Protein AF-0000000086132708 (afdb_homodimer)

Organism: Cryphonectria parasitica (strain ATCC 38755 / EP155) (NCBI:txid660469)

Foldseek 3Di:
DPPPDDDDDDDPPPDCVVPDDDDVVVVQVVLQVVLVVLCVVLQQVLLVLLWKEWEAADPDQTWIWGNNDDGIDIGRDDDDDTQKYAYAHSNLLVCLLALFAQQVCRQCVCCVPPVVRHMDHDQLSSSVSSQSSHPHRADAFAFDDVPSDPDAADADQDVVVQVVRCVQWQKHKHAQLDDLVLLVVVVCLQVVLQVVCVVVVNWAADAFPPKTKFWPCLQRDVSQLVVLVRCVCVVPVCVQQNPLWAFQTKIKMKAWARGAKDFWDFQVNVDTSDDLPHFFKKKKKAWSAWWDQQAWAKWWRTRQSPPRYDHSGRRDSGRTHGDTDGHNMIMMGGSSTTIITGHHNDPGDMIMIIMGMIGHLPDDGNDQCLPVPDPVSVVPHDLSNQSNNLQFACCPDNDDPPPRHGGDGHHDDPPRDDDDDDDDDDD/DPPPDDDDDDDPPPDCVVPDDDDVVVVQVVLQVVLVVLCVVLQQVLLVLLWKEWEAADPDQTWIWGNNDDGIDIGRDDDDDTQKYAYAHSNLLVCLLALFAQQVCRQCVCCVPPVVRHMDHDQLSSSVSSQSSHPHRADAFAFDDVPSDPDAADADQDVVVQVVRCVQWQKHKHAQLDDLVLLVVVVCLQVVLQVVCVVVVNWAADAQPPKTKFWDCLQRDPSQLVVLVRCVCVVPVCVQQNPLWAFQTKIKMKAWARGAKDFWDFQVNVDTSDDLPHFFKKKKKAWSAWWDQQQWAKWWRTRQSPPRYDHSGRRDSGRTHGDTDGHNMIMMGGSSTTIITGHHNDPGDMTMIIMGMIGHLPDDGNDQCLPVPDPVSVVPHDLSNQSNNLQFACAPPSDDPPPRPGGDGHHDDPPRDDDDDDDDDDD

Radius of gyration: 28.11 Å; Cα contacts (8 Å, |Δi|>4): 1958; chains: 2; bounding box: 77×79×69 Å

Nearest PDB structures (foldseek):
  5ybl-assembly1_A  TM=8.379E-01  e=7.961E-16  Aspergillus nidulans FGSC A4
  7cl2-assembly2_D-2  TM=8.169E-01  e=2.978E-14  Streptomyces kanamyceticus
  6s0r-assembly2_B  TM=8.099E-01  e=2.649E-14  Streptomyces kanamyceticus
  7cl2-assembly3_F  TM=8.192E-01  e=3.761E-14  Streptomyces kanamyceticus
  7cl5-assembly2_D-2  TM=8.161E-01  e=7.152E-14  Streptomyces kanamyceticus

pLDDT: mean 94.55, std 6.11, range [46.97, 98.94]

Structure (mmCIF, N/CA/C/O backbone):
data_AF-0000000086132708-model_v1
#
loop_
_entity.id
_entity.type
_entity.pdbx_description
1 polymer Dioxygenase
#
loop_
_atom_site.group_PDB
_atom_site.id
_atom_site.type_symbol
_atom_site.label_atom_id
_atom_site.label_alt_id
_atom_site.label_comp_id
_atom_site.label_asym_id
_atom_site.label_entity_id
_atom_site.label_seq_id
_atom_site.pdbx_PDB_ins_code
_atom_site.Cartn_x
_atom_site.Cartn_y
_atom_site.Cartn_z
_atom_site.occupancy
_atom_s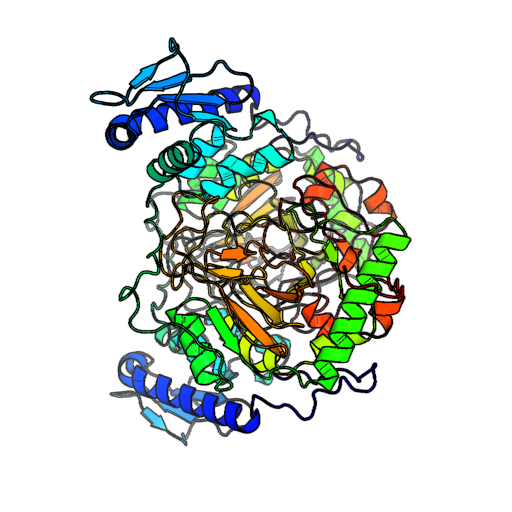ite.B_iso_or_equiv
_atom_site.auth_seq_id
_atom_site.auth_comp_id
_atom_site.auth_asym_id
_atom_site.auth_atom_id
_atom_site.pdbx_PDB_model_num
ATOM 1 N N . MET A 1 1 ? 19.234 -2.092 -1.113 1 46.97 1 MET A N 1
ATOM 2 C CA . MET A 1 1 ? 19.438 -1.603 -2.473 1 46.97 1 MET A CA 1
ATOM 3 C C . MET A 1 1 ? 19.812 -2.746 -3.412 1 46.97 1 MET A C 1
ATOM 5 O O . MET A 1 1 ? 20.266 -3.803 -2.963 1 46.97 1 MET A O 1
ATOM 9 N N . ALA A 1 2 ? 19.359 -2.666 -4.559 1 57.34 2 ALA A N 1
ATOM 10 C CA . ALA A 1 2 ? 19.922 -3.584 -5.539 1 57.34 2 ALA A CA 1
ATOM 11 C C . ALA A 1 2 ? 21.391 -3.865 -5.242 1 57.34 2 ALA A C 1
ATOM 13 O O . ALA A 1 2 ? 22.156 -2.949 -4.918 1 57.34 2 ALA A O 1
ATOM 14 N N . GLY A 1 3 ? 21.609 -5.223 -4.828 1 65.12 3 GLY A N 1
ATOM 15 C CA . GLY A 1 3 ? 23 -5.633 -4.758 1 65.12 3 GLY A CA 1
ATOM 16 C C . GLY A 1 3 ? 23.453 -5.984 -3.354 1 65.12 3 GLY A C 1
ATOM 17 O O . GLY A 1 3 ? 24.641 -6.059 -3.078 1 65.12 3 GLY A O 1
ATOM 18 N N . MET A 1 4 ? 22.422 -6.07 -2.373 1 80.44 4 MET A N 1
ATOM 19 C CA . MET A 1 4 ? 22.891 -6.508 -1.06 1 80.44 4 MET A CA 1
ATOM 20 C C . MET A 1 4 ? 23.516 -7.898 -1.136 1 80.44 4 MET A C 1
ATOM 22 O O . MET A 1 4 ? 22.984 -8.781 -1.812 1 80.44 4 MET A O 1
ATOM 26 N N . ALA A 1 5 ? 24.562 -8.031 -0.404 1 83.75 5 ALA A N 1
ATOM 27 C CA . ALA A 1 5 ? 25.281 -9.305 -0.405 1 83.75 5 ALA A CA 1
ATOM 28 C C . ALA A 1 5 ? 24.422 -10.414 0.199 1 83.75 5 ALA A C 1
ATOM 30 O O . ALA A 1 5 ? 23.688 -10.188 1.162 1 83.75 5 ALA A O 1
ATOM 31 N N . PRO A 1 6 ? 24.469 -11.617 -0.405 1 89.06 6 PRO A N 1
ATOM 32 C CA . PRO A 1 6 ? 23.766 -12.758 0.192 1 89.06 6 PRO A CA 1
ATOM 33 C C . PRO A 1 6 ? 24.25 -13.078 1.604 1 89.06 6 PRO A C 1
ATOM 35 O O . PRO A 1 6 ? 25.391 -12.742 1.961 1 89.06 6 PRO A O 1
ATOM 38 N N . GLY A 1 7 ? 23.375 -13.625 2.426 1 88.75 7 GLY A N 1
ATOM 39 C CA . GLY A 1 7 ? 23.781 -14.117 3.73 1 88.75 7 GLY A CA 1
ATOM 40 C C . GLY A 1 7 ? 24.641 -15.367 3.65 1 88.75 7 GLY A C 1
ATOM 41 O O . GLY A 1 7 ? 24.781 -15.961 2.584 1 88.75 7 GLY A O 1
ATOM 42 N N . LYS A 1 8 ? 25.219 -15.656 4.816 1 91.81 8 LYS A N 1
ATOM 43 C CA . LYS A 1 8 ? 25.984 -16.891 4.914 1 91.81 8 LYS A CA 1
ATOM 44 C C . LYS A 1 8 ? 25.125 -18.109 4.621 1 91.81 8 LYS A C 1
ATOM 46 O O . LYS A 1 8 ? 23.969 -18.188 5.059 1 91.81 8 LYS A O 1
ATOM 51 N N . THR A 1 9 ? 25.672 -19.016 3.785 1 94.62 9 THR A N 1
ATOM 52 C CA . THR A 1 9 ? 24.953 -20.25 3.498 1 94.62 9 THR A CA 1
ATOM 53 C C . THR A 1 9 ? 24.922 -21.156 4.727 1 94.62 9 THR A C 1
ATOM 55 O O . THR A 1 9 ? 25.969 -21.438 5.324 1 94.62 9 THR A O 1
ATOM 58 N N . LEU A 1 10 ? 23.766 -21.609 5.066 1 95.56 10 LEU A N 1
ATOM 59 C CA . LEU A 1 10 ? 23.578 -22.422 6.262 1 95.56 10 LEU A CA 1
ATOM 60 C C . LEU A 1 10 ? 23.453 -23.906 5.895 1 95.56 10 LEU A C 1
ATOM 62 O O . LEU A 1 10 ? 23.734 -24.781 6.723 1 95.56 10 LEU A O 1
ATOM 66 N N . THR A 1 11 ? 23 -24.219 4.695 1 96.38 11 THR A N 1
ATOM 67 C CA . THR A 1 11 ? 22.75 -25.594 4.238 1 96.38 11 THR A CA 1
ATOM 68 C C . THR A 1 11 ? 23.734 -25.969 3.141 1 96.38 11 THR A C 1
ATOM 70 O O . THR A 1 11 ? 23.703 -25.422 2.043 1 96.38 11 THR A O 1
ATOM 73 N N . PRO A 1 12 ? 24.609 -26.953 3.41 1 95.31 12 PRO A N 1
ATOM 74 C CA . PRO A 1 12 ? 25.516 -27.391 2.346 1 95.31 12 PRO A CA 1
ATOM 75 C C . PRO A 1 12 ? 24.781 -27.766 1.061 1 95.31 12 PRO A C 1
ATOM 77 O O . PRO A 1 12 ? 23.75 -28.438 1.107 1 95.31 12 PRO A O 1
ATOM 80 N N . GLY A 1 13 ? 25.234 -27.219 -0.01 1 95.12 13 GLY A N 1
ATOM 81 C CA . GLY A 1 13 ? 24.641 -27.531 -1.301 1 95.12 13 GLY A CA 1
ATOM 82 C C . GLY A 1 13 ? 23.703 -26.453 -1.796 1 95.12 13 GLY A C 1
ATOM 83 O O . GLY A 1 13 ? 23.281 -26.469 -2.953 1 95.12 13 GLY A O 1
ATOM 84 N N . LEU A 1 14 ? 23.375 -25.5 -0.91 1 95.94 14 LEU A N 1
ATOM 85 C CA . LEU A 1 14 ? 22.484 -24.406 -1.312 1 95.94 14 LEU A CA 1
ATOM 86 C C . LEU A 1 14 ? 23.25 -23.094 -1.418 1 95.94 14 LEU A C 1
ATOM 88 O O . LEU A 1 14 ? 22.812 -22.078 -0.877 1 95.94 14 LEU A O 1
ATOM 92 N N . GLU A 1 15 ? 24.375 -23.172 -1.996 1 93 15 GLU A N 1
ATOM 93 C CA . GLU A 1 15 ? 25.156 -22 -2.35 1 93 15 GLU A CA 1
ATOM 94 C C . GLU A 1 15 ? 24.734 -21.453 -3.715 1 93 15 GLU A C 1
ATOM 96 O O . GLU A 1 15 ? 24.578 -22.219 -4.668 1 93 15 GLU A O 1
ATOM 101 N N . PHE A 1 16 ? 24.5 -20.156 -3.781 1 92.44 16 PHE A N 1
ATOM 102 C CA . PHE A 1 16 ? 24.062 -19.578 -5.043 1 92.44 16 PHE A CA 1
ATOM 103 C C . PHE A 1 16 ? 25.125 -18.625 -5.602 1 92.44 16 PHE A C 1
ATOM 105 O O . PHE A 1 16 ? 24.859 -17.891 -6.551 1 92.44 16 PHE A O 1
ATOM 112 N N . SER A 1 17 ? 26.281 -18.625 -5.078 1 84 17 SER A N 1
ATOM 113 C CA . SER A 1 17 ? 27.328 -17.672 -5.43 1 84 17 SER A CA 1
ATOM 114 C C . SER A 1 17 ? 27.812 -17.906 -6.855 1 84 17 SER A C 1
ATOM 116 O O . SER A 1 17 ? 28.391 -17 -7.473 1 84 17 SER A O 1
ATOM 118 N N . ASP A 1 18 ? 27.578 -19.094 -7.359 1 81.44 18 ASP A N 1
ATOM 119 C CA . ASP A 1 18 ? 28.062 -19.406 -8.695 1 81.44 18 ASP A CA 1
ATOM 120 C C . ASP A 1 18 ? 27.078 -18.953 -9.766 1 81.44 18 ASP A C 1
ATOM 122 O O . ASP A 1 18 ? 27.359 -19.047 -10.961 1 81.44 18 ASP A O 1
ATOM 126 N N . GLN A 1 19 ? 25.984 -18.562 -9.305 1 81.38 19 GLN A N 1
ATOM 127 C CA . GLN A 1 19 ? 24.953 -18.078 -10.203 1 81.38 19 GLN A CA 1
ATOM 128 C C . GLN A 1 19 ? 24.875 -16.547 -10.172 1 81.38 19 GLN A C 1
ATOM 130 O O . GLN A 1 19 ? 24.859 -15.945 -9.102 1 81.38 19 GLN A O 1
ATOM 135 N N . SER A 1 20 ? 25.219 -15.875 -11.305 1 81.75 20 SER A N 1
ATOM 136 C CA . SER A 1 20 ? 25.094 -14.422 -11.375 1 81.75 20 SER A CA 1
ATOM 137 C C . SER A 1 20 ? 24.312 -13.992 -12.617 1 81.75 20 SER A C 1
ATOM 139 O O . SER A 1 20 ? 24.594 -14.461 -13.727 1 81.75 20 SER A O 1
ATOM 141 N N . TYR A 1 21 ? 23.312 -13.305 -12.344 1 87 21 TYR A N 1
ATOM 142 C CA . TYR A 1 21 ? 22.469 -12.867 -13.453 1 87 21 TYR A CA 1
ATOM 143 C C . TYR A 1 21 ? 22.703 -11.391 -13.758 1 87 21 TYR A C 1
ATOM 145 O O . TYR A 1 21 ? 22.297 -10.891 -14.805 1 87 21 TYR A O 1
ATOM 153 N N . VAL A 1 22 ? 23.422 -10.703 -12.859 1 83.56 22 VAL A N 1
ATOM 154 C CA . VAL A 1 22 ? 23.625 -9.266 -13.008 1 83.56 22 VAL A CA 1
ATOM 155 C C . VAL A 1 22 ? 25.094 -8.93 -12.844 1 83.56 22 VAL A C 1
ATOM 157 O O . VAL A 1 22 ? 25.734 -9.352 -11.883 1 83.56 22 VAL A O 1
ATOM 160 N N . ASP A 1 23 ? 25.609 -8.32 -13.789 1 85.06 23 ASP A N 1
ATOM 161 C CA . ASP A 1 23 ? 26.906 -7.691 -13.648 1 85.06 23 ASP A CA 1
ATOM 162 C C . ASP A 1 23 ? 26.781 -6.266 -13.117 1 85.06 23 ASP A C 1
ATOM 164 O O . ASP A 1 23 ? 26.5 -5.34 -13.883 1 85.06 23 ASP A O 1
ATOM 168 N N . TRP A 1 24 ? 27.047 -6.105 -11.938 1 82.69 24 TRP A N 1
ATOM 169 C CA . TRP A 1 24 ? 26.75 -4.863 -11.234 1 82.69 24 TRP A CA 1
ATOM 170 C C . TRP A 1 24 ? 27.625 -3.723 -11.758 1 82.69 24 TRP A C 1
ATOM 172 O O . TRP A 1 24 ? 27.172 -2.572 -11.812 1 82.69 24 TRP A O 1
ATOM 182 N N . ALA A 1 25 ? 28.859 -4 -12.055 1 82.44 25 ALA A N 1
ATOM 183 C CA . ALA A 1 25 ? 29.719 -2.967 -12.617 1 82.44 25 ALA A CA 1
ATOM 184 C C . ALA A 1 25 ? 29.203 -2.502 -13.977 1 82.44 25 ALA A C 1
ATOM 186 O O . ALA A 1 25 ? 29.125 -1.299 -14.242 1 82.44 25 ALA A O 1
ATOM 187 N N . LYS A 1 26 ? 28.828 -3.406 -14.711 1 89.19 26 LYS A N 1
ATOM 188 C CA . LYS A 1 26 ? 28.281 -3.08 -16.031 1 89.19 26 LYS A CA 1
ATOM 189 C C . LYS A 1 26 ? 26.938 -2.365 -15.914 1 89.19 26 LYS A C 1
ATOM 191 O O . LYS A 1 26 ? 26.641 -1.479 -16.719 1 89.19 26 LYS A O 1
ATOM 196 N N . LYS A 1 27 ? 26.281 -2.76 -14.938 1 88.75 27 LYS A N 1
ATOM 197 C CA . LYS A 1 27 ? 24.984 -2.133 -14.727 1 88.75 27 LYS A CA 1
ATOM 198 C C . LYS A 1 27 ? 25.141 -0.656 -14.367 1 88.75 27 LYS A C 1
ATOM 200 O O . LYS A 1 27 ? 24.375 0.187 -14.852 1 88.75 27 LYS A O 1
ATOM 205 N N . ALA A 1 28 ? 26.094 -0.323 -13.508 1 89.5 28 ALA A N 1
ATOM 206 C CA . ALA A 1 28 ? 26.344 1.062 -13.117 1 89.5 28 ALA A CA 1
ATOM 207 C C . ALA A 1 28 ? 26.688 1.923 -14.32 1 89.5 28 ALA A C 1
ATOM 209 O O . ALA A 1 28 ? 26.172 3.027 -14.484 1 89.5 28 ALA A O 1
ATOM 210 N N . ASP A 1 29 ? 27.562 1.368 -15.148 1 93.31 29 ASP A N 1
ATOM 211 C CA . ASP A 1 29 ? 27.953 2.078 -16.359 1 93.31 29 ASP A CA 1
ATOM 212 C C . ASP A 1 29 ? 26.766 2.246 -17.312 1 93.31 29 ASP A C 1
ATOM 214 O O . ASP A 1 29 ? 26.578 3.311 -17.906 1 93.31 29 ASP A O 1
ATOM 218 N N . ALA A 1 30 ? 26.031 1.211 -17.375 1 94.06 30 ALA A N 1
ATOM 219 C CA . ALA A 1 30 ? 24.859 1.251 -18.25 1 94.06 30 ALA A CA 1
ATOM 220 C C . ALA A 1 30 ? 23.844 2.281 -17.75 1 94.06 30 ALA A C 1
ATOM 222 O O . ALA A 1 30 ? 23.203 2.967 -18.562 1 94.06 30 ALA A O 1
ATOM 223 N N . ASP A 1 31 ? 23.656 2.393 -16.484 1 94.5 31 ASP A N 1
ATOM 224 C CA . ASP A 1 31 ? 22.75 3.369 -15.898 1 94.5 31 ASP A CA 1
ATOM 225 C C . ASP A 1 31 ? 23.203 4.797 -16.203 1 94.5 31 ASP A C 1
ATOM 227 O O . ASP A 1 31 ? 22.375 5.66 -16.5 1 94.5 31 ASP A O 1
ATOM 231 N N . ILE A 1 32 ? 24.438 5.004 -16.125 1 96 32 ILE A N 1
ATOM 232 C CA . ILE A 1 32 ? 25 6.324 -16.406 1 96 32 ILE A CA 1
ATOM 233 C C . ILE A 1 32 ? 24.812 6.664 -17.891 1 96 32 ILE A C 1
ATOM 235 O O . ILE A 1 32 ? 24.406 7.773 -18.234 1 96 32 ILE A O 1
ATOM 239 N N . GLU A 1 33 ? 25.125 5.684 -18.703 1 96.44 33 GLU A N 1
ATOM 240 C CA . GLU A 1 33 ? 24.938 5.879 -20.125 1 96.44 33 GLU A CA 1
ATOM 241 C C . GLU A 1 33 ? 23.484 6.195 -20.453 1 96.44 33 GLU A C 1
ATOM 243 O O . GLU A 1 33 ? 23.188 7.082 -21.266 1 96.44 33 GLU A O 1
ATOM 248 N N . ARG A 1 34 ? 22.625 5.465 -19.859 1 97.56 34 ARG A N 1
ATOM 249 C CA . ARG A 1 34 ? 21.203 5.695 -20.047 1 97.56 34 ARG A CA 1
ATOM 250 C C . ARG A 1 34 ? 20.797 7.086 -19.578 1 97.56 34 ARG A C 1
ATOM 252 O O . ARG A 1 34 ? 20.016 7.77 -20.219 1 97.56 34 ARG A O 1
ATOM 259 N N . ALA A 1 35 ? 21.297 7.508 -18.438 1 98.12 35 ALA A N 1
ATOM 260 C CA . ALA A 1 35 ? 21.016 8.844 -17.906 1 98.12 35 ALA A CA 1
ATOM 261 C C . ALA A 1 35 ? 21.438 9.922 -18.906 1 98.12 35 ALA A C 1
ATOM 263 O O . ALA A 1 35 ? 20.656 10.828 -19.219 1 98.12 35 ALA A O 1
ATOM 264 N N . HIS A 1 36 ? 22.609 9.773 -19.453 1 97.62 36 HIS A N 1
ATOM 265 C CA . HIS A 1 36 ? 23.109 10.734 -20.438 1 97.62 36 HIS A CA 1
ATOM 266 C C . HIS A 1 36 ? 22.234 10.742 -21.688 1 97.62 36 HIS A C 1
ATOM 268 O O . HIS A 1 36 ? 21.922 11.805 -22.234 1 97.62 36 HIS A O 1
ATOM 274 N N . ALA A 1 37 ? 21.891 9.555 -22.109 1 98.38 37 ALA A N 1
ATOM 275 C CA . ALA A 1 37 ? 21.062 9.445 -23.312 1 98.38 37 ALA A CA 1
ATOM 276 C C . ALA A 1 37 ? 19.719 10.148 -23.125 1 98.38 37 ALA A C 1
ATOM 278 O O . ALA A 1 37 ? 19.234 10.828 -24.031 1 98.38 37 ALA A O 1
ATOM 279 N N . ILE A 1 38 ? 19.109 9.984 -21.984 1 98.62 38 ILE A N 1
ATOM 280 C CA . ILE A 1 38 ? 17.828 10.602 -21.672 1 98.62 38 ILE A CA 1
ATOM 281 C C . ILE A 1 38 ? 17.984 12.125 -21.672 1 98.62 38 ILE A C 1
ATOM 283 O O . ILE A 1 38 ? 17.172 12.836 -22.25 1 98.62 38 ILE A O 1
ATOM 287 N N . ILE A 1 39 ? 19 12.609 -21 1 98.56 39 ILE A N 1
ATOM 288 C CA . ILE A 1 39 ? 19.25 14.047 -20.922 1 98.56 39 ILE A CA 1
ATOM 289 C C . ILE A 1 39 ? 19.438 14.617 -22.328 1 98.56 39 ILE A C 1
ATOM 291 O O . ILE A 1 39 ? 18.875 15.656 -22.672 1 98.56 39 ILE A O 1
ATOM 295 N N . LYS A 1 40 ? 20.203 13.914 -23.141 1 98.19 40 LYS A N 1
ATOM 296 C CA . LYS A 1 40 ? 20.438 14.359 -24.516 1 98.19 40 LYS A CA 1
ATOM 297 C C . LYS A 1 40 ? 19.141 14.406 -25.312 1 98.19 40 LYS A C 1
ATOM 299 O O . LYS A 1 40 ? 18.906 15.344 -26.078 1 98.19 40 LYS A O 1
ATOM 304 N N . GLU A 1 41 ? 18.359 13.383 -25.109 1 98.12 41 GLU A N 1
ATOM 305 C CA . GLU A 1 41 ? 17.062 13.352 -25.781 1 98.12 41 GLU A CA 1
ATOM 306 C C . GLU A 1 41 ? 16.219 14.562 -25.391 1 98.12 41 GLU A C 1
ATOM 308 O O . GLU A 1 41 ? 15.445 15.07 -26.203 1 98.12 41 GLU A O 1
ATOM 313 N N . LYS A 1 42 ? 16.328 15.023 -24.172 1 98.25 42 LYS A N 1
ATOM 314 C CA . LYS A 1 42 ? 15.469 16.047 -23.609 1 98.25 42 LYS A CA 1
ATOM 315 C C . LYS A 1 42 ? 16.094 17.438 -23.734 1 98.25 42 LYS A C 1
ATOM 317 O O . LYS A 1 42 ? 15.539 18.422 -23.266 1 98.25 42 LYS A O 1
ATOM 322 N N . LEU A 1 43 ? 17.234 17.625 -24.391 1 97.94 43 LEU A N 1
ATOM 323 C CA . LEU A 1 43 ? 17.969 18.875 -24.484 1 97.94 43 LEU A CA 1
ATOM 324 C C . LEU A 1 43 ? 17.094 19.984 -25.047 1 97.94 43 LEU A C 1
ATOM 326 O O . LEU A 1 43 ? 17.109 21.109 -24.531 1 97.94 43 LEU A O 1
ATOM 330 N N . PRO A 1 44 ? 16.281 19.688 -26.078 1 97.44 44 PRO A N 1
ATOM 331 C CA . PRO A 1 44 ? 15.445 20.781 -26.578 1 97.44 44 PRO A CA 1
ATOM 332 C C . PRO A 1 44 ? 14.523 21.344 -25.484 1 97.44 44 PRO A C 1
ATOM 334 O O . PRO A 1 44 ? 14.367 22.562 -25.391 1 97.44 44 PRO A O 1
ATOM 337 N N . LEU A 1 45 ? 13.945 20.516 -24.734 1 97.25 45 LEU A N 1
ATOM 338 C CA . LEU A 1 45 ? 13.047 20.938 -23.672 1 97.25 45 LEU A CA 1
ATOM 339 C C . LEU A 1 45 ? 13.828 21.609 -22.531 1 97.25 45 LEU A C 1
ATOM 341 O O . LEU A 1 45 ? 13.359 22.578 -21.938 1 97.25 45 LEU A O 1
ATOM 345 N N . LEU A 1 46 ? 15.039 21.094 -22.25 1 98.12 46 LEU A N 1
ATOM 346 C CA . LEU A 1 46 ? 15.852 21.562 -21.125 1 98.12 46 LEU A CA 1
ATOM 347 C C . LEU A 1 46 ? 16.453 22.938 -21.422 1 98.12 46 LEU A C 1
ATOM 349 O O . LEU A 1 46 ? 16.953 23.609 -20.516 1 98.12 46 LEU A O 1
ATOM 353 N N . SER A 1 47 ? 16.359 23.375 -22.562 1 97.38 47 SER A N 1
ATOM 354 C CA . SER A 1 47 ? 16.875 24.688 -22.953 1 97.38 47 SER A CA 1
ATOM 355 C C . SER A 1 47 ? 16.141 25.797 -22.219 1 97.38 47 SER A C 1
ATOM 357 O O . SER A 1 47 ? 16.641 26.922 -22.141 1 97.38 47 SER A O 1
ATOM 359 N N . GLN A 1 48 ? 15.016 25.516 -21.656 1 96.06 48 GLN A N 1
ATOM 360 C CA . GLN A 1 48 ? 14.227 26.531 -20.969 1 96.06 48 GLN A CA 1
ATOM 361 C C . GLN A 1 48 ? 14.758 26.781 -19.562 1 96.06 48 GLN A C 1
ATOM 363 O O . GLN A 1 48 ? 14.266 27.656 -18.859 1 96.06 48 GLN A O 1
ATOM 368 N N . LEU A 1 49 ? 15.742 26.062 -19.078 1 97.06 49 LEU A N 1
ATOM 369 C CA . LEU A 1 49 ? 16.25 26.156 -17.719 1 97.06 49 LEU A CA 1
ATOM 370 C C . LEU A 1 49 ? 17.031 27.469 -17.516 1 97.06 49 LEU A C 1
ATOM 372 O O . LEU A 1 49 ? 17.125 27.969 -16.391 1 97.06 49 LEU A O 1
ATOM 376 N N . HIS A 1 50 ? 17.719 27.938 -18.547 1 96.31 50 HIS A N 1
ATOM 377 C CA . HIS A 1 50 ? 18.438 29.203 -18.531 1 96.31 50 HIS A CA 1
ATOM 378 C C . HIS A 1 50 ? 19.484 29.234 -17.422 1 96.31 50 HIS A C 1
ATOM 380 O O . HIS A 1 50 ? 19.562 30.203 -16.656 1 96.31 50 HIS A O 1
ATOM 386 N N . GLY A 1 51 ? 20.25 28.188 -17.25 1 97.25 51 GLY A N 1
ATOM 387 C CA . GLY A 1 51 ? 21.328 28.047 -16.281 1 97.25 51 GLY A CA 1
ATOM 388 C C . GLY A 1 51 ? 22.234 26.859 -16.562 1 97.25 51 GLY A C 1
ATOM 389 O O . GLY A 1 51 ? 22.094 26.203 -17.594 1 97.25 51 GLY A O 1
ATOM 390 N N . VAL A 1 52 ? 23.188 26.672 -15.656 1 98.25 52 VAL A N 1
ATOM 391 C CA . VAL A 1 52 ? 24.109 25.547 -15.781 1 98.25 52 VAL A CA 1
ATOM 392 C C . VAL A 1 52 ? 23.922 24.609 -14.602 1 98.25 52 VAL A C 1
ATOM 394 O O . VAL A 1 52 ? 23.922 25.031 -13.445 1 98.25 52 VAL A O 1
ATOM 397 N N . ILE A 1 53 ? 23.703 23.391 -14.922 1 98.38 53 ILE A N 1
ATOM 398 C CA . ILE A 1 53 ? 23.547 22.375 -13.891 1 98.38 53 ILE A CA 1
ATOM 399 C C . ILE A 1 53 ? 24.75 21.422 -13.914 1 98.38 53 ILE A C 1
ATOM 401 O O . ILE A 1 53 ? 25.078 20.859 -14.961 1 98.38 53 ILE A O 1
ATOM 405 N N . SER A 1 54 ? 25.406 21.312 -12.781 1 98.31 54 SER A N 1
ATOM 406 C CA . SER A 1 54 ? 26.422 20.281 -12.594 1 98.31 54 SER A CA 1
ATOM 407 C C . SER A 1 54 ? 25.781 18.969 -12.125 1 98.31 54 SER A C 1
ATOM 409 O O . SER A 1 54 ? 25.109 18.938 -11.102 1 98.31 54 SER A O 1
ATOM 411 N N . LEU A 1 55 ? 25.969 17.953 -12.867 1 97.62 55 LEU A N 1
ATOM 412 C CA . LEU A 1 55 ? 25.406 16.641 -12.555 1 97.62 55 LEU A CA 1
ATOM 413 C C . LEU A 1 55 ? 26.5 15.625 -12.242 1 97.62 55 LEU A C 1
ATOM 415 O O . LEU A 1 55 ? 27.359 15.367 -13.086 1 97.62 55 LEU A O 1
ATOM 419 N N . THR A 1 56 ? 26.453 15.117 -11.055 1 96.5 56 THR A N 1
ATOM 420 C CA . THR A 1 56 ? 27.359 14.062 -10.656 1 96.5 56 THR A CA 1
ATOM 421 C C . THR A 1 56 ? 26.609 12.773 -10.328 1 96.5 56 THR A C 1
ATOM 423 O O . THR A 1 56 ? 25.641 12.797 -9.562 1 96.5 56 THR A O 1
ATOM 426 N N . PHE A 1 57 ? 27.062 11.68 -10.914 1 94.06 57 PHE A N 1
ATOM 427 C CA . PHE A 1 57 ? 26.484 10.367 -10.641 1 94.06 57 PHE A CA 1
ATOM 428 C C . PHE A 1 57 ? 27.484 9.492 -9.891 1 94.06 57 PHE A C 1
ATOM 430 O O . PHE A 1 57 ? 28.469 9.023 -10.469 1 94.06 57 PHE A O 1
ATOM 437 N N . GLY A 1 58 ? 27.188 9.328 -8.633 1 81.94 58 GLY A N 1
ATOM 438 C CA . GLY A 1 58 ? 28.078 8.523 -7.809 1 81.94 58 GLY A CA 1
ATOM 439 C C . GLY A 1 58 ? 29.469 9.125 -7.676 1 81.94 58 GLY A C 1
ATOM 440 O O . GLY A 1 58 ? 29.609 10.289 -7.281 1 81.94 58 GLY A O 1
ATOM 441 N N . ASP A 1 59 ? 30.484 8.312 -8.078 1 84.44 59 ASP A N 1
ATOM 442 C CA . ASP A 1 59 ? 31.875 8.75 -7.926 1 84.44 59 ASP A CA 1
ATOM 443 C C . ASP A 1 59 ? 32.469 9.172 -9.266 1 84.44 59 ASP A C 1
ATOM 445 O O . ASP A 1 59 ? 33.688 9.312 -9.398 1 84.44 59 ASP A O 1
ATOM 449 N N . ARG A 1 60 ? 31.578 9.406 -10.195 1 91 60 ARG A N 1
ATOM 450 C CA . ARG A 1 60 ? 32.062 9.789 -11.523 1 91 60 ARG A CA 1
ATOM 451 C C . ARG A 1 60 ? 32.312 11.297 -11.594 1 91 60 ARG A C 1
ATOM 453 O O . ARG A 1 60 ? 31.859 12.047 -10.734 1 91 60 ARG A O 1
ATOM 460 N N . GLN A 1 61 ? 33.031 11.672 -12.609 1 93.81 61 GLN A N 1
ATOM 461 C CA . GLN A 1 61 ? 33.219 13.094 -12.875 1 93.81 61 GLN A CA 1
ATOM 462 C C . GLN A 1 61 ? 31.922 13.758 -13.273 1 93.81 61 GLN A C 1
ATOM 464 O O . GLN A 1 61 ? 31.109 13.164 -13.984 1 93.81 61 GLN A O 1
ATOM 469 N N . PRO A 1 62 ? 31.75 14.961 -12.828 1 96.31 62 PRO A N 1
ATOM 470 C CA . PRO A 1 62 ? 30.516 15.664 -13.18 1 96.31 62 PRO A CA 1
ATOM 471 C C . PRO A 1 62 ? 30.438 15.984 -14.672 1 96.31 62 PRO A C 1
ATOM 473 O O . PRO A 1 62 ? 31.453 16.156 -15.336 1 96.31 62 PRO A O 1
ATOM 476 N N . VAL A 1 63 ? 29.297 15.969 -15.172 1 97.69 63 VAL A N 1
ATOM 477 C CA . VAL A 1 63 ? 28.953 16.547 -16.453 1 97.69 63 VAL A CA 1
ATOM 478 C C . VAL A 1 63 ? 28.109 17.812 -16.25 1 97.69 63 VAL A C 1
ATOM 480 O O . VAL A 1 63 ? 27.547 18.016 -15.172 1 97.69 63 VAL A O 1
ATOM 483 N N . PHE A 1 64 ? 28.125 18.656 -17.266 1 98.25 64 PHE A N 1
ATOM 484 C CA . PHE A 1 64 ? 27.469 19.938 -17.094 1 98.25 64 PHE A CA 1
ATOM 485 C C . PHE A 1 64 ? 26.422 20.156 -18.188 1 98.25 64 PHE A C 1
ATOM 487 O O . PHE A 1 64 ? 26.719 20.016 -19.375 1 98.25 64 PHE A O 1
ATOM 494 N N . LEU A 1 65 ? 25.219 20.391 -17.781 1 98.38 65 LEU A N 1
ATOM 495 C CA . LEU A 1 65 ? 24.156 20.828 -18.688 1 98.38 65 LEU A CA 1
ATOM 496 C C . LEU A 1 65 ? 24.156 22.344 -18.812 1 98.38 65 LEU A C 1
ATOM 498 O O . LEU A 1 65 ? 23.781 23.047 -17.859 1 98.38 65 LEU A O 1
ATOM 502 N N . ASP A 1 66 ? 24.531 22.828 -19.891 1 97.69 66 ASP A N 1
ATOM 503 C CA . ASP A 1 66 ? 24.594 24.266 -20.141 1 97.69 66 ASP A CA 1
ATOM 504 C C . ASP A 1 66 ? 23.422 24.75 -20.969 1 97.69 66 ASP A C 1
ATOM 506 O O . ASP A 1 66 ? 23.359 24.484 -22.172 1 97.69 66 ASP A O 1
ATOM 510 N N . ALA A 1 67 ? 22.547 25.391 -20.375 1 97.31 67 ALA A N 1
ATOM 511 C CA . ALA A 1 67 ? 21.344 25.875 -21.047 1 97.31 67 ALA A CA 1
ATOM 512 C C . ALA A 1 67 ? 21.281 27.406 -21.016 1 97.31 67 ALA A C 1
ATOM 514 O O . ALA A 1 67 ? 20.203 28 -21 1 97.31 67 ALA A O 1
ATOM 515 N N . ARG A 1 68 ? 22.312 28.062 -20.938 1 94.75 68 ARG A N 1
ATOM 516 C CA . ARG A 1 68 ? 22.359 29.516 -20.797 1 94.75 68 ARG A CA 1
ATOM 517 C C . ARG A 1 68 ? 21.953 30.203 -22.094 1 94.75 68 ARG A C 1
ATOM 519 O O . ARG A 1 68 ? 21.344 31.281 -22.062 1 94.75 68 ARG A O 1
ATOM 526 N N . SER A 1 69 ? 22.359 29.609 -23.141 1 89.69 69 SER A N 1
ATOM 527 C CA . SER A 1 69 ? 22.031 30.25 -24.406 1 89.69 69 SER A CA 1
ATOM 528 C C . SER A 1 69 ? 21.766 29.203 -25.5 1 89.69 69 SER A C 1
ATOM 530 O O . SER A 1 69 ? 22.516 28.219 -25.609 1 89.69 69 SER A O 1
ATOM 532 N N . GLY A 1 70 ? 20.688 29.438 -26.297 1 89 70 GLY A N 1
ATOM 533 C CA . GLY A 1 70 ? 20.359 28.531 -27.375 1 89 70 GLY A CA 1
ATOM 534 C C . GLY A 1 70 ? 19.891 27.172 -26.891 1 89 70 GLY A C 1
ATOM 535 O O . GLY A 1 70 ? 19.219 27.062 -25.859 1 89 70 GLY A O 1
ATOM 536 N N . GLU A 1 71 ? 20.141 26.188 -27.719 1 93.5 71 GLU A N 1
ATOM 537 C CA . GLU A 1 71 ? 19.797 24.828 -27.328 1 93.5 71 GLU A CA 1
ATOM 538 C C . GLU A 1 71 ? 20.75 24.312 -26.234 1 93.5 71 GLU A C 1
ATOM 540 O O . GLU A 1 71 ? 21.969 24.5 -26.344 1 93.5 71 GLU A O 1
ATOM 545 N N . ALA A 1 72 ? 20.25 23.766 -25.219 1 97.25 72 ALA A N 1
ATOM 546 C CA . ALA A 1 72 ? 21.047 23.25 -24.125 1 97.25 72 ALA A CA 1
ATOM 547 C C . ALA A 1 72 ? 22.047 22.203 -24.625 1 97.25 72 ALA A C 1
ATOM 549 O O . ALA A 1 72 ? 21.797 21.516 -25.609 1 97.25 72 ALA A O 1
ATOM 550 N N . LYS A 1 73 ? 23.172 22.125 -23.969 1 97.31 73 LYS A N 1
ATOM 551 C CA . LYS A 1 73 ? 24.219 21.172 -24.297 1 97.31 73 LYS A CA 1
ATOM 552 C C . LYS A 1 73 ? 24.719 20.453 -23.047 1 97.31 73 LYS A C 1
ATOM 554 O O . LYS A 1 73 ? 24.75 21.031 -21.969 1 97.31 73 LYS A O 1
ATOM 559 N N . LEU A 1 74 ? 25.047 19.25 -23.266 1 97.31 74 LEU A N 1
ATOM 560 C CA . LEU A 1 74 ? 25.734 18.484 -22.234 1 97.31 74 LEU A CA 1
ATOM 561 C C . LEU A 1 74 ? 27.234 18.406 -22.5 1 97.31 74 LEU A C 1
ATOM 563 O O . LEU A 1 74 ? 27.656 17.891 -23.531 1 97.31 74 LEU A O 1
ATOM 567 N N . VAL A 1 75 ? 28.047 18.953 -21.516 1 96.69 75 VAL A N 1
ATOM 568 C CA . VAL A 1 75 ? 29.484 19.062 -21.734 1 96.69 75 VAL A CA 1
ATOM 569 C C . VAL A 1 75 ? 30.25 18.438 -20.562 1 96.69 75 VAL A C 1
ATOM 571 O O . VAL A 1 75 ? 29.703 18.344 -19.453 1 96.69 75 VAL A O 1
ATOM 574 N N . ASP A 1 76 ? 31.453 18.125 -20.781 1 95.88 76 ASP A N 1
ATOM 575 C CA . ASP A 1 76 ? 32.219 17.391 -19.781 1 95.88 76 ASP A CA 1
ATOM 576 C C . ASP A 1 76 ? 33 18.344 -18.859 1 95.88 76 ASP A C 1
ATOM 578 O O . ASP A 1 76 ? 33.5 17.938 -17.812 1 95.88 76 ASP A O 1
ATOM 582 N N . SER A 1 77 ? 33.062 19.562 -19.266 1 95.25 77 SER A N 1
ATOM 583 C CA . SER A 1 77 ? 33.781 20.547 -18.453 1 95.25 77 SER A CA 1
ATOM 584 C C . SER A 1 77 ? 33.094 21.906 -18.5 1 95.25 77 SER A C 1
ATOM 586 O O . SER A 1 77 ? 32.438 22.25 -19.5 1 95.25 77 SER A O 1
ATOM 588 N N . PHE A 1 78 ? 33.125 22.578 -17.484 1 94.38 78 PHE A N 1
ATOM 589 C CA . PHE A 1 78 ? 32.531 23.906 -17.344 1 94.38 78 PHE A CA 1
ATOM 590 C C . PHE A 1 78 ? 33.406 24.797 -16.469 1 94.38 78 PHE A C 1
ATOM 592 O O . PHE A 1 78 ? 33.844 24.391 -15.391 1 94.38 78 PHE A O 1
ATOM 599 N N . SER A 1 79 ? 33.781 25.953 -17.125 1 92.25 79 SER A N 1
ATOM 600 C CA . SER A 1 79 ? 34.562 26.938 -16.375 1 92.25 79 SER A CA 1
ATOM 601 C C . SER A 1 79 ? 33.656 27.891 -15.602 1 92.25 79 SER A C 1
ATOM 603 O O . SER A 1 79 ? 32.719 28.469 -16.172 1 92.25 79 SER A O 1
ATOM 605 N N . GLY A 1 80 ? 33.719 27.938 -14.328 1 93.12 80 GLY A N 1
ATOM 606 C CA . GLY A 1 80 ? 32.906 28.797 -13.484 1 93.12 80 GLY A CA 1
ATOM 607 C C . GLY A 1 80 ? 32.094 28.016 -12.461 1 93.12 80 GLY A C 1
ATOM 608 O O . GLY A 1 80 ? 32.406 26.859 -12.172 1 93.12 80 GLY A O 1
ATOM 609 N N . GLU A 1 81 ? 31.156 28.781 -11.883 1 95.81 81 GLU A N 1
ATOM 610 C CA . GLU A 1 81 ? 30.281 28.156 -10.883 1 95.81 81 GLU A CA 1
ATOM 611 C C . GLU A 1 81 ? 28.938 27.781 -11.484 1 95.81 81 GLU A C 1
ATOM 613 O O . GLU A 1 81 ? 28.234 28.625 -12.031 1 95.81 81 GLU A O 1
ATOM 618 N N . PRO A 1 82 ? 28.578 26.547 -11.477 1 97.75 82 PRO A N 1
ATOM 619 C CA . PRO A 1 82 ? 27.25 26.188 -11.984 1 97.75 82 PRO A CA 1
ATOM 620 C C . PRO A 1 82 ? 26.109 26.844 -11.195 1 97.75 82 PRO A C 1
ATOM 622 O O . PRO A 1 82 ? 26.297 27.203 -10.031 1 97.75 82 PRO A O 1
ATOM 625 N N . THR A 1 83 ? 24.969 27.016 -11.852 1 98 83 THR A N 1
ATOM 626 C CA . THR A 1 83 ? 23.797 27.594 -11.203 1 98 83 THR A CA 1
ATOM 627 C C . THR A 1 83 ? 23.266 26.641 -10.125 1 98 83 THR A C 1
ATOM 629 O O . THR A 1 83 ? 22.75 27.094 -9.094 1 98 83 THR A O 1
ATOM 632 N N . THR A 1 84 ? 23.266 25.328 -10.398 1 97.44 84 THR A N 1
ATOM 633 C CA . THR A 1 84 ? 22.828 24.297 -9.477 1 97.44 84 THR A CA 1
ATOM 634 C C . THR A 1 84 ? 23.719 23.062 -9.594 1 97.44 84 THR A C 1
ATOM 636 O O . THR A 1 84 ? 24.25 22.766 -10.672 1 97.44 84 THR A O 1
ATOM 639 N N . THR A 1 85 ? 23.984 22.438 -8.43 1 97.19 85 THR A N 1
ATOM 640 C CA . THR A 1 85 ? 24.75 21.203 -8.375 1 97.19 85 THR A CA 1
ATOM 641 C C . THR A 1 85 ? 23.891 20.047 -7.836 1 97.19 85 THR A C 1
ATOM 643 O O . THR A 1 85 ? 23.312 20.156 -6.758 1 97.19 85 THR A O 1
ATOM 646 N N . LEU A 1 86 ? 23.828 19.031 -8.594 1 97.31 86 LEU A N 1
ATOM 647 C CA . LEU A 1 86 ? 23.078 17.828 -8.219 1 97.31 86 LEU A CA 1
ATOM 648 C C . LEU A 1 86 ? 24 16.609 -8.156 1 97.31 86 LEU A C 1
ATOM 650 O O . LEU A 1 86 ? 24.797 16.391 -9.055 1 97.31 86 LEU A O 1
ATOM 654 N N . ASN A 1 87 ? 23.953 15.93 -7.09 1 95.69 87 ASN A N 1
ATOM 655 C CA . ASN A 1 87 ? 24.609 14.641 -6.887 1 95.69 87 ASN A CA 1
ATOM 656 C C . ASN A 1 87 ? 23.594 13.547 -6.559 1 95.69 87 ASN A C 1
ATOM 658 O O . ASN A 1 87 ? 23.031 13.523 -5.469 1 95.69 87 ASN A O 1
ATOM 662 N N . MET A 1 88 ? 23.359 12.672 -7.469 1 94.06 88 MET A N 1
ATOM 663 C CA . MET A 1 88 ? 22.328 11.664 -7.293 1 94.06 88 MET A CA 1
ATOM 664 C C . MET A 1 88 ? 22.688 10.375 -8.031 1 94.06 88 MET A C 1
ATOM 666 O O . MET A 1 88 ? 23.641 10.344 -8.805 1 94.06 88 MET A O 1
ATOM 670 N N . LYS A 1 89 ? 21.969 9.352 -7.785 1 93.06 89 LYS A N 1
ATOM 671 C CA . LYS A 1 89 ? 22.125 8.109 -8.539 1 93.06 89 LYS A CA 1
ATOM 672 C C . LYS A 1 89 ? 21.672 8.273 -9.984 1 93.06 89 LYS A C 1
ATOM 674 O O . LYS A 1 89 ? 20.656 8.938 -10.25 1 93.06 89 LYS A O 1
ATOM 679 N N . ALA A 1 90 ? 22.422 7.645 -10.883 1 95.94 90 ALA A N 1
ATOM 680 C CA . ALA A 1 90 ? 22.109 7.762 -12.305 1 95.94 90 ALA A CA 1
ATOM 681 C C . ALA A 1 90 ? 20.719 7.195 -12.609 1 95.94 90 ALA A C 1
ATOM 683 O O . ALA A 1 90 ? 20.016 7.699 -13.492 1 95.94 90 ALA A O 1
ATOM 684 N N . GLU A 1 91 ? 20.328 6.207 -11.844 1 94.81 91 GLU A N 1
ATOM 685 C CA . GLU A 1 91 ? 19.062 5.523 -12.094 1 94.81 91 GLU A CA 1
ATOM 686 C C . GLU A 1 91 ? 17.875 6.457 -11.859 1 94.81 91 GLU A C 1
ATOM 688 O O . GLU A 1 91 ? 16.781 6.211 -12.359 1 94.81 91 GLU A O 1
ATOM 693 N N . TYR A 1 92 ? 18.078 7.551 -11.086 1 96.62 92 TYR A N 1
ATOM 694 C CA . TYR A 1 92 ? 16.984 8.477 -10.82 1 96.62 92 TYR A CA 1
ATOM 695 C C . TYR A 1 92 ? 16.562 9.188 -12.094 1 96.62 92 TYR A C 1
ATOM 697 O O . TYR A 1 92 ? 15.367 9.469 -12.289 1 96.62 92 TYR A O 1
ATOM 705 N N . ILE A 1 93 ? 17.516 9.438 -12.992 1 98.25 93 ILE A N 1
ATOM 706 C CA . ILE A 1 93 ? 17.188 10.094 -14.258 1 98.25 93 ILE A CA 1
ATOM 707 C C . ILE A 1 93 ? 16.203 9.234 -15.039 1 98.25 93 ILE A C 1
ATOM 709 O O . ILE A 1 93 ? 15.18 9.742 -15.516 1 98.25 93 ILE A O 1
ATOM 713 N N . ALA A 1 94 ? 16.516 7.98 -15.109 1 97.69 94 ALA A N 1
ATOM 714 C CA . ALA A 1 94 ? 15.625 7.066 -15.805 1 97.69 94 ALA A CA 1
ATOM 715 C C . ALA A 1 94 ? 14.273 6.969 -15.094 1 97.69 94 ALA A C 1
ATOM 717 O O . ALA A 1 94 ? 13.227 6.883 -15.742 1 97.69 94 ALA A O 1
ATOM 718 N N . GLN A 1 95 ? 14.258 7.004 -13.805 1 97.19 95 GLN A N 1
ATOM 719 C CA . GLN A 1 95 ? 13.023 6.898 -13.039 1 97.19 95 GLN A CA 1
ATOM 720 C C . GLN A 1 95 ? 12.164 8.148 -13.203 1 97.19 95 GLN A C 1
ATOM 722 O O . GLN A 1 95 ? 10.945 8.062 -13.305 1 97.19 95 GLN A O 1
ATOM 727 N N . PHE A 1 96 ? 12.82 9.336 -13.227 1 98.25 96 PHE A N 1
ATOM 728 C CA . PHE A 1 96 ? 12.078 10.547 -13.555 1 98.25 96 PHE A CA 1
ATOM 729 C C . PHE A 1 96 ? 11.43 10.43 -14.93 1 98.25 96 PHE A C 1
ATOM 731 O O . PHE A 1 96 ? 10.227 10.641 -15.078 1 98.25 96 PHE A O 1
ATOM 738 N N . TYR A 1 97 ? 12.242 9.977 -15.891 1 98.5 97 TYR A N 1
ATOM 739 C CA . TYR A 1 97 ? 11.859 9.883 -17.297 1 98.5 97 TYR A CA 1
ATOM 740 C C . TYR A 1 97 ? 10.688 8.93 -17.469 1 98.5 97 TYR A C 1
ATOM 742 O O . TYR A 1 97 ? 9.812 9.164 -18.312 1 98.5 97 TYR A O 1
ATOM 750 N N . GLU A 1 98 ? 10.641 7.922 -16.641 1 96.56 98 GLU A N 1
ATOM 751 C CA . GLU A 1 98 ? 9.609 6.898 -16.75 1 96.56 98 GLU A CA 1
ATOM 752 C C . GLU A 1 98 ? 8.445 7.184 -15.805 1 96.56 98 GLU A C 1
ATOM 754 O O . GLU A 1 98 ? 7.465 6.438 -15.766 1 96.56 98 GLU A O 1
ATOM 759 N N . GLY A 1 99 ? 8.523 8.219 -15.047 1 95.81 99 GLY A N 1
ATOM 760 C CA . GLY A 1 99 ? 7.465 8.586 -14.117 1 95.81 99 GLY A CA 1
ATOM 761 C C . GLY A 1 99 ? 7.406 7.68 -12.898 1 95.81 99 GLY A C 1
ATOM 762 O O . GLY A 1 99 ? 6.348 7.523 -12.289 1 95.81 99 GLY A O 1
ATOM 763 N N . LYS A 1 100 ? 8.523 7.098 -12.531 1 95.62 100 LYS A N 1
ATOM 764 C CA . LYS A 1 100 ? 8.539 6.094 -11.469 1 95.62 100 LYS A CA 1
ATOM 765 C C . LYS A 1 100 ? 9.008 6.695 -10.148 1 95.62 100 LYS A C 1
ATOM 767 O O . LYS A 1 100 ? 8.883 6.07 -9.094 1 95.62 100 LYS A O 1
ATOM 772 N N . LEU A 1 101 ? 9.516 7.914 -10.219 1 95.94 101 LEU A N 1
ATOM 773 C CA . LEU A 1 101 ? 10.047 8.594 -9.039 1 95.94 101 LEU A CA 1
ATOM 774 C C . LEU A 1 101 ? 9.688 10.078 -9.055 1 95.94 101 LEU A C 1
ATOM 776 O O . LEU A 1 101 ? 9.922 10.766 -10.055 1 95.94 101 LEU A O 1
ATOM 780 N N . GLU A 1 102 ? 9.07 10.5 -7.973 1 95.5 102 GLU A N 1
ATOM 781 C CA . GLU A 1 102 ? 8.75 11.914 -7.844 1 95.5 102 GLU A CA 1
ATOM 782 C C . GLU A 1 102 ? 10.016 12.758 -7.672 1 95.5 102 GLU A C 1
ATOM 784 O O . GLU A 1 102 ? 10.836 12.477 -6.801 1 95.5 102 GLU A O 1
ATOM 789 N N . PRO A 1 103 ? 10.203 13.805 -8.445 1 96.81 103 PRO A N 1
ATOM 790 C CA . PRO A 1 103 ? 11.453 14.57 -8.5 1 96.81 103 PRO A CA 1
ATOM 791 C C . PRO A 1 103 ? 11.836 15.156 -7.141 1 96.81 103 PRO A C 1
ATOM 793 O O . PRO A 1 103 ? 13 15.07 -6.734 1 96.81 103 PRO A O 1
ATOM 796 N N . ARG A 1 104 ? 10.938 15.766 -6.449 1 95.81 104 ARG A N 1
ATOM 797 C CA . ARG A 1 104 ? 11.266 16.375 -5.164 1 95.81 104 ARG A CA 1
ATOM 798 C C . ARG A 1 104 ? 11.727 15.328 -4.156 1 95.81 104 ARG A C 1
ATOM 800 O O . ARG A 1 104 ? 12.602 15.594 -3.33 1 95.81 104 ARG A O 1
ATOM 807 N N . TYR A 1 105 ? 11.164 14.211 -4.219 1 93.44 105 TYR A N 1
ATOM 808 C CA . TYR A 1 105 ? 11.609 13.117 -3.365 1 93.44 105 TYR A CA 1
ATOM 809 C C . TYR A 1 105 ? 12.977 12.602 -3.803 1 93.44 105 TYR A C 1
ATOM 811 O O . TYR A 1 105 ? 13.898 12.492 -2.988 1 93.44 105 TYR A O 1
ATOM 819 N N . GLY A 1 106 ? 13.133 12.328 -5.074 1 93.44 106 GLY A N 1
ATOM 820 C CA . GLY A 1 106 ? 14.352 11.758 -5.617 1 93.44 106 GLY A CA 1
ATOM 821 C C . GLY A 1 106 ? 15.562 12.648 -5.422 1 93.44 106 GLY A C 1
ATOM 822 O O . GLY A 1 106 ? 16.672 12.156 -5.172 1 93.44 106 GLY A O 1
ATOM 823 N N . LEU A 1 107 ? 15.383 13.945 -5.461 1 95.44 107 LEU A N 1
ATOM 824 C CA . LEU A 1 107 ? 16.484 14.891 -5.398 1 95.44 107 LEU A CA 1
ATOM 825 C C . LEU A 1 107 ? 17.031 15.008 -3.979 1 95.44 107 LEU A C 1
ATOM 827 O O . LEU A 1 107 ? 18.172 15.406 -3.775 1 95.44 107 LEU A O 1
ATOM 831 N N . PHE A 1 108 ? 16.156 14.578 -2.998 1 92.25 108 PHE A N 1
ATOM 832 C CA . PHE A 1 108 ? 16.562 14.938 -1.644 1 92.25 108 PHE A CA 1
ATOM 833 C C . PHE A 1 108 ? 16.688 13.695 -0.771 1 92.25 108 PHE A C 1
ATOM 835 O O . PHE A 1 108 ? 17.297 13.734 0.297 1 92.25 108 PHE A O 1
ATOM 842 N N . LYS A 1 109 ? 16.141 12.609 -1.148 1 87.75 109 LYS A N 1
ATOM 843 C CA . LYS A 1 109 ? 16 11.453 -0.262 1 87.75 109 LYS A CA 1
ATOM 844 C C . LYS A 1 109 ? 17.359 10.914 0.159 1 87.75 109 LYS A C 1
ATOM 846 O O . LYS A 1 109 ? 17.531 10.477 1.296 1 87.75 109 LYS A O 1
ATOM 851 N N . ASP A 1 110 ? 18.359 11.055 -0.693 1 87.38 110 ASP A N 1
ATOM 852 C CA . ASP A 1 110 ? 19.656 10.492 -0.37 1 87.38 110 ASP A CA 1
ATOM 853 C C . ASP A 1 110 ? 20.422 11.398 0.599 1 87.38 110 ASP A C 1
ATOM 855 O O . ASP A 1 110 ? 21.359 10.953 1.267 1 87.38 110 ASP A O 1
ATOM 859 N N . ALA A 1 111 ? 20.062 12.641 0.667 1 84.62 111 ALA A N 1
ATOM 860 C CA . ALA A 1 111 ? 20.766 13.617 1.487 1 84.62 111 ALA A CA 1
ATOM 861 C C . ALA A 1 111 ? 20.609 13.305 2.973 1 84.62 111 ALA A C 1
ATOM 863 O O . ALA A 1 111 ? 21.406 13.75 3.797 1 84.62 111 ALA A O 1
ATOM 864 N N . PHE A 1 112 ? 19.594 12.555 3.318 1 72.62 112 PHE A N 1
ATOM 865 C CA . PHE A 1 112 ? 19.375 12.156 4.707 1 72.62 112 PHE A CA 1
ATOM 866 C C . PHE A 1 112 ? 20.531 11.273 5.191 1 72.62 112 PHE A C 1
ATOM 868 O O . PHE A 1 112 ? 20.859 11.273 6.379 1 72.62 112 PHE A O 1
ATOM 875 N N . PHE A 1 113 ? 21.219 10.68 4.211 1 72.5 113 PHE A N 1
ATOM 876 C CA . PHE A 1 113 ? 22.25 9.719 4.566 1 72.5 113 PHE A CA 1
ATOM 877 C C . PHE A 1 113 ? 23.625 10.188 4.074 1 72.5 113 PHE A C 1
ATOM 879 O O . PHE A 1 113 ? 24.656 9.828 4.645 1 72.5 113 PHE A O 1
ATOM 886 N N . HIS A 1 114 ? 23.469 10.898 2.988 1 80.88 114 HIS A N 1
ATOM 887 C CA . HIS A 1 114 ? 24.672 11.391 2.35 1 80.88 114 HIS A CA 1
ATOM 888 C C . HIS A 1 114 ? 24.594 12.891 2.1 1 80.88 114 HIS A C 1
ATOM 890 O O . HIS A 1 114 ? 24.141 13.328 1.038 1 80.88 114 HIS A O 1
ATOM 896 N N . PRO A 1 115 ? 25.141 13.609 2.988 1 84.31 115 PRO A N 1
ATOM 897 C CA . PRO A 1 115 ? 25.031 15.07 2.883 1 84.31 115 PRO A CA 1
ATOM 898 C C . PRO A 1 115 ? 25.516 15.602 1.533 1 84.31 115 PRO A C 1
ATOM 900 O O . PRO A 1 115 ? 25.016 16.625 1.062 1 84.31 115 PRO A O 1
ATOM 903 N N . ALA A 1 116 ? 26.391 14.859 0.978 1 84.81 116 ALA A N 1
ATOM 904 C CA . ALA A 1 116 ? 26.938 15.273 -0.314 1 84.81 116 ALA A CA 1
ATOM 905 C C . ALA A 1 116 ? 25.859 15.25 -1.392 1 84.81 116 ALA A C 1
ATOM 907 O O . ALA A 1 116 ? 26.016 15.844 -2.457 1 84.81 116 ALA A O 1
ATOM 908 N N . SER A 1 117 ? 24.797 14.602 -1.098 1 89.69 117 SER A N 1
ATOM 909 C CA . SER A 1 117 ? 23.734 14.461 -2.084 1 89.69 117 SER A CA 1
ATOM 910 C C . SER A 1 117 ? 22.734 15.609 -1.992 1 89.69 117 SER A C 1
ATOM 912 O O . SER A 1 117 ? 21.812 15.711 -2.814 1 89.69 117 SER A O 1
ATOM 914 N N . MET A 1 118 ? 22.906 16.484 -1.048 1 92 118 MET A N 1
ATOM 915 C CA . MET A 1 118 ? 22.031 17.641 -0.959 1 92 118 MET A CA 1
ATOM 916 C C . MET A 1 118 ? 22.25 18.578 -2.133 1 92 118 MET A C 1
ATOM 918 O O . MET A 1 118 ? 23.391 19.031 -2.371 1 92 118 MET A O 1
ATOM 922 N N . PRO A 1 119 ? 21.281 18.859 -2.877 1 94.56 119 PRO A N 1
ATOM 923 C CA . PRO A 1 119 ? 21.453 19.844 -3.951 1 94.56 119 PRO A CA 1
ATOM 924 C C . PRO A 1 119 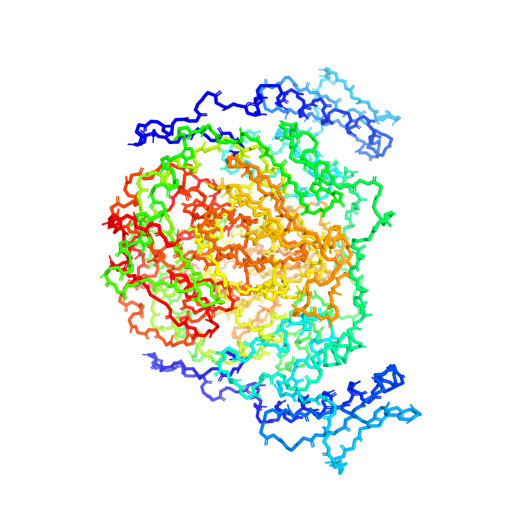? 22 21.188 -3.449 1 94.56 119 PRO A C 1
ATOM 926 O O . PRO A 1 119 ? 21.656 21.609 -2.346 1 94.56 119 PRO A O 1
ATOM 929 N N . LYS A 1 120 ? 22.766 21.797 -4.254 1 95.5 120 LYS A N 1
ATOM 930 C CA . LYS A 1 120 ? 23.344 23.094 -3.922 1 95.5 120 LYS A CA 1
ATOM 931 C C . LYS A 1 120 ? 23.031 24.125 -4.992 1 95.5 120 LYS A C 1
ATOM 933 O O . LYS A 1 120 ? 22.781 23.781 -6.148 1 95.5 120 LYS A O 1
ATOM 938 N N . GLY A 1 121 ? 23.094 25.375 -4.547 1 96.44 121 GLY A N 1
ATOM 939 C CA . GLY A 1 121 ? 22.75 26.438 -5.473 1 96.44 121 GLY A CA 1
ATOM 940 C C . GLY A 1 121 ? 21.266 26.672 -5.586 1 96.44 121 GLY A C 1
ATOM 941 O O . GLY A 1 121 ? 20.547 26.688 -4.578 1 96.44 121 GLY A O 1
ATOM 942 N N . SER A 1 122 ? 20.812 26.891 -6.828 1 97.38 122 SER A N 1
ATOM 943 C CA . SER A 1 122 ? 19.391 27.125 -7.059 1 97.38 122 SER A CA 1
ATOM 944 C C . SER A 1 122 ? 18.594 25.828 -6.996 1 97.38 122 SER A C 1
ATOM 946 O O . SER A 1 122 ? 18.516 25.094 -7.984 1 97.38 122 SER A O 1
ATOM 948 N N . ILE A 1 123 ? 17.938 25.656 -5.957 1 95.25 123 ILE A N 1
ATOM 949 C CA . ILE A 1 123 ? 17.125 24.453 -5.746 1 95.25 123 ILE A CA 1
ATOM 950 C C . ILE A 1 123 ? 15.953 24.438 -6.723 1 95.25 123 ILE A C 1
ATOM 952 O O . ILE A 1 123 ? 15.695 23.422 -7.383 1 95.25 123 ILE A O 1
ATOM 956 N N . PRO A 1 124 ? 15.305 25.562 -6.953 1 96.81 124 PRO A N 1
ATOM 957 C CA . PRO A 1 124 ? 14.211 25.578 -7.93 1 96.81 124 PRO A CA 1
ATOM 958 C C . PRO A 1 124 ? 14.664 25.156 -9.32 1 96.81 124 PRO A C 1
ATOM 960 O O . PRO A 1 124 ? 13.922 24.469 -10.031 1 96.81 124 PRO A O 1
ATOM 963 N N . LEU A 1 125 ? 15.844 25.5 -9.695 1 97.75 125 LEU A N 1
ATOM 964 C CA . LEU A 1 125 ? 16.344 25.094 -11.008 1 97.75 125 LEU A CA 1
ATOM 965 C C . LEU A 1 125 ? 16.562 23.594 -11.07 1 97.75 125 LEU A C 1
ATOM 967 O O . LEU A 1 125 ? 16.266 22.953 -12.086 1 97.75 125 LEU A O 1
ATOM 971 N N . GLY A 1 126 ? 17.156 23.062 -10 1 97.88 126 GLY A N 1
ATOM 972 C CA . GLY A 1 126 ? 17.312 21.625 -9.922 1 97.88 126 GLY A CA 1
ATOM 973 C C . GLY A 1 126 ? 16 20.875 -10.023 1 97.88 126 GLY A C 1
ATOM 974 O O . GLY A 1 126 ? 15.906 19.875 -10.734 1 97.88 126 GLY A O 1
ATOM 975 N N . ILE A 1 127 ? 14.992 21.391 -9.344 1 97.88 127 ILE A N 1
ATOM 976 C CA . ILE A 1 127 ? 13.672 20.781 -9.375 1 97.88 127 ILE A CA 1
ATOM 977 C C . ILE A 1 127 ? 13.086 20.891 -10.781 1 97.88 127 ILE A C 1
ATOM 979 O O . ILE A 1 127 ? 12.539 19.906 -11.305 1 97.88 127 ILE A O 1
ATOM 983 N N . LYS A 1 128 ? 13.203 22.016 -11.383 1 98.12 128 LYS A N 1
ATOM 984 C CA . LYS A 1 128 ? 12.688 22.219 -12.734 1 98.12 128 LYS A CA 1
ATOM 985 C C . LYS A 1 128 ? 13.344 21.25 -13.727 1 98.12 128 LYS A C 1
ATOM 987 O O . LYS A 1 128 ? 12.672 20.688 -14.594 1 98.12 128 LYS A O 1
ATOM 992 N N . PHE A 1 129 ? 14.703 21.078 -13.594 1 98.5 129 PHE A N 1
ATOM 993 C CA . PHE A 1 129 ? 15.43 20.109 -14.406 1 98.5 129 PHE A CA 1
ATOM 994 C C . PHE A 1 129 ? 14.797 18.719 -14.312 1 98.5 129 PHE A C 1
ATOM 996 O O . PHE A 1 129 ? 14.469 18.109 -15.328 1 98.5 129 PHE A O 1
ATOM 1003 N N . ALA A 1 130 ? 14.531 18.25 -13.102 1 98.56 130 ALA A N 1
ATOM 1004 C CA . ALA A 1 130 ? 13.977 16.922 -12.875 1 98.56 130 ALA A CA 1
ATOM 1005 C C . ALA A 1 130 ? 12.531 16.844 -13.359 1 98.56 130 ALA A C 1
ATOM 1007 O O . ALA A 1 130 ? 12.117 15.836 -13.938 1 98.56 130 ALA A O 1
ATOM 1008 N N . ASP A 1 131 ? 11.75 17.891 -13.156 1 98.44 131 ASP A N 1
ATOM 1009 C CA . ASP A 1 131 ? 10.367 17.938 -13.609 1 98.44 131 ASP A CA 1
ATOM 1010 C C . ASP A 1 131 ? 10.281 17.781 -15.125 1 98.44 131 ASP A C 1
ATOM 1012 O O . ASP A 1 131 ? 9.43 17.031 -15.633 1 98.44 131 ASP A O 1
ATOM 1016 N N . LEU A 1 132 ? 11.141 18.438 -15.828 1 98.44 132 LEU A N 1
ATOM 1017 C CA . LEU A 1 132 ? 11.094 18.453 -17.281 1 98.44 132 LEU A CA 1
ATOM 1018 C C . LEU A 1 132 ? 11.469 17.094 -17.859 1 98.44 132 LEU A C 1
ATOM 1020 O O . LEU A 1 132 ? 11.203 16.812 -19.031 1 98.44 132 LEU A O 1
ATOM 1024 N N . LEU A 1 133 ? 12.117 16.25 -17.047 1 98.5 133 LEU A N 1
ATOM 1025 C CA . LEU A 1 133 ? 12.453 14.906 -17.5 1 98.5 133 LEU A CA 1
ATOM 1026 C C . LEU A 1 133 ? 11.234 13.984 -17.422 1 98.5 133 LEU A C 1
ATOM 1028 O O . LEU A 1 133 ? 11.219 12.922 -18.047 1 98.5 133 LEU A O 1
ATOM 1032 N N . THR A 1 134 ? 10.211 14.328 -16.641 1 98 134 THR A N 1
ATOM 1033 C CA . THR A 1 134 ? 9.07 13.453 -16.422 1 98 134 THR A CA 1
ATOM 1034 C C . THR A 1 134 ? 8.133 13.461 -17.625 1 98 134 THR A C 1
ATOM 1036 O O . THR A 1 134 ? 8.164 14.391 -18.422 1 98 134 THR A O 1
ATOM 1039 N N . PRO A 1 135 ? 7.293 12.438 -17.75 1 96.38 135 PRO A N 1
ATOM 1040 C CA . PRO A 1 135 ? 6.359 12.391 -18.875 1 96.38 135 PRO A CA 1
ATOM 1041 C C . PRO A 1 135 ? 5.312 13.5 -18.812 1 96.38 135 PRO A C 1
ATOM 1043 O O . PRO A 1 135 ? 4.863 13.992 -19.859 1 96.38 135 PRO A O 1
ATOM 1046 N N . ASN A 1 136 ? 4.898 13.844 -17.641 1 94.56 136 ASN A N 1
ATOM 1047 C CA . ASN A 1 136 ? 3.916 14.891 -17.391 1 94.56 136 ASN A CA 1
ATOM 1048 C C . ASN A 1 136 ? 4.391 15.867 -16.328 1 94.56 136 ASN A C 1
ATOM 1050 O O . ASN A 1 136 ? 3.949 15.797 -15.172 1 94.56 136 ASN A O 1
ATOM 1054 N N . PRO A 1 137 ? 5.195 16.844 -16.734 1 96.81 137 PRO A N 1
ATOM 1055 C CA . PRO A 1 137 ? 5.711 17.781 -15.727 1 96.81 137 PRO A CA 1
ATOM 1056 C C . PRO A 1 137 ? 4.598 18.5 -14.969 1 96.81 137 PRO A C 1
ATOM 1058 O O . PRO A 1 137 ? 3.613 18.922 -15.57 1 96.81 137 PRO A O 1
ATOM 1061 N N . PRO A 1 138 ? 4.738 18.641 -13.68 1 97.06 138 PRO A N 1
ATOM 1062 C CA . PRO A 1 138 ? 3.689 19.281 -12.891 1 97.06 138 PRO A CA 1
ATOM 1063 C C . PRO A 1 138 ? 3.617 20.781 -13.117 1 97.06 138 PRO A C 1
ATOM 1065 O O . PRO A 1 138 ? 4.582 21.391 -13.602 1 97.06 138 PRO A O 1
ATOM 1068 N N . VAL A 1 139 ? 2.504 21.312 -12.828 1 97 139 VAL A N 1
ATOM 1069 C CA . VAL A 1 139 ? 2.322 22.75 -12.836 1 97 139 VAL A CA 1
ATOM 1070 C C . VAL A 1 139 ? 2.346 23.281 -11.406 1 97 139 VAL A C 1
ATOM 1072 O O . VAL A 1 139 ? 1.983 22.578 -10.469 1 97 139 VAL A O 1
ATOM 1075 N N . PRO A 1 140 ? 2.791 24.5 -11.25 1 97.06 140 PRO A N 1
ATOM 1076 C CA . PRO A 1 140 ? 2.803 25.047 -9.891 1 97.06 140 PRO A CA 1
ATOM 1077 C C . PRO A 1 140 ? 1.403 25.188 -9.297 1 97.06 140 PRO A C 1
ATOM 1079 O O . PRO A 1 140 ? 0.425 25.328 -10.039 1 97.06 140 PRO A O 1
ATOM 1082 N N . PRO A 1 141 ? 1.321 25.141 -7.988 1 97.88 141 PRO A N 1
ATOM 1083 C CA . PRO A 1 141 ? 0.019 25.328 -7.348 1 97.88 141 PRO A CA 1
ATOM 1084 C C . PRO A 1 141 ? -0.522 26.75 -7.527 1 97.88 141 PRO A C 1
ATOM 1086 O O . PRO A 1 141 ? 0.254 27.688 -7.66 1 97.88 141 PRO A O 1
ATOM 1089 N N . LYS A 1 142 ? -1.812 26.766 -7.535 1 96.69 142 LYS A N 1
ATOM 1090 C CA . LYS A 1 142 ? -2.461 28.078 -7.555 1 96.69 142 LYS A CA 1
ATOM 1091 C C . LYS A 1 142 ? -2.182 28.844 -6.266 1 96.69 142 LYS A C 1
ATOM 1093 O O . LYS A 1 142 ? -2.438 28.344 -5.172 1 96.69 142 LYS A O 1
ATOM 1098 N N . LYS A 1 143 ? -1.67 30.016 -6.418 1 96.12 143 LYS A N 1
ATOM 1099 C CA . LYS A 1 143 ? -1.334 30.828 -5.262 1 96.12 143 LYS A CA 1
ATOM 1100 C C . LYS A 1 143 ? -2.578 31.484 -4.672 1 96.12 143 LYS A C 1
ATOM 1102 O O . LYS A 1 143 ? -3.51 31.828 -5.402 1 96.12 143 LYS A O 1
ATOM 1107 N N . VAL A 1 144 ? -2.564 31.625 -3.404 1 94.88 144 VAL A N 1
ATOM 1108 C CA . VAL A 1 144 ? -3.658 32.312 -2.732 1 94.88 144 VAL A CA 1
ATOM 1109 C C . VAL A 1 144 ? -3.402 33.812 -2.748 1 94.88 144 VAL A C 1
ATOM 1111 O O . VAL A 1 144 ? -2.666 34.344 -1.905 1 94.88 144 VAL A O 1
ATOM 1114 N N . VAL A 1 145 ? -4.008 34.5 -3.623 1 91.25 145 VAL A N 1
ATOM 1115 C CA . VAL A 1 145 ? -4.031 35.969 -3.736 1 91.25 145 VAL A CA 1
ATOM 1116 C C . VAL A 1 145 ? -5.477 36.438 -3.773 1 91.25 145 VAL A C 1
ATOM 1118 O O . VAL A 1 145 ? -6.402 35.656 -3.977 1 91.25 145 VAL A O 1
ATOM 1121 N N . PRO A 1 146 ? -5.598 37.688 -3.389 1 89.69 146 PRO A N 1
ATOM 1122 C CA . PRO A 1 146 ? -6.98 38.156 -3.408 1 89.69 146 PRO A CA 1
ATOM 1123 C C . PRO A 1 146 ? -7.707 37.812 -4.711 1 89.69 146 PRO A C 1
ATOM 1125 O O . PRO A 1 146 ? -7.172 38.062 -5.797 1 89.69 146 PRO A O 1
ATOM 1128 N N . GLY A 1 147 ? -8.797 37.188 -4.645 1 91.19 147 GLY A N 1
ATOM 1129 C CA . GLY A 1 147 ? -9.633 36.875 -5.793 1 91.19 147 GLY A CA 1
ATOM 1130 C C . GLY A 1 147 ? -9.297 35.562 -6.445 1 91.19 147 GLY A C 1
ATOM 1131 O O . GLY A 1 147 ? -9.992 35.094 -7.359 1 91.19 147 GLY A O 1
ATOM 1132 N N . ALA A 1 148 ? -8.266 34.938 -6.016 1 92.88 148 ALA A N 1
ATOM 1133 C CA . ALA A 1 148 ? -7.82 33.688 -6.641 1 92.88 148 ALA A CA 1
ATOM 1134 C C . ALA A 1 148 ? -8.828 32.562 -6.426 1 92.88 148 ALA A C 1
ATOM 1136 O O . ALA A 1 148 ? -9.023 31.719 -7.301 1 92.88 148 ALA A O 1
ATOM 1137 N N . PHE A 1 149 ? -9.484 32.5 -5.266 1 96.06 149 PHE A N 1
ATOM 1138 C CA . PHE A 1 149 ? -10.5 31.5 -4.918 1 96.06 149 PHE A CA 1
ATOM 1139 C C . PHE A 1 149 ? -11.812 32.188 -4.543 1 96.06 149 PHE A C 1
ATOM 1141 O O . PHE A 1 149 ? -11.812 33.156 -3.803 1 96.06 149 PHE A O 1
ATOM 1148 N N . PRO A 1 150 ? -12.852 31.703 -5.129 1 94.94 150 PRO A N 1
ATOM 1149 C CA . PRO A 1 150 ? -14.133 32.312 -4.734 1 94.94 150 PRO A CA 1
ATOM 1150 C C . PRO A 1 150 ? -14.422 32.156 -3.244 1 94.94 150 PRO A C 1
ATOM 1152 O O . PRO A 1 150 ? -15.141 32.969 -2.658 1 94.94 150 PRO A O 1
ATOM 1155 N N . ARG A 1 151 ? -13.938 31.078 -2.697 1 96 151 ARG A N 1
ATOM 1156 C CA . ARG A 1 151 ? -14.016 30.797 -1.269 1 96 151 ARG A CA 1
ATOM 1157 C C . ARG A 1 151 ? -12.883 29.859 -0.838 1 96 151 ARG A C 1
ATOM 1159 O O . ARG A 1 151 ? -12.273 29.203 -1.674 1 96 151 ARG A O 1
ATOM 1166 N N . LEU A 1 152 ? -12.664 29.906 0.437 1 97.75 152 LEU A N 1
ATOM 1167 C CA . LEU A 1 152 ? -11.773 28.938 1.057 1 97.75 152 LEU A CA 1
ATOM 1168 C C . LEU A 1 152 ? -12.414 28.312 2.293 1 97.75 152 LEU A C 1
ATOM 1170 O O . LEU A 1 152 ? -13.312 28.906 2.896 1 97.75 152 LEU A O 1
ATOM 1174 N N . PRO A 1 153 ? -12.039 27.125 2.709 1 98.31 153 PRO A N 1
ATOM 1175 C CA . PRO A 1 153 ? -12.633 26.469 3.879 1 98.31 153 PRO A CA 1
ATOM 1176 C C . PRO A 1 153 ? -12.5 27.312 5.148 1 98.31 153 PRO A C 1
ATOM 1178 O O . PRO A 1 153 ? -11.469 27.953 5.375 1 98.31 153 PRO A O 1
ATOM 1181 N N . LYS A 1 154 ? -13.516 27.391 5.887 1 98.12 154 LYS A N 1
ATOM 1182 C CA . LYS A 1 154 ? -13.57 27.984 7.223 1 98.12 154 LYS A CA 1
ATOM 1183 C C . LYS A 1 154 ? -14.023 26.953 8.258 1 98.12 154 LYS A C 1
ATOM 1185 O O . LYS A 1 154 ? -14.68 25.969 7.918 1 98.12 154 LYS A O 1
ATOM 1190 N N . PRO A 1 155 ? -13.602 27.156 9.492 1 98.62 155 PRO A N 1
ATOM 1191 C CA . PRO A 1 155 ? -14.078 26.219 10.508 1 98.62 155 PRO A CA 1
ATOM 1192 C C . PRO A 1 155 ? -15.602 26.094 10.531 1 98.62 155 PRO A C 1
ATOM 1194 O O . PRO A 1 155 ? -16.312 27.094 10.445 1 98.62 155 PRO A O 1
ATOM 1197 N N . THR A 1 156 ? -16.078 24.891 10.531 1 98.5 156 THR A N 1
ATOM 1198 C CA . THR A 1 156 ? -17.516 24.625 10.523 1 98.5 156 THR A CA 1
ATOM 1199 C C . THR A 1 156 ? -17.828 23.375 11.328 1 98.5 156 THR A C 1
ATOM 1201 O O . THR A 1 156 ? -16.922 22.609 11.703 1 98.5 156 THR A O 1
ATOM 1204 N N . GLU A 1 157 ? -19.047 23.203 11.742 1 97.12 157 GLU A N 1
ATOM 1205 C CA . GLU A 1 157 ? -19.5 21.969 12.398 1 97.12 157 GLU A CA 1
ATOM 1206 C C . GLU A 1 157 ? -20.344 21.125 11.445 1 97.12 157 GLU A C 1
ATOM 1208 O O . GLU A 1 157 ? -20.828 20.047 11.828 1 97.12 157 GLU A O 1
ATOM 1213 N N . ASP A 1 158 ? -20.484 21.656 10.273 1 97 158 ASP A N 1
ATOM 1214 C CA . ASP A 1 158 ? -21.25 20.953 9.25 1 97 158 ASP A CA 1
ATOM 1215 C C . ASP A 1 158 ? -20.391 19.906 8.539 1 97 158 ASP A C 1
ATOM 1217 O O . ASP A 1 158 ? -19.562 20.25 7.703 1 97 158 ASP A O 1
ATOM 1221 N N . LEU A 1 159 ? -20.672 18.641 8.797 1 96.25 159 LEU A N 1
ATOM 1222 C CA . LEU A 1 159 ? -19.859 17.547 8.266 1 96.25 159 LEU A CA 1
ATOM 1223 C C . LEU A 1 159 ? -19.969 17.484 6.746 1 96.25 159 LEU A C 1
ATOM 1225 O O . LEU A 1 159 ? -19 17.125 6.07 1 96.25 159 LEU A O 1
ATOM 1229 N N . ASP A 1 160 ? -21.109 17.766 6.234 1 95.88 160 ASP A N 1
ATOM 1230 C CA . ASP A 1 160 ? -21.266 17.781 4.781 1 95.88 160 ASP A CA 1
ATOM 1231 C C . ASP A 1 160 ? -20.359 18.828 4.141 1 95.88 160 ASP A C 1
ATOM 1233 O O . ASP A 1 160 ? -19.766 18.594 3.094 1 95.88 160 ASP A O 1
ATOM 1237 N N . GLN A 1 16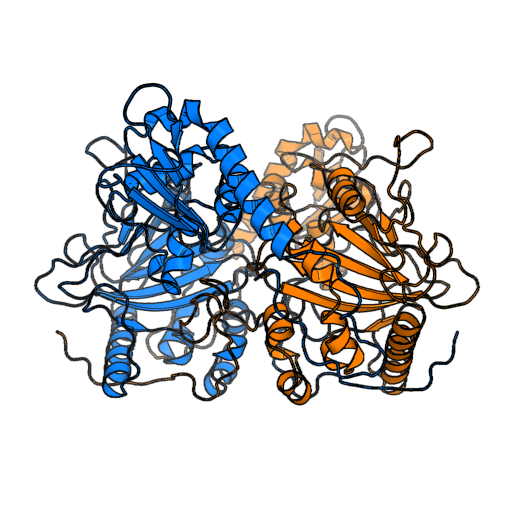1 ? -20.328 19.969 4.805 1 98.06 161 GLN A N 1
ATOM 1238 C CA . GLN A 1 161 ? -19.438 21.016 4.312 1 98.06 161 GLN A CA 1
ATOM 1239 C C . GLN A 1 161 ? -17.969 20.578 4.402 1 98.06 161 GLN A C 1
ATOM 1241 O O . GLN A 1 161 ? -17.188 20.844 3.494 1 98.06 161 GLN A O 1
ATOM 1246 N N . VAL A 1 162 ? -17.641 19.953 5.496 1 98.44 162 VAL A N 1
ATOM 1247 C CA . VAL A 1 162 ? -16.297 19.438 5.684 1 98.44 162 VAL A CA 1
ATOM 1248 C C . VAL A 1 162 ? -15.922 18.516 4.523 1 98.44 162 VAL A C 1
ATOM 1250 O O . VAL A 1 162 ? -14.859 18.672 3.914 1 98.44 162 VAL A O 1
ATOM 1253 N N . LYS A 1 163 ? -16.781 17.609 4.211 1 97.88 163 LYS A N 1
ATOM 1254 C CA . LYS A 1 163 ? -16.531 16.641 3.137 1 97.88 163 LYS A CA 1
ATOM 1255 C C . LYS A 1 163 ? -16.391 17.359 1.792 1 97.88 163 LYS A C 1
ATOM 1257 O O . LYS A 1 163 ? -15.477 17.047 1.014 1 97.88 163 LYS A O 1
ATOM 1262 N N . ARG A 1 164 ? -17.203 18.344 1.531 1 98.19 164 ARG A N 1
ATOM 1263 C CA . ARG A 1 164 ? -17.109 19.125 0.301 1 98.19 164 ARG A CA 1
ATOM 1264 C C . ARG A 1 164 ? -15.781 19.875 0.232 1 98.19 164 ARG A C 1
ATOM 1266 O O . ARG A 1 164 ? -15.164 19.969 -0.832 1 98.19 164 ARG A O 1
ATOM 1273 N N . ASP A 1 165 ? -15.391 20.438 1.351 1 98.81 165 ASP A N 1
ATOM 1274 C CA . ASP A 1 165 ? -14.133 21.172 1.41 1 98.81 165 ASP A CA 1
ATOM 1275 C C . ASP A 1 165 ? -12.945 20.25 1.114 1 98.81 165 ASP A C 1
ATOM 1277 O O . ASP A 1 165 ? -12.039 20.625 0.365 1 98.81 165 ASP A O 1
ATOM 1281 N N . ILE A 1 166 ? -12.961 19.078 1.689 1 98.75 166 ILE A N 1
ATOM 1282 C CA . ILE A 1 166 ? -11.883 18.125 1.446 1 98.75 166 ILE A CA 1
ATOM 1283 C C . ILE A 1 166 ? -11.828 17.781 -0.04 1 98.75 166 ILE A C 1
ATOM 1285 O O . ILE A 1 166 ? -10.75 17.766 -0.642 1 98.75 166 ILE A O 1
ATOM 1289 N N . GLU A 1 167 ? -12.969 17.531 -0.661 1 98 167 GLU A N 1
ATOM 1290 C CA . GLU A 1 167 ? -13.031 17.172 -2.072 1 98 167 GLU A CA 1
ATOM 1291 C C . GLU A 1 167 ? -12.555 18.312 -2.965 1 98 167 GLU A C 1
ATOM 1293 O O . GLU A 1 167 ? -11.852 18.078 -3.947 1 98 167 GLU A O 1
ATOM 1298 N N . GLU A 1 168 ? -12.914 19.516 -2.58 1 98.31 168 GLU A N 1
ATOM 1299 C CA . GLU A 1 168 ? -12.68 20.656 -3.451 1 98.31 168 GLU A CA 1
ATOM 1300 C C . GLU A 1 168 ? -11.289 21.25 -3.215 1 98.31 168 GLU A C 1
ATOM 1302 O O . GLU A 1 168 ? -10.617 21.672 -4.16 1 98.31 168 GLU A O 1
ATOM 1307 N N . PHE A 1 169 ? -10.859 21.234 -1.951 1 98.69 169 PHE A N 1
ATOM 1308 C CA . PHE A 1 169 ? -9.68 22.016 -1.634 1 98.69 169 PHE A CA 1
ATOM 1309 C C . PHE A 1 169 ? -8.578 21.141 -1.046 1 98.69 169 PHE A C 1
ATOM 1311 O O . PHE A 1 169 ? -7.441 21.594 -0.875 1 98.69 169 PHE A O 1
ATOM 1318 N N . GLY A 1 170 ? -8.891 19.906 -0.737 1 98.69 170 GLY A N 1
ATOM 1319 C CA . GLY A 1 170 ? -7.914 19 -0.182 1 98.69 170 GLY A CA 1
ATOM 1320 C C . GLY A 1 170 ? -7.75 19.125 1.32 1 98.69 170 GLY A C 1
ATOM 1321 O O . GLY A 1 170 ? -6.902 18.469 1.921 1 98.69 170 GLY A O 1
ATOM 1322 N N . TYR A 1 171 ? -8.539 20.031 1.951 1 98.88 171 TYR A N 1
ATOM 1323 C CA . TYR A 1 171 ? -8.523 20.172 3.402 1 98.88 171 TYR A CA 1
ATOM 1324 C C . TYR A 1 171 ? -9.836 20.766 3.906 1 98.88 171 TYR A C 1
ATOM 1326 O O . TYR A 1 171 ? -10.633 21.281 3.121 1 98.88 171 TYR A O 1
ATOM 1334 N N . ALA A 1 172 ? -10.07 20.656 5.223 1 98.94 172 ALA A N 1
ATOM 1335 C CA . ALA A 1 172 ? -11.234 21.219 5.898 1 98.94 172 ALA A CA 1
ATOM 1336 C C . ALA A 1 172 ? -10.938 21.484 7.375 1 98.94 172 ALA A C 1
ATOM 1338 O O . ALA A 1 172 ? -9.953 20.969 7.914 1 98.94 172 ALA A O 1
ATOM 1339 N N . LEU A 1 173 ? -11.719 22.344 7.953 1 98.88 173 LEU A N 1
ATOM 1340 C CA . LEU A 1 173 ? -11.633 22.641 9.375 1 98.88 173 LEU A CA 1
ATOM 1341 C C . LEU A 1 173 ? -12.953 22.328 10.078 1 98.88 173 LEU A C 1
ATOM 1343 O O . LEU A 1 173 ? -14.008 22.844 9.68 1 98.88 173 LEU A O 1
ATOM 1347 N N . PHE A 1 174 ? -12.891 21.438 11.031 1 98.69 174 PHE A N 1
ATOM 1348 C CA . PHE A 1 174 ? -14.055 21.125 11.859 1 98.69 174 PHE A CA 1
ATOM 1349 C C . PHE A 1 174 ? -13.906 21.719 13.25 1 98.69 174 PHE A C 1
ATOM 1351 O O . PHE A 1 174 ? -13.031 21.312 14.023 1 98.69 174 PHE A O 1
ATOM 1358 N N . LYS A 1 175 ? -14.703 22.734 13.594 1 97.88 175 LYS A N 1
ATOM 1359 C CA . LYS A 1 175 ? -14.57 23.406 14.883 1 97.88 175 LYS A CA 1
ATOM 1360 C C . LYS A 1 175 ? -15.414 22.719 15.953 1 97.88 175 LYS A C 1
ATOM 1362 O O . LYS A 1 175 ? -16.312 21.922 15.633 1 97.88 175 LYS A O 1
ATOM 1367 N N . ASN A 1 176 ? -15.031 22.922 17.172 1 97.12 176 ASN A N 1
ATOM 1368 C CA . ASN A 1 176 ? -15.703 22.375 18.344 1 97.12 176 ASN A CA 1
ATOM 1369 C C . ASN A 1 176 ? -15.719 20.859 18.312 1 97.12 176 ASN A C 1
ATOM 1371 O O . ASN A 1 176 ? -16.703 20.234 18.719 1 97.12 176 ASN A O 1
ATOM 1375 N N . ALA A 1 177 ? -14.656 20.297 17.781 1 97.19 177 ALA A N 1
ATOM 1376 C CA . ALA A 1 177 ? -14.523 18.844 17.797 1 97.19 177 ALA A CA 1
ATOM 1377 C C . ALA A 1 177 ? -14.234 18.328 19.203 1 97.19 177 ALA A C 1
ATOM 1379 O O . ALA A 1 177 ? -14.547 17.188 19.531 1 97.19 177 ALA A O 1
ATOM 1380 N N . LEU A 1 178 ? -13.609 19.109 20 1 97.81 178 LEU A N 1
ATOM 1381 C CA . LEU A 1 178 ? -13.359 18.828 21.422 1 97.81 178 LEU A CA 1
ATOM 1382 C C . LEU A 1 178 ? -14.023 19.875 22.297 1 97.81 178 LEU A C 1
ATOM 1384 O O . LEU A 1 178 ? -14 21.062 21.984 1 97.81 178 LEU A O 1
ATOM 1388 N N . THR A 1 179 ? -14.609 19.438 23.422 1 96.19 179 THR A N 1
ATOM 1389 C CA . THR A 1 179 ? -15.031 20.391 24.438 1 96.19 179 THR A CA 1
ATOM 1390 C C . THR A 1 179 ? -13.828 21.016 25.125 1 96.19 179 THR A C 1
ATOM 1392 O O . THR A 1 179 ? -12.719 20.484 25.062 1 96.19 179 THR A O 1
ATOM 1395 N N . PRO A 1 180 ? -14.047 22.172 25.766 1 97.44 180 PRO A N 1
ATOM 1396 C CA . PRO A 1 180 ? -12.945 22.797 26.5 1 97.44 180 PRO A CA 1
ATOM 1397 C C . PRO A 1 180 ? -12.305 21.859 27.516 1 97.44 180 PRO A C 1
ATOM 1399 O O . PRO A 1 180 ? -11.086 21.844 27.688 1 97.44 180 PRO A O 1
ATOM 1402 N N . GLU A 1 181 ? -13.109 21.031 28.156 1 97.38 181 GLU A N 1
ATOM 1403 C CA . GLU A 1 181 ? -12.594 20.094 29.156 1 97.38 181 GLU A CA 1
ATOM 1404 C C . GLU A 1 181 ? -11.734 19.016 28.5 1 97.38 181 GLU A C 1
ATOM 1406 O O . GLU A 1 181 ? -10.625 18.734 28.953 1 97.38 181 GLU A O 1
ATOM 1411 N N . GLN A 1 182 ? -12.289 18.406 27.484 1 97.94 182 GLN A N 1
ATOM 1412 C CA . GLN A 1 182 ? -11.547 17.391 26.734 1 97.94 182 GLN A CA 1
ATOM 1413 C C . GLN A 1 182 ? -10.227 17.938 26.219 1 97.94 182 GLN A C 1
ATOM 1415 O O . GLN A 1 182 ? -9.18 17.297 26.359 1 97.94 182 GLN A O 1
ATOM 1420 N N . ASN A 1 183 ? -10.305 19.125 25.656 1 98.5 183 ASN A N 1
ATOM 1421 C CA . ASN A 1 183 ? -9.125 19.797 25.125 1 98.5 183 ASN A CA 1
ATOM 1422 C C . ASN A 1 183 ? -8.07 20.031 26.203 1 98.5 183 ASN A C 1
ATOM 1424 O O . ASN A 1 183 ? -6.887 19.781 25.984 1 98.5 183 ASN A O 1
ATOM 1428 N N . ALA A 1 184 ? -8.5 20.5 27.359 1 98.12 184 ALA A N 1
ATOM 1429 C CA . ALA A 1 184 ? -7.578 20.781 28.453 1 98.12 184 ALA A CA 1
ATOM 1430 C C . ALA A 1 184 ? -6.859 19.516 28.906 1 98.12 184 ALA A C 1
ATOM 1432 O O . ALA A 1 184 ? -5.66 19.531 29.188 1 98.12 184 ALA A O 1
ATOM 1433 N N . ILE A 1 185 ? -7.582 18.391 28.984 1 98.44 185 ILE A N 1
ATOM 1434 C CA . ILE A 1 185 ? -7.016 17.125 29.406 1 98.44 185 ILE A CA 1
ATOM 1435 C C . ILE A 1 185 ? -5.934 16.688 28.422 1 98.44 185 ILE A C 1
ATOM 1437 O O . ILE A 1 185 ? -4.824 16.328 28.828 1 98.44 185 ILE A O 1
ATOM 1441 N N . LEU A 1 186 ? -6.234 16.734 27.125 1 98.81 186 LEU A N 1
ATOM 1442 C CA . LEU A 1 186 ? -5.305 16.281 26.094 1 98.81 186 LEU A CA 1
ATOM 1443 C C . LEU A 1 186 ? -4.102 17.219 26 1 98.81 186 LEU A C 1
ATOM 1445 O O . LEU A 1 186 ? -2.965 16.75 25.859 1 98.81 186 LEU A O 1
ATOM 1449 N N . LYS A 1 187 ? -4.375 18.516 26.109 1 98.5 187 LYS A N 1
ATOM 1450 C CA . LYS A 1 187 ? -3.291 19.484 26.078 1 98.5 187 LYS A CA 1
ATOM 1451 C C . LYS A 1 187 ? -2.307 19.25 27.219 1 98.5 187 LYS A C 1
ATOM 1453 O O . LYS A 1 187 ? -1.094 19.219 27 1 98.5 187 LYS A O 1
ATOM 1458 N N . LYS A 1 188 ? -2.824 19.094 28.391 1 97.88 188 LYS A N 1
ATOM 1459 C CA . LYS A 1 188 ? -1.99 18.844 29.562 1 97.88 188 LYS A CA 1
ATOM 1460 C C . LYS A 1 188 ? -1.167 17.562 29.391 1 97.88 188 LYS A C 1
ATOM 1462 O O . LYS A 1 188 ? 0.027 17.547 29.688 1 97.88 188 LYS A O 1
ATOM 1467 N N . ALA A 1 189 ? -1.787 16.516 28.875 1 98.56 189 ALA A N 1
ATOM 1468 C CA . ALA A 1 189 ? -1.104 15.25 28.672 1 98.56 189 ALA A CA 1
ATOM 1469 C C . ALA A 1 189 ? 0.06 15.406 27.703 1 98.56 189 ALA A C 1
ATOM 1471 O O . ALA A 1 189 ? 1.158 14.898 27.938 1 98.56 189 ALA A O 1
ATOM 1472 N N . VAL A 1 190 ? -0.158 16.125 26.578 1 98.56 190 VAL A N 1
ATOM 1473 C CA . VAL A 1 190 ? 0.876 16.328 25.578 1 98.56 190 VAL A CA 1
ATOM 1474 C C . VAL A 1 190 ? 2.027 17.141 26.188 1 98.56 190 VAL A C 1
ATOM 1476 O O . VAL A 1 190 ? 3.191 16.75 26.062 1 98.56 190 VAL A O 1
ATOM 1479 N N . GLN A 1 191 ? 1.691 18.219 26.859 1 97.94 191 GLN A N 1
ATOM 1480 C CA . GLN A 1 191 ? 2.709 19.125 27.406 1 97.94 191 GLN A CA 1
ATOM 1481 C C . GLN A 1 191 ? 3.516 18.438 28.5 1 97.94 191 GLN A C 1
ATOM 1483 O O . GLN A 1 191 ? 4.738 18.562 28.547 1 97.94 191 GLN A O 1
ATOM 1488 N N . GLU A 1 192 ? 2.834 17.719 29.375 1 98.38 192 GLU A N 1
ATOM 1489 C CA . GLU A 1 192 ? 3.539 17.047 30.453 1 98.38 192 GLU A CA 1
ATOM 1490 C C . GLU A 1 192 ? 4.383 15.883 29.938 1 98.38 192 GLU A C 1
ATOM 1492 O O . GLU A 1 192 ? 5.453 15.594 30.469 1 98.38 192 GLU A O 1
ATOM 1497 N N . GLN A 1 193 ? 3.846 15.133 28.922 1 98.5 193 GLN A N 1
ATOM 1498 C CA . GLN A 1 193 ? 4.656 14.094 28.297 1 98.5 193 GLN A CA 1
ATOM 1499 C C . GLN A 1 193 ? 5.914 14.68 27.656 1 98.5 193 GLN A C 1
ATOM 1501 O O . GLN A 1 193 ? 7.008 14.133 27.812 1 98.5 193 GLN A O 1
ATOM 1506 N N . ALA A 1 194 ? 5.785 15.805 26.984 1 97.19 194 ALA A N 1
ATOM 1507 C CA . ALA A 1 194 ? 6.93 16.484 26.375 1 97.19 194 ALA A CA 1
ATOM 1508 C C . ALA A 1 194 ? 7.957 16.875 27.422 1 97.19 194 ALA A C 1
ATOM 1510 O O . ALA A 1 194 ? 9.156 16.625 27.266 1 97.19 194 ALA A O 1
ATOM 1511 N N . ALA A 1 195 ? 7.48 17.484 28.484 1 96.81 195 ALA A N 1
ATOM 1512 C CA . ALA A 1 195 ? 8.359 17.891 29.578 1 96.81 195 ALA A CA 1
ATOM 1513 C C . ALA A 1 195 ? 9.062 16.672 30.188 1 96.81 195 ALA A C 1
ATOM 1515 O O . ALA A 1 195 ? 10.258 16.734 30.484 1 96.81 195 ALA A O 1
ATOM 1516 N N . GLY A 1 196 ? 8.258 15.664 30.344 1 97.88 196 GLY A N 1
ATOM 1517 C CA . GLY A 1 196 ? 8.82 14.445 30.891 1 97.88 196 GLY A CA 1
ATOM 1518 C C . GLY A 1 196 ? 9.906 13.844 30.016 1 97.88 196 GLY A C 1
ATOM 1519 O O . GLY A 1 196 ? 10.938 13.391 30.516 1 97.88 196 GLY A O 1
ATOM 1520 N N . GLU A 1 197 ? 9.656 13.789 28.75 1 97.06 197 GLU A N 1
ATOM 1521 C CA . GLU A 1 197 ? 10.641 13.25 27.812 1 97.06 197 GLU A CA 1
ATOM 1522 C C . GLU A 1 197 ? 11.906 14.102 27.812 1 97.06 197 GLU A C 1
ATOM 1524 O O . GLU A 1 197 ? 13.023 13.578 27.734 1 97.06 197 GLU A O 1
ATOM 1529 N N . ASN A 1 198 ? 11.719 15.398 27.875 1 95 198 ASN A N 1
ATOM 1530 C CA . ASN A 1 198 ? 12.875 16.281 27.953 1 95 198 ASN A CA 1
ATOM 1531 C C . ASN A 1 198 ? 13.68 16.031 29.234 1 95 198 ASN A C 1
ATOM 1533 O O . ASN A 1 198 ? 14.906 15.938 29.188 1 95 198 ASN A O 1
ATOM 1537 N N . LYS A 1 199 ? 13.008 15.977 30.312 1 96.12 199 LYS A N 1
ATOM 1538 C CA . LYS A 1 199 ? 13.648 15.734 31.609 1 96.12 199 LYS A CA 1
ATOM 1539 C C . LYS A 1 199 ? 14.406 14.406 31.609 1 96.12 199 LYS A C 1
ATOM 1541 O O . LYS A 1 199 ? 15.492 14.305 32.188 1 96.12 199 LYS A O 1
ATOM 1546 N N . ALA A 1 200 ? 13.852 13.43 30.953 1 96.56 200 ALA A N 1
ATOM 1547 C CA . ALA A 1 200 ? 14.445 12.102 30.922 1 96.56 200 ALA A CA 1
ATOM 1548 C C . ALA A 1 200 ? 15.539 12.016 29.859 1 96.56 200 ALA A C 1
ATOM 1550 O O . ALA A 1 200 ? 16.234 11.008 29.75 1 96.56 200 ALA A O 1
ATOM 1551 N N . GLY A 1 201 ? 15.695 12.984 29.016 1 95.06 201 GLY A N 1
ATOM 1552 C CA . GLY A 1 201 ? 16.734 13.031 28.016 1 95.06 201 GLY A CA 1
ATOM 1553 C C . GLY A 1 201 ? 16.375 12.289 26.734 1 95.06 201 GLY A C 1
ATOM 1554 O O . GLY A 1 201 ? 17.25 11.938 25.938 1 95.06 201 GLY A O 1
ATOM 1555 N N . VAL A 1 202 ? 15.047 12.008 26.5 1 94.38 202 VAL A N 1
ATOM 1556 C CA . VAL A 1 202 ? 14.656 11.25 25.312 1 94.38 202 VAL A CA 1
ATOM 1557 C C . VAL A 1 202 ? 13.758 12.102 24.422 1 94.38 202 VAL A C 1
ATOM 1559 O O . VAL A 1 202 ? 13.133 11.602 23.484 1 94.38 202 VAL A O 1
ATOM 1562 N N . GLY A 1 203 ? 13.664 13.406 24.734 1 93.94 203 GLY A N 1
ATOM 1563 C CA . GLY A 1 203 ? 12.891 14.32 23.906 1 93.94 203 GLY A CA 1
ATOM 1564 C C . GLY A 1 203 ? 13.414 14.422 22.484 1 93.94 203 GLY A C 1
ATOM 1565 O O . GLY A 1 203 ? 14.625 14.422 22.266 1 93.94 203 GLY A O 1
ATOM 1566 N N . GLN A 1 204 ? 12.469 14.5 21.516 1 92.31 204 GLN A N 1
ATOM 1567 C CA . GLN A 1 204 ? 12.852 14.586 20.109 1 92.31 204 GLN A CA 1
ATOM 1568 C C . GLN A 1 204 ? 12.477 15.938 19.516 1 92.31 204 GLN A C 1
ATOM 1570 O O . GLN A 1 204 ? 11.414 16.484 19.828 1 92.31 204 GLN A O 1
ATOM 1575 N N . GLU A 1 205 ? 13.305 16.375 18.688 1 86 205 GLU A N 1
ATOM 1576 C CA . GLU A 1 205 ? 13.055 17.641 18 1 86 205 GLU A CA 1
ATOM 1577 C C . GLU A 1 205 ? 12.195 17.422 16.75 1 86 205 GLU A C 1
ATOM 1579 O O . GLU A 1 205 ? 12.164 16.328 16.188 1 86 205 GLU A O 1
ATOM 1584 N N . ASP A 1 206 ? 11.352 18.391 16.453 1 81 206 ASP A N 1
ATOM 1585 C CA . ASP A 1 206 ? 10.547 18.391 15.234 1 81 206 ASP A CA 1
ATOM 1586 C C . ASP A 1 206 ? 11.031 19.453 14.258 1 81 206 ASP A C 1
ATOM 1588 O O . ASP A 1 206 ? 10.344 20.453 14.031 1 81 206 ASP A O 1
ATOM 1592 N N . GLY A 1 207 ? 12.242 19.438 13.82 1 66.81 207 GLY A N 1
ATOM 1593 C CA . GLY A 1 207 ? 12.789 20.422 12.898 1 66.81 207 GLY A CA 1
ATOM 1594 C C . GLY A 1 207 ? 12.594 21.844 13.367 1 66.81 207 GLY A C 1
ATOM 1595 O O . GLY A 1 207 ? 11.641 22.156 14.086 1 66.81 207 GLY A O 1
ATOM 1596 N N . GLY A 1 208 ? 13.383 22.75 13.094 1 64.62 208 GLY A N 1
ATOM 1597 C CA . GLY A 1 208 ? 13.211 24.188 13.219 1 64.62 208 GLY A CA 1
ATOM 1598 C C . GLY A 1 208 ? 13.578 24.719 14.594 1 64.62 208 GLY A C 1
ATOM 1599 O O . GLY A 1 208 ? 13 25.703 15.055 1 64.62 208 GLY A O 1
ATOM 1600 N N . GLY A 1 209 ? 14.359 23.984 15.336 1 66.69 209 GLY A N 1
ATOM 1601 C CA . GLY A 1 209 ? 14.984 24.562 16.516 1 66.69 209 GLY A CA 1
ATOM 1602 C C . GLY A 1 209 ? 14.25 24.234 17.797 1 66.69 209 GLY A C 1
ATOM 1603 O O . GLY A 1 209 ? 14.523 23.219 18.438 1 66.69 209 GLY A O 1
ATOM 1604 N N . SER A 1 210 ? 13.109 24.922 18.016 1 80.94 210 SER A N 1
ATOM 1605 C CA . SER A 1 210 ? 12.453 24.922 19.328 1 80.94 210 SER A CA 1
ATOM 1606 C C . SER A 1 210 ? 11.281 23.953 19.359 1 80.94 210 SER A C 1
ATOM 1608 O O . SER A 1 210 ? 10.719 23.688 20.422 1 80.94 210 SER A O 1
ATOM 1610 N N . ASN A 1 211 ? 10.922 23.297 18.297 1 89.38 211 ASN A N 1
ATOM 1611 C CA . ASN A 1 211 ? 9.758 22.422 18.219 1 89.38 211 ASN A CA 1
ATOM 1612 C C . ASN A 1 211 ? 10.07 21.031 18.734 1 89.38 211 ASN A C 1
ATOM 1614 O O . ASN A 1 211 ? 11.211 20.578 18.656 1 89.38 211 ASN A O 1
ATOM 1618 N N . GLN A 1 212 ? 9.094 20.438 19.344 1 93.38 212 GLN A N 1
ATOM 1619 C CA . GLN A 1 212 ? 9.273 19.094 19.859 1 93.38 212 GLN A CA 1
ATOM 1620 C C . GLN A 1 212 ? 8.234 18.141 19.266 1 93.38 212 GLN A C 1
ATOM 1622 O O . GLN A 1 212 ? 7.059 18.5 19.125 1 93.38 212 GLN A O 1
ATOM 1627 N N . ARG A 1 213 ? 8.672 16.969 18.875 1 96.19 213 ARG A N 1
ATOM 1628 C CA . ARG A 1 213 ? 7.801 15.891 18.406 1 96.19 213 ARG A CA 1
ATOM 1629 C C . ARG A 1 213 ? 7.652 14.812 19.484 1 96.19 213 ARG A C 1
ATOM 1631 O O . ARG A 1 213 ? 8.633 14.438 20.141 1 96.19 213 ARG A O 1
ATOM 1638 N N . ILE A 1 214 ? 6.488 14.352 19.734 1 97.5 214 ILE A N 1
ATOM 1639 C CA . ILE A 1 214 ? 6.199 13.188 20.562 1 97.5 214 ILE A CA 1
ATOM 1640 C C . ILE A 1 214 ? 5.664 12.055 19.703 1 97.5 214 ILE A C 1
ATOM 1642 O O . ILE A 1 214 ? 4.543 12.125 19.188 1 97.5 214 ILE A O 1
ATOM 1646 N N . TRP A 1 215 ? 6.426 11.023 19.578 1 97.06 215 TRP A N 1
ATOM 1647 C CA . TRP A 1 215 ? 6.059 9.906 18.703 1 97.06 215 TRP A CA 1
ATOM 1648 C C . TRP A 1 215 ? 5.297 8.836 19.484 1 97.06 215 TRP A C 1
ATOM 1650 O O . TRP A 1 215 ? 5.363 8.789 20.703 1 97.06 215 TRP A O 1
ATOM 1660 N N . THR A 1 216 ? 4.574 7.965 18.812 1 97.69 216 THR A N 1
ATOM 1661 C CA . THR A 1 216 ? 3.912 6.77 19.328 1 97.69 216 THR A CA 1
ATOM 1662 C C . THR A 1 216 ? 3.049 7.109 20.547 1 97.69 216 THR A C 1
ATOM 1664 O O . THR A 1 216 ? 3.182 6.492 21.594 1 97.69 216 THR A O 1
ATOM 1667 N N . LEU A 1 217 ? 2.164 7.953 20.344 1 98.5 217 LEU A N 1
ATOM 1668 C CA . LEU A 1 217 ? 1.33 8.477 21.422 1 98.5 217 LEU A CA 1
ATOM 1669 C C . LEU A 1 217 ? 0.546 7.359 22.109 1 98.5 217 LEU A C 1
ATOM 1671 O O . LEU A 1 217 ? 0.201 7.461 23.281 1 98.5 217 LEU A O 1
ATOM 1675 N N . ILE A 1 218 ? 0.309 6.289 21.422 1 98.38 218 ILE A N 1
ATOM 1676 C CA . ILE A 1 218 ? -0.486 5.184 21.953 1 98.38 218 ILE A CA 1
ATOM 1677 C C . ILE A 1 218 ? 0.154 4.648 23.219 1 98.38 218 ILE A C 1
ATOM 1679 O O . ILE A 1 218 ? -0.542 4.148 24.109 1 98.38 218 ILE A O 1
ATOM 1683 N N . ASN A 1 219 ? 1.438 4.781 23.375 1 98.38 219 ASN A N 1
ATOM 1684 C CA . ASN A 1 219 ? 2.191 4.258 24.516 1 98.38 219 ASN A CA 1
ATOM 1685 C C . ASN A 1 219 ? 2.254 5.266 25.656 1 98.38 219 ASN A C 1
ATOM 1687 O O . ASN A 1 219 ? 2.805 4.969 26.719 1 98.38 219 ASN A O 1
ATOM 1691 N N . LYS A 1 220 ? 1.685 6.445 25.531 1 98.38 220 LYS A N 1
ATOM 1692 C CA . LYS A 1 220 ? 2.105 7.559 26.375 1 98.38 220 LYS A CA 1
ATOM 1693 C C . LYS A 1 220 ? 0.986 7.984 27.328 1 98.38 220 LYS A C 1
ATOM 1695 O O . LYS A 1 220 ? 1.024 9.078 27.891 1 98.38 220 LYS A O 1
ATOM 1700 N N . GLY A 1 221 ? -0.056 7.145 27.422 1 98.06 221 GLY A N 1
ATOM 1701 C CA . GLY A 1 221 ? -1.079 7.438 28.422 1 98.06 221 GLY A CA 1
ATOM 1702 C C . GLY A 1 221 ? -2.471 7.023 27.984 1 98.06 221 GLY A C 1
ATOM 1703 O O . GLY A 1 221 ? -2.771 7.016 26.781 1 98.06 221 GLY A O 1
ATOM 1704 N N . ASP A 1 222 ? -3.322 6.816 28.938 1 98.06 222 ASP A N 1
ATOM 1705 C CA . ASP A 1 222 ? -4.691 6.375 28.703 1 98.06 222 ASP A CA 1
ATOM 1706 C C . ASP A 1 222 ? -5.48 7.43 27.922 1 98.06 222 ASP A C 1
ATOM 1708 O O . ASP A 1 222 ? -6.371 7.094 27.141 1 98.06 222 ASP A O 1
ATOM 1712 N N . GLU A 1 223 ? -5.105 8.727 28.125 1 98.25 223 GLU A N 1
ATOM 1713 C CA . GLU A 1 223 ? -5.762 9.812 27.406 1 98.25 223 GLU A CA 1
ATOM 1714 C C . GLU A 1 223 ? -5.691 9.602 25.906 1 98.25 223 GLU A C 1
ATOM 1716 O O . GLU A 1 223 ? -6.672 9.836 25.188 1 98.25 223 GLU A O 1
ATOM 1721 N N . PHE A 1 224 ? -4.551 9.109 25.5 1 98.69 224 PHE A N 1
ATOM 1722 C CA . PHE A 1 224 ? -4.316 8.977 24.062 1 98.69 224 PHE A CA 1
ATOM 1723 C C . PHE A 1 224 ? -4.988 7.719 23.516 1 98.69 224 PHE A C 1
ATOM 1725 O O . PHE A 1 224 ? -5.363 7.668 22.344 1 98.69 224 PHE A O 1
ATOM 1732 N N . ILE A 1 225 ? -5.16 6.688 24.328 1 98.31 225 ILE A N 1
ATOM 1733 C CA . ILE A 1 225 ? -5.953 5.523 23.953 1 98.31 225 ILE A CA 1
ATOM 1734 C C . ILE A 1 225 ? -7.418 5.93 23.781 1 98.31 225 ILE A C 1
ATOM 1736 O O . ILE A 1 225 ? -8.039 5.645 22.75 1 98.31 225 ILE A O 1
ATOM 1740 N N . ASP A 1 226 ? -7.941 6.68 24.797 1 98.12 226 ASP A N 1
ATOM 1741 C CA . ASP A 1 226 ? -9.336 7.129 24.812 1 98.12 226 ASP A CA 1
ATOM 1742 C C . ASP A 1 226 ? -9.633 8.016 23.609 1 98.12 226 ASP A C 1
ATOM 1744 O O . ASP A 1 226 ? -10.734 7.988 23.062 1 98.12 226 ASP A O 1
ATOM 1748 N N . PHE A 1 227 ? -8.633 8.812 23.25 1 98.31 227 PHE A N 1
ATOM 1749 C CA . PHE A 1 227 ? -8.836 9.781 22.172 1 98.31 227 PHE A CA 1
ATOM 1750 C C . PHE A 1 227 ? -9.172 9.086 20.859 1 98.31 227 PHE A C 1
ATOM 1752 O O . PHE A 1 227 ? -9.859 9.656 20.016 1 98.31 227 PHE A O 1
ATOM 1759 N N . LEU A 1 228 ? -8.82 7.844 20.625 1 97.62 228 LEU A N 1
ATOM 1760 C CA . LEU A 1 228 ? -9.094 7.082 19.422 1 97.62 228 LEU A CA 1
ATOM 1761 C C . LEU A 1 228 ? -10.539 6.605 19.391 1 97.62 228 LEU A C 1
ATOM 1763 O O . LEU A 1 228 ? -10.992 6.031 18.406 1 97.62 228 LEU A O 1
ATOM 1767 N N . ASN A 1 229 ? -11.273 6.93 20.469 1 96.19 229 ASN A N 1
ATOM 1768 C CA . ASN A 1 229 ? -12.711 6.691 20.5 1 96.19 229 ASN A CA 1
ATOM 1769 C C . ASN A 1 229 ? -13.484 7.836 19.859 1 96.19 229 ASN A C 1
ATOM 1771 O O . ASN A 1 229 ? -14.703 7.742 19.672 1 96.19 229 ASN A O 1
ATOM 1775 N N . HIS A 1 230 ? -12.867 8.906 19.547 1 96.62 230 HIS A N 1
ATOM 1776 C CA . HIS A 1 230 ? -13.57 10.078 19.047 1 96.62 230 HIS A CA 1
ATOM 1777 C C . HIS A 1 230 ? -14.406 9.734 17.828 1 96.62 230 HIS A C 1
ATOM 1779 O O . HIS A 1 230 ? -13.891 9.172 16.844 1 96.62 230 HIS A O 1
ATOM 1785 N N . PRO A 1 231 ? -15.617 10.109 17.734 1 94.88 231 PRO A N 1
ATOM 1786 C CA . PRO A 1 231 ? -16.547 9.641 16.703 1 94.88 231 PRO A CA 1
ATOM 1787 C C . PRO A 1 231 ? -16.297 10.305 15.344 1 94.88 231 PRO A C 1
ATOM 1789 O O . PRO A 1 231 ? -16.797 9.836 14.32 1 94.88 231 PRO A O 1
ATOM 1792 N N . LEU A 1 232 ? -15.555 11.43 15.32 1 95.38 232 LEU A N 1
ATOM 1793 C CA . LEU A 1 232 ? -15.203 12.055 14.047 1 95.38 232 LEU A CA 1
ATOM 1794 C C . LEU A 1 232 ? -14.422 11.086 13.156 1 95.38 232 LEU A C 1
ATOM 1796 O O . LEU A 1 232 ? -14.531 11.141 11.93 1 95.38 232 LEU A O 1
ATOM 1800 N N . ILE A 1 233 ? -13.672 10.18 13.797 1 96.19 233 ILE A N 1
ATOM 1801 C CA . ILE A 1 233 ? -12.906 9.18 13.062 1 96.19 233 ILE A CA 1
ATOM 1802 C C . ILE A 1 233 ? -13.844 8.32 12.227 1 96.19 233 ILE A C 1
ATOM 1804 O O . ILE A 1 233 ? -13.609 8.109 11.039 1 96.19 233 ILE A O 1
ATOM 1808 N N . ASP A 1 234 ? -14.977 7.965 12.766 1 92.94 234 ASP A N 1
ATOM 1809 C CA . ASP A 1 234 ? -15.945 7.109 12.086 1 92.94 234 ASP A CA 1
ATOM 1810 C C . ASP A 1 234 ? -16.688 7.883 11 1 92.94 234 ASP A C 1
ATOM 1812 O O . ASP A 1 234 ? -17.125 7.297 10.008 1 92.94 234 ASP A O 1
ATOM 1816 N N . ALA A 1 235 ? -16.781 9.133 11.227 1 93.81 235 ALA A N 1
ATOM 1817 C CA . ALA A 1 235 ? -17.578 9.953 10.312 1 93.81 235 ALA A CA 1
ATOM 1818 C C . ALA A 1 235 ? -16.797 10.266 9.039 1 93.81 235 ALA A C 1
ATOM 1820 O O . ALA A 1 235 ? -17.391 10.453 7.973 1 93.81 235 ALA A O 1
ATOM 1821 N N . ILE A 1 236 ? -15.461 10.242 9.141 1 96.31 236 ILE A N 1
ATOM 1822 C CA . ILE A 1 236 ? -14.727 10.82 8.016 1 96.31 236 ILE A CA 1
ATOM 1823 C C . ILE A 1 236 ? -13.844 9.75 7.379 1 96.31 236 ILE A C 1
ATOM 1825 O O . ILE A 1 236 ? -13.758 9.656 6.152 1 96.31 236 ILE A O 1
ATOM 1829 N N . ILE A 1 237 ? -13.25 8.883 8.141 1 96.94 237 ILE A N 1
ATOM 1830 C CA . ILE A 1 237 ? -12.172 8.016 7.664 1 96.94 237 ILE A CA 1
ATOM 1831 C C . ILE A 1 237 ? -12.734 6.973 6.703 1 96.94 237 ILE A C 1
ATOM 1833 O O . ILE A 1 237 ? -12.242 6.824 5.582 1 96.94 237 ILE A O 1
ATOM 1837 N N . PRO A 1 238 ? -13.836 6.273 7.016 1 94 238 PRO A N 1
ATOM 1838 C CA . PRO A 1 238 ? -14.336 5.281 6.066 1 94 238 PRO A CA 1
ATOM 1839 C C . PRO A 1 238 ? -14.883 5.91 4.785 1 94 238 PRO A C 1
ATOM 1841 O O . PRO A 1 238 ? -14.766 5.328 3.707 1 94 238 PRO A O 1
ATOM 1844 N N . TRP A 1 239 ? -15.422 7.059 4.988 1 93.06 239 TRP A N 1
ATOM 1845 C CA . TRP A 1 239 ? -15.938 7.766 3.822 1 93.06 239 TRP A CA 1
ATOM 1846 C C . TRP A 1 239 ? -14.82 8.07 2.828 1 93.06 239 TRP A C 1
ATOM 1848 O O . TRP A 1 239 ? -15.008 7.926 1.617 1 93.06 239 TRP A O 1
ATOM 1858 N N . PHE A 1 240 ? -13.695 8.43 3.316 1 96.94 240 PHE A N 1
ATOM 1859 C CA . PHE A 1 240 ? -12.617 8.93 2.475 1 96.94 240 PHE A CA 1
ATOM 1860 C C . PHE A 1 240 ? -11.688 7.801 2.051 1 96.94 240 PHE A C 1
ATOM 1862 O O . PHE A 1 240 ? -11.273 7.73 0.892 1 96.94 240 PHE A O 1
ATOM 1869 N N . LEU A 1 241 ? -11.344 6.828 3.002 1 97.12 241 LEU A N 1
ATOM 1870 C CA . LEU A 1 241 ? -10.281 5.852 2.771 1 97.12 241 LEU A CA 1
ATOM 1871 C C . LEU A 1 241 ? -10.859 4.457 2.57 1 97.12 241 LEU A C 1
ATOM 1873 O O . LEU A 1 241 ? -10.141 3.535 2.172 1 97.12 241 LEU A O 1
ATOM 1877 N N . GLY A 1 242 ? -12.125 4.297 2.795 1 92.81 242 GLY A N 1
ATOM 1878 C CA . GLY A 1 242 ? -12.711 2.967 2.775 1 92.81 242 GLY A CA 1
ATOM 1879 C C . GLY A 1 242 ? -12.594 2.248 4.105 1 92.81 242 GLY A C 1
ATOM 1880 O O . GLY A 1 242 ? -12.281 2.861 5.125 1 92.81 242 GLY A O 1
ATOM 1881 N N . GLU A 1 243 ? -12.875 0.979 4.02 1 87.19 243 GLU A N 1
ATOM 1882 C CA . GLU A 1 243 ? -12.938 0.196 5.25 1 87.19 243 GLU A CA 1
ATOM 1883 C C . GLU A 1 243 ? -11.547 -0.206 5.723 1 87.19 243 GLU A C 1
ATOM 1885 O O . GLU A 1 243 ? -10.625 -0.352 4.914 1 87.19 243 GLU A O 1
ATOM 1890 N N . HIS A 1 244 ? -11.359 -0.294 7.031 1 91.56 244 HIS A N 1
ATOM 1891 C CA . HIS A 1 244 ? -10.211 -0.9 7.691 1 91.56 244 HIS A CA 1
ATOM 1892 C C . HIS A 1 244 ? -8.969 -0.032 7.539 1 91.56 244 HIS A C 1
ATOM 1894 O O . HIS A 1 244 ? -7.855 -0.549 7.41 1 91.56 244 HIS A O 1
ATOM 1900 N N . ALA A 1 245 ? -9.195 1.279 7.438 1 96.56 245 ALA A N 1
ATOM 1901 C CA . ALA A 1 245 ? -8.031 2.16 7.422 1 96.56 245 ALA A CA 1
ATOM 1902 C C . ALA A 1 245 ? -7.176 1.957 8.672 1 96.56 245 ALA A C 1
ATOM 1904 O O . ALA A 1 245 ? -7.688 1.578 9.727 1 96.56 245 ALA A O 1
ATOM 1905 N N . LEU A 1 246 ? -5.91 2.193 8.539 1 97.94 246 LEU A N 1
ATOM 1906 C CA . LEU A 1 246 ? -4.965 2.008 9.633 1 97.94 246 LEU A CA 1
ATOM 1907 C C . LEU A 1 246 ? -4.391 3.344 10.086 1 97.94 246 LEU A C 1
ATOM 1909 O O . LEU A 1 246 ? -4.238 4.266 9.281 1 97.94 246 LEU A O 1
ATOM 1913 N N . ILE A 1 247 ? -4.043 3.373 11.328 1 98.25 247 ILE A N 1
ATOM 1914 C CA . ILE A 1 247 ? -3.23 4.492 11.789 1 98.25 247 ILE A CA 1
ATOM 1915 C C . ILE A 1 247 ? -1.794 4.32 11.305 1 98.25 247 ILE A C 1
ATOM 1917 O O . ILE A 1 247 ? -1.106 3.375 11.695 1 98.25 247 ILE A O 1
ATOM 1921 N N . HIS A 1 248 ? -1.477 5.156 10.477 1 98 248 HIS A N 1
ATOM 1922 C CA . HIS A 1 248 ? -0.136 5.18 9.898 1 98 248 HIS A CA 1
ATOM 1923 C C . HIS A 1 248 ? 0.874 5.766 10.883 1 98 248 HIS A C 1
ATOM 1925 O O . HIS A 1 248 ? 1.976 5.234 11.039 1 98 248 HIS A O 1
ATOM 1931 N N . SER A 1 249 ? 0.547 6.809 11.539 1 97.81 249 SER A N 1
ATOM 1932 C CA . SER A 1 249 ? 1.282 7.426 12.633 1 97.81 249 SER A CA 1
ATOM 1933 C C . SER A 1 249 ? 0.342 8.156 13.586 1 97.81 249 SER A C 1
ATOM 1935 O O . SER A 1 249 ? -0.709 8.648 13.18 1 97.81 249 SER A O 1
ATOM 1937 N N . TYR A 1 250 ? 0.59 8.102 14.82 1 98.62 250 TYR A N 1
ATOM 1938 C CA . TYR A 1 250 ? -0.099 8.758 15.922 1 98.62 250 TYR A CA 1
ATOM 1939 C C . TYR A 1 250 ? 0.884 9.508 16.812 1 98.62 250 TYR A C 1
ATOM 1941 O O . TYR A 1 250 ? 1.594 8.906 17.609 1 98.62 250 TYR A O 1
ATOM 1949 N N . SER A 1 251 ? 0.928 10.852 16.625 1 98.38 251 SER A N 1
ATOM 1950 C CA . SER A 1 251 ? 1.966 11.656 17.25 1 98.38 251 SER A CA 1
ATOM 1951 C C . SER A 1 251 ? 1.421 13.016 17.688 1 98.38 251 SER A C 1
ATOM 1953 O O . SER A 1 251 ? 0.244 13.312 17.484 1 98.38 251 SER A O 1
ATOM 1955 N N . ALA A 1 252 ? 2.252 13.727 18.406 1 98.38 252 ALA A N 1
ATOM 1956 C CA . ALA A 1 252 ? 1.979 15.117 18.766 1 98.38 252 ALA A CA 1
ATOM 1957 C C . ALA A 1 252 ? 3.189 16 18.469 1 98.38 252 ALA A C 1
ATOM 1959 O O . ALA A 1 252 ? 4.305 15.508 18.312 1 98.38 252 ALA A O 1
ATOM 1960 N N . ASN A 1 253 ? 2.932 17.219 18.281 1 96 253 ASN A N 1
ATOM 1961 C CA . ASN A 1 253 ? 4.012 18.188 18.156 1 96 253 ASN A CA 1
ATOM 1962 C C . ASN A 1 253 ? 3.703 19.469 18.938 1 96 253 ASN A C 1
ATOM 1964 O O . ASN A 1 253 ? 2.537 19.781 19.172 1 96 253 ASN A O 1
ATOM 1968 N N . ILE A 1 254 ? 4.699 20.062 19.453 1 95.31 254 ILE A N 1
ATOM 1969 C CA . ILE A 1 254 ? 4.633 21.375 20.078 1 95.31 254 ILE A CA 1
ATOM 1970 C C . ILE A 1 254 ? 5.52 22.359 19.312 1 95.31 254 ILE A C 1
ATOM 1972 O O . ILE A 1 254 ? 6.742 22.219 19.312 1 95.31 254 ILE A O 1
ATOM 1976 N N . THR A 1 255 ? 4.863 23.266 18.656 1 93.56 255 THR A N 1
ATOM 1977 C CA . THR A 1 255 ? 5.582 24.344 17.953 1 93.56 255 THR A CA 1
ATOM 1978 C C . THR A 1 255 ? 5.762 25.547 18.875 1 93.56 255 THR A C 1
ATOM 1980 O O . THR A 1 255 ? 4.848 25.906 19.625 1 93.56 255 THR A O 1
ATOM 1983 N N . ARG A 1 256 ? 6.895 26.188 18.812 1 93.56 256 ARG A N 1
ATOM 1984 C CA . ARG A 1 256 ? 7.254 27.281 19.703 1 93.56 256 ARG A CA 1
ATOM 1985 C C . ARG A 1 256 ? 7.801 28.469 18.906 1 93.56 256 ARG A C 1
ATOM 1987 O O . ARG A 1 256 ? 8.164 28.328 17.75 1 93.56 256 ARG A O 1
ATOM 1994 N N . PRO A 1 257 ? 7.789 29.641 19.625 1 92.38 257 PRO A N 1
ATOM 1995 C CA . PRO A 1 257 ? 8.367 30.812 18.953 1 92.38 257 PRO A CA 1
ATOM 1996 C C . PRO A 1 257 ? 9.781 30.547 18.422 1 92.38 257 PRO A C 1
ATOM 1998 O O . PRO A 1 257 ? 10.586 29.906 19.094 1 92.38 257 PRO A O 1
ATOM 2001 N N . GLY A 1 258 ? 9.961 31.047 17.172 1 89.88 258 GLY A N 1
ATOM 2002 C CA . GLY A 1 258 ? 11.25 30.828 16.547 1 89.88 258 GLY A CA 1
ATOM 2003 C C . GLY A 1 258 ? 11.297 29.594 15.664 1 89.88 258 GLY A C 1
ATOM 2004 O O . GLY A 1 258 ? 12.242 29.406 14.891 1 89.88 258 GLY A O 1
ATOM 2005 N N . GLY A 1 259 ? 10.289 28.828 15.812 1 88.38 259 GLY A N 1
ATOM 2006 C CA . GLY A 1 259 ? 10.219 27.672 14.93 1 88.38 259 GLY A CA 1
ATOM 2007 C C . GLY A 1 259 ? 10.125 28.062 13.461 1 88.38 259 GLY A C 1
ATOM 2008 O O . GLY A 1 259 ? 9.43 29.016 13.109 1 88.38 259 GLY A O 1
ATOM 2009 N N . THR A 1 260 ? 10.82 27.312 12.57 1 86.56 260 THR A N 1
ATOM 2010 C CA . THR A 1 260 ? 10.82 27.578 11.141 1 86.56 260 THR A CA 1
ATOM 2011 C C . THR A 1 260 ? 9.836 26.672 10.414 1 86.56 260 THR A C 1
ATOM 2013 O O . THR A 1 260 ? 9.352 25.688 10.984 1 86.56 260 THR A O 1
ATOM 2016 N N . SER A 1 261 ? 9.578 27.047 9.211 1 86.19 261 SER A N 1
ATOM 2017 C CA . SER A 1 261 ? 8.68 26.25 8.391 1 86.19 261 SER A CA 1
ATOM 2018 C C . SER A 1 261 ? 9.312 24.922 7.996 1 86.19 261 SER A C 1
ATOM 2020 O O . SER A 1 261 ? 10.516 24.859 7.734 1 86.19 261 SER A O 1
ATOM 2022 N N . MET A 1 262 ? 8.484 23.922 7.961 1 86.5 262 MET A N 1
ATOM 2023 C CA . MET A 1 262 ? 8.883 22.672 7.301 1 86.5 262 MET A CA 1
ATOM 2024 C C . MET A 1 262 ? 8.945 22.859 5.789 1 86.5 262 MET A C 1
ATOM 2026 O O . MET A 1 262 ? 8.359 23.797 5.25 1 86.5 262 MET A O 1
ATOM 2030 N N . GLN A 1 263 ? 9.664 22 5.148 1 91.62 263 GLN A N 1
ATOM 2031 C CA . GLN A 1 263 ? 9.578 21.922 3.691 1 91.62 263 GLN A CA 1
ATOM 2032 C C . GLN A 1 263 ? 8.195 21.484 3.244 1 91.62 263 GLN A C 1
ATOM 2034 O O . GLN A 1 263 ? 7.574 20.625 3.877 1 91.62 263 GLN A O 1
ATOM 2039 N N . LEU A 1 264 ? 7.73 22.094 2.148 1 96.5 264 LEU A N 1
ATOM 2040 C CA . LEU A 1 264 ? 6.473 21.656 1.559 1 96.5 264 LEU A CA 1
ATOM 2041 C C . LEU A 1 264 ? 6.547 20.188 1.163 1 96.5 264 LEU A C 1
ATOM 2043 O O . LEU A 1 264 ? 7.527 19.75 0.554 1 96.5 264 LEU A O 1
ATOM 2047 N N . HIS A 1 265 ? 5.5 19.453 1.494 1 96.5 265 HIS A N 1
ATOM 2048 C CA . HIS A 1 265 ? 5.453 18.016 1.188 1 96.5 265 HIS A CA 1
ATOM 2049 C C . HIS A 1 265 ? 4.016 17.531 1.095 1 96.5 265 HIS A C 1
ATOM 2051 O O . HIS A 1 265 ? 3.08 18.25 1.449 1 96.5 265 HIS A O 1
ATOM 2057 N N . THR A 1 266 ? 3.842 16.422 0.526 1 97 266 THR A N 1
ATOM 2058 C CA . THR A 1 266 ? 2.611 15.641 0.633 1 97 266 THR A CA 1
ATOM 2059 C C . THR A 1 266 ? 2.791 14.469 1.594 1 97 266 THR A C 1
ATOM 2061 O O . THR A 1 266 ? 3.908 13.992 1.79 1 97 266 THR A O 1
ATOM 2064 N N . ASP A 1 267 ? 1.733 14.07 2.199 1 96.5 267 ASP A N 1
ATOM 2065 C CA . ASP A 1 267 ? 1.83 13.016 3.197 1 96.5 267 ASP A CA 1
ATOM 2066 C C . ASP A 1 267 ? 1.894 11.641 2.535 1 96.5 267 ASP A C 1
ATOM 2068 O O . ASP A 1 267 ? 2.037 10.617 3.219 1 96.5 267 ASP A O 1
ATOM 2072 N N . GLN A 1 268 ? 1.818 11.5 1.217 1 95.94 268 GLN A N 1
ATOM 2073 C CA . GLN A 1 268 ? 1.923 10.18 0.6 1 95.94 268 GLN A CA 1
ATOM 2074 C C . GLN A 1 268 ? 3.158 10.086 -0.292 1 95.94 268 GLN A C 1
ATOM 2076 O O . GLN A 1 268 ? 3.164 9.344 -1.277 1 95.94 268 GLN A O 1
ATOM 2081 N N . VAL A 1 269 ? 4.203 10.812 0.094 1 91 269 VAL A N 1
ATOM 2082 C CA . VAL A 1 269 ? 5.465 10.898 -0.632 1 91 269 VAL A CA 1
ATOM 2083 C C . VAL A 1 269 ? 6.125 9.523 -0.684 1 91 269 VAL A C 1
ATOM 2085 O O . VAL A 1 269 ? 6.887 9.227 -1.607 1 91 269 VAL A O 1
ATOM 2088 N N . ALA A 1 270 ? 5.836 8.641 0.217 1 89.81 270 ALA A N 1
ATOM 2089 C CA . ALA A 1 270 ? 6.445 7.312 0.286 1 89.81 270 ALA A CA 1
ATOM 2090 C C . ALA A 1 270 ? 5.945 6.418 -0.843 1 89.81 270 ALA A C 1
ATOM 2092 O O . ALA A 1 270 ? 6.551 5.387 -1.145 1 89.81 270 ALA A O 1
ATOM 2093 N N . ILE A 1 271 ? 4.848 6.773 -1.419 1 94.56 271 ILE A N 1
ATOM 2094 C CA . ILE A 1 271 ? 4.254 5.984 -2.492 1 94.56 271 ILE A CA 1
ATOM 2095 C C . ILE A 1 271 ? 4.941 6.309 -3.814 1 94.56 271 ILE A C 1
ATOM 2097 O O . ILE A 1 271 ? 4.762 7.398 -4.363 1 94.56 271 ILE A O 1
ATOM 2101 N N . GLN A 1 272 ? 5.805 5.438 -4.289 1 94.31 272 GLN A N 1
ATOM 2102 C CA . GLN A 1 272 ? 6.473 5.535 -5.586 1 94.31 272 GLN A CA 1
ATOM 2103 C C . GLN A 1 272 ? 6.191 4.305 -6.441 1 94.31 272 GLN A C 1
ATOM 2105 O O . GLN A 1 272 ? 6.328 3.172 -5.973 1 94.31 272 GLN A O 1
ATOM 2110 N N . PRO A 1 273 ? 5.805 4.461 -7.707 1 94.81 273 PRO A N 1
ATOM 2111 C CA . PRO A 1 273 ? 5.633 5.723 -8.43 1 94.81 273 PRO A CA 1
ATOM 2112 C C . PRO A 1 273 ? 4.566 6.621 -7.805 1 94.81 273 PRO A C 1
ATOM 2114 O O . PRO A 1 273 ? 3.697 6.137 -7.074 1 94.81 273 PRO A O 1
ATOM 2117 N N . PRO A 1 274 ? 4.73 7.914 -8.086 1 93.62 274 PRO A N 1
ATOM 2118 C CA . PRO A 1 274 ? 3.721 8.82 -7.527 1 93.62 274 PRO A CA 1
ATOM 2119 C C . PRO A 1 274 ? 2.344 8.617 -8.156 1 93.62 274 PRO A C 1
ATOM 2121 O O . PRO A 1 274 ? 2.227 8.531 -9.375 1 93.62 274 PRO A O 1
ATOM 2124 N N . LEU A 1 275 ? 1.314 8.375 -7.375 1 92.62 275 LEU A N 1
ATOM 2125 C CA . LEU A 1 275 ? -0.074 8.258 -7.805 1 92.62 275 LEU A CA 1
ATOM 2126 C C . LEU A 1 275 ? -0.907 9.422 -7.277 1 92.62 275 LEU A C 1
ATOM 2128 O O . LEU A 1 275 ? -1.418 9.367 -6.156 1 92.62 275 LEU A O 1
ATOM 2132 N N . ARG A 1 276 ? -1.173 10.367 -8.117 1 92.38 276 ARG A N 1
ATOM 2133 C CA . ARG A 1 276 ? -1.832 11.602 -7.695 1 92.38 276 ARG A CA 1
ATOM 2134 C C . ARG A 1 276 ? -3.344 11.492 -7.863 1 92.38 276 ARG A C 1
ATOM 2136 O O . ARG A 1 276 ? -4.09 12.336 -7.355 1 92.38 276 ARG A O 1
ATOM 2143 N N . ASN A 1 277 ? -3.801 10.469 -8.484 1 92.75 277 ASN A N 1
ATOM 2144 C CA . ASN A 1 277 ? -5.234 10.336 -8.734 1 92.75 277 ASN A CA 1
ATOM 2145 C C . ASN A 1 277 ? -5.922 9.547 -7.621 1 92.75 277 ASN A C 1
ATOM 2147 O O . ASN A 1 277 ? -7.141 9.352 -7.656 1 92.75 277 ASN A O 1
ATOM 2151 N N . LEU A 1 278 ? -5.191 9.086 -6.703 1 95.62 278 LEU A N 1
ATOM 2152 C CA . LEU A 1 278 ? -5.762 8.352 -5.578 1 95.62 278 LEU A CA 1
ATOM 2153 C C . LEU A 1 278 ? -5.184 8.844 -4.258 1 95.62 278 LEU A C 1
ATOM 2155 O O . LEU A 1 278 ? -3.961 8.906 -4.094 1 95.62 278 LEU A O 1
ATOM 2159 N N . ALA A 1 279 ? -6.051 9.234 -3.344 1 97.62 279 ALA A N 1
ATOM 2160 C CA . ALA A 1 279 ? -5.621 9.547 -1.984 1 97.62 279 ALA A CA 1
ATOM 2161 C C . ALA A 1 279 ? -5.383 8.266 -1.179 1 97.62 279 ALA A C 1
ATOM 2163 O O . ALA A 1 279 ? -6.277 7.43 -1.054 1 97.62 279 ALA A O 1
ATOM 2164 N N . PHE A 1 280 ? -4.238 8.141 -0.61 1 97.81 280 PHE A N 1
ATOM 2165 C CA . PHE A 1 280 ? -3.906 6.949 0.166 1 97.81 280 PHE A CA 1
ATOM 2166 C C . PHE A 1 280 ? -4.109 7.203 1.655 1 97.81 280 PHE A C 1
ATOM 2168 O O . PHE A 1 280 ? -4.195 6.258 2.443 1 97.81 280 PHE A O 1
ATOM 2175 N N . GLY A 1 281 ? -4.16 8.484 2.008 1 98.44 281 GLY A N 1
ATOM 2176 C CA . GLY A 1 281 ? -4.258 8.781 3.428 1 98.44 281 GLY A CA 1
ATOM 2177 C C . GLY A 1 281 ? -5.016 10.062 3.723 1 98.44 281 GLY A C 1
ATOM 2178 O O . GLY A 1 281 ? -5.344 10.82 2.807 1 98.44 281 GLY A O 1
ATOM 2179 N N . LEU A 1 282 ? -5.305 10.242 4.961 1 98.81 282 LEU A N 1
ATOM 2180 C CA . LEU A 1 282 ? -5.969 11.414 5.523 1 98.81 282 LEU A CA 1
ATOM 2181 C C . LEU A 1 282 ? -5.434 11.727 6.918 1 98.81 282 LEU A C 1
ATOM 2183 O O . LEU A 1 282 ? -5.352 10.836 7.766 1 98.81 282 LEU A O 1
ATOM 2187 N N . ASN A 1 283 ? -5.051 12.953 7.094 1 98.69 283 ASN A N 1
ATOM 2188 C CA . ASN A 1 283 ? -4.52 13.391 8.375 1 98.69 283 ASN A CA 1
ATOM 2189 C C . ASN A 1 283 ? -5.527 14.258 9.133 1 98.69 283 ASN A C 1
ATOM 2191 O O . ASN A 1 283 ? -6.184 15.117 8.547 1 98.69 283 ASN A O 1
ATOM 2195 N N . ILE A 1 284 ? -5.734 13.961 10.383 1 98.88 284 ILE A N 1
ATOM 2196 C CA . ILE A 1 284 ? -6.504 14.82 11.281 1 98.88 284 ILE A CA 1
ATOM 2197 C C . ILE A 1 284 ? -5.574 15.445 12.312 1 98.88 284 ILE A C 1
ATOM 2199 O O . ILE A 1 284 ? -5.031 14.75 13.172 1 98.88 284 ILE A O 1
ATOM 2203 N N . LEU A 1 285 ? -5.359 16.719 12.18 1 98.81 285 LEU A N 1
ATOM 2204 C CA . LEU A 1 285 ? -4.555 17.5 13.117 1 98.81 285 LEU A CA 1
ATOM 2205 C C . LEU A 1 285 ? -5.441 18.234 14.117 1 98.81 285 LEU A C 1
ATOM 2207 O O . LEU A 1 285 ? -6.238 19.094 13.734 1 98.81 285 LEU A O 1
ATOM 2211 N N . TRP A 1 286 ? -5.344 17.891 15.367 1 98.88 286 TRP A N 1
ATOM 2212 C CA . TRP A 1 286 ? -6.184 18.422 16.422 1 98.88 286 TRP A CA 1
ATOM 2213 C C . TRP A 1 286 ? -5.504 19.609 17.109 1 98.88 286 TRP A C 1
ATOM 2215 O O . TRP A 1 286 ? -4.422 19.469 17.688 1 98.88 286 TRP A O 1
ATOM 2225 N N . PHE A 1 287 ? -6.176 20.766 17.062 1 98.81 287 PHE A N 1
ATOM 2226 C CA . PHE A 1 287 ? -5.656 21.984 17.688 1 98.81 287 PHE A CA 1
ATOM 2227 C C . PHE A 1 287 ? -5.895 21.953 19.188 1 98.81 287 PHE A C 1
ATOM 2229 O O . PHE A 1 287 ? -7.039 22.016 19.641 1 98.81 287 PHE A O 1
ATOM 2236 N N . LEU A 1 288 ? -4.844 21.953 19.953 1 98.69 288 LEU A N 1
ATOM 2237 C CA . LEU A 1 288 ? -5.008 22 21.391 1 98.69 288 LEU A CA 1
ATOM 2238 C C . LEU A 1 288 ? -4.859 23.422 21.922 1 98.69 288 LEU A C 1
ATOM 2240 O O . LEU A 1 288 ? -5.012 23.672 23.125 1 98.69 288 LEU A O 1
ATOM 2244 N N . GLU A 1 289 ? -4.492 24.312 21.062 1 97.5 289 GLU A N 1
ATOM 2245 C CA . GLU A 1 289 ? -4.492 25.766 21.188 1 97.5 289 GLU A CA 1
ATOM 2246 C C . GLU A 1 289 ? -4.988 26.438 19.922 1 97.5 289 GLU A C 1
ATOM 2248 O O . GLU A 1 289 ? -5.133 25.781 18.875 1 97.5 289 GLU A O 1
ATOM 2253 N N . ASP A 1 290 ? -5.27 27.75 20.047 1 97.94 290 ASP A N 1
ATOM 2254 C CA . ASP A 1 290 ? -5.617 28.469 18.828 1 97.94 290 ASP A CA 1
ATOM 2255 C C . ASP A 1 290 ? -4.492 28.375 17.797 1 97.94 290 ASP A C 1
ATOM 2257 O O . ASP A 1 290 ? -3.312 28.469 18.141 1 97.94 290 ASP A O 1
ATOM 2261 N N . PHE A 1 291 ? -4.832 28.094 16.562 1 97.94 291 PHE A N 1
ATOM 2262 C CA . PHE A 1 291 ? -3.912 28.109 15.43 1 97.94 291 PHE A CA 1
ATOM 2263 C C . PHE A 1 291 ? -4.148 29.344 14.562 1 97.94 291 PHE A C 1
ATOM 2265 O O . PHE A 1 291 ? -5.293 29.672 14.234 1 97.94 291 PHE A O 1
ATOM 2272 N N . ASN A 1 292 ? -3.184 29.984 14.273 1 96.94 292 ASN A N 1
ATOM 2273 C CA . ASN A 1 292 ? -3.23 31.125 13.352 1 96.94 292 ASN A CA 1
ATOM 2274 C C . ASN A 1 292 ? -1.906 31.297 12.609 1 96.94 292 ASN A C 1
ATOM 2276 O O . ASN A 1 292 ? -0.955 30.547 12.852 1 96.94 292 ASN A O 1
ATOM 2280 N N . GLU A 1 293 ? -1.891 32.219 11.688 1 96.69 293 GLU A N 1
ATOM 2281 C CA . GLU A 1 293 ? -0.699 32.438 10.875 1 96.69 293 GLU A CA 1
ATOM 2282 C C . GLU A 1 293 ? 0.5 32.812 11.742 1 96.69 293 GLU A C 1
ATOM 2284 O O . GLU A 1 293 ? 1.619 32.375 11.492 1 96.69 293 GLU A O 1
ATOM 2289 N N . GLU A 1 294 ? 0.292 33.562 12.734 1 96.56 294 GLU A N 1
ATOM 2290 C CA . GLU A 1 294 ? 1.368 34.094 13.57 1 96.56 294 GLU A CA 1
ATOM 2291 C C . GLU A 1 294 ? 2.035 32.969 14.367 1 96.56 294 GLU A C 1
ATOM 2293 O O . GLU A 1 294 ? 3.256 32.969 14.539 1 96.56 294 GLU A O 1
ATOM 2298 N N . ASN A 1 295 ? 1.252 32.031 14.859 1 95.5 295 ASN A N 1
ATOM 2299 C CA . ASN A 1 295 ? 1.845 31.031 15.742 1 95.5 295 ASN A CA 1
ATOM 2300 C C . ASN A 1 295 ? 2.117 29.719 15 1 95.5 295 ASN A C 1
ATOM 2302 O O . ASN A 1 295 ? 2.238 28.656 15.625 1 95.5 295 ASN A O 1
ATOM 2306 N N . GLY A 1 296 ? 2.146 29.766 13.656 1 94.69 296 GLY A N 1
ATOM 2307 C CA . GLY A 1 296 ? 2.668 28.641 12.891 1 94.69 296 GLY A CA 1
ATOM 2308 C C . GLY A 1 296 ? 1.58 27.734 12.344 1 94.69 296 GLY A C 1
ATOM 2309 O O . GLY A 1 296 ? 1.786 26.531 12.195 1 94.69 296 GLY A O 1
ATOM 2310 N N . GLY A 1 297 ? 0.407 28.25 12.062 1 96.69 297 GLY A N 1
ATOM 2311 C CA . GLY A 1 297 ? -0.627 27.469 11.414 1 96.69 297 GLY A CA 1
ATOM 2312 C C . GLY A 1 297 ? -0.141 26.766 10.156 1 96.69 297 GLY A C 1
ATOM 2313 O O . GLY A 1 297 ? 0.686 27.297 9.422 1 96.69 297 GLY A O 1
ATOM 2314 N N . THR A 1 298 ? -0.59 25.531 9.977 1 97.5 298 THR A N 1
ATOM 2315 C CA . THR A 1 298 ? -0.189 24.719 8.82 1 97.5 298 THR A CA 1
ATOM 2316 C C . THR A 1 298 ? -0.41 25.484 7.523 1 97.5 298 THR A C 1
ATOM 2318 O O . THR A 1 298 ? -1.484 26.047 7.305 1 97.5 298 THR A O 1
ATOM 2321 N N . ARG A 1 299 ? 0.616 25.594 6.754 1 98.06 299 ARG A N 1
ATOM 2322 C CA . ARG A 1 299 ? 0.56 26.25 5.453 1 98.06 299 ARG A CA 1
ATOM 2323 C C . ARG A 1 299 ? 0.106 25.281 4.363 1 98.06 299 ARG A C 1
ATOM 2325 O O . ARG A 1 299 ? 0.616 24.172 4.266 1 98.06 299 ARG A O 1
ATOM 2332 N N . ILE A 1 300 ? -0.899 25.75 3.537 1 98.62 300 ILE A N 1
ATOM 2333 C CA . ILE A 1 300 ? -1.524 24.844 2.58 1 98.62 300 ILE A CA 1
ATOM 2334 C C . ILE A 1 300 ? -1.648 25.531 1.223 1 98.62 300 ILE A C 1
ATOM 2336 O O . ILE A 1 300 ? -1.999 26.703 1.146 1 98.62 300 ILE A O 1
ATOM 2340 N N . PHE A 1 301 ? -1.305 24.828 0.167 1 98.75 301 PHE A N 1
ATOM 2341 C CA . PHE A 1 301 ? -1.77 25.188 -1.166 1 98.75 301 PHE A CA 1
ATOM 2342 C C . PHE A 1 301 ? -3.133 24.562 -1.453 1 98.75 301 PHE A C 1
ATOM 2344 O O . PHE A 1 301 ? -3.223 23.391 -1.794 1 98.75 301 PHE A O 1
ATOM 2351 N N . PRO A 1 302 ? -4.215 25.391 -1.324 1 98.69 302 PRO A N 1
ATOM 2352 C CA . PRO A 1 302 ? -5.543 24.812 -1.545 1 98.69 302 PRO A CA 1
ATOM 2353 C C . PRO A 1 302 ? -5.695 24.188 -2.93 1 98.69 302 PRO A C 1
ATOM 2355 O O . PRO A 1 302 ? -5.172 24.734 -3.912 1 98.69 302 PRO A O 1
ATOM 2358 N N . ALA A 1 303 ? -6.367 22.984 -2.992 1 98.31 303 ALA A N 1
ATOM 2359 C CA . ALA A 1 303 ? -6.754 22.297 -4.219 1 98.31 303 ALA A CA 1
ATOM 2360 C C . ALA A 1 303 ? -5.539 21.688 -4.918 1 98.31 303 ALA A C 1
ATOM 2362 O O . ALA A 1 303 ? -5.637 21.234 -6.059 1 98.31 303 ALA A O 1
ATOM 2363 N N . SER A 1 304 ? -4.406 21.656 -4.25 1 98.38 304 SER A N 1
ATOM 2364 C CA . SER A 1 304 ? -3.189 21.172 -4.898 1 98.38 304 SER A CA 1
ATOM 2365 C C . SER A 1 304 ? -3.176 19.656 -4.977 1 98.38 304 SER A C 1
ATOM 2367 O O . SER A 1 304 ? -2.277 19.062 -5.582 1 98.38 304 SER A O 1
ATOM 2369 N N . HIS A 1 305 ? -4.184 18.953 -4.391 1 98 305 HIS A N 1
ATOM 2370 C CA . HIS A 1 305 ? -4.316 17.516 -4.5 1 98 305 HIS A CA 1
ATOM 2371 C C . HIS A 1 305 ? -4.883 17.109 -5.859 1 98 305 HIS A C 1
ATOM 2373 O O . HIS A 1 305 ? -4.848 15.93 -6.227 1 98 305 HIS A O 1
ATOM 2379 N N . LEU A 1 306 ? -5.395 18.094 -6.613 1 96.38 306 LEU A N 1
ATOM 2380 C CA . LEU A 1 306 ? -6.078 17.797 -7.875 1 96.38 306 LEU A CA 1
ATOM 2381 C C . LEU A 1 306 ? -5.113 17.906 -9.047 1 96.38 306 LEU A C 1
ATOM 2383 O O . LEU A 1 306 ? -4.699 19 -9.43 1 96.38 306 LEU A O 1
ATOM 2387 N N . GLY A 1 307 ? -4.738 16.766 -9.602 1 93 307 GLY A N 1
ATOM 2388 C CA . GLY A 1 307 ? -3.918 16.75 -10.805 1 93 307 GLY A CA 1
ATOM 2389 C C . GLY A 1 307 ? -2.43 16.719 -10.508 1 93 307 GLY A C 1
ATOM 2390 O O . GLY A 1 307 ? -2.016 16.344 -9.406 1 93 307 GLY A O 1
ATOM 2391 N N . ALA A 1 308 ? -1.646 17 -11.555 1 94.31 308 ALA A N 1
ATOM 2392 C CA . ALA A 1 308 ? -0.189 17 -11.461 1 94.31 308 ALA A CA 1
ATOM 2393 C C . ALA A 1 308 ? 0.33 18.375 -11.016 1 94.31 308 ALA A C 1
ATOM 2395 O O . ALA A 1 308 ? 0.875 19.125 -11.82 1 94.31 308 ALA A O 1
ATOM 2396 N N . ILE A 1 309 ? 0.184 18.688 -9.773 1 97.44 309 ILE A N 1
ATOM 2397 C CA . ILE A 1 309 ? 0.545 19.969 -9.18 1 97.44 309 ILE A CA 1
ATOM 2398 C C . ILE A 1 309 ? 1.691 19.766 -8.188 1 97.44 309 ILE A C 1
ATOM 2400 O O . ILE A 1 309 ? 1.672 18.844 -7.387 1 97.44 309 ILE A O 1
ATOM 2404 N N . ALA A 1 310 ? 2.689 20.578 -8.312 1 97.75 310 ALA A N 1
ATOM 2405 C CA . ALA A 1 310 ? 3.795 20.578 -7.355 1 97.75 310 ALA A CA 1
ATOM 2406 C C . ALA A 1 310 ? 4.492 21.922 -7.32 1 97.75 310 ALA A C 1
ATOM 2408 O O . ALA A 1 310 ? 4.602 22.609 -8.352 1 97.75 310 ALA A O 1
ATOM 2409 N N . PRO A 1 311 ? 4.926 22.312 -6.188 1 97.69 311 PRO A N 1
ATOM 2410 C CA . PRO A 1 311 ? 5.617 23.594 -6.094 1 97.69 311 PRO A CA 1
ATOM 2411 C C . PRO A 1 311 ? 6.98 23.594 -6.781 1 97.69 311 PRO A C 1
ATOM 2413 O O . PRO A 1 311 ? 7.68 22.578 -6.758 1 97.69 311 PRO A O 1
ATOM 2416 N N . GLU A 1 312 ? 7.383 24.734 -7.25 1 96.12 312 GLU A N 1
ATOM 2417 C CA . GLU A 1 312 ? 8.695 24.922 -7.863 1 96.12 312 GLU A CA 1
ATOM 2418 C C . GLU A 1 312 ? 9.781 25.078 -6.805 1 96.12 312 GLU A C 1
ATOM 2420 O O . GLU A 1 312 ? 10.961 24.828 -7.074 1 96.12 312 GLU A O 1
ATOM 2425 N N . ASP A 1 313 ? 9.375 25.531 -5.738 1 96.12 313 ASP A N 1
ATOM 2426 C CA . ASP A 1 313 ? 10.25 25.719 -4.582 1 96.12 313 ASP A CA 1
ATOM 2427 C C . ASP A 1 313 ? 9.617 25.125 -3.32 1 96.12 313 ASP A C 1
ATOM 2429 O O . ASP A 1 313 ? 8.68 25.703 -2.77 1 96.12 313 ASP A O 1
ATOM 2433 N N . ILE A 1 314 ? 10.211 24.062 -2.809 1 95.69 314 ILE A N 1
ATOM 2434 C CA . ILE A 1 314 ? 9.594 23.375 -1.684 1 95.69 314 ILE A CA 1
ATOM 2435 C C . ILE A 1 314 ? 9.984 24.062 -0.376 1 95.69 314 ILE A C 1
ATOM 2437 O O . ILE A 1 314 ? 9.469 23.719 0.69 1 95.69 314 ILE A O 1
ATOM 2441 N N . PHE A 1 315 ? 10.828 25.078 -0.48 1 94.5 315 PHE A N 1
ATOM 2442 C CA . PHE A 1 315 ? 11.281 25.766 0.722 1 94.5 315 PHE A CA 1
ATOM 2443 C C . PHE A 1 315 ? 10.586 27.109 0.862 1 94.5 315 PHE A C 1
ATOM 2445 O O . PHE A 1 315 ? 10.859 27.859 1.799 1 94.5 315 PHE A O 1
ATOM 2452 N N . SER A 1 316 ? 9.695 27.391 -0.036 1 95.5 316 SER A N 1
ATOM 2453 C CA . SER A 1 316 ? 8.953 28.641 0.019 1 95.5 316 SER A CA 1
ATOM 2454 C C . SER A 1 316 ? 7.469 28.391 0.281 1 95.5 316 SER A C 1
ATOM 2456 O O . SER A 1 316 ? 6.828 27.625 -0.429 1 95.5 316 SER A O 1
ATOM 2458 N N . ILE A 1 317 ? 6.926 29.156 1.241 1 95.81 317 ILE A N 1
ATOM 2459 C CA . ILE A 1 317 ? 5.508 29.047 1.556 1 95.81 317 ILE A CA 1
ATOM 2460 C C . ILE A 1 317 ? 4.734 30.188 0.913 1 95.81 317 ILE A C 1
ATOM 2462 O O . ILE A 1 317 ? 3.578 30.438 1.256 1 95.81 317 ILE A O 1
ATOM 2466 N N . GLU A 1 318 ? 5.453 30.859 0.019 1 95.38 318 GLU A N 1
ATOM 2467 C CA . GLU A 1 318 ? 4.781 31.969 -0.675 1 95.38 318 GLU A CA 1
ATOM 2468 C C . GLU A 1 318 ? 3.576 31.453 -1.465 1 95.38 318 GLU A C 1
ATOM 2470 O O . GLU A 1 318 ? 3.676 30.469 -2.199 1 95.38 318 GLU A O 1
ATOM 2475 N N . GLY A 1 319 ? 2.477 32.094 -1.235 1 96.56 319 GLY A N 1
ATOM 2476 C CA . GLY A 1 319 ? 1.271 31.75 -1.966 1 96.56 319 GLY A CA 1
ATOM 2477 C C . GLY A 1 319 ? 0.397 30.75 -1.223 1 96.56 319 GLY A C 1
ATOM 2478 O O . GLY A 1 319 ? -0.685 30.391 -1.692 1 96.56 319 GLY A O 1
ATOM 2479 N N . THR A 1 320 ? 0.812 30.281 -0.115 1 97.94 320 THR A N 1
ATOM 2480 C CA . THR A 1 320 ? 0.016 29.375 0.707 1 97.94 320 THR A CA 1
ATOM 2481 C C . THR A 1 320 ? -0.899 30.156 1.645 1 97.94 320 THR A C 1
ATOM 2483 O O . THR A 1 320 ? -0.779 31.375 1.76 1 97.94 320 THR A O 1
ATOM 2486 N N . ILE A 1 321 ? -1.804 29.469 2.221 1 97.69 321 ILE A N 1
ATOM 2487 C CA . ILE A 1 321 ? -2.629 30.031 3.283 1 97.69 321 ILE A CA 1
ATOM 2488 C C . ILE A 1 321 ? -2.393 29.266 4.582 1 97.69 321 ILE A C 1
ATOM 2490 O O . ILE A 1 321 ? -2.127 28.062 4.562 1 97.69 321 ILE A O 1
ATOM 2494 N N . ALA A 1 322 ? -2.518 29.969 5.699 1 97.56 322 ALA A N 1
ATOM 2495 C CA . ALA A 1 322 ? -2.412 29.312 7 1 97.56 322 ALA A CA 1
ATOM 2496 C C . ALA A 1 322 ? -3.76 28.734 7.438 1 97.56 322 ALA A C 1
ATOM 2498 O O . ALA A 1 322 ? -4.789 29.406 7.328 1 97.56 322 ALA A O 1
ATOM 2499 N N . ALA A 1 323 ? -3.791 27.469 7.879 1 97.38 323 ALA A N 1
ATOM 2500 C CA . ALA A 1 323 ? -4.977 26.938 8.547 1 97.38 323 ALA A CA 1
ATOM 2501 C C . ALA A 1 323 ? -5.176 27.578 9.914 1 97.38 323 ALA A C 1
ATOM 2503 O O . ALA A 1 323 ? -4.273 27.562 10.75 1 97.38 323 ALA A O 1
ATOM 2504 N N . GLU A 1 324 ? -6.316 28.141 10.125 1 98.06 324 GLU A N 1
ATOM 2505 C CA . GLU A 1 324 ? -6.598 28.859 11.367 1 98.06 324 GLU A CA 1
ATOM 2506 C C . GLU A 1 324 ? -7.879 28.344 12.016 1 98.06 324 GLU A C 1
ATOM 2508 O O . GLU A 1 324 ? -8.836 28 11.32 1 98.06 324 GLU A O 1
ATOM 2513 N N . GLY A 1 325 ? -7.855 28.234 13.305 1 98.31 325 GLY A N 1
ATOM 2514 C CA . GLY A 1 325 ? -9 27.812 14.094 1 98.31 325 GLY A CA 1
ATOM 2515 C C . GLY A 1 325 ? -8.758 27.891 15.594 1 98.31 325 GLY A C 1
ATOM 2516 O O . GLY A 1 325 ? -7.613 27.984 16.031 1 98.31 325 GLY A O 1
ATOM 2517 N N . THR A 1 326 ? -9.812 27.906 16.297 1 98.44 326 THR A N 1
ATOM 2518 C CA . THR A 1 326 ? -9.734 27.953 17.75 1 98.44 326 THR A CA 1
ATOM 2519 C C . THR A 1 326 ? -9.375 26.578 18.312 1 98.44 326 THR A C 1
ATOM 2521 O O . THR A 1 326 ? -9.477 25.578 17.609 1 98.44 326 THR A O 1
ATOM 2524 N N . ALA A 1 327 ? -8.891 26.594 19.562 1 98.5 327 ALA A N 1
ATOM 2525 C CA . ALA A 1 327 ? -8.672 25.328 20.266 1 98.5 327 ALA A CA 1
ATOM 2526 C C . ALA A 1 327 ? -9.906 24.438 20.172 1 98.5 327 ALA A C 1
ATOM 2528 O O . ALA A 1 327 ? -11.039 24.906 20.297 1 98.5 327 ALA A O 1
ATOM 2529 N N . GLY A 1 328 ? -9.648 23.141 19.938 1 98.38 328 GLY A N 1
ATOM 2530 C CA . GLY A 1 328 ? -10.75 22.203 19.781 1 98.38 328 GLY A CA 1
ATOM 2531 C C . GLY A 1 328 ? -11.148 21.984 18.328 1 98.38 328 GLY A C 1
ATOM 2532 O O . GLY A 1 328 ? -11.961 21.109 18.031 1 98.38 328 GLY A O 1
ATOM 2533 N N . THR A 1 329 ? -10.516 22.766 17.438 1 98.56 329 THR A N 1
ATOM 2534 C CA . THR A 1 329 ? -10.688 22.578 16.016 1 98.56 329 THR A CA 1
ATOM 2535 C C . THR A 1 329 ? -9.773 21.484 15.492 1 98.56 329 THR A C 1
ATOM 2537 O O . THR A 1 329 ? -8.711 21.219 16.062 1 98.56 329 THR A O 1
ATOM 2540 N N . CYS A 1 330 ? -10.219 20.75 14.484 1 98.12 330 CYS A N 1
ATOM 2541 C CA . CYS A 1 330 ? -9.273 19.859 13.812 1 98.12 330 CYS A CA 1
ATOM 2542 C C . CYS A 1 330 ? -9.164 20.203 12.336 1 98.12 330 CYS A C 1
ATOM 2544 O O . CYS A 1 330 ? -10.148 20.609 11.711 1 98.12 330 CYS A O 1
ATOM 2546 N N . LEU A 1 331 ? -7.98 20.203 11.852 1 98.88 331 LEU A N 1
ATOM 2547 C CA . LEU A 1 331 ? -7.652 20.297 10.43 1 98.88 331 LEU A CA 1
ATOM 2548 C C . LEU A 1 331 ? -7.582 18.906 9.789 1 98.88 331 LEU A C 1
ATOM 2550 O O . LEU A 1 331 ? -6.824 18.047 10.25 1 98.88 331 LEU A O 1
ATOM 2554 N N . ILE A 1 332 ? -8.438 18.656 8.781 1 98.88 332 ILE A N 1
ATOM 2555 C CA . ILE A 1 332 ? -8.461 17.391 8.039 1 98.88 332 ILE A CA 1
ATOM 2556 C C . ILE A 1 332 ? -7.844 17.594 6.656 1 98.88 332 ILE A C 1
ATOM 2558 O O . ILE A 1 332 ? -8.289 18.469 5.895 1 98.88 332 ILE A O 1
ATOM 2562 N N . THR A 1 333 ? -6.793 16.828 6.328 1 98.81 333 THR A N 1
ATOM 2563 C CA . THR A 1 333 ? -6.059 17.078 5.094 1 98.81 333 THR A CA 1
ATOM 2564 C C . THR A 1 333 ? -5.918 15.805 4.273 1 98.81 333 THR A C 1
ATOM 2566 O O . THR A 1 333 ? -5.574 14.75 4.812 1 98.81 333 THR A O 1
ATOM 2569 N N . ASP A 1 334 ? -6.25 15.922 2.953 1 98.75 334 ASP A N 1
ATOM 2570 C CA . ASP A 1 334 ? -5.922 14.922 1.94 1 98.75 334 ASP A CA 1
ATOM 2571 C C . ASP A 1 334 ? -4.414 14.703 1.854 1 98.75 334 ASP A C 1
ATOM 2573 O O . ASP A 1 334 ? -3.643 15.672 1.828 1 98.75 334 ASP A O 1
ATOM 2577 N N . SER A 1 335 ? -3.988 13.453 1.818 1 98.5 335 SER A N 1
ATOM 2578 C CA . SER A 1 335 ? -2.562 13.148 1.856 1 98.5 335 SER A CA 1
ATOM 2579 C C . SER A 1 335 ? -1.853 13.664 0.61 1 98.5 335 SER A C 1
ATOM 2581 O O . SER A 1 335 ? -0.622 13.695 0.559 1 98.5 335 SER A O 1
ATOM 2583 N N . ARG A 1 336 ? -2.582 14.164 -0.421 1 98.06 336 ARG A N 1
ATOM 2584 C CA . ARG A 1 336 ? -2.01 14.633 -1.679 1 98.06 336 ARG A CA 1
ATOM 2585 C C . ARG A 1 336 ? -1.803 16.141 -1.656 1 98.06 336 ARG A C 1
ATOM 2587 O O . ARG A 1 336 ? -1.119 16.703 -2.521 1 98.06 336 ARG A O 1
ATOM 2594 N N . VAL A 1 337 ? -2.301 16.812 -0.677 1 98.38 337 VAL A N 1
ATOM 2595 C CA . VAL A 1 337 ? -2.227 18.281 -0.677 1 98.38 337 VAL A CA 1
ATOM 2596 C C . VAL A 1 337 ? -0.831 18.719 -0.247 1 98.38 337 VAL A C 1
ATOM 2598 O O . VAL A 1 337 ? -0.251 18.156 0.683 1 98.38 337 VAL A O 1
ATOM 2601 N N . TRP A 1 338 ? -0.289 19.719 -0.948 1 98.44 338 TRP A N 1
ATOM 2602 C CA . TRP A 1 338 ? 0.995 20.281 -0.562 1 98.44 338 TRP A CA 1
ATOM 2603 C C . TRP A 1 338 ? 0.84 21.188 0.656 1 98.44 338 TRP A C 1
ATOM 2605 O O . TRP A 1 338 ? 0.037 22.125 0.644 1 98.44 338 TRP A O 1
ATOM 2615 N N . HIS A 1 339 ? 1.587 20.891 1.681 1 98.38 339 HIS A N 1
ATOM 2616 C CA . HIS A 1 339 ? 1.454 21.625 2.938 1 98.38 339 HIS A CA 1
ATOM 2617 C C . HIS A 1 339 ? 2.76 21.609 3.727 1 98.38 339 HIS A C 1
ATOM 2619 O O . HIS A 1 339 ? 3.711 20.922 3.344 1 98.38 339 HIS A O 1
ATOM 2625 N N . ALA A 1 340 ? 2.805 22.391 4.73 1 96.25 340 ALA A N 1
ATOM 2626 C CA . ALA A 1 340 ? 3.939 22.484 5.648 1 96.25 340 ALA A CA 1
ATOM 2627 C C . ALA A 1 340 ? 3.529 23.125 6.969 1 96.25 340 ALA A C 1
ATOM 2629 O O . ALA A 1 340 ? 2.582 23.922 7.012 1 96.25 340 ALA A O 1
ATOM 2630 N N . THR A 1 341 ? 4.211 22.688 8.016 1 94 341 THR A N 1
ATOM 2631 C CA . THR A 1 341 ? 4.062 23.469 9.242 1 94 341 THR A CA 1
ATOM 2632 C C . THR A 1 341 ? 4.5 24.922 9.016 1 94 341 THR A C 1
ATOM 2634 O O . THR A 1 341 ? 5.512 25.172 8.352 1 94 341 THR A O 1
ATOM 2637 N N . GLY A 1 342 ? 3.758 25.859 9.484 1 94 342 GLY A N 1
ATOM 2638 C CA . GLY A 1 342 ? 4.113 27.266 9.352 1 94 342 GLY A CA 1
ATOM 2639 C C . GLY A 1 342 ? 5.145 27.719 10.367 1 94 342 GLY A C 1
ATOM 2640 O O . GLY A 1 342 ? 5.312 27.094 11.414 1 94 342 GLY A O 1
ATOM 2641 N N . PRO A 1 343 ? 5.84 28.781 9.984 1 93.94 343 PRO A N 1
ATOM 2642 C CA . PRO A 1 343 ? 6.75 29.359 10.977 1 93.94 343 PRO A CA 1
ATOM 2643 C C . PRO A 1 343 ? 6.012 30 12.156 1 93.94 343 PRO A C 1
ATOM 2645 O O . PRO A 1 343 ? 4.953 30.609 11.969 1 93.94 343 PRO A O 1
ATOM 2648 N N . ASN A 1 344 ? 6.547 29.797 13.305 1 94.12 344 ASN A N 1
ATOM 2649 C CA . ASN A 1 344 ? 5.977 30.422 14.492 1 94.12 344 ASN A CA 1
ATOM 2650 C C . ASN A 1 344 ? 6.652 31.75 14.797 1 94.12 344 ASN A C 1
ATOM 2652 O O . ASN A 1 344 ? 7.711 31.781 15.43 1 94.12 344 ASN A O 1
ATOM 2656 N N . ASN A 1 345 ? 5.953 32.812 14.516 1 93.81 345 ASN A N 1
ATOM 2657 C CA . ASN A 1 345 ? 6.473 34.156 14.688 1 93.81 345 ASN A CA 1
ATOM 2658 C C . ASN A 1 345 ? 5.887 34.844 15.93 1 93.81 345 ASN A C 1
ATOM 2660 O O . ASN A 1 345 ? 6.051 36.031 16.125 1 93.81 345 ASN A O 1
ATOM 2664 N N . ALA A 1 346 ? 5.203 34.062 16.656 1 93.5 346 ALA A N 1
ATOM 2665 C CA . ALA A 1 346 ? 4.66 34.594 17.906 1 93.5 346 ALA A CA 1
ATOM 2666 C C . ALA A 1 346 ? 5.773 34.906 18.891 1 93.5 346 ALA A C 1
ATOM 2668 O O . ALA A 1 346 ? 6.887 34.406 18.781 1 93.5 346 ALA A O 1
ATOM 2669 N N . LYS A 1 347 ? 5.449 35.781 19.844 1 92.25 347 LYS A N 1
ATOM 2670 C CA . LYS A 1 347 ? 6.445 36.219 20.828 1 92.25 347 LYS A CA 1
ATOM 2671 C C . LYS A 1 347 ? 6.52 35.219 21.984 1 92.25 347 LYS A C 1
ATOM 2673 O O . LYS A 1 347 ? 7.555 35.125 22.641 1 92.25 347 LYS A O 1
ATOM 2678 N N . SER A 1 348 ? 5.434 34.594 22.234 1 91.75 348 SER A N 1
ATOM 2679 C CA . SER A 1 348 ? 5.359 33.656 23.344 1 91.75 348 SER A CA 1
ATOM 2680 C C . SER A 1 348 ? 4.289 32.594 23.094 1 91.75 348 SER A C 1
ATOM 2682 O O . SER A 1 348 ? 3.553 32.688 22.109 1 91.75 348 SER A O 1
ATOM 2684 N N . GLY A 1 349 ? 4.363 31.578 23.969 1 91.75 349 GLY A N 1
ATOM 2685 C CA . GLY A 1 349 ? 3.344 30.547 23.891 1 91.75 349 GLY A CA 1
ATOM 2686 C C . GLY A 1 349 ? 3.791 29.328 23.125 1 91.75 349 GLY A C 1
ATOM 2687 O O . GLY A 1 349 ? 4.867 29.328 22.516 1 91.75 349 GLY A O 1
ATOM 2688 N N . GLU A 1 350 ? 2.988 28.266 23.25 1 93.19 350 GLU A N 1
ATOM 2689 C CA . GLU A 1 350 ? 3.195 27.016 22.531 1 93.19 350 GLU A CA 1
ATOM 2690 C C . GLU A 1 350 ? 1.934 26.609 21.781 1 93.19 350 GLU A C 1
ATOM 2692 O O . GLU A 1 350 ? 0.822 26.953 22.172 1 93.19 350 GLU A O 1
ATOM 2697 N N . ARG A 1 351 ? 2.17 25.969 20.766 1 94.25 351 ARG A N 1
ATOM 2698 C CA . ARG A 1 351 ? 1.059 25.453 19.969 1 94.25 351 ARG A CA 1
ATOM 2699 C C . ARG A 1 351 ? 1.109 23.938 19.859 1 94.25 351 ARG A C 1
ATOM 2701 O O . ARG A 1 351 ? 1.604 23.391 18.875 1 94.25 351 ARG A O 1
ATOM 2708 N N . PRO A 1 352 ? 0.59 23.25 20.875 1 96.75 352 PRO A N 1
ATOM 2709 C CA . PRO A 1 352 ? 0.527 21.781 20.812 1 96.75 352 PRO A CA 1
ATOM 2710 C C . PRO A 1 352 ? -0.588 21.281 19.906 1 96.75 352 PRO A C 1
ATOM 2712 O O . PRO A 1 352 ? -1.643 21.906 19.797 1 96.75 352 PRO A O 1
ATOM 2715 N N . ALA A 1 353 ? -0.341 20.203 19.266 1 98.31 353 ALA A N 1
ATOM 2716 C CA . ALA A 1 353 ? -1.314 19.547 18.391 1 98.31 353 ALA A CA 1
ATOM 2717 C C . ALA A 1 353 ? -1.124 18.031 18.406 1 98.31 353 ALA A C 1
ATOM 2719 O O . ALA A 1 353 ? -0.032 17.531 18.703 1 98.31 353 ALA A O 1
ATOM 2720 N N . ILE A 1 354 ? -2.137 17.312 18.25 1 98.88 354 ILE A N 1
ATOM 2721 C CA . ILE A 1 354 ? -2.084 15.867 18.062 1 98.88 354 ILE A CA 1
ATOM 2722 C C . ILE A 1 354 ? -2.393 15.523 16.609 1 98.88 354 ILE A C 1
ATOM 2724 O O . ILE A 1 354 ? -3.301 16.094 16 1 98.88 354 ILE A O 1
ATOM 2728 N N . LEU A 1 355 ? -1.64 14.656 16.031 1 98.56 355 LEU A N 1
ATOM 2729 C CA . LEU A 1 355 ? -1.813 14.227 14.648 1 98.56 355 LEU A CA 1
ATOM 2730 C C . LEU A 1 355 ? -2.213 12.758 14.586 1 98.56 355 LEU A C 1
ATOM 2732 O O . LEU A 1 355 ? -1.514 11.898 15.125 1 98.56 355 LEU A O 1
ATOM 2736 N N . MET A 1 356 ? -3.352 12.469 14 1 98.69 356 MET A N 1
ATOM 2737 C CA . MET A 1 356 ? -3.795 11.125 13.617 1 98.69 356 MET A CA 1
ATOM 2738 C C . MET A 1 356 ? -3.74 10.945 12.109 1 98.69 356 MET A C 1
ATOM 2740 O O . MET A 1 356 ? -4.586 11.477 11.383 1 98.69 356 MET A O 1
ATOM 2744 N N . PHE A 1 357 ? -2.75 10.242 11.633 1 98.56 357 PHE A N 1
ATOM 2745 C CA . PHE A 1 357 ? -2.598 10.016 10.203 1 98.56 357 PHE A CA 1
ATOM 2746 C C . PHE A 1 357 ? -3.057 8.609 9.828 1 98.56 357 PHE A C 1
ATOM 2748 O O . PHE A 1 357 ? -2.436 7.625 10.219 1 98.56 357 PHE A O 1
ATOM 2755 N N . PHE A 1 358 ? -4.16 8.531 9.055 1 98.69 358 PHE A N 1
ATOM 2756 C CA . PHE A 1 358 ? -4.734 7.262 8.617 1 98.69 358 PHE A CA 1
ATOM 2757 C C . PHE A 1 358 ? -4.406 7.004 7.148 1 98.69 358 PHE A C 1
ATOM 2759 O O . PHE A 1 358 ? -4.359 7.938 6.344 1 98.69 358 PHE A O 1
ATOM 2766 N N . MET A 1 359 ? -4.188 5.793 6.809 1 98.25 359 MET A N 1
ATOM 2767 C CA . MET A 1 359 ? -4.027 5.398 5.414 1 98.25 359 MET A CA 1
ATOM 2768 C C . MET A 1 359 ? -4.859 4.16 5.098 1 98.25 359 MET A C 1
ATOM 2770 O O . MET A 1 359 ? -5.348 3.488 6.008 1 98.25 359 MET A O 1
ATOM 2774 N N . ARG A 1 360 ? -5.027 3.928 3.855 1 97.44 360 ARG A N 1
ATOM 2775 C CA . ARG A 1 360 ? -5.762 2.762 3.377 1 97.44 360 ARG A CA 1
ATOM 2776 C C . ARG A 1 360 ? -5.184 1.476 3.957 1 97.44 360 ARG A C 1
ATOM 2778 O O . ARG A 1 360 ? -3.998 1.414 4.285 1 97.44 360 ARG A O 1
ATOM 2785 N N . SER A 1 361 ? -6.031 0.458 3.992 1 96.12 361 SER A N 1
ATOM 2786 C CA . SER A 1 361 ? -5.77 -0.769 4.738 1 96.12 361 SER A CA 1
ATOM 2787 C C . SER A 1 361 ? -4.562 -1.511 4.172 1 96.12 361 SER A C 1
ATOM 2789 O O . SER A 1 361 ? -3.908 -2.279 4.883 1 96.12 361 SER A O 1
ATOM 2791 N N . PHE A 1 362 ? -4.203 -1.256 2.896 1 96.88 362 PHE A N 1
ATOM 2792 C CA . PHE A 1 362 ? -3.17 -2.062 2.254 1 96.88 362 PHE A CA 1
ATOM 2793 C C . PHE A 1 362 ? -1.824 -1.35 2.291 1 96.88 362 PHE A C 1
ATOM 2795 O O . PHE A 1 362 ? -0.833 -1.855 1.76 1 96.88 362 PHE A O 1
ATOM 2802 N N . ILE A 1 363 ? -1.72 -0.215 2.967 1 97.44 363 ILE A N 1
ATOM 2803 C CA . ILE A 1 363 ? -0.48 0.554 3.01 1 97.44 363 ILE A CA 1
ATOM 2804 C C . ILE A 1 363 ? 0.306 0.196 4.27 1 97.44 363 ILE A C 1
ATOM 2806 O O . ILE A 1 363 ? -0.255 0.148 5.367 1 97.44 363 ILE A O 1
ATOM 2810 N N . ARG A 1 364 ? 1.55 -0.073 4.043 1 97.25 364 ARG A N 1
ATOM 2811 C CA . ARG A 1 364 ? 2.49 -0.29 5.141 1 97.25 364 ARG A CA 1
ATOM 2812 C C . ARG A 1 364 ? 2.564 0.935 6.047 1 97.25 364 ARG A C 1
ATOM 2814 O O . ARG A 1 364 ? 2.67 2.064 5.566 1 97.25 364 ARG A O 1
ATOM 2821 N N . GLN A 1 365 ? 2.494 0.739 7.348 1 97.81 365 GLN A N 1
ATOM 2822 C CA . GLN A 1 365 ? 2.414 1.842 8.297 1 97.81 365 GLN A CA 1
ATOM 2823 C C . GLN A 1 365 ? 3.779 2.492 8.5 1 97.81 365 GLN A C 1
ATOM 2825 O O . GLN A 1 365 ? 4.812 1.825 8.406 1 97.81 365 GLN A O 1
ATOM 2830 N N . GLN A 1 366 ? 3.771 3.811 8.727 1 97.69 366 GLN A N 1
ATOM 2831 C CA . GLN A 1 366 ? 4.992 4.527 9.086 1 97.69 366 GLN A CA 1
ATOM 2832 C C . GLN A 1 366 ? 5.57 4.008 10.398 1 97.69 366 GLN A C 1
ATOM 2834 O O . GLN A 1 366 ? 6.762 3.691 10.477 1 97.69 366 GLN A O 1
ATOM 2839 N N . GLU A 1 367 ? 4.73 3.969 11.438 1 97.69 367 GLU A N 1
ATOM 2840 C CA . GLU A 1 367 ? 5.125 3.385 12.719 1 97.69 367 GLU A CA 1
ATOM 2841 C C . GLU A 1 367 ? 4.82 1.891 12.758 1 97.69 367 GLU A C 1
ATOM 2843 O O . GLU A 1 367 ? 3.689 1.473 12.508 1 97.69 367 GLU A O 1
ATOM 2848 N N . ASN A 1 368 ? 5.801 1.123 12.992 1 97.69 368 ASN A N 1
ATOM 2849 C CA . ASN A 1 368 ? 5.613 -0.315 13.148 1 97.69 368 ASN A CA 1
ATOM 2850 C C . ASN A 1 368 ? 5.094 -0.665 14.539 1 97.69 368 ASN A C 1
ATOM 2852 O O . ASN A 1 368 ? 5.863 -1.062 15.414 1 97.69 368 ASN A O 1
ATOM 2856 N N . ASN A 1 369 ? 3.834 -0.64 14.703 1 97.12 369 ASN A N 1
ATOM 2857 C CA . ASN A 1 369 ? 3.197 -0.827 16 1 97.12 369 ASN A CA 1
ATOM 2858 C C . ASN A 1 369 ? 3.455 -2.225 16.562 1 97.12 369 ASN A C 1
ATOM 2860 O O . ASN A 1 369 ? 3.445 -2.428 17.766 1 97.12 369 ASN A O 1
ATOM 2864 N N . PHE A 1 370 ? 3.707 -3.193 15.75 1 97.06 370 PHE A N 1
ATOM 2865 C CA . PHE A 1 370 ? 3.969 -4.559 16.188 1 97.06 370 PHE A CA 1
ATOM 2866 C C . PHE A 1 370 ? 5.273 -4.629 16.984 1 97.06 370 PHE A C 1
ATOM 2868 O O . PHE A 1 370 ? 5.465 -5.543 17.781 1 97.06 370 PHE A O 1
ATOM 2875 N N . LEU A 1 371 ? 6.117 -3.67 16.688 1 96.94 371 LEU A N 1
ATOM 2876 C CA . LEU A 1 371 ? 7.434 -3.656 17.312 1 96.94 371 LEU A CA 1
ATOM 2877 C C . LEU A 1 371 ? 7.492 -2.621 18.438 1 96.94 371 LEU A C 1
ATOM 2879 O O . LEU A 1 371 ? 8.281 -2.754 19.375 1 96.94 371 LEU A O 1
ATOM 2883 N N . SER A 1 372 ? 6.609 -1.644 18.359 1 97.06 372 SER A N 1
ATOM 2884 C CA . SER A 1 372 ? 6.801 -0.509 19.266 1 97.06 372 SER A CA 1
ATOM 2885 C C . SER A 1 372 ? 5.754 -0.501 20.375 1 97.06 372 SER A C 1
ATOM 2887 O O . SER A 1 372 ? 5.91 0.195 21.375 1 97.06 372 SER A O 1
ATOM 2889 N N . LEU A 1 373 ? 4.625 -1.171 20.203 1 97.12 373 LEU A N 1
ATOM 2890 C CA . LEU A 1 373 ? 3.549 -1.152 21.188 1 97.12 373 LEU A CA 1
ATOM 2891 C C . LEU A 1 373 ? 3.979 -1.853 22.469 1 97.12 373 LEU A C 1
ATOM 2893 O O . LEU A 1 373 ? 4.395 -3.014 22.453 1 97.12 373 LEU A O 1
ATOM 2897 N N . ARG A 1 374 ? 3.904 -1.163 23.547 1 96.94 374 ARG A N 1
ATOM 2898 C CA . ARG A 1 374 ? 4.27 -1.748 24.828 1 96.94 374 ARG A CA 1
ATOM 2899 C C . ARG A 1 374 ? 3.277 -2.828 25.25 1 96.94 374 ARG A C 1
ATOM 2901 O O . ARG A 1 374 ? 2.074 -2.693 25.016 1 96.94 374 ARG A O 1
ATOM 2908 N N . LYS A 1 375 ? 3.732 -3.811 26 1 94.44 375 LYS A N 1
ATOM 2909 C CA . LYS A 1 375 ? 2.904 -4.945 26.406 1 94.44 375 LYS A CA 1
ATOM 2910 C C . LYS A 1 375 ? 1.788 -4.5 27.344 1 94.44 375 LYS A C 1
ATOM 2912 O O . LYS A 1 375 ? 0.655 -4.977 27.234 1 94.44 375 LYS A O 1
ATOM 2917 N N . ASP A 1 376 ? 2.127 -3.646 28.25 1 95.81 376 ASP A N 1
ATOM 2918 C CA . ASP A 1 376 ? 1.136 -3.186 29.219 1 95.81 376 ASP A CA 1
ATOM 2919 C C . ASP A 1 376 ? 0.036 -2.379 28.531 1 95.81 376 ASP A C 1
ATOM 2921 O O . ASP A 1 376 ? -1.11 -2.373 28.984 1 95.81 376 ASP A O 1
ATOM 2925 N N . VAL A 1 377 ? 0.354 -1.702 27.469 1 97.12 377 VAL A N 1
ATOM 2926 C CA . VAL A 1 377 ? -0.626 -0.936 26.719 1 97.12 377 VAL A CA 1
ATOM 2927 C C . VAL A 1 377 ? -1.479 -1.882 25.875 1 97.12 377 VAL A C 1
ATOM 2929 O O . VAL A 1 377 ? -2.709 -1.786 25.875 1 97.12 377 VAL A O 1
ATOM 2932 N N . GLU A 1 378 ? -0.85 -2.797 25.156 1 95.56 378 GLU A N 1
ATOM 2933 C CA . GLU A 1 378 ? -1.553 -3.764 24.328 1 95.56 378 GLU A CA 1
ATOM 2934 C C . GLU A 1 378 ? -2.648 -4.48 25.109 1 95.56 378 GLU A C 1
ATOM 2936 O O . GLU A 1 378 ? -3.736 -4.727 24.578 1 95.56 378 GLU A O 1
ATOM 2941 N N . ALA A 1 379 ? -2.414 -4.777 26.312 1 94.25 379 ALA A N 1
ATOM 2942 C CA . ALA A 1 379 ? -3.303 -5.57 27.156 1 94.25 379 ALA A CA 1
ATOM 2943 C C . ALA A 1 379 ? -4.617 -4.836 27.422 1 94.25 379 ALA A C 1
ATOM 2945 O O . ALA A 1 379 ? -5.629 -5.457 27.75 1 94.25 379 ALA A O 1
ATOM 2946 N N . LYS A 1 380 ? -4.676 -3.596 27.25 1 93.88 380 LYS A N 1
ATOM 2947 C CA . LYS A 1 380 ? -5.895 -2.873 27.609 1 93.88 380 LYS A CA 1
ATOM 2948 C C . LYS A 1 380 ? -6.586 -2.309 26.375 1 93.88 380 LYS A C 1
ATOM 2950 O O . LYS A 1 380 ? -7.613 -1.637 26.484 1 93.88 380 LYS A O 1
ATOM 2955 N N . LEU A 1 381 ? -6.039 -2.504 25.234 1 97 381 LEU A N 1
ATOM 2956 C CA . LEU A 1 381 ? -6.605 -1.93 24.016 1 97 381 LEU A CA 1
ATOM 2957 C C . LEU A 1 381 ? -7.902 -2.633 23.641 1 97 381 LEU A C 1
ATOM 2959 O O . LEU A 1 381 ? -8.016 -3.852 23.781 1 97 381 LEU A O 1
ATOM 2963 N N . SER A 1 382 ? -8.852 -1.89 23.234 1 96.69 382 SER A N 1
ATOM 2964 C CA . SER A 1 382 ? -10.078 -2.434 22.656 1 96.69 382 SER A CA 1
ATOM 2965 C C . SER A 1 382 ? -9.836 -3.01 21.266 1 96.69 382 SER A C 1
ATOM 2967 O O . SER A 1 382 ? -8.805 -2.725 20.641 1 96.69 382 SER A O 1
ATOM 2969 N N . ASP A 1 383 ? -10.766 -3.783 20.734 1 95.56 383 ASP A N 1
ATOM 2970 C CA . ASP A 1 383 ? -10.703 -4.305 19.375 1 95.56 383 ASP A CA 1
ATOM 2971 C C . ASP A 1 383 ? -10.656 -3.174 18.344 1 95.56 383 ASP A C 1
ATOM 2973 O O . ASP A 1 383 ? -9.961 -3.277 17.328 1 95.56 383 ASP A O 1
ATOM 2977 N N . ARG A 1 384 ? -11.328 -2.072 18.672 1 95.31 384 ARG A N 1
ATOM 2978 C CA . ARG A 1 384 ? -11.32 -0.897 17.812 1 95.31 384 ARG A CA 1
ATOM 2979 C C . ARG A 1 384 ? -9.906 -0.372 17.609 1 95.31 384 ARG A C 1
ATOM 2981 O O . ARG A 1 384 ? -9.469 -0.185 16.469 1 95.31 384 ARG A O 1
ATOM 2988 N N . VAL A 1 385 ? -9.227 -0.201 18.703 1 97.31 385 VAL A N 1
ATOM 2989 C CA . VAL A 1 385 ? -7.898 0.389 18.625 1 97.31 385 VAL A CA 1
ATOM 2990 C C . VAL A 1 385 ? -6.918 -0.616 18.031 1 97.31 385 VAL A C 1
ATOM 2992 O O . VAL A 1 385 ? -6.062 -0.251 17.219 1 97.31 385 VAL A O 1
ATOM 2995 N N . LYS A 1 386 ? -7.059 -1.898 18.359 1 97.31 386 LYS A N 1
ATOM 2996 C CA . LYS A 1 386 ? -6.215 -2.939 17.781 1 97.31 386 LYS A CA 1
ATOM 2997 C C . LYS A 1 386 ? -6.359 -2.98 16.25 1 97.31 386 LYS A C 1
ATOM 2999 O O . LYS A 1 386 ? -5.371 -3.148 15.539 1 97.31 386 LYS A O 1
ATOM 3004 N N . ARG A 1 387 ? -7.547 -2.818 15.812 1 96.62 387 ARG A N 1
ATOM 3005 C CA . ARG A 1 387 ? -7.793 -2.793 14.375 1 96.62 387 ARG A CA 1
ATOM 3006 C C . ARG A 1 387 ? -7.098 -1.604 13.719 1 96.62 387 ARG A C 1
ATOM 3008 O O . ARG A 1 387 ? -6.449 -1.752 12.68 1 96.62 387 ARG A O 1
ATOM 3015 N N . MET A 1 388 ? -7.172 -0.466 14.344 1 97.44 388 MET A N 1
ATOM 3016 C CA . MET A 1 388 ? -6.555 0.741 13.805 1 97.44 388 MET A CA 1
ATOM 3017 C C . MET A 1 388 ? -5.035 0.599 13.75 1 97.44 388 MET A C 1
ATOM 3019 O O . MET A 1 388 ? -4.383 1.173 12.883 1 97.44 388 MET A O 1
ATOM 3023 N N . LEU A 1 389 ? -4.543 -0.203 14.68 1 98.12 389 LEU A N 1
ATOM 3024 C CA . LEU A 1 389 ? -3.094 -0.338 14.781 1 98.12 389 LEU A CA 1
ATOM 3025 C C . LEU A 1 389 ? -2.586 -1.458 13.875 1 98.12 389 LEU A C 1
ATOM 3027 O O . LEU A 1 389 ? -1.377 -1.668 13.758 1 98.12 389 LEU A O 1
ATOM 3031 N N . GLY A 1 390 ? -3.436 -2.221 13.25 1 97.12 390 GLY A N 1
ATOM 3032 C CA . GLY A 1 390 ? -3.031 -3.199 12.25 1 97.12 390 GLY A CA 1
ATOM 3033 C C . GLY A 1 390 ? -3.08 -4.625 12.766 1 97.12 390 GLY A C 1
ATOM 3034 O O . GLY A 1 390 ? -2.615 -5.551 12.094 1 97.12 390 GLY A O 1
ATOM 3035 N N . PHE A 1 391 ? -3.713 -4.824 13.914 1 97.69 391 PHE A N 1
ATOM 3036 C CA . PHE A 1 391 ? -3.705 -6.148 14.523 1 97.69 391 PHE A CA 1
ATOM 3037 C C . PHE A 1 391 ? -4.914 -6.961 14.078 1 97.69 391 PHE A C 1
ATOM 3039 O O . PHE A 1 391 ? -5.246 -7.977 14.695 1 97.69 391 PHE A O 1
ATOM 3046 N N . CYS A 1 392 ? -5.609 -6.531 13.055 1 96.19 392 CYS A N 1
ATOM 3047 C CA . CYS A 1 392 ? -6.742 -7.246 12.477 1 96.19 392 CYS A CA 1
ATOM 3048 C C . CYS A 1 392 ? -6.527 -7.492 10.984 1 96.19 392 CYS A C 1
ATOM 3050 O O . CYS A 1 392 ? -6.113 -6.586 10.258 1 96.19 392 CYS A O 1
ATOM 3052 N N . THR A 1 393 ? -6.766 -8.695 10.516 1 95.06 393 THR A N 1
ATOM 3053 C CA . THR A 1 393 ? -6.578 -9.062 9.117 1 95.06 393 THR A CA 1
ATOM 3054 C C . THR A 1 393 ? -7.672 -8.453 8.25 1 95.06 393 THR A C 1
ATOM 3056 O O . THR A 1 393 ? -8.773 -8.188 8.727 1 95.06 393 THR A O 1
ATOM 3059 N N . THR A 1 394 ? -7.383 -8.219 6.98 1 91.06 394 THR A N 1
ATOM 3060 C CA . THR A 1 394 ? -8.328 -7.582 6.07 1 91.06 394 THR A CA 1
ATOM 3061 C C . THR A 1 394 ? -8.508 -8.422 4.809 1 91.06 394 THR A C 1
ATOM 3063 O O . THR A 1 394 ? -8.531 -7.879 3.699 1 91.06 394 THR A O 1
ATOM 3066 N N . GLY A 1 395 ? -8.617 -9.75 4.859 1 80.94 395 GLY A N 1
ATOM 3067 C CA . GLY A 1 395 ? -8.914 -10.656 3.766 1 80.94 395 GLY A CA 1
ATOM 3068 C C . GLY A 1 395 ? -7.691 -11.008 2.939 1 80.94 395 GLY A C 1
ATOM 3069 O O . GLY A 1 395 ? -7.672 -12.039 2.26 1 80.94 395 GLY A O 1
ATOM 3070 N N . ALA A 1 396 ? -6.527 -10.516 3.104 1 88.06 396 ALA A N 1
ATOM 3071 C CA . ALA A 1 396 ? -5.309 -10.844 2.373 1 88.06 396 ALA A CA 1
ATOM 3072 C C . ALA A 1 396 ? -4.082 -10.242 3.051 1 88.06 396 ALA A C 1
ATOM 3074 O O . ALA A 1 396 ? -2.947 -10.508 2.65 1 88.06 396 ALA A O 1
ATOM 3075 N N . LEU A 1 397 ? -4.414 -9.508 4.023 1 95.5 397 LEU A N 1
ATOM 3076 C CA . LEU A 1 397 ? -3.287 -8.773 4.594 1 95.5 397 LEU A CA 1
ATOM 3077 C C . LEU A 1 397 ? -3.25 -8.93 6.109 1 95.5 397 LEU A C 1
ATOM 3079 O O . LEU A 1 397 ? -4.297 -8.945 6.762 1 95.5 397 LEU A O 1
ATOM 3083 N N . GLY A 1 398 ? -2.045 -9 6.609 1 96.69 398 GLY A N 1
ATOM 3084 C CA . GLY A 1 398 ? -1.793 -8.812 8.023 1 96.69 398 GLY A CA 1
ATOM 3085 C C . GLY A 1 398 ? -1.958 -10.078 8.844 1 96.69 398 GLY A C 1
ATOM 3086 O O . GLY A 1 398 ? -2.109 -10.023 10.062 1 96.69 398 GLY A O 1
ATOM 3087 N N . GLY A 1 399 ? -1.969 -11.234 8.18 1 96.31 399 GLY A N 1
ATOM 3088 C CA . GLY A 1 399 ? -2.232 -12.484 8.875 1 96.31 399 GLY A CA 1
ATOM 3089 C C . GLY A 1 399 ? -0.998 -13.086 9.516 1 96.31 399 GLY A C 1
ATOM 3090 O O . GLY A 1 399 ? 0.105 -12.555 9.367 1 96.31 399 GLY A O 1
ATOM 3091 N N . VAL A 1 400 ? -1.213 -14.109 10.25 1 96.75 400 VAL A N 1
ATOM 3092 C CA . VAL A 1 400 ? -0.164 -14.883 10.906 1 96.75 400 VAL A CA 1
ATOM 3093 C C . VAL A 1 400 ? -0.311 -16.359 10.555 1 96.75 400 VAL A C 1
ATOM 3095 O O . VAL A 1 400 ? -1.393 -16.938 10.695 1 96.75 400 VAL A O 1
ATOM 3098 N N . GLU A 1 401 ? 0.713 -16.938 10.016 1 94.81 401 GLU A N 1
ATOM 3099 C CA . GLU A 1 401 ? 0.757 -18.359 9.648 1 94.81 401 GLU A CA 1
ATOM 3100 C C . GLU A 1 401 ? -0.354 -18.703 8.664 1 94.81 401 GLU A C 1
ATOM 3102 O O . GLU A 1 401 ? -1.031 -19.719 8.82 1 94.81 401 GLU A O 1
ATOM 3107 N N . GLY A 1 402 ? -0.608 -17.734 7.809 1 91.94 402 GLY A N 1
ATOM 3108 C CA . GLY A 1 402 ? -1.504 -18 6.695 1 91.94 402 GLY A CA 1
ATOM 3109 C C . GLY A 1 402 ? -2.943 -17.625 6.98 1 91.94 402 GLY A C 1
ATOM 3110 O O . GLY A 1 402 ? -3.789 -17.656 6.086 1 91.94 402 GLY A O 1
ATOM 3111 N N . GLU A 1 403 ? -3.266 -17.266 8.18 1 90.25 403 GLU A N 1
ATOM 3112 C CA . GLU A 1 403 ? -4.625 -16.844 8.492 1 90.25 403 GLU A CA 1
ATOM 3113 C C . GLU A 1 403 ? -4.855 -15.391 8.109 1 90.25 403 GLU A C 1
ATOM 3115 O O . GLU A 1 403 ? -4.41 -14.484 8.812 1 90.25 403 GLU A O 1
ATOM 3120 N N . VAL A 1 404 ? -5.582 -15.188 6.98 1 88.19 404 VAL A N 1
ATOM 3121 C CA . VAL A 1 404 ? -5.703 -13.828 6.461 1 88.19 404 VAL A CA 1
ATOM 3122 C C . VAL A 1 404 ? -7.176 -13.469 6.285 1 88.19 404 VAL A C 1
ATOM 3124 O O . VAL A 1 404 ? -7.504 -12.383 5.801 1 88.19 404 VAL A O 1
ATOM 3127 N N . ARG A 1 405 ? -8.117 -14.383 6.711 1 86.75 405 ARG A N 1
ATOM 3128 C CA . ARG A 1 405 ? -9.539 -14.055 6.609 1 86.75 405 ARG A CA 1
ATOM 3129 C C . ARG A 1 405 ? -9.844 -12.734 7.293 1 86.75 405 ARG A C 1
ATOM 3131 O O . ARG A 1 405 ? -9.25 -12.406 8.32 1 86.75 405 ARG A O 1
ATOM 3138 N N . GLU A 1 406 ? -10.703 -12.039 6.762 1 88.19 406 GLU A N 1
ATOM 3139 C CA . GLU A 1 406 ? -11 -10.703 7.258 1 88.19 406 GLU A CA 1
ATOM 3140 C C . GLU A 1 406 ? -11.562 -10.75 8.672 1 88.19 406 GLU A C 1
ATOM 3142 O O . GLU A 1 406 ? -12.438 -11.562 8.969 1 88.19 406 GLU A O 1
ATOM 3147 N N . GLY A 1 407 ? -11.031 -9.898 9.508 1 89.56 407 GLY A N 1
ATOM 3148 C CA . GLY A 1 407 ? -11.641 -9.68 10.812 1 89.56 407 GLY A CA 1
ATOM 3149 C C . GLY A 1 407 ? -11 -10.484 11.922 1 89.56 407 GLY A C 1
ATOM 3150 O O . GLY A 1 407 ? -11.492 -10.492 13.055 1 89.56 407 GLY A O 1
ATOM 3151 N N . ILE A 1 408 ? -9.906 -11.148 11.57 1 93.06 408 ILE A N 1
ATOM 3152 C CA . ILE A 1 408 ? -9.211 -11.953 12.578 1 93.06 408 ILE A CA 1
ATOM 3153 C C . ILE A 1 408 ? -8.195 -11.086 13.32 1 93.06 408 ILE A C 1
ATOM 3155 O O . ILE A 1 408 ? -7.367 -10.414 12.695 1 93.06 408 ILE A O 1
ATOM 3159 N N . TYR A 1 409 ? -8.305 -11.047 14.609 1 95.94 409 TYR A N 1
ATOM 3160 C CA . TYR A 1 409 ? -7.316 -10.344 15.414 1 95.94 409 TYR A CA 1
ATOM 3161 C C . TYR A 1 409 ? -6.102 -11.227 15.688 1 95.94 409 TYR A C 1
ATOM 3163 O O . TYR A 1 409 ? -6.246 -12.398 16.062 1 95.94 409 TYR A O 1
ATOM 3171 N N . VAL A 1 410 ? -4.961 -10.695 15.492 1 96.31 410 VAL A N 1
ATOM 3172 C CA . VAL A 1 410 ? -3.727 -11.469 15.594 1 96.31 410 VAL A CA 1
ATOM 3173 C C . VAL A 1 410 ? -2.859 -10.914 16.719 1 96.31 410 VAL A C 1
ATOM 3175 O O . VAL A 1 410 ? -3.059 -9.781 17.172 1 96.31 410 VAL A O 1
ATOM 3178 N N . LYS A 1 411 ? -2.006 -11.711 17.203 1 94.06 411 LYS A N 1
ATOM 3179 C CA . LYS A 1 411 ? -1.019 -11.367 18.219 1 94.06 411 LYS A CA 1
ATOM 3180 C C . LYS A 1 411 ? 0.29 -12.117 18 1 94.06 411 LYS A C 1
ATOM 3182 O O . LYS A 1 411 ? 0.352 -13.031 17.172 1 94.06 411 LYS A O 1
ATOM 3187 N N . ARG A 1 412 ? 1.223 -11.695 18.641 1 91.44 412 ARG A N 1
ATOM 3188 C CA . ARG A 1 412 ? 2.492 -12.406 18.562 1 91.44 412 ARG A CA 1
ATOM 3189 C C . ARG A 1 412 ? 2.383 -13.797 19.172 1 91.44 412 ARG A C 1
ATOM 3191 O O . ARG A 1 412 ? 1.803 -13.961 20.25 1 91.44 412 ARG A O 1
ATOM 3198 N N . LYS A 1 413 ? 2.953 -14.688 18.453 1 88.38 413 LYS A N 1
ATOM 3199 C CA . LYS A 1 413 ? 2.975 -16.062 18.938 1 88.38 413 LYS A CA 1
ATOM 3200 C C . LYS A 1 413 ? 4.406 -16.547 19.156 1 88.38 413 LYS A C 1
ATOM 3202 O O . LYS A 1 413 ? 5.262 -16.406 18.281 1 88.38 413 LYS A O 1
ATOM 3207 N N . ASP A 1 414 ? 4.613 -17.062 20.281 1 85.56 414 ASP A N 1
ATOM 3208 C CA . ASP A 1 414 ? 5.934 -17.609 20.578 1 85.56 414 ASP A CA 1
ATOM 3209 C C . ASP A 1 414 ? 6.082 -19.031 20 1 85.56 414 ASP A C 1
ATOM 3211 O O . ASP A 1 414 ? 7.195 -19.531 19.844 1 85.56 414 ASP A O 1
ATOM 3215 N N . ASP A 1 415 ? 4.953 -19.625 19.688 1 90.06 415 ASP A N 1
ATOM 3216 C CA . ASP A 1 415 ? 4.984 -21.016 19.281 1 90.06 415 ASP A CA 1
ATOM 3217 C C . ASP A 1 415 ? 4.598 -21.172 17.812 1 90.06 415 ASP A C 1
ATOM 3219 O O . ASP A 1 415 ? 3.934 -22.156 17.438 1 90.06 415 ASP A O 1
ATOM 3223 N N . CYS A 1 416 ? 4.938 -20.219 17.078 1 94.12 416 CYS A N 1
ATOM 3224 C CA . CYS A 1 416 ? 4.723 -20.375 15.641 1 94.12 416 CYS A CA 1
ATOM 3225 C C . CYS A 1 416 ? 5.387 -21.656 15.133 1 94.12 416 CYS A C 1
ATOM 3227 O O . CYS A 1 416 ? 6.445 -22.047 15.633 1 94.12 416 CYS A O 1
ATOM 3229 N N . VAL A 1 417 ? 4.832 -22.266 14.148 1 95.38 417 VAL A N 1
ATOM 3230 C CA . VAL A 1 417 ? 5.281 -23.562 13.672 1 95.38 417 VAL A CA 1
ATOM 3231 C C . VAL A 1 417 ? 6.688 -23.438 13.086 1 95.38 417 VAL A C 1
ATOM 3233 O O . VAL A 1 417 ? 6.93 -22.609 12.203 1 95.38 417 VAL A O 1
ATOM 3236 N N . GLY A 1 418 ? 7.578 -24.172 13.656 1 96.62 418 GLY A N 1
ATOM 3237 C CA . GLY A 1 418 ? 8.945 -24.219 13.172 1 96.62 418 GLY A CA 1
ATOM 3238 C C . GLY A 1 418 ? 9.234 -25.469 12.344 1 96.62 418 GLY A C 1
ATOM 3239 O O . GLY A 1 418 ? 8.391 -25.906 11.555 1 96.62 418 GLY A O 1
ATOM 3240 N N . ILE A 1 419 ? 10.344 -25.953 12.453 1 97 419 ILE A N 1
ATOM 3241 C CA . ILE A 1 419 ? 10.789 -27.125 11.703 1 97 419 ILE A CA 1
ATOM 3242 C C . ILE A 1 419 ? 10.109 -28.375 12.242 1 97 419 ILE A C 1
ATOM 3244 O O . ILE A 1 419 ? 10.266 -28.703 13.422 1 97 419 ILE A O 1
ATOM 3248 N N . LEU A 1 420 ? 9.344 -28.938 11.438 1 97.19 420 LEU A N 1
ATOM 3249 C CA . LEU A 1 420 ? 8.742 -30.25 11.664 1 97.19 420 LEU A CA 1
ATOM 3250 C C . LEU A 1 420 ? 9.031 -31.188 10.5 1 97.19 420 LEU A C 1
ATOM 3252 O O . LEU A 1 420 ? 8.492 -31.016 9.406 1 97.19 420 LEU A O 1
ATOM 3256 N N . ARG A 1 421 ? 9.906 -32.156 10.727 1 97.25 421 ARG A N 1
ATOM 3257 C CA . ARG A 1 421 ? 10.273 -33.062 9.633 1 97.25 421 ARG A CA 1
ATOM 3258 C C . ARG A 1 421 ? 9.805 -34.469 9.906 1 97.25 421 ARG A C 1
ATOM 3260 O O . ARG A 1 421 ? 9.883 -34.938 11.039 1 97.25 421 ARG A O 1
ATOM 3267 N N . ALA A 1 422 ? 9.266 -35 9 1 96 422 ALA A N 1
ATOM 3268 C CA . ALA A 1 422 ? 8.992 -36.438 8.984 1 96 422 ALA A CA 1
ATOM 3269 C C . ALA A 1 422 ? 9.289 -37.031 7.617 1 96 422 ALA A C 1
ATOM 3271 O O . ALA A 1 422 ? 9.422 -36.312 6.629 1 96 422 ALA A O 1
ATOM 3272 N N . GLU A 1 423 ? 9.531 -38.344 7.621 1 93.44 423 GLU A N 1
ATOM 3273 C CA . GLU A 1 423 ? 9.766 -39.031 6.352 1 93.44 423 GLU A CA 1
ATOM 3274 C C . GLU A 1 423 ? 8.594 -38.812 5.391 1 93.44 423 GLU A C 1
ATOM 3276 O O . GLU A 1 423 ? 7.434 -38.938 5.781 1 93.44 423 GLU A O 1
ATOM 3281 N N . HIS A 1 424 ? 8.961 -38.406 4.223 1 90.25 424 HIS A N 1
ATOM 3282 C CA . HIS A 1 424 ? 7.941 -38.219 3.199 1 90.25 424 HIS A CA 1
ATOM 3283 C C . HIS A 1 424 ? 7.648 -39.5 2.451 1 90.25 424 HIS A C 1
ATOM 3285 O O . HIS A 1 424 ? 8.57 -40.156 1.955 1 90.25 424 HIS A O 1
ATOM 3291 N N . VAL A 1 425 ? 6.359 -39.906 2.482 1 83.31 425 VAL A N 1
ATOM 3292 C CA . VAL A 1 425 ? 5.918 -41.062 1.712 1 83.31 425 VAL A CA 1
ATOM 3293 C C . VAL A 1 425 ? 5.105 -40.594 0.506 1 83.31 425 VAL A C 1
ATOM 3295 O O . VAL A 1 425 ? 4.008 -40.062 0.661 1 83.31 425 VAL A O 1
ATOM 3298 N N . PRO A 1 426 ? 5.711 -40.812 -0.652 1 76.12 426 PRO A N 1
ATOM 3299 C CA . PRO A 1 426 ? 5.012 -40.344 -1.853 1 76.12 426 PRO A CA 1
ATOM 3300 C C . PRO A 1 426 ? 3.625 -40.969 -2.002 1 76.12 426 PRO A C 1
ATOM 3302 O O . PRO A 1 426 ? 3.438 -42.156 -1.688 1 76.12 426 PRO A O 1
ATOM 3305 N N . LYS A 1 427 ? 2.584 -40.188 -2.227 1 66.12 427 LYS A N 1
ATOM 3306 C CA . LYS A 1 427 ? 1.232 -40.688 -2.463 1 66.12 427 LYS A CA 1
ATOM 3307 C C . LYS A 1 427 ? 1.031 -41.062 -3.93 1 66.12 427 LYS A C 1
ATOM 3309 O O . LYS A 1 427 ? 1.637 -40.438 -4.816 1 66.12 427 LYS A O 1
ATOM 3314 N N . MET B 1 1 ? -15.234 -2.461 10.867 1 47.34 1 MET B N 1
ATOM 3315 C CA . MET B 1 1 ? -16.188 -1.938 9.898 1 47.34 1 MET B CA 1
ATOM 3316 C C . MET B 1 1 ? -16.781 -0.616 10.375 1 47.34 1 MET B C 1
ATOM 3318 O O . MET B 1 1 ? -16.703 -0.287 11.562 1 47.34 1 MET B O 1
ATOM 3322 N N . ALA B 1 2 ? -17.078 0.253 9.531 1 57.47 2 ALA B N 1
ATOM 3323 C CA . ALA B 1 2 ? -17.844 1.406 9.992 1 57.47 2 ALA B CA 1
ATOM 3324 C C . ALA B 1 2 ? -18.797 1.016 11.117 1 57.47 2 ALA B C 1
ATOM 3326 O O . ALA B 1 2 ? -19.453 -0.025 11.055 1 57.47 2 ALA B O 1
ATOM 3327 N N . GLY B 1 3 ? -18.422 1.62 12.367 1 64.81 3 GLY B N 1
ATOM 3328 C CA . GLY B 1 3 ? -19.406 1.505 13.422 1 64.81 3 GLY B CA 1
ATOM 3329 C C . GLY B 1 3 ? -18.953 0.66 14.594 1 64.81 3 GLY B C 1
ATOM 3330 O O . GLY B 1 3 ? -19.766 0.222 15.406 1 64.81 3 GLY B O 1
ATOM 3331 N N . MET B 1 4 ? -17.578 0.288 14.602 1 80.25 4 MET B N 1
ATOM 3332 C CA . MET B 1 4 ? -17.156 -0.444 15.797 1 80.25 4 MET B CA 1
ATOM 3333 C C . MET B 1 4 ? -17.375 0.396 17.047 1 80.25 4 MET B C 1
ATOM 3335 O O . MET B 1 4 ? -17.078 1.593 17.062 1 80.25 4 MET B O 1
ATOM 3339 N N . ALA B 1 5 ? -17.812 -0.276 18.047 1 83.62 5 ALA B N 1
ATOM 3340 C CA . ALA B 1 5 ? -18.078 0.407 19.312 1 83.62 5 ALA B CA 1
ATOM 3341 C C . ALA B 1 5 ? -16.797 0.943 19.938 1 83.62 5 ALA B C 1
ATOM 3343 O O . ALA B 1 5 ? -15.742 0.298 19.859 1 83.62 5 ALA B O 1
ATOM 3344 N N . PRO B 1 6 ? -16.859 2.16 20.5 1 89.06 6 PRO B N 1
ATOM 3345 C CA . PRO B 1 6 ? -15.695 2.684 21.219 1 89.06 6 PRO B CA 1
ATOM 3346 C C . PRO B 1 6 ? -15.273 1.796 22.391 1 89.06 6 PRO B C 1
ATOM 3348 O O . PRO B 1 6 ? -16.094 1.045 22.922 1 89.06 6 PRO B O 1
ATOM 3351 N N . GLY B 1 7 ? -13.992 1.81 22.703 1 88.69 7 GLY B N 1
ATOM 3352 C CA . GLY B 1 7 ? -13.516 1.144 23.906 1 88.69 7 GLY B CA 1
ATOM 3353 C C . GLY B 1 7 ? -13.969 1.828 25.188 1 88.69 7 GLY B C 1
ATOM 3354 O O . GLY B 1 7 ? -14.492 2.941 25.141 1 88.69 7 GLY B O 1
ATOM 3355 N N . LYS B 1 8 ? -13.758 1.086 26.266 1 91.81 8 LYS B N 1
ATOM 3356 C CA . LYS B 1 8 ? -14.047 1.665 27.578 1 91.81 8 LYS B CA 1
ATOM 3357 C C . LYS B 1 8 ? -13.188 2.904 27.828 1 91.81 8 LYS B C 1
ATOM 3359 O O . LYS B 1 8 ? -12 2.928 27.5 1 91.81 8 LYS B O 1
ATOM 3364 N N . THR B 1 9 ? -13.875 3.945 28.344 1 94.75 9 THR B N 1
ATOM 3365 C CA . THR B 1 9 ? -13.141 5.156 28.688 1 94.75 9 THR B CA 1
ATOM 3366 C C . THR B 1 9 ? -12.234 4.914 29.891 1 94.75 9 THR B C 1
ATOM 3368 O O . THR B 1 9 ? -12.695 4.434 30.938 1 94.75 9 THR B O 1
ATOM 3371 N N . LEU B 1 10 ? -11.008 5.273 29.781 1 95.69 10 LEU B N 1
ATOM 3372 C CA . LEU B 1 10 ? -10.031 5.043 30.828 1 95.69 10 LEU B CA 1
ATOM 3373 C C . LEU B 1 10 ? -9.758 6.32 31.609 1 95.69 10 LEU B C 1
ATOM 3375 O O . LEU B 1 10 ? -9.328 6.27 32.781 1 95.69 10 LEU B O 1
ATOM 3379 N N . THR B 1 11 ? -9.938 7.484 31.016 1 96.5 11 THR B N 1
ATOM 3380 C CA . THR B 1 11 ? -9.641 8.781 31.609 1 96.5 11 THR B CA 1
ATOM 3381 C C . THR B 1 11 ? -10.93 9.57 31.844 1 96.5 11 THR B C 1
ATOM 3383 O O . THR B 1 11 ? -11.617 9.953 30.906 1 96.5 11 THR B O 1
ATOM 3386 N N . PRO B 1 12 ? -11.25 9.828 33.125 1 95.44 12 PRO B N 1
ATOM 3387 C CA . PRO B 1 12 ? -12.438 10.648 33.375 1 95.44 12 PRO B CA 1
ATOM 3388 C C . PRO B 1 12 ? -12.414 11.969 32.594 1 95.44 12 PRO B C 1
ATOM 3390 O O . PRO B 1 12 ? -11.391 12.648 32.562 1 95.44 12 PRO B O 1
ATOM 3393 N N . GLY B 1 13 ? -13.492 12.234 31.953 1 95.25 13 GLY B N 1
ATOM 3394 C CA . GLY B 1 13 ? -13.602 13.484 31.219 1 95.25 13 GLY B CA 1
ATOM 3395 C C . GLY B 1 13 ? -13.359 13.328 29.734 1 95.25 13 GLY B C 1
ATOM 3396 O O . GLY B 1 13 ? -13.625 14.25 28.953 1 95.25 13 GLY B O 1
ATOM 3397 N N . LEU B 1 14 ? -12.852 12.156 29.328 1 96.06 14 LEU B N 1
ATOM 3398 C CA . LEU B 1 14 ? -12.609 11.922 27.906 1 96.06 14 LEU B CA 1
ATOM 3399 C C . LEU B 1 14 ? -13.609 10.922 27.344 1 96.06 14 LEU B C 1
ATOM 3401 O O . LEU B 1 14 ? -13.227 9.961 26.672 1 96.06 14 LEU B O 1
ATOM 3405 N N . GLU B 1 15 ? -14.797 11.094 27.703 1 93.12 15 GLU B N 1
ATOM 3406 C CA . GLU B 1 15 ? -15.906 10.352 27.125 1 93.12 15 GLU B CA 1
ATOM 3407 C C . GLU B 1 15 ? -16.422 11.031 25.859 1 93.12 15 GLU B C 1
ATOM 3409 O O . GLU B 1 15 ? -16.594 12.25 25.828 1 93.12 15 GLU B O 1
ATOM 3414 N N . PHE B 1 16 ? -16.594 10.266 24.797 1 92.56 16 PHE B N 1
ATOM 3415 C CA . PHE B 1 16 ? -17.031 10.859 23.547 1 92.56 16 PHE B CA 1
ATOM 3416 C C . PHE B 1 16 ? -18.422 10.352 23.156 1 92.56 16 PHE B C 1
ATOM 3418 O O . PHE B 1 16 ? -18.875 10.578 22.031 1 92.56 16 PHE B O 1
ATOM 3425 N N . SER B 1 17 ? -19.078 9.695 24.016 1 84.06 17 SER B N 1
ATOM 3426 C CA . SER B 1 17 ? -20.344 9.039 23.734 1 84.06 17 SER B CA 1
ATOM 3427 C C . SER B 1 17 ? -21.438 10.062 23.453 1 84.06 17 SER B C 1
ATOM 3429 O O . SER B 1 17 ? -22.453 9.742 22.812 1 84.06 17 SER B O 1
ATOM 3431 N N . ASP B 1 18 ? -21.219 11.273 23.906 1 81.56 18 ASP B N 1
ATOM 3432 C CA . ASP B 1 18 ? -22.25 12.297 23.719 1 81.56 18 ASP B CA 1
ATOM 3433 C C . ASP B 1 18 ? -22.109 12.977 22.359 1 81.56 18 ASP B C 1
ATOM 3435 O O . ASP B 1 18 ? -22.953 13.797 21.984 1 81.56 18 ASP B O 1
ATOM 3439 N N . GLN B 1 19 ? -21.062 12.656 21.75 1 81.44 19 GLN B N 1
ATOM 3440 C CA . GLN B 1 19 ? -20.812 13.203 20.422 1 81.44 19 GLN B CA 1
ATOM 3441 C C . GLN B 1 19 ? -21.109 12.172 19.328 1 81.44 19 GLN B C 1
ATOM 3443 O O . GLN B 1 19 ? -20.688 11.016 19.438 1 81.44 19 GLN B O 1
ATOM 3448 N N . SER B 1 20 ? -22.141 12.422 18.484 1 81.75 20 SER B N 1
ATOM 3449 C CA . SER B 1 20 ? -22.422 11.523 17.375 1 81.75 20 SER B CA 1
ATOM 3450 C C . SER B 1 20 ? -22.547 12.289 16.062 1 81.75 20 SER B C 1
ATOM 3452 O O . SER B 1 20 ? -23.25 13.297 15.984 1 81.75 20 SER B O 1
ATOM 3454 N N . TYR B 1 21 ? -21.766 11.875 15.188 1 86.81 21 TYR B N 1
ATOM 3455 C CA . TYR B 1 21 ? -21.781 12.547 13.898 1 86.81 21 TYR B CA 1
ATOM 3456 C C . TYR B 1 21 ? -22.484 11.703 12.844 1 86.81 21 TYR B C 1
ATOM 3458 O O . TYR B 1 21 ? -22.812 12.195 11.766 1 86.81 21 TYR B O 1
ATOM 3466 N N . VAL B 1 22 ? -22.75 10.438 13.188 1 83.56 22 VAL B N 1
ATOM 3467 C CA . VAL B 1 22 ? -23.344 9.516 12.219 1 83.56 22 VAL B CA 1
ATOM 3468 C C . VAL B 1 22 ? -24.547 8.82 12.844 1 83.56 22 VAL B C 1
ATOM 3470 O O . VAL B 1 22 ? -24.469 8.281 13.953 1 83.56 22 VAL B O 1
ATOM 3473 N N . ASP B 1 23 ? -25.609 8.938 12.219 1 85 23 ASP B N 1
ATOM 3474 C CA . ASP B 1 23 ? -26.75 8.094 12.539 1 85 23 ASP B CA 1
ATOM 3475 C C . ASP B 1 23 ? -26.719 6.793 11.742 1 85 23 ASP B C 1
ATOM 3477 O O . ASP B 1 23 ? -27.109 6.758 10.578 1 85 23 ASP B O 1
ATOM 3481 N N . TRP B 1 24 ? -26.359 5.805 12.359 1 82.69 24 TRP B N 1
ATOM 3482 C CA . TRP B 1 24 ? -26.047 4.543 11.695 1 82.69 24 TRP B CA 1
ATOM 3483 C C . TRP B 1 24 ? -27.312 3.924 11.102 1 82.69 24 TRP B C 1
ATOM 3485 O O . TRP B 1 24 ? -27.25 3.287 10.047 1 82.69 24 TRP B O 1
ATOM 3495 N N . ALA B 1 25 ? -28.406 4.016 11.797 1 82.38 25 ALA B N 1
ATOM 3496 C CA . ALA B 1 25 ? -29.656 3.496 11.258 1 82.38 25 ALA B CA 1
ATOM 3497 C C . ALA B 1 25 ? -30.062 4.246 9.992 1 82.38 25 ALA B C 1
ATOM 3499 O O . ALA B 1 25 ? -30.438 3.633 8.992 1 82.38 25 ALA B O 1
ATOM 3500 N N . LYS B 1 26 ? -29.922 5.469 10.047 1 89 26 LYS B N 1
ATOM 3501 C CA . LYS B 1 26 ? -30.25 6.289 8.891 1 89 26 LYS B CA 1
ATOM 3502 C C . LYS B 1 26 ? -29.281 6.055 7.746 1 89 26 LYS B C 1
ATOM 3504 O O . LYS B 1 26 ? -29.656 6.086 6.578 1 89 26 LYS B O 1
ATOM 3509 N N . LYS B 1 27 ? -28.125 5.812 8.164 1 88.62 27 LYS B N 1
ATOM 3510 C CA . LYS B 1 27 ? -27.109 5.559 7.148 1 88.62 27 LYS B CA 1
ATOM 3511 C C . LYS B 1 27 ? -27.406 4.273 6.383 1 88.62 27 LYS B C 1
ATOM 3513 O O . LYS B 1 27 ? -27.25 4.219 5.16 1 88.62 27 LYS B O 1
ATOM 3518 N N . ALA B 1 28 ? -27.812 3.217 7.074 1 89.31 28 ALA B N 1
ATOM 3519 C CA . ALA B 1 28 ? -28.125 1.944 6.434 1 89.31 28 ALA B CA 1
ATOM 3520 C C . ALA B 1 28 ? -29.266 2.107 5.43 1 89.31 28 ALA B C 1
ATOM 3522 O O . ALA B 1 28 ? -29.203 1.598 4.312 1 89.31 28 ALA B O 1
ATOM 3523 N N . ASP B 1 29 ? -30.281 2.836 5.867 1 93.25 29 ASP B N 1
ATOM 3524 C CA . ASP B 1 29 ? -31.406 3.098 4.98 1 93.25 29 ASP B CA 1
ATOM 3525 C C . ASP B 1 29 ? -30.984 3.932 3.777 1 93.25 29 ASP B C 1
ATOM 3527 O O . ASP B 1 29 ? -31.406 3.666 2.648 1 93.25 29 ASP B O 1
ATOM 3531 N N . ALA B 1 30 ? -30.172 4.859 4.082 1 94 30 ALA B N 1
ATOM 3532 C CA . ALA B 1 30 ? -29.688 5.727 3.01 1 94 30 ALA B CA 1
ATOM 3533 C C . ALA B 1 30 ? -28.859 4.938 2.002 1 94 30 ALA B C 1
ATOM 3535 O O . ALA B 1 30 ? -28.922 5.188 0.797 1 94 30 ALA B O 1
ATOM 3536 N N . ASP B 1 31 ? -28.062 4.031 2.453 1 94.44 31 ASP B N 1
ATOM 3537 C CA . ASP B 1 31 ? -27.25 3.191 1.583 1 94.44 31 ASP B CA 1
ATOM 3538 C C . ASP B 1 31 ? -28.125 2.326 0.677 1 94.44 31 ASP B C 1
ATOM 3540 O O . ASP B 1 31 ? -27.812 2.154 -0.505 1 94.44 31 ASP B O 1
ATOM 3544 N N . ILE B 1 32 ? -29.156 1.829 1.222 1 95.94 32 ILE B N 1
ATOM 3545 C CA . ILE B 1 32 ? -30.062 0.987 0.457 1 95.94 32 ILE B CA 1
ATOM 3546 C C . ILE B 1 32 ? -30.781 1.828 -0.598 1 95.94 32 ILE B C 1
ATOM 3548 O O . ILE B 1 32 ? -30.891 1.417 -1.756 1 95.94 32 ILE B O 1
ATOM 3552 N N . GLU B 1 33 ? -31.219 2.977 -0.157 1 96.44 33 GLU B N 1
ATOM 3553 C CA . GLU B 1 33 ? -31.859 3.887 -1.1 1 96.44 33 GLU B CA 1
ATOM 3554 C C . GLU B 1 33 ? -30.922 4.254 -2.244 1 96.44 33 GLU B C 1
ATOM 3556 O O . GLU B 1 33 ? -31.328 4.285 -3.406 1 96.44 33 GLU B O 1
ATOM 3561 N N . ARG B 1 34 ? -29.75 4.539 -1.876 1 97.5 34 ARG B N 1
ATOM 3562 C CA . ARG B 1 34 ? -28.734 4.871 -2.881 1 97.5 34 ARG B CA 1
ATOM 3563 C C . ARG B 1 34 ? -28.5 3.693 -3.82 1 97.5 34 ARG B C 1
ATOM 3565 O O . ARG B 1 34 ? -28.359 3.877 -5.031 1 97.5 34 ARG B O 1
ATOM 3572 N N . ALA B 1 35 ? -28.391 2.502 -3.303 1 98.12 35 ALA B N 1
ATOM 3573 C CA . ALA B 1 35 ? -28.219 1.301 -4.113 1 98.12 35 ALA B CA 1
ATOM 3574 C C . ALA B 1 35 ? -29.344 1.159 -5.133 1 98.12 35 ALA B C 1
ATOM 3576 O O . ALA B 1 35 ? -29.094 0.949 -6.324 1 98.12 35 ALA B O 1
ATOM 3577 N N . HIS B 1 36 ? -30.562 1.342 -4.684 1 97.62 36 HIS B N 1
ATOM 3578 C CA . HIS B 1 36 ? -31.719 1.252 -5.57 1 97.62 36 HIS B CA 1
ATOM 3579 C C . HIS B 1 36 ? -31.672 2.33 -6.648 1 97.62 36 HIS B C 1
ATOM 3581 O O . HIS B 1 36 ? -31.953 2.061 -7.816 1 97.62 36 HIS B O 1
ATOM 3587 N N . ALA B 1 37 ? -31.312 3.514 -6.223 1 98.38 37 ALA B N 1
ATOM 3588 C CA . ALA B 1 37 ? -31.234 4.625 -7.172 1 98.38 37 ALA B CA 1
ATOM 3589 C C . ALA B 1 37 ? -30.219 4.344 -8.266 1 98.38 37 ALA B C 1
ATOM 3591 O O . ALA B 1 37 ? -30.469 4.629 -9.445 1 98.38 37 ALA B O 1
ATOM 3592 N N . ILE B 1 38 ? -29.094 3.818 -7.902 1 98.62 38 ILE B N 1
ATOM 3593 C CA . ILE B 1 38 ? -28.031 3.496 -8.859 1 98.62 38 ILE B CA 1
ATOM 3594 C C . ILE B 1 38 ? -28.531 2.424 -9.828 1 98.62 38 ILE B C 1
ATOM 3596 O O . ILE B 1 38 ? -28.344 2.545 -11.039 1 98.62 38 ILE B O 1
ATOM 3600 N N . ILE B 1 39 ? -29.125 1.384 -9.312 1 98.56 39 ILE B N 1
ATOM 3601 C CA . ILE B 1 39 ? -29.625 0.297 -10.141 1 98.56 39 ILE B CA 1
ATOM 3602 C C . ILE B 1 39 ? -30.656 0.836 -11.125 1 98.56 39 ILE B C 1
ATOM 3604 O O . ILE B 1 39 ? -30.625 0.512 -12.312 1 98.56 39 ILE B O 1
ATOM 3608 N N . LYS B 1 40 ? -31.531 1.689 -10.641 1 98.19 40 LYS B N 1
ATOM 3609 C CA . LYS B 1 40 ? -32.562 2.281 -11.492 1 98.19 40 LYS B CA 1
ATOM 3610 C C . LYS B 1 40 ? -31.938 3.119 -12.602 1 98.19 40 LYS B C 1
ATOM 3612 O O . LYS B 1 40 ? -32.375 3.07 -13.75 1 98.19 40 LYS B O 1
ATOM 3617 N N . GLU B 1 41 ? -30.938 3.865 -12.195 1 98.12 41 GLU B N 1
ATOM 3618 C CA . GLU B 1 41 ? -30.219 4.66 -13.188 1 98.12 41 GLU B CA 1
ATOM 3619 C C . GLU B 1 41 ? -29.625 3.775 -14.281 1 98.12 41 GLU B C 1
ATOM 3621 O O . GLU B 1 41 ? -29.547 4.18 -15.438 1 98.12 41 GLU B O 1
ATOM 3626 N N . LYS B 1 42 ? -29.203 2.586 -13.945 1 98.25 42 LYS B N 1
ATOM 3627 C CA . LYS B 1 42 ? -28.453 1.707 -14.836 1 98.25 42 LYS B CA 1
ATOM 3628 C C . LYS B 1 42 ? -29.375 0.711 -15.531 1 98.25 42 LYS B C 1
ATOM 3630 O O . LYS B 1 42 ? -28.906 -0.153 -16.281 1 98.25 42 LYS B O 1
ATOM 3635 N N . LEU B 1 43 ? -30.672 0.782 -15.391 1 97.94 43 LEU B N 1
ATOM 3636 C CA . LEU B 1 43 ? -31.625 -0.19 -15.914 1 97.94 43 LEU B CA 1
ATOM 3637 C C . LEU B 1 43 ? -31.484 -0.342 -17.422 1 97.94 43 LEU B C 1
ATOM 3639 O O . LEU B 1 43 ? -31.5 -1.459 -17.938 1 97.94 43 LEU B O 1
ATOM 3643 N N . PRO B 1 44 ? -31.297 0.768 -18.156 1 97.38 44 PRO B N 1
ATOM 3644 C CA . PRO B 1 44 ? -31.141 0.569 -19.594 1 97.38 44 PRO B CA 1
ATOM 3645 C C . PRO B 1 44 ? -29.953 -0.336 -19.938 1 97.38 44 PRO B C 1
ATOM 3647 O O . PRO B 1 44 ? -30.062 -1.195 -20.812 1 97.38 44 PRO B O 1
ATOM 3650 N N . LEU B 1 45 ? -28.891 -0.159 -19.281 1 97.25 45 LEU B N 1
ATOM 3651 C CA . LEU B 1 45 ? -27.703 -0.967 -19.516 1 97.25 45 LEU B CA 1
ATOM 3652 C C . LEU B 1 45 ? -27.906 -2.393 -19.016 1 97.25 45 LEU B C 1
ATOM 3654 O O . LEU B 1 45 ? -27.453 -3.35 -19.656 1 97.25 45 LEU B O 1
ATOM 3658 N N . LEU B 1 46 ? -28.609 -2.549 -17.891 1 98.12 46 LEU B N 1
ATOM 3659 C CA . LEU B 1 46 ? -28.797 -3.838 -17.234 1 98.12 46 LEU B CA 1
ATOM 3660 C C . LEU B 1 46 ? -29.766 -4.711 -18.016 1 98.12 46 LEU B C 1
ATOM 3662 O O . LEU B 1 46 ? -29.859 -5.914 -17.781 1 98.12 46 LEU B O 1
ATOM 3666 N N . SER B 1 47 ? -30.406 -4.184 -18.922 1 97.44 47 SER B N 1
ATOM 3667 C CA . SER B 1 47 ? -31.344 -4.922 -19.766 1 97.44 47 SER B CA 1
ATOM 3668 C C . SER B 1 47 ? -30.641 -6.016 -20.562 1 97.44 47 SER B C 1
ATOM 3670 O O . SER B 1 47 ? -31.281 -6.953 -21.031 1 97.44 47 SER B O 1
ATOM 3672 N N . GLN B 1 48 ? -29.344 -5.938 -20.672 1 96.06 48 GLN B N 1
ATOM 3673 C CA . GLN B 1 48 ? -28.594 -6.91 -21.453 1 96.06 48 GLN B CA 1
ATOM 3674 C C . GLN B 1 48 ? -28.344 -8.188 -20.656 1 96.06 48 GLN B C 1
ATOM 3676 O O . GLN B 1 48 ? -27.797 -9.156 -21.172 1 96.06 48 GLN B O 1
ATOM 3681 N N . LEU B 1 49 ? -28.734 -8.281 -19.406 1 97.12 49 LEU B N 1
ATOM 3682 C CA . LEU B 1 49 ? -28.453 -9.414 -18.531 1 97.12 49 LEU B CA 1
ATOM 3683 C C . LEU B 1 49 ? -29.297 -10.625 -18.922 1 97.12 49 LEU B C 1
ATOM 3685 O O . LEU B 1 49 ? -28.906 -11.766 -18.656 1 97.12 49 LEU B O 1
ATOM 3689 N N . HIS B 1 50 ? -30.516 -10.398 -19.406 1 96.31 50 HIS B N 1
ATOM 3690 C CA . HIS B 1 50 ? -31.406 -11.445 -19.891 1 96.31 50 HIS B CA 1
ATOM 3691 C C . HIS B 1 50 ? -31.688 -12.484 -18.812 1 96.31 50 HIS B C 1
ATOM 3693 O O . HIS B 1 50 ? -31.594 -13.688 -19.062 1 96.31 50 HIS B O 1
ATOM 3699 N N . GLY B 1 51 ? -31.953 -12.094 -17.594 1 97.25 51 GLY B N 1
ATOM 3700 C CA . GLY B 1 51 ? -32.281 -12.922 -16.453 1 97.25 51 GLY B CA 1
ATOM 3701 C C . GLY B 1 51 ? -32.875 -12.141 -15.297 1 97.25 51 GLY B C 1
ATOM 3702 O O . GLY B 1 51 ? -33.188 -10.945 -15.43 1 97.25 51 GLY B O 1
ATOM 3703 N N . VAL B 1 52 ? -33.156 -12.875 -14.227 1 98.25 52 VAL B N 1
ATOM 3704 C CA . VAL B 1 52 ? -33.688 -12.25 -13.023 1 98.25 52 VAL B CA 1
ATOM 3705 C C . VAL B 1 52 ? -32.688 -12.383 -11.883 1 98.25 52 VAL B C 1
ATOM 3707 O O . VAL B 1 52 ? -32.188 -13.477 -11.602 1 98.25 52 VAL B O 1
ATOM 3710 N N . ILE B 1 53 ? -32.375 -11.289 -11.312 1 98.38 53 ILE B N 1
ATOM 3711 C CA . ILE B 1 53 ? -31.453 -11.266 -10.18 1 98.38 53 ILE B CA 1
ATOM 3712 C C . ILE B 1 53 ? -32.219 -10.898 -8.906 1 98.38 53 ILE B C 1
ATOM 3714 O O . ILE B 1 53 ? -32.906 -9.875 -8.859 1 98.38 53 ILE B O 1
ATOM 3718 N N . SER B 1 54 ? -32.125 -11.773 -7.93 1 98.31 54 SER B N 1
ATOM 3719 C CA . SER B 1 54 ? -32.625 -11.445 -6.586 1 98.31 54 SER B CA 1
ATOM 3720 C C . SER B 1 54 ? -31.531 -10.727 -5.781 1 98.31 54 SER B C 1
ATOM 3722 O O . SER B 1 54 ? -30.422 -11.242 -5.617 1 98.31 54 SER B O 1
ATOM 3724 N N . LEU B 1 55 ? -31.828 -9.57 -5.336 1 97.69 55 LEU B N 1
ATOM 3725 C CA . LEU B 1 55 ? -30.891 -8.758 -4.574 1 97.69 55 LEU B CA 1
ATOM 3726 C C . LEU B 1 55 ? -31.375 -8.555 -3.143 1 97.69 55 LEU B C 1
ATOM 3728 O O . LEU B 1 55 ? -32.469 -8.016 -2.92 1 97.69 55 LEU B O 1
ATOM 3732 N N . THR B 1 56 ? -30.594 -9.016 -2.225 1 96.56 56 THR B N 1
ATOM 3733 C CA . THR B 1 56 ? -30.875 -8.797 -0.81 1 96.56 56 THR B CA 1
ATOM 3734 C C . THR B 1 56 ? -29.766 -7.965 -0.161 1 96.56 56 THR B C 1
ATOM 3736 O O . THR B 1 56 ? -28.578 -8.273 -0.305 1 96.56 56 THR B O 1
ATOM 3739 N N . PHE B 1 57 ? -30.188 -6.934 0.547 1 94.12 57 PHE B N 1
ATOM 3740 C CA . PHE B 1 57 ? -29.25 -6.094 1.293 1 94.12 57 PHE B CA 1
ATOM 3741 C C . PHE B 1 57 ? -29.469 -6.25 2.793 1 94.12 57 PHE B C 1
ATOM 3743 O O . PHE B 1 57 ? -30.469 -5.781 3.336 1 94.12 57 PHE B O 1
ATOM 3750 N N . GLY B 1 58 ? -28.531 -6.918 3.391 1 81.69 58 GLY B N 1
ATOM 3751 C CA . GLY B 1 58 ? -28.641 -7.148 4.82 1 81.69 58 GLY B CA 1
ATOM 3752 C C . GLY B 1 58 ? -29.844 -7.992 5.195 1 81.69 58 GLY B C 1
ATOM 3753 O O . GLY B 1 58 ? -30.016 -9.094 4.676 1 81.69 58 GLY B O 1
ATOM 3754 N N . ASP B 1 59 ? -30.688 -7.414 6.102 1 84.44 59 ASP B N 1
ATOM 3755 C CA . ASP B 1 59 ? -31.844 -8.156 6.598 1 84.44 59 ASP B CA 1
ATOM 3756 C C . ASP B 1 59 ? -33.125 -7.664 5.945 1 84.44 59 ASP B C 1
ATOM 3758 O O . ASP B 1 59 ? -34.219 -7.969 6.422 1 84.44 59 ASP B O 1
ATOM 3762 N N . ARG B 1 60 ? -32.969 -6.977 4.852 1 91 60 ARG B N 1
ATOM 3763 C CA . ARG B 1 60 ? -34.156 -6.445 4.172 1 91 60 ARG B CA 1
ATOM 3764 C C . ARG B 1 60 ? -34.75 -7.48 3.227 1 91 60 ARG B C 1
ATOM 3766 O O . ARG B 1 60 ? -34.094 -8.477 2.893 1 91 60 ARG B O 1
ATOM 3773 N N . GLN B 1 61 ? -35.969 -7.219 2.854 1 93.81 61 GLN B N 1
ATOM 3774 C CA . GLN B 1 61 ? -36.594 -8.055 1.837 1 93.81 61 GLN B CA 1
ATOM 3775 C C . GLN B 1 61 ? -35.906 -7.91 0.49 1 93.81 61 GLN B C 1
ATOM 3777 O O . GLN B 1 61 ? -35.469 -6.812 0.124 1 93.81 61 GLN B O 1
ATOM 3782 N N . PRO B 1 62 ? -35.812 -8.992 -0.208 1 96.31 62 PRO B N 1
ATOM 3783 C CA . PRO B 1 62 ? -35.156 -8.914 -1.519 1 96.31 62 PRO B CA 1
ATOM 3784 C C . PRO B 1 62 ? -35.938 -8.07 -2.521 1 96.31 62 PRO B C 1
ATOM 3786 O O . PRO B 1 62 ? -37.188 -7.988 -2.432 1 96.31 62 PRO B O 1
ATOM 3789 N N . VAL B 1 63 ? -35.281 -7.441 -3.344 1 97.69 63 VAL B N 1
ATOM 3790 C CA . VAL B 1 63 ? -35.812 -6.859 -4.566 1 97.69 63 VAL B CA 1
ATOM 3791 C C . VAL B 1 63 ? -35.312 -7.652 -5.777 1 97.69 63 VAL B C 1
ATOM 3793 O O . VAL B 1 63 ? -34.344 -8.398 -5.684 1 97.69 63 VAL B O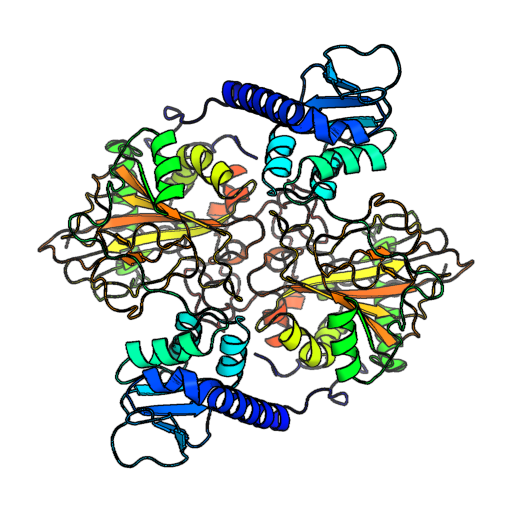 1
ATOM 3796 N N . PHE B 1 64 ? -36.062 -7.527 -6.863 1 98.25 64 PHE B N 1
ATOM 3797 C CA . PHE B 1 64 ? -35.75 -8.352 -8.023 1 98.25 64 PHE B CA 1
ATOM 3798 C C . PHE B 1 64 ? -35.531 -7.492 -9.258 1 98.25 64 PHE B C 1
ATOM 3800 O O . PHE B 1 64 ? -36.344 -6.648 -9.594 1 98.25 64 PHE B O 1
ATOM 3807 N N . LEU B 1 65 ? -34.406 -7.629 -9.852 1 98.38 65 LEU B N 1
ATOM 3808 C CA . LEU B 1 65 ? -34.125 -7.047 -11.156 1 98.38 65 LEU B CA 1
ATOM 3809 C C . LEU B 1 65 ? -34.531 -7.992 -12.281 1 98.38 65 LEU B C 1
ATOM 3811 O O . LEU B 1 65 ? -33.906 -9.031 -12.492 1 98.38 65 LEU B O 1
ATOM 3815 N N . ASP B 1 66 ? -35.531 -7.664 -12.945 1 97.75 66 ASP B N 1
ATOM 3816 C CA . ASP B 1 66 ? -36.062 -8.484 -14.023 1 97.75 66 ASP B CA 1
ATOM 3817 C C . ASP B 1 66 ? -35.656 -7.941 -15.391 1 97.75 66 ASP B C 1
ATOM 3819 O O . ASP B 1 66 ? -36.188 -6.918 -15.836 1 97.75 66 ASP B O 1
ATOM 3823 N N . ALA B 1 67 ? -34.781 -8.586 -16 1 97.38 67 ALA B N 1
ATOM 3824 C CA . ALA B 1 67 ? -34.281 -8.164 -17.297 1 97.38 67 ALA B CA 1
ATOM 3825 C C . ALA B 1 67 ? -34.594 -9.203 -18.375 1 97.38 67 ALA B C 1
ATOM 3827 O O . ALA B 1 67 ? -33.844 -9.352 -19.344 1 97.38 67 ALA B O 1
ATOM 3828 N N . ARG B 1 68 ? -35.531 -9.953 -18.25 1 94.69 68 ARG B N 1
ATOM 3829 C CA . ARG B 1 68 ? -35.844 -11.047 -19.156 1 94.69 68 ARG B CA 1
ATOM 3830 C C . ARG B 1 68 ? -36.375 -10.516 -20.5 1 94.69 68 ARG B C 1
ATOM 3832 O O . ARG B 1 68 ? -36.125 -11.117 -21.547 1 94.69 68 ARG B O 1
ATOM 3839 N N . SER B 1 69 ? -37.094 -9.492 -20.391 1 89.69 69 SER B N 1
ATOM 3840 C CA . SER B 1 69 ? -37.656 -8.961 -21.641 1 89.69 69 SER B CA 1
ATOM 3841 C C . SER B 1 69 ? -37.781 -7.441 -21.578 1 89.69 69 SER B C 1
ATOM 3843 O O . SER B 1 69 ? -38.188 -6.879 -20.578 1 89.69 69 SER B O 1
ATOM 3845 N N . GLY B 1 70 ? -37.375 -6.777 -22.703 1 88.88 70 GLY B N 1
ATOM 3846 C CA . GLY B 1 70 ? -37.438 -5.328 -22.781 1 88.88 70 GLY B CA 1
ATOM 3847 C C . GLY B 1 70 ? -36.469 -4.625 -21.844 1 88.88 70 GLY B C 1
ATOM 3848 O O . GLY B 1 70 ? -35.375 -5.094 -21.625 1 88.88 70 GLY B O 1
ATOM 3849 N N . GLU B 1 71 ? -36.906 -3.447 -21.438 1 93.5 71 GLU B N 1
ATOM 3850 C CA . GLU B 1 71 ? -36.094 -2.711 -20.484 1 93.5 71 GLU B CA 1
ATOM 3851 C C . GLU B 1 71 ? -36.156 -3.344 -19.094 1 93.5 71 GLU B C 1
ATOM 3853 O O . GLU B 1 71 ? -37.25 -3.701 -18.625 1 93.5 71 GLU B O 1
ATOM 3858 N N . ALA B 1 72 ? -35.094 -3.562 -18.484 1 97.31 72 ALA B N 1
ATOM 3859 C CA . ALA B 1 72 ? -35.031 -4.16 -17.156 1 97.31 72 ALA B CA 1
ATOM 3860 C C . ALA B 1 72 ? -35.875 -3.355 -16.156 1 97.31 72 ALA B C 1
ATOM 3862 O O . ALA B 1 72 ? -36 -2.139 -16.297 1 97.31 72 ALA B O 1
ATOM 3863 N N . LYS B 1 73 ? -36.406 -4.023 -15.18 1 97.31 73 LYS B N 1
ATOM 3864 C CA . LYS B 1 73 ? -37.188 -3.402 -14.125 1 97.31 73 LYS B CA 1
ATOM 3865 C C . LYS B 1 73 ? -36.781 -3.904 -12.75 1 97.31 73 LYS B C 1
ATOM 3867 O O . LYS B 1 73 ? -36.375 -5.059 -12.602 1 97.31 73 LYS B O 1
ATOM 3872 N N . LEU B 1 74 ? -36.875 -3.014 -11.852 1 97.38 74 LEU B N 1
ATOM 3873 C CA . LEU B 1 74 ? -36.688 -3.377 -10.453 1 97.38 74 LEU B CA 1
ATOM 3874 C C . LEU B 1 74 ? -38.031 -3.518 -9.75 1 97.38 74 LEU B C 1
ATOM 3876 O O . LEU B 1 74 ? -38.812 -2.557 -9.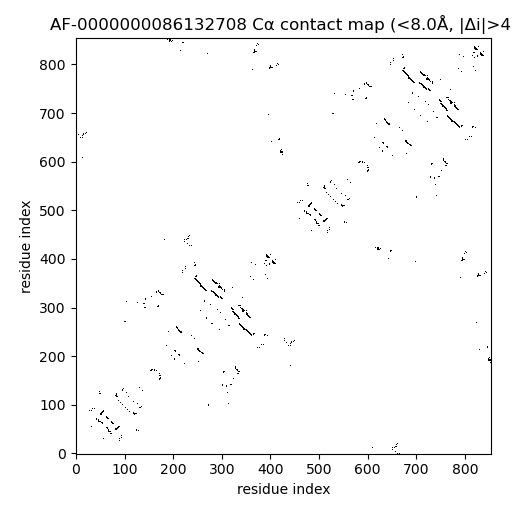672 1 97.38 74 LEU B O 1
ATOM 3880 N N . VAL B 1 75 ? -38.312 -4.762 -9.203 1 96.75 75 VAL B N 1
ATOM 3881 C CA . VAL B 1 75 ? -39.625 -5.031 -8.633 1 96.75 75 VAL B CA 1
ATOM 3882 C C . VAL B 1 75 ? -39.469 -5.613 -7.227 1 96.75 75 VAL B C 1
ATOM 3884 O O . VAL B 1 75 ? -38.438 -6.184 -6.895 1 96.75 75 VAL B O 1
ATOM 3887 N N . ASP B 1 76 ? -40.5 -5.547 -6.484 1 95.94 76 ASP B N 1
ATOM 3888 C CA . ASP B 1 76 ? -40.438 -5.922 -5.074 1 95.94 76 ASP B CA 1
ATOM 3889 C C . ASP B 1 76 ? -40.812 -7.395 -4.883 1 95.94 76 ASP B C 1
ATOM 3891 O O . ASP B 1 76 ? -40.562 -7.961 -3.812 1 95.94 76 ASP B O 1
ATOM 3895 N N . SER B 1 77 ? -41.375 -7.973 -5.902 1 95.31 77 SER B N 1
ATOM 3896 C CA . SER B 1 77 ? -41.75 -9.375 -5.809 1 95.31 77 SER B CA 1
ATOM 3897 C C . SER B 1 77 ? -41.562 -10.094 -7.141 1 95.31 77 SER B C 1
ATOM 3899 O O . SER B 1 77 ? -41.625 -9.477 -8.203 1 95.31 77 SER B O 1
ATOM 3901 N N . PHE B 1 78 ? -41.219 -11.266 -7.066 1 94.44 78 PHE B N 1
ATOM 3902 C CA . PHE B 1 78 ? -41 -12.117 -8.227 1 94.44 78 PHE B CA 1
ATOM 3903 C C . PHE B 1 78 ? -41.469 -13.547 -7.953 1 94.44 78 PHE B C 1
ATOM 3905 O O . PHE B 1 78 ? -41.156 -14.117 -6.91 1 94.44 78 PHE B O 1
ATOM 3912 N N . SER B 1 79 ? -42.375 -13.961 -8.898 1 92.12 79 SER B N 1
ATOM 3913 C CA . SER B 1 79 ? -42.844 -15.328 -8.805 1 92.12 79 SER B CA 1
ATOM 3914 C C . SER B 1 79 ? -41.938 -16.297 -9.547 1 92.12 79 SER B C 1
ATOM 3916 O O . SER B 1 79 ? -41.594 -16.062 -10.703 1 92.12 79 SER B O 1
ATOM 3918 N N . GLY B 1 80 ? -41.344 -17.219 -8.891 1 93.12 80 GLY B N 1
ATOM 3919 C CA . GLY B 1 80 ? -40.438 -18.188 -9.492 1 93.12 80 GLY B CA 1
ATOM 3920 C C . GLY B 1 80 ? -39.062 -18.188 -8.875 1 93.12 80 GLY B C 1
ATOM 3921 O O . GLY B 1 80 ? -38.875 -17.656 -7.773 1 93.12 80 GLY B O 1
ATOM 3922 N N . GLU B 1 81 ? -38.156 -18.859 -9.602 1 95.88 81 GLU B N 1
ATOM 3923 C CA . GLU B 1 81 ? -36.781 -18.922 -9.141 1 95.88 81 GLU B CA 1
ATOM 3924 C C . GLU B 1 81 ? -35.906 -17.922 -9.891 1 95.88 81 GLU B C 1
ATOM 3926 O O . GLU B 1 81 ? -35.844 -17.953 -11.117 1 95.88 81 GLU B O 1
ATOM 3931 N N . PRO B 1 82 ? -35.281 -17 -9.227 1 97.81 82 PRO B N 1
ATOM 3932 C CA . PRO B 1 82 ? -34.406 -16.078 -9.922 1 97.81 82 PRO B CA 1
ATOM 3933 C C . PRO B 1 82 ? -33.219 -16.797 -10.586 1 97.81 82 PRO B C 1
ATOM 3935 O O . PRO B 1 82 ? -32.844 -17.906 -10.172 1 97.81 82 PRO B O 1
ATOM 3938 N N . THR B 1 83 ? -32.688 -16.188 -11.648 1 98 83 THR B N 1
ATOM 3939 C CA . THR B 1 83 ? -31.531 -16.734 -12.336 1 98 83 THR B CA 1
ATOM 3940 C C . THR B 1 83 ? -30.297 -16.719 -11.43 1 98 83 THR B C 1
ATOM 3942 O O . THR B 1 83 ? -29.453 -17.609 -11.5 1 98 83 THR B O 1
ATOM 3945 N N . THR B 1 84 ? -30.141 -15.625 -10.656 1 97.44 84 THR B N 1
ATOM 3946 C CA . THR B 1 84 ? -29.047 -15.453 -9.703 1 97.44 84 THR B CA 1
ATOM 3947 C C . THR B 1 84 ? -29.531 -14.742 -8.438 1 97.44 84 THR B C 1
ATOM 3949 O O . THR B 1 84 ? -30.453 -13.914 -8.5 1 97.44 84 THR B O 1
ATOM 3952 N N . THR B 1 85 ? -28.969 -15.188 -7.305 1 97.19 85 THR B N 1
ATOM 3953 C CA . THR B 1 85 ? -29.266 -14.57 -6.016 1 97.19 85 THR B CA 1
ATOM 3954 C C . THR B 1 85 ? -28.016 -13.953 -5.41 1 97.19 85 THR B C 1
ATOM 3956 O O . THR B 1 85 ? -27 -14.633 -5.254 1 97.19 85 THR B O 1
ATOM 3959 N N . LEU B 1 86 ? -28.094 -12.719 -5.113 1 97.38 86 LEU B N 1
ATOM 3960 C CA . LEU B 1 86 ? -27 -11.984 -4.492 1 97.38 86 LEU B CA 1
ATOM 3961 C C . LEU B 1 86 ? -27.422 -11.43 -3.135 1 97.38 86 LEU B C 1
ATOM 3963 O O . LEU B 1 86 ? -28.5 -10.844 -3.006 1 97.38 86 LEU B O 1
ATOM 3967 N N . ASN B 1 87 ? -26.656 -11.703 -2.16 1 95.81 87 ASN B N 1
ATOM 3968 C CA . ASN B 1 87 ? -26.781 -11.133 -0.823 1 95.81 87 ASN B CA 1
ATOM 3969 C C . ASN B 1 87 ? -25.516 -10.367 -0.43 1 95.81 87 ASN B C 1
ATOM 3971 O O . ASN B 1 87 ? -24.469 -10.977 -0.178 1 95.81 87 ASN B O 1
ATOM 3975 N N . MET B 1 88 ? -25.578 -9.086 -0.394 1 94.12 88 MET B N 1
ATOM 3976 C CA . MET B 1 88 ? -24.391 -8.273 -0.155 1 94.12 88 MET B CA 1
ATOM 3977 C C . MET B 1 88 ? -24.75 -6.98 0.566 1 94.12 88 MET B C 1
ATOM 3979 O O . MET B 1 88 ? -25.938 -6.648 0.697 1 94.12 88 MET B O 1
ATOM 3983 N N . LYS B 1 89 ? -23.797 -6.293 1.037 1 93 89 LYS B N 1
ATOM 3984 C CA . LYS B 1 89 ? -24.016 -4.969 1.612 1 93 89 LYS B CA 1
ATOM 3985 C C . LYS B 1 89 ? -24.438 -3.967 0.542 1 93 89 LYS B C 1
ATOM 3987 O O . LYS B 1 89 ? -23.922 -3.988 -0.576 1 93 89 LYS B O 1
ATOM 3992 N N . ALA B 1 90 ? -25.375 -3.1 0.918 1 95.88 90 ALA B N 1
ATOM 3993 C CA . ALA B 1 90 ? -25.891 -2.119 -0.029 1 95.88 90 ALA B CA 1
ATOM 3994 C C . ALA B 1 90 ? -24.797 -1.181 -0.512 1 95.88 90 ALA B C 1
ATOM 3996 O O . ALA B 1 90 ? -24.797 -0.742 -1.664 1 95.88 90 ALA B O 1
ATOM 3997 N N . GLU B 1 91 ? -23.828 -0.957 0.351 1 94.75 91 GLU B N 1
ATOM 3998 C CA . GLU B 1 91 ? -22.75 -0.012 0.035 1 94.75 91 GLU B CA 1
ATOM 3999 C C . GLU B 1 91 ? -21.891 -0.519 -1.117 1 94.75 91 GLU B C 1
ATOM 4001 O O . GLU B 1 91 ? -21.203 0.263 -1.768 1 94.75 91 GLU B O 1
ATOM 4006 N N . TYR B 1 92 ? -21.922 -1.839 -1.388 1 96.56 92 TYR B N 1
ATOM 4007 C CA . TYR B 1 92 ? -21.109 -2.385 -2.473 1 96.56 92 TYR B CA 1
ATOM 4008 C C . TYR B 1 92 ? -21.609 -1.88 -3.824 1 96.56 92 TYR B C 1
ATOM 4010 O O . TYR B 1 92 ? -20.812 -1.647 -4.734 1 96.56 92 TYR B O 1
ATOM 4018 N N . ILE B 1 93 ? -22.922 -1.658 -3.938 1 98.25 93 ILE B N 1
ATOM 4019 C CA . ILE B 1 93 ? -23.469 -1.148 -5.188 1 98.25 93 ILE B CA 1
ATOM 4020 C C . ILE B 1 93 ? -22.875 0.218 -5.5 1 98.25 93 ILE B C 1
ATOM 4022 O O . ILE B 1 93 ? -22.406 0.458 -6.621 1 98.25 93 ILE B O 1
ATOM 4026 N N . ALA B 1 94 ? -22.859 1.035 -4.496 1 97.69 94 ALA B N 1
ATOM 4027 C CA . ALA B 1 94 ? -22.266 2.359 -4.676 1 97.69 94 ALA B CA 1
ATOM 4028 C C . ALA B 1 94 ? -20.766 2.262 -4.969 1 97.69 94 ALA B C 1
ATOM 4030 O O . ALA B 1 94 ? -20.234 3.027 -5.777 1 97.69 94 ALA B O 1
ATOM 4031 N N . GLN B 1 95 ? -20.109 1.349 -4.363 1 97.12 95 GLN B N 1
ATOM 4032 C CA . GLN B 1 95 ? -18.672 1.19 -4.562 1 97.12 95 GLN B CA 1
ATOM 4033 C C . GLN B 1 95 ? -18.359 0.663 -5.961 1 97.12 95 GLN B C 1
ATOM 4035 O O . GLN B 1 95 ? -17.391 1.093 -6.594 1 97.12 95 GLN B O 1
ATOM 4040 N N . PHE B 1 96 ? -19.203 -0.282 -6.449 1 98.19 96 PHE B N 1
ATOM 4041 C CA . PHE B 1 96 ? -19.062 -0.689 -7.844 1 98.19 96 PHE B CA 1
ATOM 4042 C C . PHE B 1 96 ? -19.234 0.503 -8.773 1 98.19 96 PHE B C 1
ATOM 4044 O O . PHE B 1 96 ? -18.375 0.753 -9.633 1 98.19 96 PHE B O 1
ATOM 4051 N N . TYR B 1 97 ? -20.281 1.271 -8.508 1 98.5 97 TYR B N 1
ATOM 4052 C CA . TYR B 1 97 ? -20.688 2.402 -9.336 1 98.5 97 TYR B CA 1
ATOM 4053 C C . TYR B 1 97 ? -19.594 3.461 -9.383 1 98.5 97 TYR B C 1
ATOM 4055 O O . TYR B 1 97 ? -19.375 4.098 -10.422 1 98.5 97 TYR B O 1
ATOM 4063 N N . GLU B 1 98 ? -18.859 3.566 -8.289 1 96.56 98 GLU B N 1
ATOM 4064 C CA . GLU B 1 98 ? -17.828 4.59 -8.188 1 96.56 98 GLU B CA 1
ATOM 4065 C C . GLU B 1 98 ? -16.453 4.023 -8.531 1 96.56 98 GLU B C 1
ATOM 4067 O O . GLU B 1 98 ? -15.461 4.746 -8.508 1 96.56 98 GLU B O 1
ATOM 4072 N N . GLY B 1 99 ? -16.375 2.779 -8.836 1 95.81 99 GLY B N 1
ATOM 4073 C CA . GLY B 1 99 ? -15.117 2.143 -9.188 1 95.81 99 GLY B CA 1
ATOM 4074 C C . GLY B 1 99 ? -14.211 1.928 -7.996 1 95.81 99 GLY B C 1
ATOM 4075 O O . GLY B 1 99 ? -12.984 1.877 -8.141 1 95.81 99 GLY B O 1
ATOM 4076 N N . LYS B 1 100 ? -14.781 1.789 -6.82 1 95.56 100 LYS B N 1
ATOM 4077 C CA . LYS B 1 100 ? -13.992 1.732 -5.594 1 95.56 100 LYS B CA 1
ATOM 4078 C C . LYS B 1 100 ? -13.836 0.294 -5.109 1 95.56 100 LYS B C 1
ATOM 4080 O O . LYS B 1 100 ? -13.039 0.022 -4.211 1 95.56 100 LYS B O 1
ATOM 4085 N N . LEU B 1 101 ? -14.562 -0.609 -5.73 1 95.88 101 LEU B N 1
ATOM 4086 C CA . LEU B 1 101 ? -14.547 -2.014 -5.336 1 95.88 101 LEU B CA 1
ATOM 4087 C C . LEU B 1 101 ? -14.625 -2.922 -6.555 1 95.88 101 LEU B C 1
ATOM 4089 O O . LEU B 1 101 ? -15.508 -2.754 -7.402 1 95.88 101 LEU B O 1
ATOM 4093 N N . GLU B 1 102 ? -13.656 -3.809 -6.637 1 95.5 102 GLU B N 1
ATOM 4094 C CA . GLU B 1 102 ? -13.68 -4.785 -7.723 1 95.5 102 GLU B CA 1
ATOM 4095 C C . GLU B 1 102 ? -14.82 -5.777 -7.559 1 95.5 102 GLU B C 1
ATOM 4097 O O . GLU B 1 102 ? -14.977 -6.387 -6.496 1 95.5 102 GLU B O 1
ATOM 4102 N N . PRO B 1 103 ? -15.641 -6 -8.57 1 96.75 103 PRO B N 1
ATOM 4103 C CA . PRO B 1 103 ? -16.875 -6.781 -8.461 1 96.75 103 PRO B CA 1
ATOM 4104 C C . PRO B 1 103 ? -16.625 -8.219 -8 1 96.75 103 PRO B C 1
ATOM 4106 O O . PRO B 1 103 ? -17.344 -8.727 -7.133 1 96.75 103 PRO B O 1
ATOM 4109 N N . ARG B 1 104 ? -15.672 -8.891 -8.547 1 95.81 104 ARG B N 1
ATOM 4110 C CA . ARG B 1 104 ? -15.414 -10.273 -8.172 1 95.81 104 ARG B CA 1
ATOM 4111 C C . ARG B 1 104 ? -15 -10.375 -6.707 1 95.81 104 ARG B C 1
ATOM 4113 O O . ARG B 1 104 ? -15.352 -11.336 -6.023 1 95.81 104 ARG B O 1
ATOM 4120 N N . TYR B 1 105 ? -14.312 -9.438 -6.258 1 93.31 105 TYR B N 1
ATOM 4121 C CA . TYR B 1 105 ? -13.953 -9.398 -4.844 1 93.31 105 TYR B CA 1
ATOM 4122 C C . TYR B 1 105 ? -15.172 -9.078 -3.984 1 93.31 105 TYR B C 1
ATOM 4124 O O . TYR B 1 105 ? -15.469 -9.789 -3.023 1 93.31 105 TYR B O 1
ATOM 4132 N N . GLY B 1 106 ? -15.898 -8.039 -4.34 1 93.38 106 GLY B N 1
ATOM 4133 C CA . GLY B 1 106 ? -17.031 -7.574 -3.572 1 93.38 106 GLY B CA 1
ATOM 4134 C C . GLY B 1 106 ? -18.141 -8.609 -3.457 1 93.38 106 GLY B C 1
ATOM 4135 O O . GLY B 1 106 ? -18.797 -8.719 -2.414 1 93.38 106 GLY B O 1
ATOM 4136 N N . LEU B 1 107 ? -18.328 -9.422 -4.465 1 95.38 107 LEU B N 1
ATOM 4137 C CA . LEU B 1 107 ? -19.438 -10.375 -4.512 1 95.38 107 LEU B CA 1
ATOM 4138 C C . LEU B 1 107 ? -19.156 -11.57 -3.609 1 95.38 107 LEU B C 1
ATOM 4140 O O . LEU B 1 107 ? -20.078 -12.258 -3.184 1 95.38 107 LEU B O 1
ATOM 4144 N N . PHE B 1 108 ? -17.828 -11.75 -3.289 1 92.19 108 PHE B N 1
ATOM 4145 C CA . PHE B 1 108 ? -17.531 -13.023 -2.652 1 92.19 108 PHE B CA 1
ATOM 4146 C C . PHE B 1 108 ? -16.891 -12.82 -1.292 1 92.19 108 PHE B C 1
ATOM 4148 O O . PHE B 1 108 ? -16.844 -13.734 -0.473 1 92.19 108 PHE B O 1
ATOM 4155 N N . LYS B 1 109 ? -16.375 -11.688 -1.006 1 87.56 109 LYS B N 1
ATOM 4156 C CA . LYS B 1 109 ? -15.516 -11.484 0.157 1 87.56 109 LYS B CA 1
ATOM 4157 C C . LYS B 1 109 ? -16.281 -11.742 1.455 1 87.56 109 LYS B C 1
ATOM 4159 O O . LYS B 1 109 ? -15.711 -12.258 2.42 1 87.56 109 LYS B O 1
ATOM 4164 N N . ASP B 1 110 ? -17.562 -11.477 1.452 1 87.5 110 ASP B N 1
ATOM 4165 C CA . ASP B 1 110 ? -18.328 -11.625 2.689 1 87.5 110 ASP B CA 1
ATOM 4166 C C . ASP B 1 110 ? -18.672 -13.086 2.953 1 87.5 110 ASP B C 1
ATOM 4168 O O . ASP B 1 110 ? -18.984 -13.461 4.086 1 87.5 110 ASP B O 1
ATOM 4172 N N . ALA B 1 111 ? -18.641 -13.906 1.948 1 84.88 111 ALA B N 1
ATOM 4173 C CA . ALA B 1 111 ? -19.031 -15.305 2.064 1 84.88 111 ALA B CA 1
ATOM 4174 C C . ALA B 1 111 ? -18.062 -16.078 2.949 1 84.88 111 ALA B C 1
ATOM 4176 O O . ALA B 1 111 ? -18.406 -17.141 3.479 1 84.88 111 ALA B O 1
ATOM 4177 N N . PHE B 1 112 ? -16.875 -15.57 3.119 1 72.62 112 PHE B N 1
ATOM 4178 C CA . PHE B 1 112 ? -15.898 -16.219 3.99 1 72.62 112 PHE B CA 1
ATOM 4179 C C . PHE B 1 112 ? -16.375 -16.203 5.438 1 72.62 112 PHE B C 1
ATOM 4181 O O . PHE B 1 112 ? -16.047 -17.109 6.207 1 72.62 112 PHE B O 1
ATOM 4188 N N . PHE B 1 113 ? -17.312 -15.281 5.711 1 73.19 113 PHE B N 1
ATOM 4189 C CA . PHE B 1 113 ? -17.75 -15.109 7.09 1 73.19 113 PHE B CA 1
ATOM 4190 C C . PHE B 1 113 ? -19.234 -15.414 7.223 1 73.19 113 PHE B C 1
ATOM 4192 O O . PHE B 1 113 ? -19.703 -15.789 8.297 1 73.19 113 PHE B O 1
ATOM 4199 N N . HIS B 1 114 ? -19.828 -15.109 6.105 1 81.31 114 HIS B N 1
ATOM 4200 C CA . HIS B 1 114 ? -21.266 -15.289 6.07 1 81.31 114 HIS B CA 1
ATOM 4201 C C . HIS B 1 114 ? -21.688 -16.125 4.867 1 81.31 114 HIS B C 1
ATOM 4203 O O . HIS B 1 114 ? -21.969 -15.586 3.793 1 81.31 114 HIS B O 1
ATOM 4209 N N . PRO B 1 115 ? -21.859 -17.359 5.102 1 84.62 115 PRO B N 1
ATOM 4210 C CA . PRO B 1 115 ? -22.172 -18.266 3.986 1 84.62 115 PRO B CA 1
ATOM 4211 C C . PRO B 1 115 ? -23.391 -17.812 3.186 1 84.62 115 PRO B C 1
ATOM 4213 O O . PRO B 1 115 ? -23.469 -18.062 1.982 1 84.62 115 PRO B O 1
ATOM 4216 N N . ALA B 1 116 ? -24.234 -17.125 3.879 1 85.19 116 ALA B N 1
ATOM 4217 C CA . ALA B 1 116 ? -25.438 -16.641 3.217 1 85.19 116 ALA B CA 1
ATOM 4218 C C . ALA B 1 116 ? -25.109 -15.625 2.135 1 85.19 116 ALA B C 1
ATOM 4220 O O . ALA B 1 116 ? -25.938 -15.328 1.27 1 85.19 116 ALA B O 1
ATOM 4221 N N . SER B 1 117 ? -23.922 -15.141 2.176 1 90 117 SER B N 1
ATOM 4222 C CA . SER B 1 117 ? -23.531 -14.102 1.229 1 90 117 SER B CA 1
ATOM 4223 C C . SER B 1 117 ? -22.938 -14.703 -0.039 1 90 117 SER B C 1
ATOM 4225 O O . SER B 1 117 ? -22.641 -13.992 -0.998 1 90 117 SER B O 1
ATOM 4227 N N . MET B 1 118 ? -22.797 -15.992 -0.072 1 92.06 118 MET B N 1
ATOM 4228 C CA . MET B 1 118 ? -22.312 -16.625 -1.289 1 92.06 118 MET B CA 1
ATOM 4229 C C . MET B 1 118 ? -23.344 -16.516 -2.412 1 92.06 118 MET B C 1
ATOM 4231 O O . MET B 1 118 ? -24.484 -16.922 -2.252 1 92.06 118 MET B O 1
ATOM 4235 N N . PRO B 1 119 ? -22.984 -15.961 -3.498 1 94.56 119 PRO B N 1
ATOM 4236 C CA . PRO B 1 119 ? -23.922 -15.922 -4.625 1 94.56 119 PRO B CA 1
ATOM 4237 C C . PRO B 1 119 ? -24.422 -17.312 -5.016 1 94.56 119 PRO B C 1
ATOM 4239 O O . PRO B 1 119 ? -23.672 -18.281 -4.949 1 94.56 119 PRO B O 1
ATOM 4242 N N . LYS B 1 120 ? -25.625 -17.359 -5.438 1 95.56 120 LYS B N 1
ATOM 4243 C CA . LYS B 1 120 ? -26.25 -18.609 -5.859 1 95.56 120 LYS B CA 1
ATOM 4244 C C . LYS B 1 120 ? -26.812 -18.484 -7.273 1 95.56 120 LYS B C 1
ATOM 4246 O O . LYS B 1 120 ? -27.125 -17.391 -7.734 1 95.56 120 LYS B O 1
ATOM 4251 N N . GLY B 1 121 ? -26.922 -19.656 -7.875 1 96.5 121 GLY B N 1
ATOM 4252 C CA . GLY B 1 121 ? -27.375 -19.656 -9.258 1 96.5 121 GLY B CA 1
ATOM 4253 C C . GLY B 1 121 ? -26.281 -19.375 -10.258 1 96.5 121 GLY B C 1
ATOM 4254 O O . GLY B 1 121 ? -25.172 -19.922 -10.148 1 96.5 121 GLY B O 1
ATOM 4255 N N . SER B 1 122 ? -26.625 -18.547 -11.258 1 97.44 122 SER B N 1
ATOM 4256 C CA . SER B 1 122 ? -25.641 -18.203 -12.289 1 97.44 122 SER B CA 1
ATOM 4257 C C . SER B 1 122 ? -24.641 -17.172 -11.773 1 97.44 122 SER B C 1
ATOM 4259 O O . SER B 1 122 ? -24.922 -15.977 -11.797 1 97.44 122 SER B O 1
ATOM 4261 N N . ILE B 1 123 ? -23.516 -17.609 -11.484 1 95.31 123 ILE B N 1
ATOM 4262 C CA . ILE B 1 123 ? -22.453 -16.75 -10.969 1 95.31 123 ILE B CA 1
ATOM 4263 C C . ILE B 1 123 ? -22.016 -15.773 -12.062 1 95.31 123 ILE B C 1
ATOM 4265 O O . ILE B 1 123 ? -21.906 -14.57 -11.82 1 95.31 123 ILE B O 1
ATOM 4269 N N . PRO B 1 124 ? -21.875 -16.219 -13.312 1 96.81 124 PRO B N 1
ATOM 4270 C CA . PRO B 1 124 ? -21.5 -15.297 -14.375 1 96.81 124 PRO B CA 1
ATOM 4271 C C . PRO B 1 124 ? -22.5 -14.148 -14.539 1 96.81 124 PRO B C 1
ATOM 4273 O O . PRO B 1 124 ? -22.094 -13.008 -14.789 1 96.81 124 PRO B O 1
ATOM 4276 N N . LEU B 1 125 ? -23.75 -14.422 -14.32 1 97.75 125 LEU B N 1
ATOM 4277 C CA . LEU B 1 125 ? -24.734 -13.359 -14.438 1 97.75 125 LEU B CA 1
ATOM 4278 C C . LEU B 1 125 ? -24.594 -12.352 -13.305 1 97.75 125 LEU B C 1
ATOM 4280 O O . LEU B 1 125 ? -24.734 -11.141 -13.516 1 97.75 125 LEU B O 1
ATOM 4284 N N . GLY B 1 126 ? -24.375 -12.883 -12.102 1 97.94 126 GLY B N 1
ATOM 4285 C CA . GLY B 1 126 ? -24.109 -11.992 -10.977 1 97.94 126 GLY B CA 1
ATOM 4286 C C . GLY B 1 126 ? -22.922 -11.086 -11.195 1 97.94 126 GLY B C 1
ATOM 4287 O O . GLY B 1 126 ? -22.969 -9.891 -10.906 1 97.94 126 GLY B O 1
ATOM 4288 N N . ILE B 1 127 ? -21.859 -11.664 -11.742 1 97.88 127 ILE B N 1
ATOM 4289 C CA . ILE B 1 127 ? -20.641 -10.906 -12.031 1 97.88 127 ILE B CA 1
ATOM 4290 C C . ILE B 1 127 ? -20.938 -9.859 -13.109 1 97.88 127 ILE B C 1
ATOM 4292 O O . ILE B 1 127 ? -20.531 -8.703 -12.984 1 97.88 127 ILE B O 1
ATOM 4296 N N . LYS B 1 128 ? -21.625 -10.227 -14.125 1 98.12 128 LYS B N 1
ATOM 4297 C CA . LYS B 1 128 ? -21.969 -9.305 -15.203 1 98.12 128 LYS B CA 1
ATOM 4298 C C . LYS B 1 128 ? -22.781 -8.125 -14.68 1 98.12 128 LYS B C 1
ATOM 4300 O O . LYS B 1 128 ? -22.562 -6.98 -15.078 1 98.12 128 LYS B O 1
ATOM 4305 N N . PHE B 1 129 ? -23.781 -8.438 -13.773 1 98.5 129 PHE B N 1
ATOM 4306 C CA . PHE B 1 129 ? -24.562 -7.391 -13.117 1 98.5 129 PHE B CA 1
ATOM 4307 C C . PHE B 1 129 ? -23.656 -6.371 -12.445 1 98.5 129 PHE B C 1
ATOM 4309 O O . PHE B 1 129 ? -23.781 -5.168 -12.695 1 98.5 129 PHE B O 1
ATOM 4316 N N . ALA B 1 130 ? -22.688 -6.828 -11.672 1 98.56 130 ALA B N 1
ATOM 4317 C CA . ALA B 1 130 ? -21.797 -5.949 -10.93 1 98.56 130 ALA B CA 1
ATOM 4318 C C . ALA B 1 130 ? -20.844 -5.207 -11.875 1 98.56 130 ALA B C 1
ATOM 4320 O O . ALA B 1 130 ? -20.578 -4.02 -11.68 1 98.56 130 ALA B O 1
ATOM 4321 N N . ASP B 1 131 ? -20.375 -5.863 -12.914 1 98.44 131 ASP B N 1
ATOM 4322 C CA . ASP B 1 131 ? -19.484 -5.242 -13.898 1 98.44 131 ASP B CA 1
ATOM 4323 C C . ASP B 1 131 ? -20.172 -4.062 -14.586 1 98.44 131 ASP B C 1
ATOM 4325 O O . ASP B 1 131 ? -19.578 -3.006 -14.766 1 98.44 131 ASP B O 1
ATOM 4329 N N . LEU B 1 132 ? -21.406 -4.227 -14.922 1 98.44 132 LEU B N 1
ATOM 4330 C CA . LEU B 1 132 ? -22.141 -3.217 -15.68 1 98.44 132 LEU B CA 1
ATOM 4331 C C . LEU B 1 132 ? -22.406 -1.985 -14.828 1 98.44 132 LEU B C 1
ATOM 4333 O O . LEU B 1 132 ? -22.75 -0.921 -15.352 1 98.44 132 LEU B O 1
ATOM 4337 N N . LEU B 1 133 ? -22.312 -2.137 -13.508 1 98.5 133 LEU B N 1
ATOM 4338 C CA . LEU B 1 133 ? -22.5 -0.996 -12.609 1 98.5 133 LEU B CA 1
ATOM 4339 C C . LEU B 1 133 ? -21.234 -0.129 -12.578 1 98.5 133 LEU B C 1
ATOM 4341 O O . LEU B 1 133 ? -21.281 1.028 -12.156 1 98.5 133 LEU B O 1
ATOM 4345 N N . THR B 1 134 ? -20.078 -0.66 -12.961 1 97.94 134 THR B N 1
ATOM 4346 C CA . THR B 1 134 ? -18.812 0.056 -12.844 1 97.94 134 THR B CA 1
ATOM 4347 C C . THR B 1 134 ? -18.688 1.104 -13.945 1 97.94 134 THR B C 1
ATOM 4349 O O . THR B 1 134 ? -19.359 1.02 -14.977 1 97.94 134 THR B O 1
ATOM 4352 N N . PRO B 1 135 ? -17.828 2.1 -13.734 1 96.31 135 PRO B N 1
ATOM 4353 C CA . PRO B 1 135 ? -17.641 3.133 -14.758 1 96.31 135 PRO B CA 1
ATOM 4354 C C . PRO B 1 135 ? -17.031 2.59 -16.047 1 96.31 135 PRO B C 1
ATOM 4356 O O . PRO B 1 135 ? -17.328 3.078 -17.141 1 96.31 135 PRO B O 1
ATOM 4359 N N . ASN B 1 136 ? -16.141 1.644 -15.906 1 94.44 136 ASN B N 1
ATOM 4360 C CA . ASN B 1 136 ? -15.469 1.003 -17.031 1 94.44 136 ASN B CA 1
ATOM 4361 C C . ASN B 1 136 ? -15.523 -0.519 -16.922 1 94.44 136 ASN B C 1
ATOM 4363 O O . ASN B 1 136 ? -14.547 -1.153 -16.547 1 94.44 136 ASN B O 1
ATOM 4367 N N . PRO B 1 137 ? -16.641 -1.091 -17.375 1 96.69 137 PRO B N 1
ATOM 4368 C CA . PRO B 1 137 ? -16.75 -2.547 -17.266 1 96.69 137 PRO B CA 1
ATOM 4369 C C . PRO B 1 137 ? -15.625 -3.287 -17.969 1 96.69 137 PRO B C 1
ATOM 4371 O O . PRO B 1 137 ? -15.234 -2.912 -19.078 1 96.69 137 PRO B O 1
ATOM 4374 N N . PRO B 1 138 ? -15.094 -4.305 -17.359 1 97 138 PRO B N 1
ATOM 4375 C CA . PRO B 1 138 ? -13.984 -5.035 -17.969 1 97 138 PRO B CA 1
ATOM 4376 C C . PRO B 1 138 ? -14.406 -5.875 -19.172 1 97 138 PRO B C 1
ATOM 4378 O O . PRO B 1 138 ? -15.594 -6.18 -19.328 1 97 138 PRO B O 1
ATOM 4381 N N . VAL B 1 139 ? -13.469 -6.156 -19.984 1 96.94 139 VAL B N 1
ATOM 4382 C CA . VAL B 1 139 ? -13.672 -7.082 -21.078 1 96.94 139 VAL B CA 1
ATOM 4383 C C . VAL B 1 139 ? -13.07 -8.445 -20.734 1 96.94 139 VAL B C 1
ATOM 4385 O O . VAL B 1 139 ? -12.117 -8.531 -19.969 1 96.94 139 VAL B O 1
ATOM 4388 N N . PRO B 1 140 ? -13.648 -9.477 -21.266 1 97.06 140 PRO B N 1
ATOM 4389 C CA . PRO B 1 140 ? -13.086 -10.797 -20.984 1 97.06 140 PRO B CA 1
ATOM 4390 C C . PRO B 1 140 ? -11.664 -10.961 -21.531 1 97.06 140 PRO B C 1
ATOM 4392 O O . PRO B 1 140 ? -11.289 -10.297 -22.5 1 97.06 140 PRO B O 1
ATOM 4395 N N . PRO B 1 141 ? -10.898 -11.812 -20.875 1 97.88 141 PRO B N 1
ATOM 4396 C CA . PRO B 1 141 ? -9.547 -12.07 -21.375 1 97.88 141 PRO B CA 1
ATOM 4397 C C . PRO B 1 141 ? -9.547 -12.766 -22.734 1 97.88 141 PRO B C 1
ATOM 4399 O O . PRO B 1 141 ? -10.484 -13.5 -23.062 1 97.88 141 PRO B O 1
ATOM 4402 N N . LYS B 1 142 ? -8.5 -12.461 -23.438 1 96.75 142 LYS B N 1
ATOM 4403 C CA . LYS B 1 142 ? -8.305 -13.172 -24.688 1 96.75 142 LYS B CA 1
ATOM 4404 C C . LYS B 1 142 ? -8.047 -14.656 -24.453 1 96.75 142 LYS B C 1
ATOM 4406 O O . LYS B 1 142 ? -7.133 -15.023 -23.703 1 96.75 142 LYS B O 1
ATOM 4411 N N . LYS B 1 143 ? -8.828 -15.469 -25.062 1 96.19 143 LYS B N 1
ATOM 4412 C CA . LYS B 1 143 ? -8.703 -16.906 -24.891 1 96.19 143 LYS B CA 1
ATOM 4413 C C . LYS B 1 143 ? -7.539 -17.469 -25.703 1 96.19 143 LYS B C 1
ATOM 4415 O O . LYS B 1 143 ? -7.246 -16.953 -26.797 1 96.19 143 LYS B O 1
ATOM 4420 N N . VAL B 1 144 ? -6.91 -18.438 -25.172 1 95 144 VAL B N 1
ATOM 4421 C CA . VAL B 1 144 ? -5.836 -19.094 -25.891 1 95 144 VAL B CA 1
ATOM 4422 C C . VAL B 1 144 ? -6.422 -20.172 -26.812 1 95 144 VAL B C 1
ATOM 4424 O O . VAL B 1 144 ? -6.699 -21.297 -26.359 1 95 144 VAL B O 1
ATOM 4427 N N . VAL B 1 145 ? -6.559 -19.875 -28.031 1 91.19 145 VAL B N 1
ATOM 4428 C CA . VAL B 1 145 ? -6.953 -20.766 -29.109 1 91.19 145 VAL B CA 1
ATOM 4429 C C . VAL B 1 145 ? -5.914 -20.734 -30.219 1 91.19 145 VAL B C 1
ATOM 4431 O O . VAL B 1 145 ? -5.07 -19.828 -30.266 1 91.19 145 VAL B O 1
ATOM 4434 N N . PRO B 1 146 ? -5.914 -21.812 -30.969 1 89.62 146 PRO B N 1
ATOM 4435 C CA . PRO B 1 146 ? -4.91 -21.781 -32.031 1 89.62 146 PRO B CA 1
ATOM 4436 C C . PRO B 1 146 ? -4.918 -20.484 -32.812 1 89.62 146 PRO B C 1
ATOM 4438 O O . PRO B 1 146 ? -5.98 -20.016 -33.25 1 89.62 146 PRO B O 1
ATOM 4441 N N . GLY B 1 147 ? -3.85 -19.828 -32.906 1 91.12 147 GLY B N 1
ATOM 4442 C CA . GLY B 1 147 ? -3.691 -18.609 -33.688 1 91.12 147 GLY B CA 1
ATOM 4443 C C . GLY B 1 147 ? -3.988 -17.344 -32.906 1 91.12 147 GLY B C 1
ATOM 4444 O O . GLY B 1 147 ? -3.789 -16.234 -33.406 1 91.12 147 GLY B O 1
ATOM 4445 N N . ALA B 1 148 ? -4.449 -17.469 -31.719 1 92.81 148 ALA B N 1
ATOM 4446 C CA . ALA B 1 148 ? -4.84 -16.297 -30.938 1 92.81 148 ALA B CA 1
ATOM 4447 C C . ALA B 1 148 ? -3.627 -15.445 -30.578 1 92.81 148 ALA B C 1
ATOM 4449 O O . ALA B 1 148 ? -3.717 -14.219 -30.531 1 92.81 148 ALA B O 1
ATOM 4450 N N . PHE B 1 149 ? -2.467 -16.047 -30.297 1 96.06 149 PHE B N 1
ATOM 4451 C CA . PHE B 1 149 ? -1.217 -15.383 -29.969 1 96.06 149 PHE B CA 1
ATOM 4452 C C . PHE B 1 149 ? -0.114 -15.781 -30.953 1 96.06 149 PHE B C 1
ATOM 4454 O O . PHE B 1 149 ? 0.037 -16.969 -31.266 1 96.06 149 PHE B O 1
ATOM 4461 N N . PRO B 1 150 ? 0.546 -14.805 -31.453 1 94.75 150 PRO B N 1
ATOM 4462 C CA . PRO B 1 150 ? 1.646 -15.172 -32.344 1 94.75 150 PRO B CA 1
ATOM 4463 C C . PRO B 1 150 ? 2.707 -16.031 -31.656 1 94.75 150 PRO B C 1
ATOM 4465 O O . PRO B 1 150 ? 3.398 -16.812 -32.312 1 94.75 150 PRO B O 1
ATOM 4468 N N . ARG B 1 151 ? 2.854 -15.805 -30.391 1 96 151 ARG B N 1
ATOM 4469 C CA . ARG B 1 151 ? 3.732 -16.578 -29.531 1 96 151 ARG B CA 1
ATOM 4470 C C . ARG B 1 151 ? 3.264 -16.531 -28.078 1 96 151 ARG B C 1
ATOM 4472 O O . ARG B 1 151 ? 2.48 -15.648 -27.703 1 96 151 ARG B O 1
ATOM 4479 N N . LEU B 1 152 ? 3.754 -17.484 -27.359 1 97.75 152 LEU B N 1
ATOM 4480 C CA . LEU B 1 152 ? 3.584 -17.469 -25.922 1 97.75 152 LEU B CA 1
ATOM 4481 C C . LEU B 1 152 ? 4.91 -17.75 -25.219 1 97.75 152 LEU B C 1
ATOM 4483 O O . LEU B 1 152 ? 5.812 -18.359 -25.797 1 97.75 152 LEU B O 1
ATOM 4487 N N . PRO B 1 153 ? 5.109 -17.328 -23.984 1 98.38 153 PRO B N 1
ATOM 4488 C CA . PRO B 1 153 ? 6.363 -17.562 -23.266 1 98.38 153 PRO B CA 1
ATOM 4489 C C . PRO B 1 153 ? 6.723 -19.031 -23.156 1 98.38 153 PRO B C 1
ATOM 4491 O O . PRO B 1 153 ? 5.844 -19.875 -22.938 1 98.38 153 PRO B O 1
ATOM 4494 N N . LYS B 1 154 ? 7.93 -19.359 -23.375 1 98.12 154 LYS B N 1
ATOM 4495 C CA . LYS B 1 154 ? 8.531 -20.672 -23.156 1 98.12 154 LYS B CA 1
ATOM 4496 C C . LYS B 1 154 ? 9.688 -20.578 -22.172 1 98.12 154 LYS B C 1
ATOM 4498 O O . LYS B 1 154 ? 10.289 -19.516 -22 1 98.12 154 LYS B O 1
ATOM 4503 N N . PRO B 1 155 ? 9.938 -21.688 -21.484 1 98.62 155 PRO B N 1
ATOM 4504 C CA . PRO B 1 155 ? 11.094 -21.641 -20.578 1 98.62 155 PRO B CA 1
ATOM 4505 C C . PRO B 1 155 ? 12.375 -21.188 -21.281 1 98.62 155 PRO B C 1
ATOM 4507 O O . PRO B 1 155 ? 12.664 -21.641 -22.391 1 98.62 155 PRO B O 1
ATOM 4510 N N . THR B 1 156 ? 13.055 -20.266 -20.703 1 98.5 156 THR B N 1
ATOM 4511 C CA . THR B 1 156 ? 14.289 -19.734 -21.266 1 98.5 156 THR B CA 1
ATOM 4512 C C . THR B 1 156 ? 15.273 -19.359 -20.156 1 98.5 156 THR B C 1
ATOM 4514 O O . THR B 1 156 ? 14.906 -19.312 -18.984 1 98.5 156 THR B O 1
ATOM 4517 N N . GLU B 1 157 ? 16.531 -19.25 -20.469 1 97.19 157 GLU B N 1
ATOM 4518 C CA . GLU B 1 157 ? 17.547 -18.75 -19.547 1 97.19 157 GLU B CA 1
ATOM 4519 C C . GLU B 1 157 ? 17.938 -17.312 -19.859 1 97.19 157 GLU B C 1
ATOM 4521 O O . GLU B 1 157 ? 18.781 -16.734 -19.188 1 97.19 157 GLU B O 1
ATOM 4526 N N . ASP B 1 158 ? 17.297 -16.828 -20.891 1 97 158 ASP B N 1
ATOM 4527 C CA . ASP B 1 158 ? 17.562 -15.453 -21.312 1 97 158 ASP B CA 1
ATOM 4528 C C . ASP B 1 158 ? 16.75 -14.461 -20.484 1 97 158 ASP B C 1
ATOM 4530 O O . ASP B 1 158 ? 15.539 -14.312 -20.688 1 97 158 ASP B O 1
ATOM 4534 N N . LEU B 1 159 ? 17.422 -13.719 -19.625 1 96.25 159 LEU B N 1
ATOM 4535 C CA . LEU B 1 159 ? 16.75 -12.805 -18.703 1 96.25 159 LEU B CA 1
ATOM 4536 C C . LEU B 1 159 ? 16.062 -11.68 -19.453 1 96.25 159 LEU B C 1
ATOM 4538 O O . LEU B 1 159 ? 15 -11.203 -19.031 1 96.25 159 LEU B O 1
ATOM 4542 N N . ASP B 1 160 ? 16.656 -11.25 -20.5 1 95.94 160 ASP B N 1
ATOM 4543 C CA . ASP B 1 160 ? 16.016 -10.203 -21.297 1 95.94 160 ASP B CA 1
ATOM 4544 C C . ASP B 1 160 ? 14.688 -10.688 -21.891 1 95.94 160 ASP B C 1
ATOM 4546 O O . ASP B 1 160 ? 13.703 -9.945 -21.922 1 95.94 160 ASP B O 1
ATOM 4550 N N . GLN B 1 161 ? 14.719 -11.922 -22.328 1 98.06 161 GLN B N 1
ATOM 4551 C CA . GLN B 1 161 ? 13.484 -12.5 -22.828 1 98.06 161 GLN B CA 1
ATOM 4552 C C . GLN B 1 161 ? 12.445 -12.625 -21.719 1 98.06 161 GLN B C 1
ATOM 4554 O O . GLN B 1 161 ? 11.258 -12.367 -21.938 1 98.06 161 GLN B O 1
ATOM 4559 N N . VAL B 1 162 ? 12.898 -13.031 -20.562 1 98.44 162 VAL B N 1
ATOM 4560 C CA . VAL B 1 162 ? 12.016 -13.141 -19.406 1 98.44 162 VAL B CA 1
ATOM 4561 C C . VAL B 1 162 ? 11.336 -11.805 -19.141 1 98.44 162 VAL B C 1
ATOM 4563 O O . VAL B 1 162 ? 10.109 -11.742 -19 1 98.44 162 VAL B O 1
ATOM 4566 N N . LYS B 1 163 ? 12.086 -10.766 -19.109 1 97.88 163 LYS B N 1
ATOM 4567 C CA . LYS B 1 163 ? 11.555 -9.438 -18.844 1 97.88 163 LYS B CA 1
ATOM 4568 C C . LYS B 1 163 ? 10.555 -9.016 -19.922 1 97.88 163 LYS B C 1
ATOM 4570 O O . LYS B 1 163 ? 9.484 -8.484 -19.625 1 97.88 163 LYS B O 1
ATOM 4575 N N . ARG B 1 164 ? 10.852 -9.312 -21.172 1 98.19 164 ARG B N 1
ATOM 4576 C CA . ARG B 1 164 ? 9.938 -9.008 -22.266 1 98.19 164 ARG B CA 1
ATOM 4577 C C . ARG B 1 164 ? 8.641 -9.789 -22.125 1 98.19 164 ARG B C 1
ATOM 4579 O O . ARG B 1 164 ? 7.555 -9.266 -22.391 1 98.19 164 ARG B O 1
ATOM 4586 N N . ASP B 1 165 ? 8.766 -11.039 -21.766 1 98.81 165 ASP B N 1
ATOM 4587 C CA . ASP B 1 165 ? 7.594 -11.883 -21.578 1 98.81 165 ASP B CA 1
ATOM 4588 C C . ASP B 1 165 ? 6.695 -11.352 -20.469 1 98.81 165 ASP B C 1
ATOM 4590 O O . ASP B 1 165 ? 5.473 -11.305 -20.625 1 98.81 165 ASP B O 1
ATOM 4594 N N . ILE B 1 166 ? 7.285 -10.945 -19.391 1 98.75 166 ILE B N 1
ATOM 4595 C CA . ILE B 1 166 ? 6.512 -10.391 -18.281 1 98.75 166 ILE B CA 1
ATOM 4596 C C . ILE B 1 166 ? 5.77 -9.141 -18.75 1 98.75 166 ILE B C 1
ATOM 4598 O O . ILE B 1 166 ? 4.578 -8.977 -18.469 1 98.75 166 ILE B O 1
ATOM 4602 N N . GLU B 1 167 ? 6.445 -8.273 -19.484 1 98 167 GLU B N 1
ATOM 4603 C CA . GLU B 1 167 ? 5.852 -7.023 -19.953 1 98 167 GLU B CA 1
ATOM 4604 C C . GLU B 1 167 ? 4.715 -7.297 -20.938 1 98 167 GLU B C 1
ATOM 4606 O O . GLU B 1 167 ? 3.678 -6.633 -20.906 1 98 167 GLU B O 1
ATOM 4611 N N . GLU B 1 168 ? 4.914 -8.305 -21.766 1 98.31 168 GLU B N 1
ATOM 4612 C CA . GLU B 1 168 ? 3.988 -8.531 -22.875 1 98.31 168 GLU B CA 1
ATOM 4613 C C . GLU B 1 168 ? 2.834 -9.438 -22.438 1 98.31 168 GLU B C 1
ATOM 4615 O O . GLU B 1 168 ? 1.689 -9.227 -22.844 1 98.31 168 GLU B O 1
ATOM 4620 N N . PHE B 1 169 ? 3.15 -10.398 -21.578 1 98.69 169 PHE B N 1
ATOM 4621 C CA . PHE B 1 169 ? 2.158 -11.438 -21.359 1 98.69 169 PHE B CA 1
ATOM 4622 C C . PHE B 1 169 ? 1.784 -11.523 -19.875 1 98.69 169 PHE B C 1
ATOM 4624 O O . PHE B 1 169 ? 0.835 -12.219 -19.516 1 98.69 169 PHE B O 1
ATOM 4631 N N . GLY B 1 170 ? 2.498 -10.828 -19.031 1 98.69 170 GLY B N 1
ATOM 4632 C CA . GLY B 1 170 ? 2.209 -10.828 -17.609 1 98.69 170 GLY B CA 1
ATOM 4633 C C . GLY B 1 170 ? 2.826 -12.008 -16.875 1 98.69 170 GLY B C 1
ATOM 4634 O O . GLY B 1 170 ? 2.611 -12.18 -15.68 1 98.69 170 GLY B O 1
ATOM 4635 N N . TYR B 1 171 ? 3.584 -12.867 -17.609 1 98.88 171 TYR B N 1
ATOM 4636 C CA . TYR B 1 171 ? 4.297 -13.969 -16.984 1 98.88 171 TYR B CA 1
ATOM 4637 C C . TYR B 1 171 ? 5.492 -14.398 -17.828 1 98.88 171 TYR B C 1
ATOM 4639 O O . TYR B 1 171 ? 5.609 -14 -18.984 1 98.88 171 TYR B O 1
ATOM 4647 N N . ALA B 1 172 ? 6.402 -15.172 -17.219 1 98.94 172 ALA B N 1
ATOM 4648 C CA . ALA B 1 172 ? 7.57 -15.75 -17.891 1 98.94 172 ALA B CA 1
ATOM 4649 C C . ALA B 1 172 ? 8.031 -17.016 -17.188 1 98.94 172 ALA B C 1
ATOM 4651 O O . ALA B 1 172 ? 7.629 -17.297 -16.062 1 98.94 172 ALA B O 1
ATOM 4652 N N . LEU B 1 173 ? 8.766 -17.812 -17.906 1 98.88 173 LEU B N 1
ATOM 4653 C CA . LEU B 1 173 ? 9.367 -19.031 -17.375 1 98.88 173 LEU B CA 1
ATOM 4654 C C . LEU B 1 173 ? 10.883 -18.984 -17.5 1 98.88 173 LEU B C 1
ATOM 4656 O O . LEU B 1 173 ? 11.414 -18.797 -18.609 1 98.88 173 LEU B O 1
ATOM 4660 N N . PHE B 1 174 ? 11.547 -19.062 -16.391 1 98.69 174 PHE B N 1
ATOM 4661 C CA . PHE B 1 174 ? 13.008 -19.141 -16.359 1 98.69 174 PHE B CA 1
ATOM 4662 C C . PHE B 1 174 ? 13.469 -20.547 -16.016 1 98.69 174 PHE B C 1
ATOM 4664 O O . PHE B 1 174 ? 13.266 -21.016 -14.898 1 98.69 174 PHE B O 1
ATOM 4671 N N . LYS B 1 175 ? 14.062 -21.266 -16.984 1 97.88 175 LYS B N 1
ATOM 4672 C CA . LYS B 1 175 ? 14.469 -22.641 -16.75 1 97.88 175 LYS B CA 1
ATOM 4673 C C . LYS B 1 175 ? 15.883 -22.719 -16.172 1 97.88 175 LYS B C 1
ATOM 4675 O O . LYS B 1 175 ? 16.625 -21.734 -16.25 1 97.88 175 LYS B O 1
ATOM 4680 N N . ASN B 1 176 ? 16.156 -23.797 -15.516 1 97.06 176 ASN B N 1
ATOM 4681 C CA . ASN B 1 176 ? 17.453 -24.078 -14.898 1 97.06 176 ASN B CA 1
ATOM 4682 C C . ASN B 1 176 ? 17.828 -23.016 -13.867 1 97.06 176 ASN B C 1
ATOM 4684 O O . ASN B 1 176 ? 18.984 -22.625 -13.75 1 97.06 176 ASN B O 1
ATOM 4688 N N . ALA B 1 177 ? 16.797 -22.531 -13.188 1 97.25 177 ALA B N 1
ATOM 4689 C CA . ALA B 1 177 ? 17.047 -21.594 -12.102 1 97.25 177 ALA B CA 1
ATOM 4690 C C . ALA B 1 177 ? 17.672 -22.297 -10.898 1 97.25 177 ALA B C 1
ATOM 4692 O O . ALA B 1 177 ? 18.375 -21.672 -10.109 1 97.25 177 ALA B O 1
ATOM 4693 N N . LEU B 1 178 ? 17.391 -23.531 -10.711 1 97.81 178 LEU B N 1
ATOM 4694 C CA . LEU B 1 178 ? 17.984 -24.391 -9.695 1 97.81 178 LEU B CA 1
ATOM 4695 C C . LEU B 1 178 ? 18.734 -25.547 -10.336 1 97.81 178 LEU B C 1
ATOM 4697 O O . LEU B 1 178 ? 18.266 -26.141 -11.312 1 97.81 178 LEU B O 1
ATOM 4701 N N . THR B 1 179 ? 19.922 -25.875 -9.789 1 96.25 179 THR B N 1
ATOM 4702 C CA . THR B 1 179 ? 20.578 -27.125 -10.18 1 96.25 179 THR B CA 1
ATOM 4703 C C . THR B 1 179 ? 19.797 -28.328 -9.648 1 96.25 179 THR B C 1
ATOM 4705 O O . THR B 1 179 ? 19 -28.203 -8.727 1 96.25 179 THR B O 1
ATOM 4708 N N . PRO B 1 180 ? 20.047 -29.5 -10.25 1 97.44 180 PRO B N 1
ATOM 4709 C CA . PRO B 1 180 ? 19.375 -30.703 -9.742 1 97.44 180 PRO B CA 1
ATOM 4710 C C . PRO B 1 180 ? 19.625 -30.922 -8.25 1 97.44 180 PRO B C 1
ATOM 4712 O O . PRO B 1 180 ? 18.719 -31.344 -7.527 1 97.44 180 PRO B O 1
ATOM 4715 N N . GLU B 1 181 ? 20.812 -30.641 -7.785 1 97.38 181 GLU B N 1
ATOM 4716 C CA . GLU B 1 181 ? 21.141 -30.812 -6.375 1 97.38 181 GLU B CA 1
ATOM 4717 C C . GLU B 1 181 ? 20.359 -29.844 -5.496 1 97.38 181 GLU B C 1
ATOM 4719 O O . GLU B 1 181 ? 19.75 -30.234 -4.5 1 97.38 181 GLU B O 1
ATOM 4724 N N . GLN B 1 182 ? 20.422 -28.578 -5.852 1 97.94 182 GLN B N 1
ATOM 4725 C CA . GLN B 1 182 ? 19.672 -27.562 -5.121 1 97.94 182 GLN B CA 1
ATOM 4726 C C . GLN B 1 182 ? 18.188 -27.891 -5.07 1 97.94 182 GLN B C 1
ATOM 4728 O O . GLN B 1 182 ? 17.562 -27.812 -4.012 1 97.94 182 GLN B O 1
ATOM 4733 N N . ASN B 1 183 ? 17.672 -28.281 -6.223 1 98.44 183 ASN B N 1
ATOM 4734 C CA . ASN B 1 183 ? 16.25 -28.656 -6.332 1 98.44 183 ASN B CA 1
ATOM 4735 C C . ASN B 1 183 ? 15.906 -29.812 -5.406 1 98.44 183 ASN B C 1
ATOM 4737 O O . ASN B 1 183 ? 14.883 -29.797 -4.73 1 98.44 183 ASN B O 1
ATOM 4741 N N . ALA B 1 184 ? 16.75 -30.828 -5.391 1 98.12 184 ALA B N 1
ATOM 4742 C CA . ALA B 1 184 ? 16.516 -32 -4.562 1 98.12 184 ALA B CA 1
ATOM 4743 C C . ALA B 1 184 ? 16.469 -31.641 -3.082 1 98.12 184 ALA B C 1
ATOM 4745 O O . ALA B 1 184 ? 15.633 -32.156 -2.332 1 98.12 184 ALA B O 1
ATOM 4746 N N . ILE B 1 185 ? 17.359 -30.766 -2.654 1 98.38 185 ILE B N 1
ATOM 4747 C CA . ILE B 1 185 ? 17.438 -30.328 -1.261 1 98.38 185 ILE B CA 1
ATOM 4748 C C . ILE B 1 185 ? 16.141 -29.609 -0.875 1 98.38 185 ILE B C 1
ATOM 4750 O O . ILE B 1 185 ? 15.531 -29.922 0.153 1 98.38 185 ILE B O 1
ATOM 4754 N N . LEU B 1 186 ? 15.695 -28.672 -1.706 1 98.81 186 LEU B N 1
ATOM 4755 C CA . LEU B 1 186 ? 14.508 -27.875 -1.418 1 98.81 186 LEU B CA 1
ATOM 4756 C C . LEU B 1 186 ? 13.25 -28.75 -1.475 1 98.81 186 LEU B C 1
ATOM 4758 O O . LEU B 1 186 ? 12.367 -28.609 -0.63 1 98.81 186 LEU B O 1
ATOM 4762 N N . LYS B 1 187 ? 13.219 -29.625 -2.467 1 98.5 187 LYS B N 1
ATOM 4763 C CA . LYS B 1 187 ? 12.078 -30.531 -2.596 1 98.5 187 LYS B CA 1
ATOM 4764 C C . LYS B 1 187 ? 11.93 -31.406 -1.356 1 98.5 187 LYS B C 1
ATOM 4766 O O . LYS B 1 187 ? 10.836 -31.531 -0.802 1 98.5 187 LYS B O 1
ATOM 4771 N N . LYS B 1 188 ? 13.008 -31.984 -0.933 1 97.81 188 LYS B N 1
ATOM 4772 C CA . LYS B 1 188 ? 13 -32.844 0.26 1 97.81 188 LYS B CA 1
ATOM 4773 C C . LYS B 1 188 ? 12.547 -32.031 1.486 1 97.81 188 LYS B C 1
ATOM 4775 O O . LYS B 1 188 ? 11.734 -32.531 2.277 1 97.81 188 LYS B O 1
ATOM 4780 N N . ALA B 1 189 ? 13.039 -30.828 1.628 1 98.56 189 ALA B N 1
ATOM 4781 C CA . ALA B 1 189 ? 12.68 -29.984 2.768 1 98.56 189 ALA B CA 1
ATOM 4782 C C . ALA B 1 189 ? 11.188 -29.703 2.789 1 98.56 189 ALA B C 1
ATOM 4784 O O . ALA B 1 189 ? 10.539 -29.812 3.838 1 98.56 189 ALA B O 1
ATOM 4785 N N . VAL B 1 190 ? 10.609 -29.359 1.633 1 98.56 190 VAL B N 1
ATOM 4786 C CA . VAL B 1 190 ? 9.18 -29.062 1.529 1 98.56 190 VAL B CA 1
ATOM 4787 C C . VAL B 1 190 ? 8.359 -30.297 1.876 1 98.56 190 VAL B C 1
ATOM 4789 O O . VAL B 1 190 ? 7.441 -30.234 2.691 1 98.56 190 VAL B O 1
ATOM 4792 N N . GLN B 1 191 ? 8.734 -31.422 1.285 1 97.94 191 GLN B N 1
ATOM 4793 C CA . GLN B 1 191 ? 7.969 -32.656 1.464 1 97.94 191 GLN B CA 1
ATOM 4794 C C . GLN B 1 191 ? 8.055 -33.156 2.902 1 97.94 191 GLN B C 1
ATOM 4796 O O . GLN B 1 191 ? 7.055 -33.562 3.482 1 97.94 191 GLN B O 1
ATOM 4801 N N . GLU B 1 192 ? 9.242 -33.094 3.471 1 98.38 192 GLU B N 1
ATOM 4802 C CA . GLU B 1 192 ? 9.398 -33.562 4.844 1 98.38 192 GLU B CA 1
ATOM 4803 C C . GLU B 1 192 ? 8.719 -32.625 5.832 1 98.38 192 GLU B C 1
ATOM 4805 O O . GLU B 1 192 ? 8.195 -33.062 6.859 1 98.38 192 GLU B O 1
ATOM 4810 N N . GLN B 1 193 ? 8.805 -31.281 5.57 1 98.5 193 GLN B N 1
ATOM 4811 C CA . GLN B 1 193 ? 8.07 -30.344 6.406 1 98.5 193 GLN B CA 1
ATOM 4812 C C . GLN B 1 193 ? 6.57 -30.609 6.348 1 98.5 193 GLN B C 1
ATOM 4814 O O . GLN B 1 193 ? 5.895 -30.609 7.379 1 98.5 193 GLN B O 1
ATOM 4819 N N . ALA B 1 194 ? 6.047 -30.875 5.164 1 97.19 194 ALA B N 1
ATOM 4820 C CA . ALA B 1 194 ? 4.629 -31.188 4.996 1 97.19 194 ALA B CA 1
ATOM 4821 C C . ALA B 1 194 ? 4.25 -32.438 5.781 1 97.19 194 ALA B C 1
ATOM 4823 O O . ALA B 1 194 ? 3.248 -32.438 6.504 1 97.19 194 ALA B O 1
ATOM 4824 N N . ALA B 1 195 ? 5.043 -33.469 5.621 1 96.81 195 ALA B N 1
ATOM 4825 C CA . ALA B 1 195 ? 4.797 -34.719 6.348 1 96.81 195 ALA B CA 1
ATOM 4826 C C . ALA B 1 195 ? 4.844 -34.5 7.855 1 96.81 195 ALA B C 1
ATOM 4828 O O . ALA B 1 195 ? 4.012 -35.031 8.594 1 96.81 195 ALA B O 1
ATOM 4829 N N . GLY B 1 196 ? 5.824 -33.719 8.219 1 97.88 196 GLY B N 1
ATOM 4830 C CA . GLY B 1 196 ? 5.949 -33.406 9.633 1 97.88 196 GLY B CA 1
ATOM 4831 C C . GLY B 1 196 ? 4.754 -32.656 10.18 1 97.88 196 GLY B C 1
ATOM 4832 O O . GLY B 1 196 ? 4.281 -32.938 11.281 1 97.88 196 GLY B O 1
ATOM 4833 N N . GLU B 1 197 ? 4.297 -31.672 9.461 1 97.06 197 GLU B N 1
ATOM 4834 C CA . GLU B 1 197 ? 3.133 -30.906 9.898 1 97.06 197 GLU B CA 1
ATOM 4835 C C . GLU B 1 197 ? 1.889 -31.797 9.961 1 97.06 197 GLU B C 1
ATOM 4837 O O . GLU B 1 197 ? 1.076 -31.656 10.883 1 97.06 197 GLU B O 1
ATOM 4842 N N . ASN B 1 198 ? 1.773 -32.656 8.992 1 95 198 ASN B N 1
ATOM 4843 C CA . ASN B 1 198 ? 0.658 -33.625 9.031 1 95 198 ASN B CA 1
ATOM 4844 C C . ASN B 1 198 ? 0.736 -34.531 10.25 1 95 198 ASN B C 1
ATOM 4846 O O . ASN B 1 198 ? -0.263 -34.75 10.938 1 95 198 ASN B O 1
ATOM 4850 N N . LYS B 1 199 ? 1.871 -35.062 10.484 1 96.12 199 LYS B N 1
ATOM 4851 C CA . LYS B 1 199 ? 2.076 -35.969 11.625 1 96.12 199 LYS B CA 1
ATOM 4852 C C . LYS B 1 199 ? 1.78 -35.25 12.945 1 96.12 199 LYS B C 1
ATOM 4854 O O . LYS B 1 199 ? 1.225 -35.844 13.867 1 96.12 199 LYS B O 1
ATOM 4859 N N . ALA B 1 200 ? 2.137 -34 13.008 1 96.56 200 ALA B N 1
ATOM 4860 C CA . ALA B 1 200 ? 1.951 -33.188 14.227 1 96.56 200 ALA B CA 1
ATOM 4861 C C . ALA B 1 200 ? 0.523 -32.688 14.328 1 96.56 200 ALA B C 1
ATOM 4863 O O . ALA B 1 200 ? 0.145 -32.094 15.344 1 96.56 200 ALA B O 1
ATOM 4864 N N . GLY B 1 201 ? -0.28 -32.812 13.328 1 95.06 201 GLY B N 1
ATOM 4865 C CA . GLY B 1 201 ? -1.673 -32.375 13.344 1 95.06 201 GLY B CA 1
ATOM 4866 C C . GLY B 1 201 ? -1.858 -30.906 13.047 1 95.06 201 GLY B C 1
ATOM 4867 O O . GLY B 1 201 ? -2.902 -30.328 13.359 1 95.06 201 GLY B O 1
ATOM 4868 N N . VAL B 1 202 ? -0.845 -30.219 12.422 1 94.38 202 VAL B N 1
ATOM 4869 C CA . VAL B 1 202 ? -0.958 -28.797 12.164 1 94.38 202 VAL B CA 1
ATOM 4870 C C . VAL B 1 202 ? -0.908 -28.531 10.656 1 94.38 202 VAL B C 1
ATOM 4872 O O . VAL B 1 202 ? -0.759 -27.391 10.219 1 94.38 202 VAL B O 1
ATOM 4875 N N . GLY B 1 203 ? -0.984 -29.609 9.859 1 93.94 203 GLY B N 1
ATOM 4876 C CA . GLY B 1 203 ? -1.011 -29.453 8.414 1 93.94 203 GLY B CA 1
ATOM 4877 C C . GLY B 1 203 ? -2.205 -28.672 7.922 1 93.94 203 GLY B C 1
ATOM 4878 O O . GLY B 1 203 ? -3.311 -28.797 8.445 1 93.94 203 GLY B O 1
ATOM 4879 N N . GLN B 1 204 ? -1.963 -27.812 6.887 1 92.31 204 GLN B N 1
ATOM 4880 C CA . GLN B 1 204 ? -3.025 -26.984 6.332 1 92.31 204 GLN B CA 1
ATOM 4881 C C . GLN B 1 204 ? -3.357 -27.406 4.902 1 92.31 204 GLN B C 1
ATOM 4883 O O . GLN B 1 204 ? -2.461 -27.734 4.121 1 92.31 204 GLN B O 1
ATOM 4888 N N . GLU B 1 205 ? -4.57 -27.312 4.625 1 85.94 205 GLU B N 1
ATOM 4889 C CA . GLU B 1 205 ? -5.031 -27.641 3.273 1 85.94 205 GLU B CA 1
ATOM 4890 C C . GLU B 1 205 ? -4.938 -26.422 2.359 1 85.94 205 GLU B C 1
ATOM 4892 O O . GLU B 1 205 ? -4.953 -25.281 2.83 1 85.94 205 GLU B O 1
ATOM 4897 N N . ASP B 1 206 ? -4.633 -26.656 1.094 1 80.69 206 ASP B N 1
ATOM 4898 C CA . ASP B 1 206 ? -4.617 -25.609 0.079 1 80.69 206 ASP B CA 1
ATOM 4899 C C . ASP B 1 206 ? -5.793 -25.75 -0.885 1 80.69 206 ASP B C 1
ATOM 4901 O O . ASP B 1 206 ? -5.594 -25.938 -2.088 1 80.69 206 ASP B O 1
ATOM 4905 N N . GLY B 1 207 ? -6.992 -25.828 -0.421 1 67 207 GLY B N 1
ATOM 4906 C CA . GLY B 1 207 ? -8.164 -26 -1.262 1 67 207 GLY B CA 1
ATOM 4907 C C . GLY B 1 207 ? -8.109 -27.234 -2.129 1 67 207 GLY B C 1
ATOM 4908 O O . GLY B 1 207 ? -7.02 -27.703 -2.473 1 67 207 GLY B O 1
ATOM 4909 N N . GLY B 1 208 ? -9.102 -27.844 -2.492 1 64.75 208 GLY B N 1
ATOM 4910 C CA . GLY B 1 208 ? -9.234 -28.875 -3.518 1 64.75 208 GLY B CA 1
ATOM 4911 C C . GLY B 1 208 ? -8.961 -30.266 -3.002 1 64.75 208 GLY B C 1
ATOM 4912 O O . GLY B 1 208 ? -8.539 -31.141 -3.76 1 64.75 208 GLY B O 1
ATOM 4913 N N . GLY B 1 209 ? -9.031 -30.438 -1.707 1 66.81 209 GLY B N 1
ATOM 4914 C CA . GLY B 1 209 ? -9.086 -31.797 -1.163 1 66.81 209 GLY B CA 1
ATOM 4915 C C . GLY B 1 209 ? -7.73 -32.312 -0.731 1 66.81 209 GLY B C 1
ATOM 4916 O O . GLY B 1 209 ? -7.434 -32.375 0.463 1 66.81 209 GLY B O 1
ATOM 4917 N N . SER B 1 210 ? -6.855 -32.562 -1.72 1 80.94 210 SER B N 1
ATOM 4918 C CA . SER B 1 210 ? -5.637 -33.344 -1.446 1 80.94 210 SER B CA 1
ATOM 4919 C C . SER B 1 210 ? -4.426 -32.406 -1.369 1 80.94 210 SER B C 1
ATOM 4921 O O . SER B 1 210 ? -3.344 -32.844 -0.952 1 80.94 210 SER B O 1
ATOM 4923 N N . ASN B 1 211 ? -4.527 -31.141 -1.633 1 89.12 211 ASN B N 1
ATOM 4924 C CA . ASN B 1 211 ? -3.406 -30.203 -1.673 1 89.12 211 ASN B CA 1
ATOM 4925 C C . ASN B 1 211 ? -3.049 -29.703 -0.279 1 89.12 211 ASN B C 1
ATOM 4927 O O . ASN B 1 211 ? -3.914 -29.609 0.593 1 89.12 211 ASN B O 1
ATOM 4931 N N . GLN B 1 212 ? -1.786 -29.5 -0.082 1 93.31 212 GLN B N 1
ATOM 4932 C CA . GLN B 1 212 ? -1.332 -28.984 1.203 1 93.31 212 GLN B CA 1
ATOM 4933 C C . GLN B 1 212 ? -0.561 -27.672 1.028 1 93.31 212 GLN B C 1
ATOM 4935 O O . GLN B 1 212 ? 0.236 -27.531 0.097 1 93.31 212 GLN B O 1
ATOM 4940 N N . ARG B 1 213 ? -0.856 -26.719 1.868 1 96.12 213 ARG B N 1
ATOM 4941 C CA . ARG B 1 213 ? -0.123 -25.453 1.934 1 96.12 213 ARG B CA 1
ATOM 4942 C C . ARG B 1 213 ? 0.822 -25.422 3.129 1 96.12 213 ARG B C 1
ATOM 4944 O O . ARG B 1 213 ? 0.46 -25.875 4.223 1 96.12 213 ARG B O 1
ATOM 4951 N N . ILE B 1 214 ? 2.023 -25.016 2.961 1 97.5 214 ILE B N 1
ATOM 4952 C CA . ILE B 1 214 ? 2.984 -24.734 4.027 1 97.5 214 ILE B CA 1
ATOM 4953 C C . ILE B 1 214 ? 3.248 -23.234 4.109 1 97.5 214 ILE B C 1
ATOM 4955 O O . ILE B 1 214 ? 3.889 -22.672 3.227 1 97.5 214 ILE B O 1
ATOM 4959 N N . TRP B 1 215 ? 2.801 -22.641 5.168 1 97.12 215 TRP B N 1
ATOM 4960 C CA . TRP B 1 215 ? 2.916 -21.188 5.316 1 97.12 215 TRP B CA 1
ATOM 4961 C C . TRP B 1 215 ? 4.207 -20.828 6.035 1 97.12 215 TRP B C 1
ATOM 4963 O O . TRP B 1 215 ? 4.812 -21.656 6.715 1 97.12 215 TRP B O 1
ATOM 4973 N N . THR B 1 216 ? 4.656 -19.594 5.938 1 97.75 216 THR B N 1
ATOM 4974 C CA . THR B 1 216 ? 5.754 -18.969 6.676 1 97.75 216 THR B CA 1
ATOM 4975 C C . THR B 1 216 ? 7.012 -19.828 6.586 1 97.75 216 THR B C 1
ATOM 4977 O O . THR B 1 216 ? 7.609 -20.172 7.609 1 97.75 216 THR B O 1
ATOM 4980 N N . LEU B 1 217 ? 7.449 -20.062 5.453 1 98.5 217 LEU B N 1
ATOM 4981 C CA . LEU B 1 217 ? 8.57 -20.953 5.188 1 98.5 217 LEU B CA 1
ATOM 4982 C C . LEU B 1 217 ? 9.836 -20.469 5.891 1 98.5 217 LEU B C 1
ATOM 4984 O O . LEU B 1 217 ? 10.711 -21.281 6.223 1 98.5 217 LEU B O 1
ATOM 4988 N N . ILE B 1 218 ? 9.922 -19.219 6.176 1 98.44 218 ILE B N 1
ATOM 4989 C CA . ILE B 1 218 ? 11.117 -18.641 6.789 1 98.44 218 ILE B CA 1
ATOM 4990 C C . ILE B 1 218 ? 11.391 -19.328 8.125 1 98.44 218 ILE B C 1
ATOM 4992 O O . ILE B 1 218 ? 12.539 -19.438 8.547 1 98.44 218 ILE B O 1
ATOM 4996 N N . ASN B 1 219 ? 10.391 -19.844 8.781 1 98.38 219 ASN B N 1
ATOM 4997 C CA . ASN B 1 219 ? 10.492 -20.453 10.102 1 98.38 219 ASN B CA 1
ATOM 4998 C C . ASN B 1 219 ? 10.789 -21.953 10 1 98.38 219 ASN B C 1
ATOM 5000 O O . ASN B 1 219 ? 10.961 -22.625 11.016 1 98.38 219 ASN B O 1
ATOM 5004 N N . LYS B 1 220 ? 10.914 -22.516 8.82 1 98.38 220 LYS B N 1
ATOM 5005 C CA . LYS B 1 220 ? 10.734 -23.969 8.688 1 98.38 220 LYS B CA 1
ATOM 5006 C C . LYS B 1 220 ? 12.039 -24.641 8.266 1 98.38 220 LYS B C 1
ATOM 5008 O O . LYS B 1 220 ? 12.031 -25.781 7.805 1 98.38 220 LYS B O 1
ATOM 5013 N N . GLY B 1 221 ? 13.148 -23.906 8.344 1 98.06 221 GLY B N 1
ATOM 5014 C CA . GLY B 1 221 ? 14.43 -24.531 8.094 1 98.06 221 GLY B CA 1
ATOM 5015 C C . GLY B 1 221 ? 15.438 -23.609 7.434 1 98.06 221 GLY B C 1
ATOM 5016 O O . GLY B 1 221 ? 15.062 -22.719 6.688 1 98.06 221 GLY B O 1
ATOM 5017 N N . ASP B 1 222 ? 16.688 -23.938 7.602 1 98.06 222 ASP B N 1
ATOM 5018 C CA . ASP B 1 222 ? 17.781 -23.141 7.074 1 98.06 222 ASP B CA 1
ATOM 5019 C C . ASP B 1 222 ? 17.766 -23.125 5.547 1 98.06 222 ASP B C 1
ATOM 5021 O O . ASP B 1 222 ? 18.156 -22.141 4.926 1 98.06 222 ASP B O 1
ATOM 5025 N N . GLU B 1 223 ? 17.266 -24.25 4.945 1 98.25 223 GLU B N 1
ATOM 5026 C CA . GLU B 1 223 ? 17.156 -24.312 3.49 1 98.25 223 GLU B CA 1
ATOM 5027 C C . GLU B 1 223 ? 16.359 -23.141 2.934 1 98.25 223 GLU B C 1
ATOM 5029 O O . GLU B 1 223 ? 16.734 -22.562 1.909 1 98.25 223 GLU B O 1
ATOM 5034 N N . PHE B 1 224 ? 15.328 -22.797 3.68 1 98.69 224 PHE B N 1
ATOM 5035 C CA . PHE B 1 224 ? 14.422 -21.781 3.191 1 98.69 224 PHE B CA 1
ATOM 5036 C C . PHE B 1 224 ? 14.992 -20.391 3.439 1 98.69 224 PHE B C 1
ATOM 5038 O O . PHE B 1 224 ? 14.695 -19.438 2.699 1 98.69 224 PHE B O 1
ATOM 5045 N N . ILE B 1 225 ? 15.805 -20.203 4.461 1 98.31 225 ILE B N 1
ATOM 5046 C CA . ILE B 1 225 ? 16.531 -18.953 4.664 1 98.31 225 ILE B CA 1
ATOM 5047 C C . ILE B 1 225 ? 17.547 -18.766 3.539 1 98.31 225 ILE B C 1
ATOM 5049 O O . ILE B 1 225 ? 17.594 -17.703 2.904 1 98.31 225 ILE B O 1
ATOM 5053 N N . ASP B 1 226 ? 18.328 -19.859 3.238 1 98.12 226 ASP B N 1
ATOM 5054 C CA . ASP B 1 226 ? 19.359 -19.828 2.205 1 98.12 226 ASP B CA 1
ATOM 5055 C C . ASP B 1 226 ? 18.75 -19.516 0.836 1 98.12 226 ASP B C 1
ATOM 5057 O O . ASP B 1 226 ? 19.375 -18.859 0.01 1 98.12 226 ASP B O 1
ATOM 5061 N N . PHE B 1 227 ? 17.547 -20.031 0.629 1 98.31 227 PHE B N 1
ATOM 5062 C CA . PHE B 1 227 ? 16.922 -19.906 -0.677 1 98.31 227 PHE B CA 1
ATOM 5063 C C . PHE B 1 227 ? 16.688 -18.438 -1.021 1 98.31 227 PHE B C 1
ATOM 5065 O O . PHE B 1 227 ? 16.656 -18.062 -2.195 1 98.31 227 PHE B O 1
ATOM 5072 N N . LEU B 1 228 ? 16.578 -17.516 -0.083 1 97.69 228 LEU B N 1
ATOM 5073 C CA . LEU B 1 228 ? 16.359 -16.094 -0.294 1 97.69 228 LEU B CA 1
ATOM 5074 C C . LEU B 1 228 ? 17.641 -15.406 -0.732 1 97.69 228 LEU B C 1
ATOM 5076 O O . LEU B 1 228 ? 17.641 -14.219 -1.063 1 97.69 228 LEU B O 1
ATOM 5080 N N . ASN B 1 229 ? 18.734 -16.203 -0.818 1 96.25 229 ASN B N 1
ATOM 5081 C CA . ASN B 1 229 ? 19.984 -15.711 -1.39 1 96.25 229 ASN B CA 1
ATOM 5082 C C . ASN B 1 229 ? 19.984 -15.844 -2.91 1 96.25 229 ASN B C 1
ATOM 5084 O O . ASN B 1 229 ? 20.906 -15.359 -3.572 1 96.25 229 ASN B O 1
ATOM 5088 N N . HIS B 1 230 ? 19.062 -16.5 -3.479 1 96.69 230 HIS B N 1
ATOM 5089 C CA . HIS B 1 230 ? 19.078 -16.766 -4.91 1 96.69 230 HIS B CA 1
ATOM 5090 C C . HIS B 1 230 ? 19.203 -15.484 -5.711 1 96.69 230 HIS B C 1
ATOM 5092 O O . HIS B 1 230 ? 18.406 -14.555 -5.535 1 96.69 230 HIS B O 1
ATOM 5098 N N . PRO B 1 231 ? 20.062 -15.383 -6.648 1 94.88 231 PRO B N 1
ATOM 5099 C CA . PRO B 1 231 ? 20.391 -14.125 -7.32 1 94.88 231 PRO B CA 1
ATOM 5100 C C . PRO B 1 231 ? 19.312 -13.688 -8.312 1 94.88 231 PRO B C 1
ATOM 5102 O O . PRO B 1 231 ? 19.297 -12.539 -8.75 1 94.88 231 PRO B O 1
ATOM 5105 N N . LEU B 1 232 ? 18.406 -14.609 -8.727 1 95.44 232 LEU B N 1
ATOM 5106 C CA . LEU B 1 232 ? 17.312 -14.227 -9.602 1 95.44 232 LEU B CA 1
ATOM 5107 C C . LEU B 1 232 ? 16.438 -13.156 -8.961 1 95.44 232 LEU B C 1
ATOM 5109 O O . LEU B 1 232 ? 15.867 -12.305 -9.656 1 95.44 232 LEU B O 1
ATOM 5113 N N . ILE B 1 233 ? 16.375 -13.164 -7.621 1 96.19 233 ILE B N 1
ATOM 5114 C CA . ILE B 1 233 ? 15.617 -12.164 -6.879 1 96.19 233 ILE B CA 1
ATOM 5115 C C . ILE B 1 233 ? 16.156 -10.773 -7.188 1 96.19 233 ILE B C 1
ATOM 5117 O O . ILE B 1 233 ? 15.391 -9.859 -7.508 1 96.19 233 ILE B O 1
ATOM 5121 N N . ASP B 1 234 ? 17.453 -10.625 -7.273 1 92.94 234 ASP B N 1
ATOM 5122 C CA . ASP B 1 234 ? 18.094 -9.336 -7.52 1 92.94 234 ASP B CA 1
ATOM 5123 C C . ASP B 1 234 ? 17.938 -8.922 -8.984 1 92.94 234 ASP B C 1
ATOM 5125 O O . ASP B 1 234 ? 17.922 -7.73 -9.297 1 92.94 234 ASP B O 1
ATOM 5129 N N . ALA B 1 235 ? 17.828 -9.906 -9.789 1 93.88 235 ALA B N 1
ATOM 5130 C CA . ALA B 1 235 ? 17.797 -9.641 -11.219 1 93.88 235 ALA B CA 1
ATOM 5131 C C . ALA B 1 235 ? 16.422 -9.148 -11.656 1 93.88 235 ALA B C 1
ATOM 5133 O O . ALA B 1 235 ? 16.297 -8.391 -12.625 1 93.88 235 ALA B O 1
ATOM 5134 N N . ILE B 1 236 ? 15.383 -9.531 -10.898 1 96.31 236 ILE B N 1
ATOM 5135 C CA . ILE B 1 236 ? 14.055 -9.32 -11.453 1 96.31 236 ILE B CA 1
ATOM 5136 C C . ILE B 1 236 ? 13.266 -8.367 -10.562 1 96.31 236 ILE B C 1
ATOM 5138 O O . ILE B 1 236 ? 12.57 -7.473 -11.055 1 96.31 236 ILE B O 1
ATOM 5142 N N . ILE B 1 237 ? 13.383 -8.453 -9.281 1 96.94 237 ILE B N 1
ATOM 5143 C CA . ILE B 1 237 ? 12.461 -7.805 -8.352 1 96.94 237 ILE B CA 1
ATOM 5144 C C . ILE B 1 237 ? 12.672 -6.293 -8.391 1 96.94 237 ILE B C 1
ATOM 5146 O O . ILE B 1 237 ? 11.719 -5.531 -8.578 1 96.94 237 ILE B O 1
ATOM 5150 N N . PRO B 1 238 ? 13.914 -5.766 -8.328 1 94.06 238 PRO B N 1
ATOM 5151 C CA . PRO B 1 238 ? 14.07 -4.312 -8.375 1 94.06 238 PRO B CA 1
ATOM 5152 C C . PRO B 1 238 ? 13.688 -3.715 -9.727 1 94.06 238 PRO B C 1
ATOM 5154 O O . PRO B 1 238 ? 13.164 -2.6 -9.789 1 94.06 238 PRO B O 1
ATOM 5157 N N . TRP B 1 239 ? 13.953 -4.504 -10.711 1 93.19 239 TRP B N 1
ATOM 5158 C CA . TRP B 1 239 ? 13.594 -4.043 -12.047 1 93.19 239 TRP B CA 1
ATOM 5159 C C . TRP B 1 239 ? 12.086 -3.836 -12.164 1 93.19 239 TRP B C 1
ATOM 5161 O O . TRP B 1 239 ? 11.633 -2.852 -12.75 1 93.19 239 TRP B O 1
ATOM 5171 N N . PHE B 1 240 ? 11.328 -4.703 -11.57 1 97 240 PHE B N 1
ATOM 5172 C CA . PHE B 1 240 ? 9.883 -4.723 -11.766 1 97 240 PHE B CA 1
ATOM 5173 C C . PHE B 1 240 ? 9.18 -3.889 -10.703 1 97 240 PHE B C 1
ATOM 5175 O O . PHE B 1 240 ? 8.25 -3.143 -11 1 97 240 PHE B O 1
ATOM 5182 N N . LEU B 1 241 ? 9.641 -3.971 -9.383 1 97.19 241 LEU B N 1
ATOM 5183 C CA . LEU B 1 241 ? 8.891 -3.414 -8.258 1 97.19 241 LEU B CA 1
ATOM 5184 C C . LEU B 1 241 ? 9.594 -2.189 -7.688 1 97.19 241 LEU B C 1
ATOM 5186 O O . LEU B 1 241 ? 9.031 -1.474 -6.855 1 97.19 241 LEU B O 1
ATOM 5190 N N . GLY B 1 242 ? 10.781 -1.915 -8.141 1 92.81 242 GLY B N 1
ATOM 5191 C CA . GLY B 1 242 ? 11.57 -0.854 -7.539 1 92.81 242 GLY B CA 1
ATOM 5192 C C . GLY B 1 242 ? 12.359 -1.312 -6.328 1 92.81 242 GLY B C 1
ATOM 5193 O O . GLY B 1 242 ? 12.492 -2.514 -6.086 1 92.81 242 GLY B O 1
ATOM 5194 N N . GLU B 1 243 ? 12.836 -0.322 -5.633 1 87.06 243 GLU B N 1
ATOM 5195 C CA . GLU B 1 243 ? 13.734 -0.625 -4.52 1 87.06 243 GLU B CA 1
ATOM 5196 C C . GLU B 1 243 ? 12.945 -1.029 -3.277 1 87.06 243 GLU B C 1
ATOM 5198 O O . GLU B 1 243 ? 11.805 -0.595 -3.088 1 87.06 243 GLU B O 1
ATOM 5203 N N . HIS B 1 244 ? 13.5 -1.923 -2.494 1 91.38 244 HIS B N 1
ATOM 5204 C CA . HIS B 1 244 ? 13.062 -2.258 -1.144 1 91.38 244 HIS B CA 1
ATOM 5205 C C . HIS B 1 244 ? 11.75 -3.037 -1.164 1 91.38 244 HIS B C 1
ATOM 5207 O O . HIS B 1 244 ? 10.906 -2.855 -0.288 1 91.38 244 HIS B O 1
ATOM 5213 N N . ALA B 1 245 ? 11.555 -3.809 -2.238 1 96.56 245 ALA B N 1
ATOM 5214 C CA . ALA B 1 245 ? 10.383 -4.676 -2.238 1 96.56 245 ALA B CA 1
ATOM 5215 C C . ALA B 1 245 ? 10.391 -5.613 -1.034 1 96.56 245 ALA B C 1
ATOM 5217 O O . ALA B 1 245 ? 11.461 -5.965 -0.521 1 96.56 245 ALA B O 1
ATOM 5218 N N . LEU B 1 246 ? 9.234 -5.98 -0.602 1 97.94 246 LEU B N 1
ATOM 5219 C CA . LEU B 1 246 ? 9.086 -6.848 0.562 1 97.94 246 LEU B CA 1
ATOM 5220 C C . LEU B 1 246 ? 8.531 -8.211 0.161 1 97.94 246 LEU B C 1
ATOM 5222 O O . LEU B 1 246 ? 7.762 -8.312 -0.798 1 97.94 246 LEU B O 1
ATOM 5226 N N . ILE B 1 247 ? 8.898 -9.18 0.932 1 98.25 247 ILE B N 1
ATOM 5227 C CA . ILE B 1 247 ? 8.203 -10.461 0.811 1 98.25 247 ILE B CA 1
ATOM 5228 C C . ILE B 1 247 ? 6.816 -10.352 1.442 1 98.25 247 ILE B C 1
ATOM 5230 O O . ILE B 1 247 ? 6.691 -10.148 2.652 1 98.25 247 ILE B O 1
ATOM 5234 N N . HIS B 1 248 ? 5.918 -10.422 0.617 1 97.94 248 HIS B N 1
ATOM 5235 C CA . HIS B 1 248 ? 4.516 -10.359 1.019 1 97.94 248 HIS B CA 1
ATOM 5236 C C . HIS B 1 248 ? 4.059 -11.688 1.625 1 97.94 248 HIS B C 1
ATOM 5238 O O . HIS B 1 248 ? 3.367 -11.703 2.645 1 97.94 248 HIS B O 1
ATOM 5244 N N . SER B 1 249 ? 4.422 -12.766 1.057 1 97.81 249 SER B N 1
ATOM 5245 C C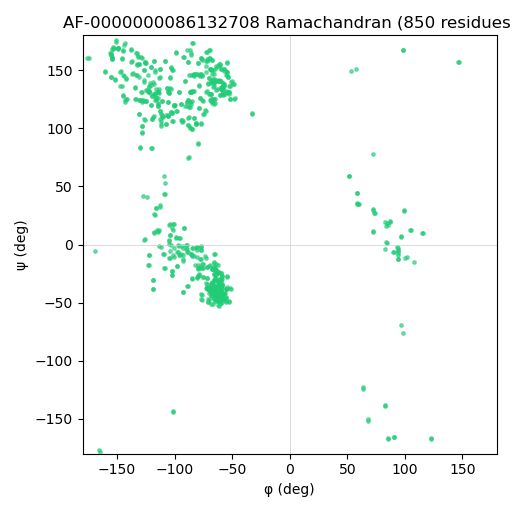A . SER B 1 249 ? 4.246 -14.117 1.561 1 97.81 249 SER B CA 1
ATOM 5246 C C . SER B 1 249 ? 5.336 -15.047 1.03 1 97.81 249 SER B C 1
ATOM 5248 O O . SER B 1 249 ? 5.855 -14.844 -0.068 1 97.81 249 SER B O 1
ATOM 5250 N N . TYR B 1 250 ? 5.793 -15.93 1.803 1 98.69 250 TYR B N 1
ATOM 5251 C CA . TYR B 1 250 ? 6.773 -16.984 1.529 1 98.69 250 TYR B CA 1
ATOM 5252 C C . TYR B 1 250 ? 6.25 -18.344 1.955 1 98.69 250 TYR B C 1
ATOM 5254 O O . TYR B 1 250 ? 6.242 -18.672 3.145 1 98.69 250 TYR B O 1
ATOM 5262 N N . SER B 1 251 ? 5.785 -19.125 0.955 1 98.44 251 SER B N 1
ATOM 5263 C CA . SER B 1 251 ? 5.078 -20.375 1.252 1 98.44 251 SER B CA 1
ATOM 5264 C C . SER B 1 251 ? 5.422 -21.469 0.242 1 98.44 251 SER B C 1
ATOM 5266 O O . SER B 1 251 ? 6.203 -21.234 -0.683 1 98.44 251 SER B O 1
ATOM 5268 N N . ALA B 1 252 ? 4.93 -22.641 0.523 1 98.38 252 ALA B N 1
ATOM 5269 C CA . ALA B 1 252 ? 5.004 -23.766 -0.406 1 98.38 252 ALA B CA 1
ATOM 5270 C C . ALA B 1 252 ? 3.652 -24.469 -0.533 1 98.38 252 ALA B C 1
ATOM 5272 O O . ALA B 1 252 ? 2.771 -24.281 0.311 1 98.38 252 ALA B O 1
ATOM 5273 N N . ASN B 1 253 ? 3.469 -25.078 -1.609 1 95.88 253 ASN B N 1
ATOM 5274 C CA . ASN B 1 253 ? 2.289 -25.922 -1.777 1 95.88 253 ASN B CA 1
ATOM 5275 C C . ASN B 1 253 ? 2.643 -27.25 -2.439 1 95.88 253 ASN B C 1
ATOM 5277 O O . ASN B 1 253 ? 3.637 -27.344 -3.162 1 95.88 253 ASN B O 1
ATOM 5281 N N . ILE B 1 254 ? 1.95 -28.25 -2.076 1 95.25 254 ILE B N 1
ATOM 5282 C CA . ILE B 1 254 ? 2.018 -29.562 -2.713 1 95.25 254 ILE B CA 1
ATOM 5283 C C . ILE B 1 254 ? 0.655 -29.922 -3.307 1 95.25 254 ILE B C 1
ATOM 5285 O O . ILE B 1 254 ? -0.314 -30.125 -2.572 1 95.25 254 ILE B O 1
ATOM 5289 N N . THR B 1 255 ? 0.61 -29.922 -4.613 1 93.44 255 THR B N 1
ATOM 5290 C CA . THR B 1 255 ? -0.597 -30.328 -5.316 1 93.44 255 THR B CA 1
ATOM 5291 C C . THR B 1 255 ? -0.559 -31.828 -5.613 1 93.44 255 THR B C 1
ATOM 5293 O O . THR B 1 255 ? 0.49 -32.375 -5.973 1 93.44 255 THR B O 1
ATOM 5296 N N . ARG B 1 256 ? -1.678 -32.5 -5.492 1 93.44 256 ARG B N 1
ATOM 5297 C CA . ARG B 1 256 ? -1.776 -33.938 -5.637 1 93.44 256 ARG B CA 1
ATOM 5298 C C . ARG B 1 256 ? -2.928 -34.344 -6.562 1 93.44 256 ARG B C 1
ATOM 5300 O O . ARG B 1 256 ? -3.799 -33.5 -6.848 1 93.44 256 ARG B O 1
ATOM 5307 N N . PRO B 1 257 ? -2.828 -35.594 -7.035 1 92.25 257 PRO B N 1
ATOM 5308 C CA . PRO B 1 257 ? -3.938 -36.062 -7.871 1 92.25 257 PRO B CA 1
ATOM 5309 C C . PRO B 1 257 ? -5.301 -35.875 -7.207 1 92.25 257 PRO B C 1
ATOM 5311 O O . PRO B 1 257 ? -5.445 -36.094 -6.004 1 92.25 257 PRO B O 1
ATOM 5314 N N . GLY B 1 258 ? -6.23 -35.375 -8.078 1 89.62 258 GLY B N 1
ATOM 5315 C CA . GLY B 1 258 ? -7.562 -35.094 -7.559 1 89.62 258 GLY B CA 1
ATOM 5316 C C . GLY B 1 258 ? -7.754 -33.656 -7.113 1 89.62 258 GLY B C 1
ATOM 5317 O O . GLY B 1 258 ? -8.883 -33.219 -6.863 1 89.62 258 GLY B O 1
ATOM 5318 N N . GLY B 1 259 ? -6.66 -33 -7.031 1 88.06 259 GLY B N 1
ATOM 5319 C CA . GLY B 1 259 ? -6.789 -31.609 -6.707 1 88.06 259 GLY B CA 1
ATOM 5320 C C . GLY B 1 259 ? -7.57 -30.828 -7.746 1 88.06 259 GLY B C 1
ATOM 5321 O O . GLY B 1 259 ? -7.43 -31.062 -8.945 1 88.06 259 GLY B O 1
ATOM 5322 N N . THR B 1 260 ? -8.43 -29.859 -7.293 1 86.12 260 THR B N 1
ATOM 5323 C CA . THR B 1 260 ? -9.258 -29.047 -8.18 1 86.12 260 THR B CA 1
ATOM 5324 C C . THR B 1 260 ? -8.609 -27.688 -8.422 1 86.12 260 THR B C 1
ATOM 5326 O O . THR B 1 260 ? -7.672 -27.297 -7.715 1 86.12 260 THR B O 1
ATOM 5329 N N . SER B 1 261 ? -9.109 -27.047 -9.414 1 85.94 261 SER B N 1
ATOM 5330 C CA . SER B 1 261 ? -8.609 -25.719 -9.734 1 85.94 261 SER B CA 1
ATOM 5331 C C . SER B 1 261 ? -9.016 -24.703 -8.672 1 85.94 261 SER B C 1
ATOM 5333 O O . SER B 1 261 ? -10.117 -24.766 -8.125 1 85.94 261 SER B O 1
ATOM 5335 N N . MET B 1 262 ? -8.117 -23.797 -8.43 1 86.38 262 MET B N 1
ATOM 5336 C CA . MET B 1 262 ? -8.492 -22.609 -7.68 1 86.38 262 MET B CA 1
ATOM 5337 C C . MET B 1 262 ? -9.375 -21.688 -8.523 1 86.38 262 MET B C 1
ATOM 5339 O O . MET B 1 262 ? -9.406 -21.812 -9.742 1 86.38 262 MET B O 1
ATOM 5343 N N . GLN B 1 263 ? -10.086 -20.844 -7.867 1 91.69 263 GLN B N 1
ATOM 5344 C CA . GLN B 1 263 ? -10.758 -19.766 -8.57 1 91.69 263 GLN B CA 1
ATOM 5345 C C . GLN B 1 263 ? -9.75 -18.812 -9.219 1 91.69 263 GLN B C 1
ATOM 5347 O O . GLN B 1 263 ? -8.703 -18.516 -8.633 1 91.69 263 GLN B O 1
ATOM 5352 N N . LEU B 1 264 ? -10.094 -18.359 -10.422 1 96.5 264 LEU B N 1
ATOM 5353 C CA . LEU B 1 264 ? -9.266 -17.344 -11.062 1 96.5 264 LEU B CA 1
ATOM 5354 C C . LEU B 1 264 ? -9.172 -16.094 -10.203 1 96.5 264 LEU B C 1
ATOM 5356 O O . LEU B 1 264 ? -10.188 -15.609 -9.68 1 96.5 264 LEU B O 1
ATOM 5360 N N . HIS B 1 265 ? -7.961 -15.562 -10.07 1 96.5 265 HIS B N 1
ATOM 5361 C CA . HIS B 1 265 ? -7.734 -14.375 -9.258 1 96.5 265 HIS B CA 1
ATOM 5362 C C . HIS B 1 265 ? -6.488 -13.625 -9.711 1 96.5 265 HIS B C 1
ATOM 5364 O O . HIS B 1 265 ? -5.715 -14.133 -10.531 1 96.5 265 HIS B O 1
ATOM 5370 N N . THR B 1 266 ? -6.375 -12.438 -9.32 1 97.06 266 THR B N 1
ATOM 5371 C CA . THR B 1 266 ? -5.125 -11.688 -9.375 1 97.06 266 THR B CA 1
ATOM 5372 C C . THR B 1 266 ? -4.484 -11.602 -7.992 1 97.06 266 THR B C 1
ATOM 5374 O O . THR B 1 266 ? -5.18 -11.68 -6.977 1 97.06 266 THR B O 1
ATOM 5377 N N . ASP B 1 267 ? -3.215 -11.484 -7.973 1 96.5 267 ASP B N 1
ATOM 5378 C CA . ASP B 1 267 ? -2.514 -11.492 -6.691 1 96.5 267 ASP B CA 1
ATOM 5379 C C . ASP B 1 267 ? -2.582 -10.117 -6.027 1 96.5 267 ASP B C 1
ATOM 5381 O O . ASP B 1 267 ? -2.096 -9.938 -4.906 1 96.5 267 ASP B O 1
ATOM 5385 N N . GLN B 1 268 ? -3.174 -9.086 -6.621 1 95.94 268 GLN B N 1
ATOM 5386 C CA . GLN B 1 268 ? -3.26 -7.793 -5.953 1 95.94 268 GLN B CA 1
ATOM 5387 C C . GLN B 1 268 ? -4.711 -7.41 -5.676 1 95.94 268 GLN B C 1
ATOM 5389 O O . GLN B 1 268 ? -5.055 -6.227 -5.641 1 95.94 268 GLN B O 1
ATOM 5394 N N . VAL B 1 269 ? -5.543 -8.43 -5.441 1 90.94 269 VAL B N 1
ATOM 5395 C CA . VAL B 1 269 ? -6.973 -8.289 -5.191 1 90.94 269 VAL B CA 1
ATOM 5396 C C . VAL B 1 269 ? -7.203 -7.484 -3.914 1 90.94 269 VAL B C 1
ATOM 5398 O O . VAL B 1 269 ? -8.234 -6.832 -3.762 1 90.94 269 VAL B O 1
ATOM 5401 N N . ALA B 1 270 ? -6.273 -7.438 -3.018 1 89.56 270 ALA B N 1
ATOM 5402 C CA . ALA B 1 270 ? -6.406 -6.734 -1.744 1 89.56 270 ALA B CA 1
ATOM 5403 C C . ALA B 1 270 ? -6.379 -5.223 -1.945 1 89.56 270 ALA B C 1
ATOM 5405 O O . ALA B 1 270 ? -6.781 -4.465 -1.062 1 89.56 270 ALA B O 1
ATOM 5406 N N . ILE B 1 271 ? -5.875 -4.797 -3.043 1 94.5 271 ILE B N 1
ATOM 5407 C CA . ILE B 1 271 ? -5.762 -3.373 -3.338 1 94.5 271 ILE B CA 1
ATOM 5408 C C . ILE B 1 271 ? -7.098 -2.846 -3.855 1 94.5 271 ILE B C 1
ATOM 5410 O O . ILE B 1 271 ? -7.504 -3.158 -4.977 1 94.5 271 ILE B O 1
ATOM 5414 N N . GLN B 1 272 ? -7.828 -2.141 -3.025 1 94.25 272 GLN B N 1
ATOM 5415 C CA . GLN B 1 272 ? -9.078 -1.473 -3.379 1 94.25 272 GLN B CA 1
ATOM 5416 C C . GLN B 1 272 ? -9 0.025 -3.094 1 94.25 272 GLN B C 1
ATOM 5418 O O . GLN B 1 272 ? -8.594 0.435 -2.006 1 94.25 272 GLN B O 1
ATOM 5423 N N . PRO B 1 273 ? -9.398 0.9 -4.023 1 94.81 273 PRO B N 1
ATOM 5424 C CA . PRO B 1 273 ? -9.945 0.591 -5.348 1 94.81 273 PRO B CA 1
ATOM 5425 C C . PRO B 1 273 ? -8.969 -0.189 -6.223 1 94.81 273 PRO B C 1
ATOM 5427 O O . PRO B 1 273 ? -7.758 -0.148 -5.984 1 94.81 273 PRO B O 1
ATOM 5430 N N . PRO B 1 274 ? -9.555 -0.916 -7.164 1 93.56 274 PRO B N 1
ATOM 5431 C CA . PRO B 1 274 ? -8.664 -1.67 -8.047 1 93.56 274 PRO B CA 1
ATOM 5432 C C . PRO B 1 274 ? -7.816 -0.766 -8.938 1 93.56 274 PRO B C 1
ATOM 5434 O O . PRO B 1 274 ? -8.336 0.183 -9.531 1 93.56 274 PRO B O 1
ATOM 5437 N N . LEU B 1 275 ? -6.508 -0.89 -8.93 1 92.62 275 LEU B N 1
ATOM 5438 C CA . LEU B 1 275 ? -5.57 -0.179 -9.789 1 92.62 275 LEU B CA 1
ATOM 5439 C C . LEU B 1 275 ? -4.906 -1.136 -10.773 1 92.62 275 LEU B C 1
ATOM 5441 O O . LEU B 1 275 ? -3.918 -1.79 -10.438 1 92.62 275 LEU B O 1
ATOM 5445 N N . ARG B 1 276 ? -5.348 -1.096 -12 1 92.31 276 ARG B N 1
ATOM 5446 C CA . ARG B 1 276 ? -4.895 -2.062 -12.992 1 92.31 276 ARG B CA 1
ATOM 5447 C C . ARG B 1 276 ? -3.723 -1.508 -13.797 1 92.31 276 ARG B C 1
ATOM 5449 O O . ARG B 1 276 ? -3.059 -2.248 -14.523 1 92.31 276 ARG B O 1
ATOM 5456 N N . ASN B 1 277 ? -3.416 -0.282 -13.617 1 92.75 277 ASN B N 1
ATOM 5457 C CA . ASN B 1 277 ? -2.346 0.326 -14.398 1 92.75 277 ASN B CA 1
ATOM 5458 C C . ASN B 1 277 ? -1.009 0.266 -13.672 1 92.75 277 ASN B C 1
ATOM 5460 O O . ASN B 1 277 ? 0.009 0.731 -14.188 1 92.75 277 ASN B O 1
ATOM 5464 N N . LEU B 1 278 ? -1.004 -0.258 -12.516 1 95.62 278 LEU B N 1
ATOM 5465 C CA . LEU B 1 278 ? 0.23 -0.406 -11.75 1 95.62 278 LEU B CA 1
ATOM 5466 C C . LEU B 1 278 ? 0.328 -1.8 -11.141 1 95.62 278 LEU B C 1
ATOM 5468 O O . LEU B 1 278 ? -0.596 -2.25 -10.461 1 95.62 278 LEU B O 1
ATOM 5472 N N . ALA B 1 279 ? 1.418 -2.477 -11.422 1 97.62 279 ALA B N 1
ATOM 5473 C CA . ALA B 1 279 ? 1.703 -3.738 -10.742 1 97.62 279 ALA B CA 1
ATOM 5474 C C . ALA B 1 279 ? 2.242 -3.496 -9.336 1 97.62 279 ALA B C 1
ATOM 5476 O O . ALA B 1 279 ? 3.248 -2.807 -9.156 1 97.62 279 ALA B O 1
ATOM 5477 N N . PHE B 1 280 ? 1.63 -4.078 -8.367 1 97.81 280 PHE B N 1
ATOM 5478 C CA . PHE B 1 280 ? 2.053 -3.893 -6.984 1 97.81 280 PHE B CA 1
ATOM 5479 C C . PHE B 1 280 ? 2.938 -5.047 -6.527 1 97.81 280 PHE B C 1
ATOM 5481 O O . PHE B 1 280 ? 3.654 -4.934 -5.531 1 97.81 280 PHE B O 1
ATOM 5488 N N . GLY B 1 281 ? 2.844 -6.148 -7.266 1 98.44 281 GLY B N 1
ATOM 5489 C CA . GLY B 1 281 ? 3.596 -7.309 -6.82 1 98.44 281 GLY B CA 1
ATOM 5490 C C . GLY B 1 281 ? 4.059 -8.195 -7.961 1 98.44 281 GLY B C 1
ATOM 5491 O O . GLY B 1 281 ? 3.664 -7.992 -9.109 1 98.44 281 GLY B O 1
ATOM 5492 N N . LEU B 1 282 ? 4.902 -9.109 -7.633 1 98.81 282 LEU B N 1
ATOM 5493 C CA . LEU B 1 282 ? 5.453 -10.133 -8.516 1 98.81 282 LEU B CA 1
ATOM 5494 C C . LEU B 1 282 ? 5.672 -11.438 -7.766 1 98.81 282 LEU B C 1
ATOM 5496 O O . LEU B 1 282 ? 6.266 -11.445 -6.684 1 98.81 282 LEU B O 1
ATOM 5500 N N . ASN B 1 283 ? 5.148 -12.492 -8.32 1 98.69 283 ASN B N 1
ATOM 5501 C CA . ASN B 1 283 ? 5.281 -13.812 -7.719 1 98.69 283 ASN B CA 1
ATOM 5502 C C . ASN B 1 283 ? 6.285 -14.672 -8.477 1 98.69 283 ASN B C 1
ATOM 5504 O O . ASN B 1 283 ? 6.293 -14.695 -9.703 1 98.69 283 ASN B O 1
ATOM 5508 N N . ILE B 1 284 ? 7.191 -15.281 -7.758 1 98.88 284 ILE B N 1
ATOM 5509 C CA . ILE B 1 284 ? 8.078 -16.297 -8.32 1 98.88 284 ILE B CA 1
ATOM 5510 C C . ILE B 1 284 ? 7.711 -17.672 -7.758 1 98.88 284 ILE B C 1
ATOM 5512 O O . ILE B 1 284 ? 7.891 -17.922 -6.566 1 98.88 284 ILE B O 1
ATOM 5516 N N . LEU B 1 285 ? 7.156 -18.484 -8.602 1 98.81 285 LEU B N 1
ATOM 5517 C CA . LEU B 1 285 ? 6.797 -19.859 -8.258 1 98.81 285 LEU B CA 1
ATOM 5518 C C . LEU B 1 285 ? 7.867 -20.844 -8.742 1 98.81 285 LEU B C 1
ATOM 5520 O O . LEU B 1 285 ? 8.109 -20.953 -9.945 1 98.81 285 LEU B O 1
ATOM 5524 N N . TRP B 1 286 ? 8.523 -21.5 -7.828 1 98.88 286 TRP B N 1
ATOM 5525 C CA . TRP B 1 286 ? 9.633 -22.406 -8.125 1 98.88 286 TRP B CA 1
ATOM 5526 C C . TRP B 1 286 ? 9.148 -23.844 -8.25 1 98.88 286 TRP B C 1
ATOM 5528 O O . TRP B 1 286 ? 8.602 -24.406 -7.297 1 98.88 286 TRP B O 1
ATOM 5538 N N . PHE B 1 287 ? 9.383 -24.438 -9.438 1 98.81 287 PHE B N 1
ATOM 5539 C CA . PHE B 1 287 ? 8.992 -25.812 -9.695 1 98.81 287 PHE B CA 1
ATOM 5540 C C . PHE B 1 287 ? 9.984 -26.781 -9.062 1 98.81 287 PHE B C 1
ATOM 5542 O O . PHE B 1 287 ? 11.141 -26.859 -9.477 1 98.81 287 PHE B O 1
ATOM 5549 N N . LEU B 1 288 ? 9.516 -27.562 -8.141 1 98.69 288 LEU B N 1
ATOM 5550 C CA . LEU B 1 288 ? 10.398 -28.547 -7.543 1 98.69 288 LEU B CA 1
ATOM 5551 C C . LEU B 1 288 ? 10.211 -29.922 -8.195 1 98.69 288 LEU B C 1
ATOM 5553 O O . LEU B 1 288 ? 10.898 -30.875 -7.859 1 98.69 288 LEU B O 1
ATOM 5557 N N . GLU B 1 289 ? 9.25 -30.016 -9.039 1 97.5 289 GLU B N 1
ATOM 5558 C CA . GLU B 1 289 ? 8.961 -31.078 -9.992 1 97.5 289 GLU B CA 1
ATOM 5559 C C . GLU B 1 289 ? 8.539 -30.531 -11.344 1 97.5 289 GLU B C 1
ATOM 5561 O O . GLU B 1 289 ? 8.266 -29.328 -11.469 1 97.5 289 GLU B O 1
ATOM 5566 N N . ASP B 1 290 ? 8.508 -31.453 -12.344 1 97.94 290 ASP B N 1
ATOM 5567 C CA . ASP B 1 290 ? 7.977 -31 -13.625 1 97.94 290 ASP B CA 1
ATOM 5568 C C . ASP B 1 290 ? 6.543 -30.5 -13.484 1 97.94 290 ASP B C 1
ATOM 5570 O O . ASP B 1 290 ? 5.742 -31.094 -12.766 1 97.94 290 ASP B O 1
ATOM 5574 N N . PHE B 1 291 ? 6.25 -29.359 -14.07 1 97.94 291 PHE B N 1
ATOM 5575 C CA . PHE B 1 291 ? 4.898 -28.812 -14.164 1 97.94 291 PHE B CA 1
ATOM 5576 C C . PHE B 1 291 ? 4.34 -28.984 -15.57 1 97.94 291 PHE B C 1
ATOM 5578 O O . PHE B 1 291 ? 5.027 -28.703 -16.562 1 97.94 291 PHE B O 1
ATOM 5585 N N . ASN B 1 292 ? 3.248 -29.453 -15.656 1 96.81 292 ASN B N 1
ATOM 5586 C CA . ASN B 1 292 ? 2.527 -29.562 -16.922 1 96.81 292 ASN B CA 1
ATOM 5587 C C . ASN B 1 292 ? 1.018 -29.5 -16.703 1 96.81 292 ASN B C 1
ATOM 5589 O O . ASN B 1 292 ? 0.546 -29.375 -15.578 1 96.81 292 ASN B O 1
ATOM 5593 N N . GLU B 1 293 ? 0.299 -29.5 -17.812 1 96.56 293 GLU B N 1
ATOM 5594 C CA . GLU B 1 293 ? -1.154 -29.375 -17.734 1 96.56 293 GLU B CA 1
ATOM 5595 C C . GLU B 1 293 ? -1.769 -30.531 -16.938 1 96.56 293 GLU B C 1
ATOM 5597 O O . GLU B 1 293 ? -2.703 -30.312 -16.156 1 96.56 293 GLU B O 1
ATOM 5602 N N . GLU B 1 294 ? -1.266 -31.656 -17.078 1 96.44 294 GLU B N 1
ATOM 5603 C CA . GLU B 1 294 ? -1.829 -32.844 -16.453 1 96.44 294 GLU B CA 1
ATOM 5604 C C . GLU B 1 294 ? -1.687 -32.812 -14.945 1 96.44 294 GLU B C 1
ATOM 5606 O O . GLU B 1 294 ? -2.596 -33.219 -14.219 1 96.44 294 GLU B O 1
ATOM 5611 N N . ASN B 1 295 ? -0.552 -32.312 -14.453 1 95.38 295 ASN B N 1
ATOM 5612 C CA . ASN B 1 295 ? -0.333 -32.406 -13.016 1 95.38 295 ASN B CA 1
ATOM 5613 C C . ASN B 1 295 ? -0.629 -31.078 -12.328 1 95.38 295 ASN B C 1
ATOM 5615 O O . ASN B 1 295 ? -0.146 -30.812 -11.227 1 95.38 295 ASN B O 1
ATOM 5619 N N . GLY B 1 296 ? -1.38 -30.172 -13.016 1 94.56 296 GLY B N 1
ATOM 5620 C CA . GLY B 1 296 ? -1.93 -29.016 -12.336 1 94.56 296 GLY B CA 1
ATOM 5621 C C . GLY B 1 296 ? -1.108 -27.75 -12.547 1 94.56 296 GLY B C 1
ATOM 5622 O O . GLY B 1 296 ? -1.068 -26.875 -11.68 1 94.56 296 GLY B O 1
ATOM 5623 N N . GLY B 1 297 ? -0.417 -27.609 -13.648 1 96.62 297 GLY B N 1
ATOM 5624 C CA . GLY B 1 297 ? 0.278 -26.375 -13.969 1 96.62 297 GLY B CA 1
ATOM 5625 C C . GLY B 1 297 ? -0.603 -25.156 -13.836 1 96.62 297 GLY B C 1
ATOM 5626 O O . GLY B 1 297 ? -1.797 -25.203 -14.141 1 96.62 297 GLY B O 1
ATOM 5627 N N . THR B 1 298 ? -0.041 -24.078 -13.312 1 97.44 298 THR B N 1
ATOM 5628 C CA . THR B 1 298 ? -0.776 -22.828 -13.109 1 97.44 298 THR B CA 1
ATOM 5629 C C . THR B 1 298 ? -1.464 -22.391 -14.398 1 97.44 298 THR B C 1
ATOM 5631 O O . THR B 1 298 ? -0.838 -22.359 -15.461 1 97.44 298 THR B O 1
ATOM 5634 N N . ARG B 1 299 ? -2.727 -22.188 -14.305 1 98.06 299 ARG B N 1
ATOM 5635 C CA . ARG B 1 299 ? -3.521 -21.719 -15.43 1 98.06 299 ARG B CA 1
ATOM 5636 C C . ARG B 1 299 ? -3.482 -20.188 -15.531 1 98.06 299 ARG B C 1
ATOM 5638 O O . ARG B 1 299 ? -3.668 -19.5 -14.539 1 98.06 299 ARG B O 1
ATOM 5645 N N . ILE B 1 300 ? -3.213 -19.688 -16.797 1 98.62 300 ILE B N 1
ATOM 5646 C CA . ILE B 1 300 ? -2.979 -18.25 -16.969 1 98.62 300 ILE B CA 1
ATOM 5647 C C . ILE B 1 300 ? -3.756 -17.75 -18.172 1 98.62 300 ILE B C 1
ATOM 5649 O O . ILE B 1 300 ? -3.801 -18.406 -19.219 1 98.62 300 ILE B O 1
ATOM 5653 N N . PHE B 1 301 ? -4.418 -16.625 -18.031 1 98.75 301 PHE B N 1
ATOM 5654 C CA . PHE B 1 301 ? -4.824 -15.828 -19.188 1 98.75 301 PHE B CA 1
ATOM 5655 C C . PHE B 1 301 ? -3.713 -14.875 -19.609 1 98.75 301 PHE B C 1
ATOM 5657 O O . PHE B 1 301 ? -3.531 -13.82 -19 1 98.75 301 PHE B O 1
ATOM 5664 N N . PRO B 1 302 ? -2.955 -15.266 -20.688 1 98.69 302 PRO B N 1
ATOM 5665 C CA . PRO B 1 302 ? -1.845 -14.398 -21.094 1 98.69 302 PRO B CA 1
ATOM 5666 C C . PRO B 1 302 ? -2.293 -12.977 -21.422 1 98.69 302 PRO B C 1
ATOM 5668 O O . PRO B 1 302 ? -3.363 -12.789 -22.016 1 98.69 302 PRO B O 1
ATOM 5671 N N . ALA B 1 303 ? -1.486 -11.953 -20.953 1 98.31 303 ALA B N 1
ATOM 5672 C CA . ALA B 1 303 ? -1.643 -10.539 -21.281 1 98.31 303 ALA B CA 1
ATOM 5673 C C . ALA B 1 303 ? -2.857 -9.945 -20.578 1 98.31 303 ALA B C 1
ATOM 5675 O O . ALA B 1 303 ? -3.268 -8.82 -20.875 1 98.31 303 ALA B O 1
ATOM 5676 N N . SER B 1 304 ? -3.428 -10.664 -19.625 1 98.38 304 SER B N 1
ATOM 5677 C CA . SER B 1 304 ? -4.641 -10.188 -18.969 1 98.38 304 SER B CA 1
ATOM 5678 C C . SER B 1 304 ? -4.324 -9.102 -17.953 1 98.38 304 SER B C 1
ATOM 5680 O O . SER B 1 304 ? -5.23 -8.5 -17.375 1 98.38 304 SER B O 1
ATOM 5682 N N . HIS B 1 305 ? -3.018 -8.789 -17.719 1 98 305 HIS B N 1
ATOM 5683 C CA . HIS B 1 305 ? -2.615 -7.703 -16.828 1 98 305 HIS B CA 1
ATOM 5684 C C . HIS B 1 305 ? -2.766 -6.352 -17.516 1 98 305 HIS B C 1
ATOM 5686 O O . HIS B 1 305 ? -2.697 -5.309 -16.859 1 98 305 HIS B O 1
ATOM 5692 N N . LEU B 1 306 ? -2.98 -6.363 -18.828 1 96.5 306 LEU B N 1
ATOM 5693 C CA . LEU B 1 306 ? -3.016 -5.133 -19.609 1 96.5 306 LEU B CA 1
ATOM 5694 C C . LEU B 1 306 ? -4.445 -4.621 -19.75 1 96.5 306 LEU B C 1
ATOM 5696 O O . LEU B 1 306 ? -5.254 -5.215 -20.469 1 96.5 306 LEU B O 1
ATOM 5700 N N . GLY B 1 307 ? -4.766 -3.543 -19.047 1 93.06 307 GLY B N 1
ATOM 5701 C CA . GLY B 1 307 ? -6.059 -2.902 -19.203 1 93.06 307 GLY B CA 1
ATOM 5702 C C . GLY B 1 307 ? -7.109 -3.441 -18.25 1 93.06 307 GLY B C 1
ATOM 5703 O O . GLY B 1 307 ? -6.777 -4.062 -17.234 1 93.06 307 GLY B O 1
ATOM 5704 N N . ALA B 1 308 ? -8.367 -3.109 -18.547 1 94.38 308 ALA B N 1
ATOM 5705 C CA . ALA B 1 308 ? -9.508 -3.529 -17.734 1 94.38 308 ALA B CA 1
ATOM 5706 C C . ALA B 1 308 ? -10.031 -4.891 -18.188 1 94.38 308 ALA B C 1
ATOM 5708 O O . ALA B 1 308 ? -11.078 -4.98 -18.828 1 94.38 308 ALA B O 1
ATOM 5709 N N . ILE B 1 309 ? -9.336 -5.922 -17.875 1 97.44 309 ILE B N 1
ATOM 5710 C CA . ILE B 1 309 ? -9.625 -7.293 -18.281 1 97.44 309 ILE B CA 1
ATOM 5711 C C . ILE B 1 309 ? -10 -8.125 -17.062 1 97.44 309 ILE B C 1
ATOM 5713 O O . ILE B 1 309 ? -9.336 -8.047 -16.031 1 97.44 309 ILE B O 1
ATOM 5717 N N . ALA B 1 310 ? -11.07 -8.828 -17.156 1 97.75 310 ALA B N 1
ATOM 5718 C CA . ALA B 1 310 ? -11.477 -9.758 -16.109 1 97.75 310 ALA B CA 1
ATOM 5719 C C . ALA B 1 310 ? -12.359 -10.875 -16.656 1 97.75 310 ALA B C 1
ATOM 5721 O O . ALA B 1 310 ? -13.148 -10.641 -17.578 1 97.75 310 ALA B O 1
ATOM 5722 N N . PRO B 1 311 ? -12.211 -12.023 -16.141 1 97.69 311 PRO B N 1
ATOM 5723 C CA . PRO B 1 311 ? -13.039 -13.125 -16.625 1 97.69 311 PRO B CA 1
ATOM 5724 C C . PRO B 1 311 ? -14.516 -12.969 -16.234 1 97.69 311 PRO B C 1
ATOM 5726 O O . PRO B 1 311 ? -14.82 -12.477 -15.156 1 97.69 311 PRO B O 1
ATOM 5729 N N . GLU B 1 312 ? -15.367 -13.523 -17.062 1 96.12 312 GLU B N 1
ATOM 5730 C CA . GLU B 1 312 ? -16.797 -13.539 -16.812 1 96.12 312 GLU B CA 1
ATOM 5731 C C . GLU B 1 312 ? -17.172 -14.641 -15.82 1 96.12 312 GLU B C 1
ATOM 5733 O O . GLU B 1 312 ? -18.203 -14.57 -15.156 1 96.12 312 GLU B O 1
ATOM 5738 N N . ASP B 1 313 ? -16.391 -15.602 -15.828 1 96.06 313 ASP B N 1
ATOM 5739 C CA . ASP B 1 313 ? -16.547 -16.734 -14.922 1 96.06 313 ASP B CA 1
ATOM 5740 C C . ASP B 1 313 ? -15.234 -17.062 -14.227 1 96.06 313 ASP B C 1
ATOM 5742 O O . ASP B 1 313 ? -14.312 -17.609 -14.852 1 96.06 313 ASP B O 1
ATOM 5746 N N . ILE B 1 314 ? -15.195 -16.844 -12.93 1 95.62 314 ILE B N 1
ATOM 5747 C CA . ILE B 1 314 ? -13.93 -17 -12.219 1 95.62 314 ILE B CA 1
ATOM 5748 C C . ILE B 1 314 ? -13.734 -18.469 -11.844 1 95.62 314 ILE B C 1
ATOM 5750 O O . ILE B 1 314 ? -12.672 -18.859 -11.359 1 95.62 314 ILE B O 1
ATOM 5754 N N . PHE B 1 315 ? -14.719 -19.281 -12.156 1 94.5 315 PHE B N 1
ATOM 5755 C CA . PHE B 1 315 ? -14.625 -20.703 -11.82 1 94.5 315 PHE B CA 1
ATOM 5756 C C . PHE B 1 315 ? -14.32 -21.531 -13.055 1 94.5 315 PHE B C 1
ATOM 5758 O O . PHE B 1 315 ? -14.25 -22.766 -12.977 1 94.5 315 PHE B O 1
ATOM 5765 N N . SER B 1 316 ? -14.125 -20.891 -14.148 1 95.5 316 SER B N 1
ATOM 5766 C CA . SER B 1 316 ? -13.805 -21.594 -15.391 1 95.5 316 SER B CA 1
ATOM 5767 C C . SER B 1 316 ? -12.391 -21.25 -15.867 1 95.5 316 SER B C 1
ATOM 5769 O O . SER B 1 316 ? -12.047 -20.078 -16.016 1 95.5 316 SER B O 1
ATOM 5771 N N . ILE B 1 317 ? -11.633 -22.312 -16.203 1 95.75 317 ILE B N 1
ATOM 5772 C CA . ILE B 1 317 ? -10.281 -22.094 -16.703 1 95.75 317 ILE B CA 1
ATOM 5773 C C . ILE B 1 317 ? -10.266 -22.25 -18.219 1 95.75 317 ILE B C 1
ATOM 5775 O O . ILE B 1 317 ? -9.203 -22.375 -18.828 1 95.75 317 ILE B O 1
ATOM 5779 N N . GLU B 1 318 ? -11.484 -22.25 -18.75 1 95.38 318 GLU B N 1
ATOM 5780 C CA . GLU B 1 318 ? -11.57 -22.344 -20.203 1 95.38 318 GLU B CA 1
ATOM 5781 C C . GLU B 1 318 ? -10.875 -21.156 -20.875 1 95.38 318 GLU B C 1
ATOM 5783 O O . GLU B 1 318 ? -11.102 -20 -20.516 1 95.38 318 GLU B O 1
ATOM 5788 N N . GLY B 1 319 ? -10.016 -21.5 -21.797 1 96.56 319 GLY B N 1
ATOM 5789 C CA . GLY B 1 319 ? -9.32 -20.453 -22.547 1 96.56 319 GLY B CA 1
ATOM 5790 C C . GLY B 1 319 ? -7.98 -20.078 -21.938 1 96.56 319 GLY B C 1
ATOM 5791 O O . GLY B 1 319 ? -7.258 -19.25 -22.5 1 96.56 319 GLY B O 1
ATOM 5792 N N . THR B 1 320 ? -7.621 -20.656 -20.859 1 97.94 320 THR B N 1
ATOM 5793 C CA . THR B 1 320 ? -6.32 -20.406 -20.234 1 97.94 320 THR B CA 1
ATOM 5794 C C . THR B 1 320 ? -5.273 -21.375 -20.797 1 97.94 320 THR B C 1
ATOM 5796 O O . THR B 1 320 ? -5.605 -22.297 -21.531 1 97.94 320 THR B O 1
ATOM 5799 N N . ILE B 1 321 ? -4.066 -21.078 -20.5 1 97.62 321 ILE B N 1
ATOM 5800 C CA . ILE B 1 321 ? -2.977 -22 -20.797 1 97.62 321 ILE B CA 1
ATOM 5801 C C . ILE B 1 321 ? -2.311 -22.453 -19.5 1 97.62 321 ILE B C 1
ATOM 5803 O O . ILE B 1 321 ? -2.256 -21.688 -18.531 1 97.62 321 ILE B O 1
ATOM 5807 N N . ALA B 1 322 ? -1.784 -23.656 -19.5 1 97.5 322 ALA B N 1
ATOM 5808 C CA . ALA B 1 322 ? -1.032 -24.141 -18.344 1 97.5 322 ALA B CA 1
ATOM 5809 C C . ALA B 1 322 ? 0.435 -23.734 -18.438 1 97.5 322 ALA B C 1
ATOM 5811 O O . ALA B 1 322 ? 1.057 -23.859 -19.5 1 97.5 322 ALA B O 1
ATOM 5812 N N . ALA B 1 323 ? 0.997 -23.172 -17.359 1 97.38 323 ALA B N 1
ATOM 5813 C CA . ALA B 1 323 ? 2.443 -22.984 -17.281 1 97.38 323 ALA B CA 1
ATOM 5814 C C . ALA B 1 323 ? 3.164 -24.312 -17.172 1 97.38 323 ALA B C 1
ATOM 5816 O O . ALA B 1 323 ? 2.869 -25.125 -16.281 1 97.38 323 ALA B O 1
ATOM 5817 N N . GLU B 1 324 ? 4.074 -24.562 -18.047 1 98.06 324 GLU B N 1
ATOM 5818 C CA . GLU B 1 324 ? 4.785 -25.828 -18.078 1 98.06 324 GLU B CA 1
ATOM 5819 C C . GLU B 1 324 ? 6.297 -25.625 -18.062 1 98.06 324 GLU B C 1
ATOM 5821 O O . GLU B 1 324 ? 6.801 -24.672 -18.656 1 98.06 324 GLU B O 1
ATOM 5826 N N . GLY B 1 325 ? 6.969 -26.469 -17.359 1 98.31 325 GLY B N 1
ATOM 5827 C CA . GLY B 1 325 ? 8.422 -26.453 -17.266 1 98.31 325 GLY B CA 1
ATOM 5828 C C . GLY B 1 325 ? 8.984 -27.594 -16.453 1 98.31 325 GLY B C 1
ATOM 5829 O O . GLY B 1 325 ? 8.266 -28.25 -15.703 1 98.31 325 GLY B O 1
ATOM 5830 N N . THR B 1 326 ? 10.219 -27.828 -16.672 1 98.44 326 THR B N 1
ATOM 5831 C CA . THR B 1 326 ? 10.906 -28.891 -15.945 1 98.44 326 THR B CA 1
ATOM 5832 C C . THR B 1 326 ? 11.242 -28.453 -14.523 1 98.44 326 THR B C 1
ATOM 5834 O O . THR B 1 326 ? 11.203 -27.25 -14.219 1 98.44 326 THR B O 1
ATOM 5837 N N . ALA B 1 327 ? 11.5 -29.453 -13.656 1 98.5 327 ALA B N 1
ATOM 5838 C CA . ALA B 1 327 ? 12 -29.141 -12.32 1 98.5 327 ALA B CA 1
ATOM 5839 C C . ALA B 1 327 ? 13.172 -28.156 -12.383 1 98.5 327 ALA B C 1
ATOM 5841 O O . ALA B 1 327 ? 14.047 -28.281 -13.25 1 98.5 327 ALA B O 1
ATOM 5842 N N . GLY B 1 328 ? 13.164 -27.188 -11.477 1 98.38 328 GLY B N 1
ATOM 5843 C CA . GLY B 1 328 ? 14.203 -26.172 -11.469 1 98.38 328 GLY B CA 1
ATOM 5844 C C . GLY B 1 328 ? 13.82 -24.922 -12.25 1 98.38 328 GLY B C 1
ATOM 5845 O O . GLY B 1 328 ? 14.531 -23.922 -12.211 1 98.38 328 GLY B O 1
ATOM 5846 N N . THR B 1 329 ? 12.648 -24.984 -12.898 1 98.56 329 THR B N 1
ATOM 5847 C CA . THR B 1 329 ? 12.086 -23.828 -13.57 1 98.56 329 THR B CA 1
ATOM 5848 C C . THR B 1 329 ? 11.336 -22.938 -12.578 1 98.56 329 THR B C 1
ATOM 5850 O O . THR B 1 329 ? 10.828 -23.422 -11.562 1 98.56 329 THR B O 1
ATOM 5853 N N . CYS B 1 330 ? 11.352 -21.641 -12.805 1 98.12 330 CYS B N 1
ATOM 5854 C CA . CYS B 1 330 ? 10.438 -20.812 -12.023 1 98.12 330 CYS B CA 1
ATOM 5855 C C . CYS B 1 330 ? 9.492 -20.031 -12.938 1 98.12 330 CYS B C 1
ATOM 5857 O O . CYS B 1 330 ? 9.867 -19.656 -14.047 1 98.12 330 CYS B O 1
ATOM 5859 N N . LEU B 1 331 ? 8.266 -19.969 -12.539 1 98.88 331 LEU B N 1
ATOM 5860 C CA . LEU B 1 331 ? 7.234 -19.141 -13.141 1 98.88 331 LEU B CA 1
ATOM 5861 C C . LEU B 1 331 ? 7.176 -17.766 -12.453 1 98.88 331 LEU B C 1
ATOM 5863 O O . LEU B 1 331 ? 7.008 -17.688 -11.234 1 98.88 331 LEU B O 1
ATOM 5867 N N . ILE B 1 332 ? 7.414 -16.688 -13.227 1 98.88 332 ILE B N 1
ATOM 5868 C CA . ILE B 1 332 ? 7.355 -15.328 -12.727 1 98.88 332 ILE B CA 1
ATOM 5869 C C . ILE B 1 332 ? 6.082 -14.648 -13.227 1 98.88 332 ILE B C 1
ATOM 5871 O O . ILE B 1 332 ? 5.836 -14.594 -14.438 1 98.88 332 ILE B O 1
ATOM 5875 N N . THR B 1 333 ? 5.23 -14.148 -12.312 1 98.81 333 THR B N 1
ATOM 5876 C CA . THR B 1 333 ? 3.924 -13.648 -12.719 1 98.81 333 THR B CA 1
ATOM 5877 C C . THR B 1 333 ? 3.691 -12.242 -12.156 1 98.81 333 THR B C 1
ATOM 5879 O O . THR B 1 333 ? 3.943 -11.992 -10.977 1 98.81 333 THR B O 1
ATOM 5882 N N . ASP B 1 334 ? 3.246 -11.336 -13.055 1 98.75 334 ASP B N 1
ATOM 5883 C CA . ASP B 1 334 ? 2.689 -10.031 -12.688 1 98.75 334 ASP B CA 1
ATOM 5884 C C . ASP B 1 334 ? 1.465 -10.195 -11.789 1 98.75 334 ASP B C 1
ATOM 5886 O O . ASP B 1 334 ? 0.586 -11.016 -12.07 1 98.75 334 ASP B O 1
ATOM 5890 N N . SER B 1 335 ? 1.404 -9.422 -10.727 1 98.5 335 SER B N 1
ATOM 5891 C CA . SER B 1 335 ? 0.333 -9.594 -9.75 1 98.5 335 SER B CA 1
ATOM 5892 C C . SER B 1 335 ? -1.025 -9.25 -10.352 1 98.5 335 SER B C 1
ATOM 5894 O O . SER B 1 335 ? -2.066 -9.547 -9.758 1 98.5 335 SER B O 1
ATOM 5896 N N . ARG B 1 336 ? -1.079 -8.695 -11.586 1 98.06 336 ARG B N 1
ATOM 5897 C CA . ARG B 1 336 ? -2.32 -8.281 -12.234 1 98.06 336 ARG B CA 1
ATOM 5898 C C . ARG B 1 336 ? -2.844 -9.367 -13.164 1 98.06 336 ARG B C 1
ATOM 5900 O O . ARG B 1 336 ? -3.99 -9.312 -13.617 1 98.06 336 ARG B O 1
ATOM 5907 N N . VAL B 1 337 ? -2.09 -10.383 -13.406 1 98.38 337 VAL B N 1
ATOM 5908 C CA . VAL B 1 337 ? -2.506 -11.391 -14.375 1 98.38 337 VAL B CA 1
ATOM 5909 C C . VAL B 1 337 ? -3.529 -12.328 -13.742 1 98.38 337 VAL B C 1
ATOM 5911 O O . VAL B 1 337 ? -3.379 -12.734 -12.586 1 98.38 337 VAL B O 1
ATOM 5914 N N . TRP B 1 338 ? -4.582 -12.641 -14.492 1 98.44 338 TRP B N 1
ATOM 5915 C CA . TRP B 1 338 ? -5.57 -13.609 -14.031 1 98.44 338 TRP B CA 1
ATOM 5916 C C . TRP B 1 338 ? -5.027 -15.031 -14.148 1 98.44 338 TRP B C 1
ATOM 5918 O O . TRP B 1 338 ? -4.609 -15.461 -15.219 1 98.44 338 TRP B O 1
ATOM 5928 N N . HIS B 1 339 ? -5.023 -15.719 -13.039 1 98.38 339 HIS B N 1
ATOM 5929 C CA . HIS B 1 339 ? -4.438 -17.047 -12.992 1 98.38 339 HIS B CA 1
ATOM 5930 C C . HIS B 1 339 ? -5.086 -17.906 -11.914 1 98.38 339 HIS B C 1
ATOM 5932 O O . HIS B 1 339 ? -5.895 -17.406 -11.125 1 98.38 339 HIS B O 1
ATOM 5938 N N . ALA B 1 340 ? -4.793 -19.156 -11.938 1 96.25 340 ALA B N 1
ATOM 5939 C CA . ALA B 1 340 ? -5.262 -20.125 -10.953 1 96.25 340 ALA B CA 1
ATOM 5940 C C . ALA B 1 340 ? -4.398 -21.375 -10.969 1 96.25 340 ALA B C 1
ATOM 5942 O O . ALA B 1 340 ? -3.789 -21.703 -11.984 1 96.25 340 ALA B O 1
ATOM 5943 N N . THR B 1 341 ? -4.305 -21.969 -9.789 1 93.94 341 THR B N 1
ATOM 5944 C CA . THR B 1 341 ? -3.738 -23.312 -9.805 1 93.94 341 THR B CA 1
ATOM 5945 C C . THR B 1 341 ? -4.562 -24.25 -10.695 1 93.94 341 THR B C 1
ATOM 5947 O O . THR B 1 341 ? -5.793 -24.203 -10.672 1 93.94 341 THR B O 1
ATOM 5950 N N . GLY B 1 342 ? -3.928 -25.031 -11.508 1 93.94 342 GLY B N 1
ATOM 5951 C CA . GLY B 1 342 ? -4.625 -25.969 -12.367 1 93.94 342 GLY B CA 1
ATOM 5952 C C . GLY B 1 342 ? -5.047 -27.234 -11.641 1 93.94 342 GLY B C 1
ATOM 5953 O O . GLY B 1 342 ? -4.488 -27.578 -10.602 1 93.94 342 GLY B O 1
ATOM 5954 N N . PRO B 1 343 ? -6.078 -27.859 -12.219 1 93.69 343 PRO B N 1
ATOM 5955 C CA . PRO B 1 343 ? -6.445 -29.156 -11.656 1 93.69 343 PRO B CA 1
ATOM 5956 C C . PRO B 1 343 ? -5.383 -30.234 -11.906 1 93.69 343 PRO B C 1
ATOM 5958 O O . PRO B 1 343 ? -4.754 -30.25 -12.969 1 93.69 343 PRO B O 1
ATOM 5961 N N . ASN B 1 344 ? -5.168 -31.016 -10.906 1 94 344 ASN B N 1
ATOM 5962 C CA . ASN B 1 344 ? -4.23 -32.125 -11.055 1 94 344 ASN B CA 1
ATOM 5963 C C . ASN B 1 344 ? -4.949 -33.406 -11.469 1 94 344 ASN B C 1
ATOM 5965 O O . ASN B 1 344 ? -5.488 -34.125 -10.625 1 94 344 ASN B O 1
ATOM 5969 N N . ASN B 1 345 ? -4.773 -33.75 -12.719 1 93.69 345 ASN B N 1
ATOM 5970 C CA . ASN B 1 345 ? -5.438 -34.906 -13.297 1 93.69 345 ASN B CA 1
ATOM 5971 C C . ASN B 1 345 ? -4.469 -36.094 -13.453 1 93.69 345 ASN B C 1
ATOM 5973 O O . ASN B 1 345 ? -4.793 -37.094 -14.109 1 93.69 345 ASN B O 1
ATOM 5977 N N . ALA B 1 346 ? -3.344 -35.906 -12.906 1 93.5 346 ALA B N 1
ATOM 5978 C CA . ALA B 1 346 ? -2.379 -37 -12.953 1 93.5 346 ALA B CA 1
ATOM 5979 C C . ALA B 1 346 ? -2.85 -38.188 -12.102 1 93.5 346 ALA B C 1
ATOM 5981 O O . ALA B 1 346 ? -3.691 -38 -11.211 1 93.5 346 ALA B O 1
ATOM 5982 N N . LYS B 1 347 ? -2.301 -39.344 -12.406 1 92.19 347 LYS B N 1
ATOM 5983 C CA . LYS B 1 347 ? -2.701 -40.562 -11.695 1 92.19 347 LYS B CA 1
ATOM 5984 C C . LYS B 1 347 ? -1.913 -40.719 -10.391 1 92.19 347 LYS B C 1
ATOM 5986 O O . LYS B 1 347 ? -2.387 -41.344 -9.445 1 92.19 347 LYS B O 1
ATOM 5991 N N . SER B 1 348 ? -0.753 -40.188 -10.422 1 91.75 348 SER B N 1
ATOM 5992 C CA . SER B 1 348 ? 0.121 -40.312 -9.258 1 91.75 348 SER B CA 1
ATOM 5993 C C . SER B 1 348 ? 1.126 -39.156 -9.203 1 91.75 348 SER B C 1
ATOM 5995 O O . SER B 1 348 ? 1.195 -38.344 -10.125 1 91.75 348 SER B O 1
ATOM 5997 N N . GLY B 1 349 ? 1.766 -39.094 -8.016 1 91.69 349 GLY B N 1
ATOM 5998 C CA . GLY B 1 349 ? 2.814 -38.094 -7.871 1 91.69 349 GLY B CA 1
ATOM 5999 C C . GLY B 1 349 ? 2.342 -36.844 -7.176 1 91.69 349 GLY B C 1
ATOM 6000 O O . GLY B 1 349 ? 1.146 -36.656 -6.934 1 91.69 349 GLY B O 1
ATOM 6001 N N . GLU B 1 350 ? 3.328 -36.031 -6.797 1 93.06 350 GLU B N 1
ATOM 6002 C CA . GLU B 1 350 ? 3.088 -34.719 -6.176 1 93.06 350 GLU B CA 1
ATOM 6003 C C . GLU B 1 350 ? 3.826 -33.625 -6.918 1 93.06 350 GLU B C 1
ATOM 6005 O O . GLU B 1 350 ? 4.852 -33.875 -7.555 1 93.06 350 GLU B O 1
ATOM 6010 N N . ARG B 1 351 ? 3.25 -32.531 -6.855 1 94.12 351 ARG B N 1
ATOM 6011 C CA . ARG B 1 351 ? 3.863 -31.375 -7.477 1 94.12 351 ARG B CA 1
ATOM 6012 C C . ARG B 1 351 ? 4.141 -30.281 -6.445 1 94.12 351 ARG B C 1
ATOM 6014 O O . ARG B 1 351 ? 3.352 -29.344 -6.297 1 94.12 351 ARG B O 1
ATOM 6021 N N . PRO B 1 352 ? 5.27 -30.391 -5.738 1 96.69 352 PRO B N 1
ATOM 6022 C CA . PRO B 1 352 ? 5.645 -29.359 -4.781 1 96.69 352 PRO B CA 1
ATOM 6023 C C . PRO B 1 352 ? 6.199 -28.109 -5.461 1 96.69 352 PRO B C 1
ATOM 6025 O O . PRO B 1 352 ? 6.852 -28.203 -6.504 1 96.69 352 PRO B O 1
ATOM 6028 N N . ALA B 1 353 ? 5.918 -26.984 -4.902 1 98.31 353 ALA B N 1
ATOM 6029 C CA . ALA B 1 353 ? 6.418 -25.703 -5.379 1 98.31 353 ALA B CA 1
ATOM 6030 C C . ALA B 1 353 ? 6.645 -24.734 -4.219 1 98.31 353 ALA B C 1
ATOM 6032 O O . ALA B 1 353 ? 6.027 -24.875 -3.158 1 98.31 353 ALA B O 1
ATOM 6033 N N . ILE B 1 354 ? 7.559 -23.891 -4.328 1 98.88 354 ILE B N 1
ATOM 6034 C CA . ILE B 1 354 ? 7.77 -22.797 -3.391 1 98.88 354 ILE B CA 1
ATOM 6035 C C . ILE B 1 354 ? 7.344 -21.469 -4.031 1 98.88 354 ILE B C 1
ATOM 6037 O O . ILE B 1 354 ? 7.629 -21.234 -5.203 1 98.88 354 ILE B O 1
ATOM 6041 N N . LEU B 1 355 ? 6.637 -20.672 -3.32 1 98.56 355 LEU B N 1
ATOM 6042 C CA . LEU B 1 355 ? 6.164 -19.375 -3.795 1 98.56 355 LEU B CA 1
ATOM 6043 C C 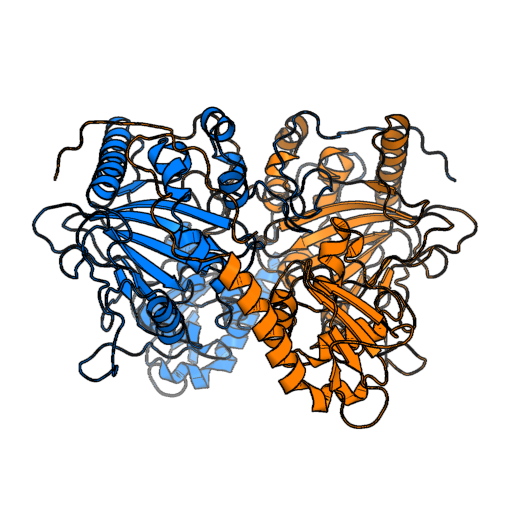. LEU B 1 355 ? 6.812 -18.25 -3.012 1 98.56 355 LEU B C 1
ATOM 6045 O O . LEU B 1 355 ? 6.734 -18.203 -1.782 1 98.56 355 LEU B O 1
ATOM 6049 N N . MET B 1 356 ? 7.512 -17.359 -3.699 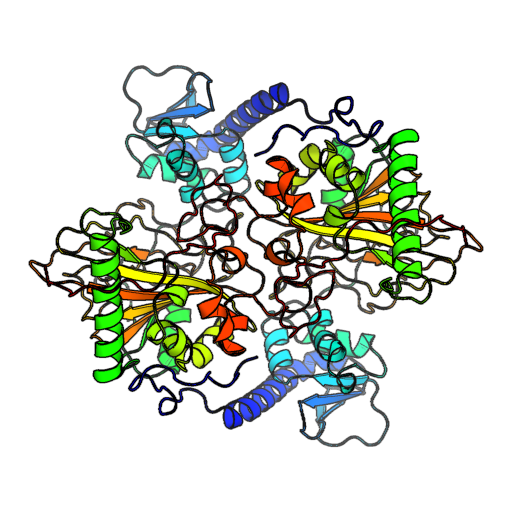1 98.69 356 MET B N 1
ATOM 6050 C CA . MET B 1 356 ? 8 -16.094 -3.189 1 98.69 356 MET B CA 1
ATOM 6051 C C . MET B 1 356 ? 7.207 -14.93 -3.781 1 98.69 356 MET B C 1
ATOM 6053 O O . MET B 1 356 ? 7.383 -14.578 -4.949 1 98.69 356 MET B O 1
ATOM 6057 N N . PHE B 1 357 ? 6.32 -14.367 -3.01 1 98.5 357 PHE B N 1
ATOM 6058 C CA . PHE B 1 357 ? 5.5 -13.258 -3.479 1 98.5 357 PHE B CA 1
ATOM 6059 C C . PHE B 1 357 ? 6.02 -11.938 -2.928 1 98.5 357 PHE B C 1
ATOM 6061 O O . PHE B 1 357 ? 5.957 -11.688 -1.721 1 98.5 357 PHE B O 1
ATOM 6068 N N . PHE B 1 358 ? 6.543 -11.07 -3.824 1 98.69 358 PHE B N 1
ATOM 6069 C CA . PHE B 1 358 ? 7.086 -9.766 -3.461 1 98.69 358 PHE B CA 1
ATOM 6070 C C . PHE B 1 358 ? 6.117 -8.648 -3.834 1 98.69 358 PHE B C 1
ATOM 6072 O O . PHE B 1 358 ? 5.43 -8.734 -4.852 1 98.69 358 PHE B O 1
ATOM 6079 N N . MET B 1 359 ? 6.043 -7.652 -3.047 1 98.25 359 MET B N 1
ATOM 6080 C CA . MET B 1 359 ? 5.277 -6.453 -3.381 1 98.25 359 MET B CA 1
ATOM 6081 C C . MET B 1 359 ? 6.094 -5.191 -3.109 1 98.25 359 MET B C 1
ATOM 6083 O O . MET B 1 359 ? 7.129 -5.25 -2.445 1 98.25 359 MET B O 1
ATOM 6087 N N . ARG B 1 360 ? 5.637 -4.133 -3.648 1 97.44 360 ARG B N 1
ATOM 6088 C CA . ARG B 1 360 ? 6.273 -2.834 -3.461 1 97.44 360 ARG B CA 1
ATOM 6089 C C . ARG B 1 360 ? 6.422 -2.506 -1.979 1 97.44 360 ARG B C 1
ATOM 6091 O O . ARG B 1 360 ? 5.641 -2.982 -1.15 1 97.44 360 ARG B O 1
ATOM 6098 N N . SER B 1 361 ? 7.375 -1.634 -1.7 1 96.12 361 SER B N 1
ATOM 6099 C CA . SER B 1 361 ? 7.848 -1.388 -0.343 1 96.12 361 SER B CA 1
ATOM 6100 C C . SER B 1 361 ? 6.75 -0.789 0.527 1 96.12 361 SER B C 1
ATOM 6102 O O . SER B 1 361 ? 6.777 -0.922 1.753 1 96.12 361 SER B O 1
ATOM 6104 N N . PHE B 1 362 ? 5.727 -0.165 -0.083 1 96.81 362 PHE B N 1
ATOM 6105 C CA . PHE B 1 362 ? 4.746 0.573 0.702 1 96.81 362 PHE B CA 1
ATOM 6106 C C . PHE B 1 362 ? 3.492 -0.264 0.927 1 96.81 362 PHE B C 1
ATOM 6108 O O . PHE B 1 362 ? 2.529 0.203 1.538 1 96.81 362 PHE B O 1
ATOM 6115 N N . ILE B 1 363 ? 3.49 -1.527 0.525 1 97.44 363 ILE B N 1
ATOM 6116 C CA . ILE B 1 363 ? 2.312 -2.381 0.659 1 97.44 363 ILE B CA 1
ATOM 6117 C C . ILE B 1 363 ? 2.418 -3.207 1.938 1 97.44 363 ILE B C 1
ATOM 6119 O O . ILE B 1 363 ? 3.461 -3.803 2.217 1 97.44 363 ILE B O 1
ATOM 6123 N N . ARG B 1 364 ? 1.348 -3.166 2.668 1 97.31 364 ARG B N 1
ATOM 6124 C CA . ARG B 1 364 ? 1.209 -4.008 3.85 1 97.31 364 ARG B CA 1
ATOM 6125 C C . ARG B 1 364 ? 1.326 -5.484 3.488 1 97.31 364 ARG B C 1
ATOM 6127 O O . ARG B 1 364 ? 0.717 -5.941 2.518 1 97.31 364 ARG B O 1
ATOM 6134 N N . GLN B 1 365 ? 2.107 -6.238 4.234 1 97.81 365 GLN B N 1
ATOM 6135 C CA . GLN B 1 365 ? 2.406 -7.625 3.896 1 97.81 365 GLN B CA 1
ATOM 6136 C C . GLN B 1 365 ? 1.244 -8.547 4.266 1 97.81 365 GLN B C 1
ATOM 6138 O O . GLN B 1 365 ? 0.517 -8.281 5.227 1 97.81 365 GLN B O 1
ATOM 6143 N N . GLN B 1 366 ? 1.055 -9.594 3.463 1 97.62 366 GLN B N 1
ATOM 6144 C CA . GLN B 1 366 ? 0.075 -10.625 3.785 1 97.62 366 GLN B CA 1
ATOM 6145 C C . GLN B 1 366 ? 0.424 -11.328 5.098 1 97.62 366 GLN B C 1
ATOM 6147 O O . GLN B 1 366 ? -0.426 -11.461 5.98 1 97.62 366 GLN B O 1
ATOM 6152 N N . GLU B 1 367 ? 1.666 -11.812 5.191 1 97.75 367 GLU B N 1
ATOM 6153 C CA . GLU B 1 367 ? 2.16 -12.398 6.434 1 97.75 367 GLU B CA 1
ATOM 6154 C C . GLU B 1 367 ? 2.791 -11.344 7.332 1 97.75 367 GLU B C 1
ATOM 6156 O O . GLU B 1 367 ? 3.68 -10.602 6.902 1 97.75 367 GLU B O 1
ATOM 6161 N N . ASN B 1 368 ? 2.299 -11.227 8.492 1 97.75 368 ASN B N 1
ATOM 6162 C CA . ASN B 1 368 ? 2.881 -10.312 9.469 1 97.75 368 ASN B CA 1
ATOM 6163 C C . ASN B 1 368 ? 4.121 -10.914 10.125 1 97.75 368 ASN B C 1
ATOM 6165 O O . ASN B 1 368 ? 4.051 -11.43 11.242 1 97.75 368 ASN B O 1
ATOM 6169 N N . ASN B 1 369 ? 5.223 -10.742 9.531 1 97.25 369 ASN B N 1
ATOM 6170 C CA . ASN B 1 369 ? 6.469 -11.359 9.969 1 97.25 369 ASN B CA 1
ATOM 6171 C C . ASN B 1 369 ? 6.887 -10.859 11.352 1 97.25 369 ASN B C 1
ATOM 6173 O O . ASN B 1 369 ? 7.582 -11.562 12.086 1 97.25 369 ASN B O 1
ATOM 6177 N N . PHE B 1 370 ? 6.5 -9.703 11.75 1 97.12 370 PHE B N 1
ATOM 6178 C CA . PHE B 1 370 ? 6.852 -9.148 13.055 1 97.12 370 PHE B CA 1
ATOM 6179 C C . PHE B 1 370 ? 6.219 -9.969 14.18 1 97.12 370 PHE B C 1
ATOM 6181 O O . PHE B 1 370 ? 6.703 -9.953 15.312 1 97.12 370 PHE B O 1
ATOM 6188 N N . LEU B 1 371 ? 5.137 -10.617 13.812 1 97 371 LEU B N 1
ATOM 6189 C CA . LEU B 1 371 ? 4.387 -11.391 14.805 1 97 371 LEU B CA 1
ATOM 6190 C C . LEU B 1 371 ? 4.68 -12.875 14.672 1 97 371 LEU B C 1
ATOM 6192 O O . LEU B 1 371 ? 4.559 -13.625 15.641 1 97 371 LEU B O 1
ATOM 6196 N N . SER B 1 372 ? 5.129 -13.273 13.492 1 97.19 372 SER B N 1
ATOM 6197 C CA . SER B 1 372 ? 5.164 -14.719 13.25 1 97.19 372 SER B CA 1
ATOM 6198 C C . SER B 1 372 ? 6.598 -15.234 13.234 1 97.19 372 SER B C 1
ATOM 6200 O O . SER B 1 372 ? 6.828 -16.438 13.328 1 97.19 372 SER B O 1
ATOM 6202 N N . LEU B 1 373 ? 7.598 -14.383 13.023 1 97.25 373 LEU B N 1
ATOM 6203 C CA . LEU B 1 373 ? 8.984 -14.828 12.93 1 97.25 373 LEU B CA 1
ATOM 6204 C C . LEU B 1 373 ? 9.477 -15.352 14.273 1 97.25 373 LEU B C 1
ATOM 6206 O O . LEU B 1 373 ? 9.406 -14.648 15.289 1 97.25 373 LEU B O 1
ATOM 6210 N N . ARG B 1 374 ? 9.93 -16.547 14.281 1 97 374 ARG B N 1
ATOM 6211 C CA . ARG B 1 374 ? 10.445 -17.141 15.508 1 97 374 ARG B CA 1
ATOM 6212 C C . ARG B 1 374 ? 11.742 -16.453 15.945 1 97 374 ARG B C 1
ATOM 6214 O O . ARG B 1 374 ? 12.57 -16.094 15.109 1 97 374 ARG B O 1
ATOM 6221 N N . LYS B 1 375 ? 11.992 -16.422 17.234 1 94.5 375 LYS B N 1
ATOM 6222 C CA . LYS B 1 375 ? 13.156 -15.734 17.797 1 94.5 375 LYS B CA 1
ATOM 6223 C C . LYS B 1 375 ? 14.453 -16.422 17.359 1 94.5 375 LYS B C 1
ATOM 6225 O O . LYS B 1 375 ? 15.43 -15.742 17.047 1 94.5 375 LYS B O 1
ATOM 6230 N N . ASP B 1 376 ? 14.445 -17.703 17.391 1 95.88 376 ASP B N 1
ATOM 6231 C CA . ASP B 1 376 ? 15.656 -18.453 17.031 1 95.88 376 ASP B CA 1
ATOM 6232 C C . ASP B 1 376 ? 15.992 -18.25 15.555 1 95.88 376 ASP B C 1
ATOM 6234 O O . ASP B 1 376 ? 17.156 -18.297 15.172 1 95.88 376 ASP B O 1
ATOM 6238 N N . VAL B 1 377 ? 15.008 -18.047 14.742 1 97.19 377 VAL B N 1
ATOM 6239 C CA . VAL B 1 377 ? 15.219 -17.812 13.312 1 97.19 377 VAL B CA 1
ATOM 6240 C C . VAL B 1 377 ? 15.703 -16.375 13.102 1 97.19 377 VAL B C 1
ATOM 6242 O O . VAL B 1 377 ? 16.672 -16.141 12.391 1 97.19 377 VAL B O 1
ATOM 6245 N N . GLU B 1 378 ? 15.055 -15.406 13.727 1 95.62 378 GLU B N 1
ATOM 6246 C CA . GLU B 1 378 ? 15.422 -14 13.609 1 95.62 378 GLU B CA 1
ATOM 6247 C C . GLU B 1 378 ? 16.906 -13.789 13.906 1 95.62 378 GLU B C 1
ATOM 6249 O O . GLU B 1 378 ? 17.578 -13 13.242 1 95.62 378 GLU B O 1
ATOM 6254 N N . ALA B 1 379 ? 17.422 -14.492 14.836 1 94.31 379 ALA B N 1
ATOM 6255 C CA . ALA B 1 379 ? 18.797 -14.32 15.328 1 94.31 379 ALA B CA 1
ATOM 6256 C C . ALA B 1 379 ? 19.812 -14.688 14.25 1 94.31 379 ALA B C 1
ATOM 6258 O O . ALA B 1 379 ? 20.953 -14.242 14.305 1 94.31 379 ALA B O 1
ATOM 6259 N N . LYS B 1 380 ? 19.469 -15.398 13.289 1 93.88 380 LYS B N 1
ATOM 6260 C CA . LYS B 1 380 ? 20.453 -15.852 12.32 1 93.88 380 LYS B CA 1
ATOM 6261 C C . LYS B 1 380 ? 20.234 -15.195 10.953 1 93.88 380 LYS B C 1
ATOM 6263 O O . LYS B 1 380 ? 20.969 -15.477 10 1 93.88 380 LYS B O 1
ATOM 6268 N N . LEU B 1 381 ? 19.234 -14.398 10.82 1 97.06 381 LEU B N 1
ATOM 6269 C CA . LEU B 1 381 ? 18.922 -13.797 9.523 1 97.06 381 LEU B CA 1
ATOM 6270 C C . LEU B 1 381 ? 19.953 -12.742 9.148 1 97.06 381 LEU B C 1
ATOM 6272 O O . LEU B 1 381 ? 20.422 -11.992 10.008 1 97.06 381 LEU B O 1
ATOM 6276 N N . SER B 1 382 ? 20.328 -12.734 7.934 1 96.69 382 SER B N 1
ATOM 6277 C CA . SER B 1 382 ? 21.172 -11.664 7.387 1 96.69 382 SER B CA 1
ATOM 6278 C C . SER B 1 382 ? 20.375 -10.375 7.234 1 96.69 382 SER B C 1
ATOM 6280 O O . SER B 1 382 ? 19.141 -10.383 7.27 1 96.69 382 SER B O 1
ATOM 6282 N N . ASP B 1 383 ? 21.047 -9.25 7.023 1 95.56 383 ASP B N 1
ATOM 6283 C CA . ASP B 1 383 ? 20.406 -7.961 6.754 1 95.56 383 ASP B CA 1
ATOM 6284 C C . ASP B 1 383 ? 19.562 -8.031 5.488 1 95.56 383 ASP B C 1
ATOM 6286 O O . ASP B 1 383 ? 18.484 -7.422 5.422 1 95.56 383 ASP B O 1
ATOM 6290 N N . ARG B 1 384 ? 20.016 -8.836 4.539 1 95.31 384 ARG B N 1
ATOM 6291 C CA . ARG B 1 384 ? 19.281 -9.023 3.295 1 95.31 384 ARG B CA 1
ATOM 6292 C C . ARG B 1 384 ? 17.891 -9.586 3.568 1 95.31 384 ARG B C 1
ATOM 6294 O O . ARG B 1 384 ? 16.891 -9.031 3.105 1 95.31 384 ARG B O 1
ATOM 6301 N N . VAL B 1 385 ? 17.859 -10.625 4.332 1 97.25 385 VAL B N 1
ATOM 6302 C CA . VAL B 1 385 ? 16.594 -11.305 4.586 1 97.25 385 VAL B CA 1
ATOM 6303 C C . VAL B 1 385 ? 15.719 -10.445 5.5 1 97.25 385 VAL B C 1
ATOM 6305 O O . VAL B 1 385 ? 14.508 -10.336 5.297 1 97.25 385 VAL B O 1
ATOM 6308 N N . LYS B 1 386 ? 16.328 -9.781 6.484 1 97.31 386 LYS B N 1
ATOM 6309 C CA . LYS B 1 386 ? 15.586 -8.883 7.363 1 97.31 386 LYS B CA 1
ATOM 6310 C C . LYS B 1 386 ? 14.914 -7.758 6.57 1 97.31 386 LYS B C 1
ATOM 6312 O O . LYS B 1 386 ? 13.773 -7.387 6.855 1 97.31 386 LYS B O 1
ATOM 6317 N N . ARG B 1 387 ? 15.617 -7.273 5.613 1 96.69 387 ARG B N 1
ATOM 6318 C CA . ARG B 1 387 ? 15.055 -6.23 4.762 1 96.69 387 ARG B CA 1
ATOM 6319 C C . ARG B 1 387 ? 13.852 -6.746 3.977 1 96.69 387 ARG B C 1
ATOM 6321 O O . ARG B 1 387 ? 12.82 -6.082 3.906 1 96.69 387 ARG B O 1
ATOM 6328 N N . MET B 1 388 ? 13.961 -7.926 3.449 1 97.44 388 MET B N 1
ATOM 6329 C CA . MET B 1 388 ? 12.875 -8.516 2.668 1 97.44 388 MET B CA 1
ATOM 6330 C C . MET B 1 388 ? 11.648 -8.758 3.537 1 97.44 388 MET B C 1
ATOM 6332 O O . MET B 1 388 ? 10.516 -8.695 3.051 1 97.44 388 MET B O 1
ATOM 6336 N N . LEU B 1 389 ? 11.93 -8.977 4.805 1 98.12 389 LEU B N 1
ATOM 6337 C CA . LEU B 1 389 ? 10.836 -9.312 5.707 1 98.12 389 LEU B CA 1
ATOM 6338 C C . LEU B 1 389 ? 10.219 -8.047 6.309 1 98.12 389 LEU B C 1
ATOM 6340 O O . LEU B 1 389 ? 9.219 -8.125 7.027 1 98.12 389 LEU B O 1
ATOM 6344 N N . GLY B 1 390 ? 10.766 -6.887 6.094 1 97.12 390 GLY B N 1
ATOM 6345 C CA . GLY B 1 390 ? 10.148 -5.633 6.496 1 97.12 390 GLY B CA 1
ATOM 6346 C C . GLY B 1 390 ? 10.812 -5.008 7.711 1 97.12 390 GLY B C 1
ATOM 6347 O O . GLY B 1 390 ? 10.305 -4.023 8.258 1 97.12 390 GLY B O 1
ATOM 6348 N N . PHE B 1 391 ? 11.977 -5.523 8.078 1 97.69 391 PHE B N 1
ATOM 6349 C CA . PHE B 1 391 ? 12.617 -5.055 9.305 1 97.69 391 PHE B CA 1
ATOM 6350 C C . PHE B 1 391 ? 13.57 -3.904 9.008 1 97.69 391 PHE B C 1
ATOM 6352 O O . PHE B 1 391 ? 14.414 -3.562 9.844 1 97.69 391 PHE B O 1
ATOM 6359 N N . CYS B 1 392 ? 13.484 -3.311 7.844 1 96.25 392 CYS B N 1
ATOM 6360 C CA . CYS B 1 392 ? 14.281 -2.15 7.461 1 96.25 392 CYS B CA 1
ATOM 6361 C C . CYS B 1 392 ? 13.383 -1.003 7.004 1 96.25 392 CYS B C 1
ATOM 6363 O O . CYS B 1 392 ? 12.445 -1.21 6.234 1 96.25 392 CYS B O 1
ATOM 6365 N N . THR B 1 393 ? 13.625 0.182 7.477 1 95.06 393 THR B N 1
ATOM 6366 C CA . THR B 1 393 ? 12.828 1.354 7.137 1 95.06 393 THR B CA 1
ATOM 6367 C C . THR B 1 393 ? 13.109 1.804 5.707 1 95.06 393 THR B C 1
ATOM 6369 O O . THR B 1 393 ? 14.195 1.56 5.176 1 95.06 393 THR B O 1
ATOM 6372 N N . THR B 1 394 ? 12.148 2.361 5.023 1 90.88 394 THR B N 1
ATOM 6373 C CA . THR B 1 394 ? 12.281 2.77 3.627 1 90.88 394 THR B CA 1
ATOM 6374 C C . THR B 1 394 ? 11.945 4.25 3.461 1 90.88 394 THR B C 1
ATOM 6376 O O . THR B 1 394 ? 11.258 4.633 2.514 1 90.88 394 THR B O 1
ATOM 6379 N N . GLY B 1 395 ? 12.328 5.027 4.27 1 81.81 395 GLY B N 1
ATOM 6380 C CA . GLY B 1 395 ? 12.031 6.445 4.148 1 81.81 395 GLY B CA 1
ATOM 6381 C C . GLY B 1 395 ? 10.578 6.773 4.426 1 81.81 395 GLY B C 1
ATOM 6382 O O . GLY B 1 395 ? 9.75 6.77 3.514 1 81.81 395 GLY B O 1
ATOM 6383 N N . ALA B 1 396 ? 10.117 6.836 5.566 1 87.94 396 ALA B N 1
ATOM 6384 C CA . ALA B 1 396 ? 8.781 7.227 6.016 1 87.94 396 ALA B CA 1
ATOM 6385 C C . ALA B 1 396 ? 7.996 6.012 6.508 1 87.94 396 ALA B C 1
ATOM 6387 O O . ALA B 1 396 ? 6.926 6.16 7.102 1 87.94 396 ALA B O 1
ATOM 6388 N N . LEU B 1 397 ? 8.531 4.758 6.141 1 95.56 397 LEU B N 1
ATOM 6389 C CA . LEU B 1 397 ? 7.73 3.592 6.488 1 95.56 397 LEU B CA 1
ATOM 6390 C C . LEU B 1 397 ? 8.531 2.623 7.355 1 95.56 397 LEU B C 1
ATOM 6392 O O . LEU B 1 397 ? 9.727 2.439 7.148 1 95.56 397 LEU B O 1
ATOM 6396 N N . GLY B 1 398 ? 7.82 1.989 8.25 1 96.62 398 GLY B N 1
ATOM 6397 C CA . GLY B 1 398 ? 8.305 0.812 8.945 1 96.62 398 GLY B CA 1
ATOM 6398 C C . GLY B 1 398 ? 9.172 1.148 10.148 1 96.62 398 GLY B C 1
ATOM 6399 O O . GLY B 1 398 ? 9.922 0.299 10.633 1 96.62 398 GLY B O 1
ATOM 6400 N N . GLY B 1 399 ? 9.117 2.387 10.609 1 96.31 399 GLY B N 1
ATOM 6401 C CA . GLY B 1 399 ? 10 2.824 11.68 1 96.31 399 GLY B CA 1
ATOM 6402 C C . GLY B 1 399 ? 9.477 2.473 13.062 1 96.31 399 GLY B C 1
ATOM 6403 O O . GLY B 1 399 ? 8.375 1.939 13.195 1 96.31 399 GLY B O 1
ATOM 6404 N N . VAL B 1 400 ? 10.281 2.715 14.023 1 96.69 400 VAL B N 1
ATOM 6405 C CA . VAL B 1 400 ? 9.961 2.521 15.43 1 96.69 400 VAL B CA 1
ATOM 6406 C C . VAL B 1 400 ? 10.258 3.803 16.203 1 96.69 400 VAL B C 1
ATOM 6408 O O . VAL B 1 400 ? 11.352 4.359 16.109 1 96.69 400 VAL B O 1
ATOM 6411 N N . GLU B 1 401 ? 9.281 4.316 16.891 1 94.75 401 GLU B N 1
ATOM 6412 C CA . GLU B 1 401 ? 9.406 5.516 17.719 1 94.75 401 GLU B CA 1
ATOM 6413 C C . GLU B 1 401 ? 9.867 6.711 16.891 1 94.75 401 GLU B C 1
ATOM 6415 O O . GLU B 1 401 ? 10.742 7.465 17.312 1 94.75 401 GLU B O 1
ATOM 6420 N N . GLY B 1 402 ? 9.383 6.711 15.664 1 92 402 GLY B N 1
ATOM 6421 C CA . GLY B 1 402 ? 9.586 7.887 14.836 1 92 402 GLY B CA 1
ATOM 6422 C C . GLY B 1 402 ? 10.812 7.789 13.953 1 92 402 GLY B C 1
ATOM 6423 O O . GLY B 1 402 ? 11.047 8.648 13.102 1 92 402 GLY B O 1
ATOM 6424 N N . GLU B 1 403 ? 11.625 6.805 14.133 1 90.06 403 GLU B N 1
ATOM 6425 C CA . GLU B 1 403 ? 12.797 6.641 13.281 1 90.06 403 GLU B CA 1
ATOM 6426 C C . GLU B 1 403 ? 12.43 5.973 11.953 1 90.06 403 GLU B C 1
ATOM 6428 O O . GLU B 1 403 ? 12.203 4.758 11.906 1 90.06 403 GLU B O 1
ATOM 6433 N N . VAL B 1 404 ? 12.383 6.777 10.875 1 88.12 404 VAL B N 1
ATOM 6434 C CA . VAL B 1 404 ? 11.875 6.242 9.617 1 88.12 404 VAL B CA 1
ATOM 6435 C C . VAL B 1 404 ? 12.898 6.48 8.5 1 88.12 404 VAL B C 1
ATOM 6437 O O . VAL B 1 404 ? 12.648 6.156 7.34 1 88.12 404 VAL B O 1
ATOM 6440 N N . ARG B 1 405 ? 14.102 7.047 8.828 1 86.69 405 ARG B N 1
ATOM 6441 C CA . ARG B 1 405 ? 15.125 7.242 7.805 1 86.69 405 ARG B CA 1
ATOM 6442 C C . ARG B 1 405 ? 15.414 5.938 7.066 1 86.69 405 ARG B C 1
ATOM 6444 O O . ARG B 1 405 ? 15.398 4.863 7.668 1 86.69 405 ARG B O 1
ATOM 6451 N N . GLU B 1 406 ? 15.664 6.035 5.875 1 88.06 406 GLU B N 1
ATOM 6452 C CA . GLU B 1 406 ? 15.852 4.855 5.039 1 88.06 406 GLU B CA 1
ATOM 6453 C C . GLU B 1 406 ? 17.062 4.047 5.48 1 88.06 406 GLU B C 1
ATOM 6455 O O . GLU B 1 406 ? 18.125 4.613 5.746 1 88.06 406 GLU B O 1
ATOM 6460 N N . GLY B 1 407 ? 16.875 2.762 5.582 1 89.62 407 GLY B N 1
ATOM 6461 C CA . GLY B 1 407 ? 18 1.865 5.746 1 89.62 407 GLY B CA 1
ATOM 6462 C C . GLY B 1 407 ? 18.266 1.489 7.195 1 89.62 407 GLY B C 1
ATOM 6463 O O . GLY B 1 407 ? 19.266 0.845 7.504 1 89.62 407 GLY B O 1
ATOM 6464 N N . ILE B 1 408 ? 17.344 1.91 8.062 1 93.19 408 ILE B N 1
ATOM 6465 C CA . ILE B 1 408 ? 17.5 1.591 9.477 1 93.19 408 ILE B CA 1
ATOM 6466 C C . ILE B 1 408 ? 16.844 0.241 9.773 1 93.19 408 ILE B C 1
ATOM 6468 O O . ILE B 1 408 ? 15.68 0.019 9.438 1 93.19 408 ILE B O 1
ATOM 6472 N N . TYR B 1 409 ? 17.609 -0.66 10.328 1 95.94 409 TYR B N 1
ATOM 6473 C CA . TYR B 1 409 ? 17.062 -1.938 10.758 1 95.94 409 TYR B CA 1
ATOM 6474 C C . TYR B 1 409 ? 16.422 -1.82 12.141 1 95.94 409 TYR B C 1
ATOM 6476 O O . TYR B 1 409 ? 17.016 -1.248 13.055 1 95.94 409 TYR B O 1
ATOM 6484 N N . VAL B 1 410 ? 15.258 -2.328 12.273 1 96.25 410 VAL B N 1
ATOM 6485 C CA . VAL B 1 410 ? 14.5 -2.176 13.508 1 96.25 410 VAL B CA 1
ATOM 6486 C C . VAL B 1 410 ? 14.242 -3.547 14.125 1 96.25 410 VAL B C 1
ATOM 6488 O O . VAL B 1 410 ? 14.352 -4.57 13.453 1 96.25 410 VAL B O 1
ATOM 6491 N N . LYS B 1 411 ? 14 -3.555 15.367 1 93.94 411 LYS B N 1
ATOM 6492 C CA . LYS B 1 411 ? 13.641 -4.734 16.141 1 93.94 411 LYS B CA 1
ATOM 6493 C C . LYS B 1 411 ? 12.648 -4.383 17.25 1 93.94 411 LYS B C 1
ATOM 6495 O O . LYS B 1 411 ? 12.391 -3.205 17.5 1 93.94 411 LYS B O 1
ATOM 6500 N N . ARG B 1 412 ? 12.125 -5.348 17.766 1 91.06 412 ARG B N 1
ATOM 6501 C CA . ARG B 1 412 ? 11.219 -5.102 18.891 1 91.06 412 ARG B CA 1
ATOM 6502 C C . ARG B 1 412 ? 11.977 -4.566 20.094 1 91.06 412 ARG B C 1
ATOM 6504 O O . ARG B 1 412 ? 13.047 -5.07 20.438 1 91.06 412 ARG B O 1
ATOM 6511 N N . LYS B 1 413 ? 11.359 -3.58 20.641 1 87.56 413 LYS B N 1
ATOM 6512 C CA . LYS B 1 413 ? 11.922 -2.984 21.844 1 87.56 413 LYS B CA 1
ATOM 6513 C C . LYS B 1 413 ? 10.984 -3.158 23.047 1 87.56 413 LYS B C 1
ATOM 6515 O O . LYS B 1 413 ? 9.805 -2.809 22.969 1 87.56 413 LYS B O 1
ATOM 6520 N N . ASP B 1 414 ? 11.508 -3.68 24.062 1 84.69 414 ASP B N 1
ATOM 6521 C CA . ASP B 1 414 ? 10.703 -3.836 25.266 1 84.69 414 ASP B CA 1
ATOM 6522 C C . ASP B 1 414 ? 10.609 -2.523 26.047 1 84.69 414 ASP B C 1
ATOM 6524 O O . ASP B 1 414 ? 9.719 -2.346 26.875 1 84.69 414 ASP B O 1
ATOM 6528 N N . ASP B 1 415 ? 11.531 -1.623 25.734 1 89.62 415 ASP B N 1
ATOM 6529 C CA . ASP B 1 415 ? 11.625 -0.404 26.531 1 89.62 415 ASP B CA 1
ATOM 6530 C C . ASP B 1 415 ? 11.219 0.82 25.703 1 89.62 415 ASP B C 1
ATOM 6532 O O . ASP B 1 415 ? 11.797 1.897 25.875 1 89.62 415 ASP B O 1
ATOM 6536 N N . CYS B 1 416 ? 10.32 0.589 24.859 1 93.94 416 CYS B N 1
ATOM 6537 C CA . CYS B 1 416 ? 9.797 1.757 24.156 1 93.94 416 CYS B CA 1
ATOM 6538 C C . CYS B 1 416 ? 9.305 2.807 25.141 1 93.94 416 CYS B C 1
ATOM 6540 O O . CYS B 1 416 ? 8.797 2.467 26.203 1 93.94 416 CYS B O 1
ATOM 6542 N N . VAL B 1 417 ? 9.406 4.035 24.797 1 95.31 417 VAL B N 1
ATOM 6543 C CA . VAL B 1 417 ? 9.102 5.133 25.719 1 95.31 417 VAL B CA 1
ATOM 6544 C C . VAL B 1 417 ? 7.617 5.102 26.078 1 95.31 417 VAL B C 1
ATOM 6546 O O . VAL B 1 417 ? 6.758 5.074 25.188 1 95.31 417 VAL B O 1
ATOM 6549 N N . GLY B 1 418 ? 7.367 4.996 27.312 1 96.56 418 GLY B N 1
ATOM 6550 C CA . GLY B 1 418 ? 6.008 5.031 27.828 1 96.56 418 GLY B CA 1
ATOM 6551 C C . GLY B 1 418 ? 5.629 6.371 28.422 1 96.56 418 GLY B C 1
ATOM 6552 O O . GLY B 1 418 ? 5.988 7.422 27.891 1 96.56 418 GLY B O 1
ATOM 6553 N N . ILE B 1 419 ? 4.906 6.34 29.422 1 97 419 ILE B N 1
ATOM 6554 C CA . ILE B 1 419 ? 4.43 7.543 30.094 1 97 419 ILE B CA 1
ATOM 6555 C C . ILE B 1 419 ? 5.578 8.18 30.875 1 97 419 ILE B C 1
ATOM 6557 O O . ILE B 1 419 ? 6.152 7.555 31.766 1 97 419 ILE B O 1
ATOM 6561 N N . LEU B 1 420 ? 5.91 9.32 30.469 1 97.19 420 LEU B N 1
ATOM 6562 C CA . LEU B 1 420 ? 6.832 10.195 31.172 1 97.19 420 LEU B CA 1
ATOM 6563 C C . LEU B 1 420 ? 6.207 11.57 31.406 1 97.19 420 LEU B C 1
ATOM 6565 O O . LEU B 1 420 ? 6.031 12.344 30.453 1 97.19 420 LEU B O 1
ATOM 6569 N N . ARG B 1 421 ? 5.855 11.859 32.656 1 97.38 421 ARG B N 1
ATOM 6570 C CA . ARG B 1 421 ? 5.195 13.133 32.906 1 97.38 421 ARG B CA 1
ATOM 6571 C C . ARG B 1 421 ? 6.066 14.023 33.812 1 97.38 421 ARG B C 1
ATOM 6573 O O . ARG B 1 421 ? 6.707 13.547 34.719 1 97.38 421 ARG B O 1
ATOM 6580 N N . ALA B 1 422 ? 6.16 15.141 33.438 1 96.31 422 ALA B N 1
ATOM 6581 C CA . ALA B 1 422 ? 6.73 16.188 34.281 1 96.31 422 ALA B CA 1
ATOM 6582 C C . ALA B 1 422 ? 5.91 17.469 34.188 1 96.31 422 ALA B C 1
ATOM 6584 O O . ALA B 1 422 ? 5.109 17.641 33.25 1 96.31 422 ALA B O 1
ATOM 6585 N N . GLU B 1 423 ? 6.051 18.312 35.219 1 93.94 423 GLU B N 1
ATOM 6586 C CA . GLU B 1 423 ? 5.355 19.594 35.188 1 93.94 423 GLU B CA 1
ATOM 6587 C C . GLU B 1 423 ? 5.754 20.406 33.969 1 93.94 423 GLU B C 1
ATOM 6589 O O . GLU B 1 423 ? 6.938 20.5 33.625 1 93.94 423 GLU B O 1
ATOM 6594 N N . HIS B 1 424 ? 4.738 20.844 33.281 1 91 424 HIS B N 1
ATOM 6595 C CA . HIS B 1 424 ? 4.98 21.672 32.094 1 91 424 HIS B CA 1
ATOM 6596 C C . HIS B 1 424 ? 5.16 23.141 32.5 1 91 424 HIS B C 1
ATOM 6598 O O . HIS B 1 424 ? 4.32 23.719 33.188 1 91 424 HIS B O 1
ATOM 6604 N N . VAL B 1 425 ? 6.332 23.688 32.094 1 83.75 425 VAL B N 1
ATOM 6605 C CA . VAL B 1 425 ? 6.582 25.109 32.281 1 83.75 425 VAL B CA 1
ATOM 6606 C C . VAL B 1 425 ? 6.516 25.844 30.938 1 83.75 425 VAL B C 1
ATOM 6608 O O . VAL B 1 425 ? 7.363 25.625 30.078 1 83.75 425 VAL B O 1
ATOM 6611 N N . PRO B 1 426 ? 5.48 26.656 30.844 1 76.5 426 PRO B N 1
ATOM 6612 C CA . PRO B 1 426 ? 5.324 27.344 29.562 1 76.5 426 PRO B CA 1
ATOM 6613 C C . PRO B 1 426 ? 6.543 28.188 29.203 1 76.5 426 PRO B C 1
ATOM 6615 O O . PRO B 1 426 ? 7.152 28.812 30.078 1 76.5 426 PRO B O 1
ATOM 6618 N N . LYS B 1 427 ? 7.082 28.047 28 1 66.06 427 LYS B N 1
ATOM 6619 C CA . LYS B 1 427 ? 8.195 28.859 27.516 1 66.06 427 LYS B CA 1
ATOM 6620 C C . LYS B 1 427 ? 7.703 30.172 26.938 1 66.06 427 LYS B C 1
ATOM 6622 O O . LYS B 1 427 ? 6.598 30.25 26.391 1 66.06 427 LYS B O 1
#

Sequence (854 aa):
MAGMAPGKTLTPGLEFSDQSYVDWAKKADADIERAHAIIKEKLPLLSQLHGVISLTFGDRQPVFLDARSGEAKLVDSFSGEPTTTLNMKAEYIAQFYEGKLEPRYGLFKDAFFHPASMPKGSIPLGIKFADLLTPNPPVPPKKVVPGAFPRLPKPTEDLDQVKRDIEEFGYALFKNALTPEQNAILKKAVQEQAAGENKAGVGQEDGGGSNQRIWTLINKGDEFIDFLNHPLIDAIIPWFLGEHALIHSYSANITRPGGTSMQLHTDQVAIQPPLRNLAFGLNILWFLEDFNEENGGTRIFPASHLGAIAPEDIFSIEGTIAAEGTAGTCLITDSRVWHATGPNNAKSGERPAILMFFMRSFIRQQENNFLSLRKDVEAKLSDRVKRMLGFCTTGALGGVEGEVREGIYVKRKDDCVGILRAEHVPKMAGMAPGKTLTPGLEFSDQSYVDWAKKADADIERAHAIIKEKLPLLSQLHGVISLTFGDRQPVFLDARSGEAKLVDSFSGEPTTTLNMKAEYIAQFYEGKLEPRYGLFKDAFFHPASMPKGSIPLGIKFADLLTPNPPVPPKKVVPGAFPRLPKPTEDLDQVKRDIEEFGYALFKNALTPEQNAILKKAVQEQAAGENKAGVGQEDGGGSNQRIWTLINKGDEFIDFLNHPLIDAIIPWFLGEHALIHSYSANITRPGGTSMQLHTDQVAIQPPLRNLAFGLNILWFLEDFNEENGGTRIFPASHLGAIAPEDIFSIEGTIAAEGTAGTCLITDSRVWHATGPNNAKSGERPAILMFFMRSFIRQQENNFLSLRKDVEAKLSDRVKRMLGFCTTGALGGVEGEVREGIYVKRKDDCVGILRAEHVPK

Secondary structure (DSSP, 8-state):
-TTPPPPPP-STT---TT-----HHHHHHHHHHHHHHHHHHTHHHHGGG-SEEEEEETTSPPEEEE-SSSS-EEES--SS--SEEEEE-HHHHHHHHHT-S-HHHHHHGGGGT-GGGS-EE-HHHHHHHHHHHSSSPPBPPPP--TTS-S-----BS-HHHHHHHHHHHSEEEETTSS-HHHHHHHHHHHHHHHHHHHHHT--EE-SSSS-EEE--GGGS-HHHHHHTT-THHHHHHHHHH-TT-EEEEEEEEEE-TTPPPPPPB-TTTTSSS--TTS--EEEEEEESS-B-TTBTPPEE-TTTTSSSB--S-TT--TT-EE--B-TT-EEEEETTS-EEPPPB--SS--EEEEEEEEE-TTBPPSB-HHHHS-HHHHTT--HHHHHHHT-B--SSSSBBTTB--TT-B----TT------------/-TTPPPPPP-STT---TT-----HHHHHHHHHHHHHHHHHHTHHHHGGG-SEEEEEETTSPPEEEE-SSSS-EEES--SS--SEEEEE-HHHHHHHHHT-S-HHHHHHGGGGT-GGGS-EE-HHHHHHHHHHHSSSPPBPPPP--TTS-S-----BS-HHHHHHHHHHHSEEEETTSS-HHHHHHHHHHHHHHHHHHHHHT--EE-SSSS-EEE--GGGS-HHHHHHTT-THHHHHHHHHH-TT-EEEEEEEEEE-TTPPPPPPB-TTTTSSS--TTS--EEEEEEESS-B-TTBTPPEE-TTTTSSSB--S-TT--TT-EE--B-TT-EEEEETTS-EEPPPB--SS--EEEEEEEEE-TTBPPSB-HHHHS-HHHHTT--HHHHHHHT-B--SSSSBBTTB--TT-B----TT------------

InterPro domains:
  IPR008775 Phytanoyl-CoA dioxygenase-like [PF05721] (167-347)

Solvent-accessible surface area (backbone atoms only — not comparable to full-atom values): 43585 Å² total; per-residue (Å²): 102,91,76,65,66,64,55,82,67,70,38,92,71,48,72,44,83,85,52,76,80,65,59,64,70,58,47,54,53,48,32,42,51,48,27,51,51,52,51,61,71,42,20,74,71,47,21,76,67,58,36,29,36,34,42,25,42,76,92,49,79,49,34,29,41,40,8,68,63,69,68,28,44,80,35,74,70,73,92,75,80,60,48,18,38,41,37,45,61,34,59,51,51,51,26,19,43,70,48,44,38,48,48,77,53,66,55,43,60,55,25,82,80,33,66,77,19,42,62,38,73,40,58,43,57,51,46,49,56,41,31,70,45,25,79,69,54,54,41,64,52,62,51,63,47,95,79,64,54,99,68,75,77,57,64,34,78,50,63,69,55,36,52,50,25,32,75,63,31,20,29,26,30,37,38,69,70,33,53,73,65,39,30,50,54,53,38,49,51,53,44,14,35,50,35,16,26,46,74,70,70,69,55,39,71,48,65,40,82,61,14,33,36,43,55,50,35,66,40,48,40,54,61,50,52,31,55,74,41,42,42,65,55,62,56,44,46,43,75,72,48,36,69,63,39,22,50,23,42,42,32,33,38,33,41,23,47,68,17,45,55,48,59,51,41,42,77,51,68,64,46,67,45,61,62,59,90,53,71,55,31,42,34,39,37,35,28,49,28,65,35,31,60,50,58,20,12,43,27,31,31,64,33,24,30,63,56,62,40,43,67,60,43,47,83,54,70,79,39,37,45,53,49,55,41,53,51,17,15,29,42,39,33,41,18,50,22,39,29,23,50,26,38,11,71,33,92,61,49,70,34,41,32,41,37,45,32,32,25,26,56,50,46,41,32,26,43,32,46,83,33,42,59,41,68,80,51,60,75,68,55,35,72,53,53,37,37,29,59,50,36,33,12,67,56,50,27,38,9,54,77,72,50,18,58,60,72,42,75,62,70,72,44,91,77,51,76,49,70,34,73,31,83,62,74,89,96,100,92,77,65,67,63,54,81,69,71,37,91,73,48,71,44,83,88,53,75,80,65,58,64,71,57,46,54,53,48,32,42,52,48,28,52,51,52,51,60,71,40,20,74,71,48,21,76,67,58,37,30,37,34,41,24,43,76,90,48,78,51,34,29,41,41,9,68,62,71,68,28,43,79,38,74,70,74,91,76,80,58,47,18,40,42,36,45,62,35,59,52,51,52,28,19,43,69,49,44,38,49,48,77,54,65,56,44,62,53,25,82,79,34,67,78,19,42,62,39,73,39,58,44,58,52,46,50,56,40,31,68,45,23,79,70,54,55,41,62,54,64,51,63,48,95,79,62,54,98,70,73,77,58,63,34,80,49,62,69,56,34,53,49,25,32,74,63,31,19,30,25,31,38,38,71,71,35,53,75,65,40,30,50,54,53,38,49,51,53,44,15,34,50,36,15,26,47,75,70,68,69,55,40,70,51,62,40,85,59,15,34,37,43,56,50,35,66,40,47,38,53,62,51,52,31,55,74,41,40,42,64,55,64,56,45,46,43,76,72,47,34,68,64,39,22,50,22,43,44,30,32,38,35,40,23,47,67,17,47,56,49,58,50,41,41,76,52,70,72,45,65,45,60,61,60,89,54,71,56,32,41,33,40,36,35,28,50,28,66,35,30,61,50,58,19,13,44,27,32,31,64,34,24,29,64,56,62,43,43,66,61,43,47,81,54,71,80,38,38,44,52,47,56,41,53,51,17,15,28,42,38,32,40,16,51,22,39,29,24,50,26,38,11,70,33,92,62,48,69,34,41,32,40,37,45,30,33,25,25,57,49,47,40,34,27,42,33,47,82,32,43,58,41,68,80,50,60,74,71,55,35,72,54,55,37,38,29,58,49,36,32,11,65,40,60,26,40,8,53,77,72,51,19,60,60,73,42,74,60,70,72,43,90,76,51,76,48,70,34,74,31,84,64,72,89,98